Protein 1NP7 (pdb70)

Sequence (966 aa):
MKHVPPTVLVWFRNDLRLHDHEPLHRALKSGLAITAVYCYDPRQFAQTHQGFAKTGPWRSNFLQQSVQNLAESLQKVGNKLLVTTGLPEQVIPQIAKQINAKTIYYHREVTQEELDVERNLVKQLTILGIEAKGYWGSTLCHPEDLPFSIQDLPDLFTKFRKDIEKKKISIRPCFFAPSQLLPSPNIKLELTAPPPEFFPQINFDHRSVLAFQGGETAGLARLQDYFWHGDRLKDYKETRNGMVGADYSSKFSPWLALGCLSPRFIYQEVKRYEQERVSNDSTHWLIFELLWRDFFRFVAQKYGNKLFNRGGLLNKNFPWQEDQVRFELWRSGQTGYPLVDANMRELNLTGFMSNRGRQNVASFLCKNLGIDWRWGAEWFESCLIDYDVCSNWGNWNYTAGIGNDARDFRYFNIPKQSQQYDPQGTYLRHWLPELKNLPGDKIHQPWLLSATEQKQWGVQLGVDYPRPCVNFHQSVEARRKIEMKHVPPTVLVWFRNDLRLHDHEPLHRALKSGLAITAVYCYDPRQFAQTHQGFAKTGPWRSNFLQQSVQNLAESLQKVGNKLLVTTGLPEQVIPQIAKQINAKTIYYHREVTQEELDVERNLVKQLTILGIEAKGYWGSTLCHPEDLPFSIQDLPDLFTKFRKDIEKKKISIRPCFFAPSQLLPSPNIKLELTAPPPEFFPQINFDHRSVLAFQGGETAGLARLQDYFWHGDRLKDYKETRNGMVGADYSSKFSPWLALGCLSPRFIYQEVKRYEQERVSNDSTHWLIFELLWRDFFRFVAQKYGNKLFNRGGLLNKNFPWQEDQVRFELWRSGQTGYPLVDANMRELNLTGFMSNRGRQNVASFLCKNLGIDWRWGAEWFESCLIDYDVCSNWGNWNYTAGIGNDARDFRYFNIPKQSQQYDPQGTYLRHWLPELKNLPGDKIHQPWLLSATEQKQWGVQLGVDYPRPCVNFHQSVEARRKIE

InterPro domains:
  IPR002081 Cryptochrome/DNA photolyase class 1 [PR00147] (335-351)
  IPR002081 Cryptochrome/DNA photolyase class 1 [PR00147] (355-373)
  IPR002081 Cryptochrome/DNA photolyase class 1 [PR00147] (394-408)
  IPR002081 Cryptochrome/DNA photolyase class 1 [PTHR11455] (8-484)
  IPR005101 Cryptochrome/DNA photolyase, FAD-binding domain [PF03441] (288-478)
  IPR006050 DNA photolyase, N-terminal [PF00875] (8-168)
  IPR006050 DNA photolyase, N-terminal [PS51645] (6-140)
  IPR014133 Cryptochrome DASH [TIGR02765] (7-435)
  IPR014729 Rossmann-like alpha/beta/alpha sandwich fold [G3DSA:3.40.50.620] (1-137)
  IPR018394 Cryptochrome/DNA photolyase class 1, conserved site, C-terminal [PS00394] (335-347)
  IPR036134 Cryptochrome/DNA photolyase, FAD-binding domain-like superfamily [SSF48173] (207-479)
  IPR036155 Cryptochrome/photolyase, N-terminal domain superfamily [SSF52425] (6-187)

Structure (mmCIF, N/CA/C/O backbone):
data_1NP7
#
_entry.id   1NP7
#
_cell.length_a   126.284
_cell.length_b   89.477
_cell.length_c   121.687
_cell.angle_alpha   90.00
_cell.angle_beta   120.46
_cell.angle_gamma   90.00
#
_symmetry.space_group_name_H-M   'C 1 2 1'
#
loop_
_entity.id
_entity.type
_entity.pdbx_description
1 polymer 'DNA photolyase'
2 non-polymer 'SULFATE ION'
3 non-polymer 'FLAVIN-ADENINE DINUCLEOTIDE'
4 water water
#
loop_
_atom_site.group_PDB
_atom_site.id
_atom_site.type_symbol
_atom_site.label_atom_id
_atom_site.label_alt_id
_atom_site.label_comp_id
_atom_site.label_asym_id
_atom_site.label_entity_id
_atom_site.label_seq_id
_atom_site.pdbx_PDB_ins_code
_atom_site.Cartn_x
_atom_site.Cartn_y
_atom_site.Cartn_z
_atom_site.occupancy
_atom_site.B_iso_or_equiv
_atom_site.auth_seq_id
_atom_site.auth_comp_id
_atom_site.auth_asym_id
_atom_site.auth_atom_id
_atom_site.pdbx_PDB_model_num
ATOM 1 N N . MET A 1 1 ? 64.854 8.856 -14.357 1.00 53.24 1 MET A N 1
ATOM 2 C CA . MET A 1 1 ? 65.679 8.955 -15.596 1.00 53.08 1 MET A CA 1
ATOM 3 C C . MET A 1 1 ? 65.054 8.209 -16.774 1.00 51.95 1 MET A C 1
ATOM 4 O O . MET A 1 1 ? 65.166 8.645 -17.922 1.00 52.21 1 MET A O 1
ATOM 9 N N . LYS A 1 2 ? 64.400 7.085 -16.494 1.00 49.81 2 LYS A N 1
ATOM 10 C CA . LYS A 1 2 ? 63.749 6.309 -17.546 1.00 47.43 2 LYS A CA 1
ATOM 11 C C . LYS A 1 2 ? 62.563 7.103 -18.089 1.00 45.23 2 LYS A C 1
ATOM 12 O O . LYS A 1 2 ? 62.050 8.001 -17.419 1.00 44.65 2 LYS A O 1
ATOM 18 N N . HIS A 1 3 ? 62.128 6.771 -19.300 1.00 42.41 3 HIS A N 1
ATOM 19 C CA . HIS A 1 3 ? 61.003 7.470 -19.912 1.00 39.30 3 HIS A CA 1
ATOM 20 C C . HIS A 1 3 ? 59.664 7.002 -19.361 1.00 37.16 3 HIS A C 1
ATOM 21 O O . HIS A 1 3 ? 59.326 5.824 -19.450 1.00 36.84 3 HIS A O 1
ATOM 28 N N . VAL A 1 4 ? 58.899 7.932 -18.800 1.00 34.42 4 VAL A N 1
ATOM 29 C CA . VAL A 1 4 ? 57.593 7.597 -18.256 1.00 31.79 4 VAL A CA 1
ATOM 30 C C . VAL A 1 4 ? 56.522 8.086 -19.219 1.00 30.23 4 VAL A C 1
ATOM 31 O O . VAL A 1 4 ? 56.261 9.283 -19.315 1.00 29.08 4 VAL A O 1
ATOM 35 N N . PRO A 1 5 ? 55.891 7.161 -19.954 1.00 28.99 5 PRO A N 1
ATOM 36 C CA . PRO A 1 5 ? 54.843 7.517 -20.912 1.00 28.01 5 PRO A CA 1
ATOM 37 C C . PRO A 1 5 ? 53.583 8.009 -20.211 1.00 26.82 5 PRO A C 1
ATOM 38 O O . PRO A 1 5 ? 53.339 7.674 -19.053 1.00 26.75 5 PRO A O 1
ATOM 42 N N . PRO A 1 6 ? 52.770 8.821 -20.901 1.00 25.92 6 PRO A N 1
ATOM 43 C CA . PRO A 1 6 ? 51.544 9.308 -20.266 1.00 25.07 6 PRO A CA 1
ATOM 44 C C . PRO A 1 6 ? 50.635 8.126 -19.966 1.00 24.68 6 PRO A C 1
ATOM 45 O O . PRO A 1 6 ? 50.604 7.149 -20.720 1.00 24.48 6 PRO A O 1
ATOM 49 N N . THR A 1 7 ? 49.907 8.208 -18.859 1.00 23.21 7 THR A N 1
ATOM 50 C CA . THR A 1 7 ? 49.010 7.134 -18.461 1.00 22.35 7 THR A CA 1
ATOM 51 C C . THR A 1 7 ? 47.731 7.716 -17.878 1.00 21.00 7 THR A C 1
ATOM 52 O O . THR A 1 7 ? 47.580 8.934 -17.781 1.00 20.71 7 THR A O 1
ATOM 56 N N . VAL A 1 8 ? 46.802 6.840 -17.515 1.00 19.43 8 VAL A N 1
ATOM 57 C CA . VAL A 1 8 ? 45.563 7.266 -16.883 1.00 18.25 8 VAL A CA 1
ATOM 58 C C . VAL A 1 8 ? 45.508 6.500 -15.570 1.00 17.91 8 VAL A C 1
ATOM 59 O O . VAL A 1 8 ? 46.039 5.389 -15.470 1.00 17.61 8 VAL A O 1
ATOM 63 N N . LEU A 1 9 ? 44.886 7.094 -14.560 1.00 16.71 9 LEU A N 1
ATOM 64 C CA . LEU A 1 9 ? 44.816 6.461 -13.248 1.00 16.12 9 LEU A CA 1
ATOM 65 C C . LEU A 1 9 ? 43.386 6.287 -12.784 1.00 15.27 9 LEU A C 1
ATOM 66 O O . LEU A 1 9 ? 42.594 7.229 -12.825 1.00 14.73 9 LEU A O 1
ATOM 71 N N . VAL A 1 10 ? 43.048 5.073 -12.357 1.00 14.70 10 VAL A N 1
ATOM 72 C CA . VAL A 1 10 ? 41.713 4.812 -11.853 1.00 14.03 10 VAL A CA 1
ATOM 73 C C . VAL A 1 10 ? 41.831 4.718 -10.338 1.00 14.73 10 VAL A C 1
ATOM 74 O O . VAL A 1 10 ? 42.540 3.859 -9.809 1.00 14.03 10 VAL A O 1
ATOM 78 N N . TRP A 1 11 ? 41.145 5.623 -9.652 1.00 14.13 11 TRP A N 1
ATOM 79 C CA . TRP A 1 11 ? 41.165 5.681 -8.191 1.00 14.64 11 TRP A CA 1
ATOM 80 C C . TRP A 1 11 ? 39.932 5.009 -7.605 1.00 14.31 11 TRP A C 1
ATOM 81 O O . TRP A 1 11 ? 38.813 5.449 -7.847 1.00 15.72 11 TRP A O 1
ATOM 92 N N . PHE A 1 12 ? 40.146 3.941 -6.841 1.00 14.35 12 PHE A N 1
ATOM 93 C CA . PHE A 1 12 ? 39.061 3.185 -6.213 1.00 13.62 12 PHE A CA 1
ATOM 94 C C . PHE A 1 12 ? 38.775 3.584 -4.762 1.00 14.38 12 PHE A C 1
ATOM 95 O O . PHE A 1 12 ? 39.683 3.971 -4.020 1.00 14.17 12 PHE A O 1
ATOM 103 N N . ARG A 1 13 ? 37.504 3.479 -4.371 1.00 14.99 13 ARG A N 1
ATOM 104 C CA . ARG A 1 13 ? 37.069 3.751 -3.004 1.00 16.26 13 ARG A CA 1
ATOM 105 C C . ARG A 1 13 ? 35.999 2.746 -2.586 1.00 16.34 13 ARG A C 1
ATOM 106 O O . ARG A 1 13 ? 36.310 1.732 -1.961 1.00 16.49 13 ARG A O 1
ATOM 114 N N . ASN A 1 14 ? 34.746 3.015 -2.944 1.00 16.27 14 ASN A N 1
ATOM 115 C CA . ASN A 1 14 ? 33.649 2.116 -2.588 1.00 16.70 14 ASN A CA 1
ATOM 116 C C . ASN A 1 14 ? 33.051 1.497 -3.845 1.00 16.06 14 ASN A C 1
ATOM 117 O O . ASN A 1 14 ? 31.839 1.285 -3.936 1.00 15.88 14 ASN A O 1
ATOM 122 N N . ASP A 1 15 ? 33.930 1.192 -4.794 1.00 15.46 15 ASP A N 1
ATOM 123 C CA . ASP A 1 15 ? 33.571 0.630 -6.100 1.00 15.61 15 ASP A CA 1
ATOM 124 C C . ASP A 1 15 ? 34.575 -0.467 -6.448 1.00 15.46 15 ASP A C 1
ATOM 125 O O . ASP A 1 15 ? 35.158 -0.464 -7.533 1.00 14.92 15 ASP A O 1
ATOM 130 N N . LEU A 1 16 ? 34.752 -1.408 -5.526 1.00 15.44 16 LEU A N 1
ATOM 131 C CA . LEU A 1 16 ? 35.712 -2.493 -5.673 1.00 15.77 16 LEU A CA 1
ATOM 132 C C . LEU A 1 16 ? 35.256 -3.626 -6.584 1.00 16.12 16 LEU A C 1
ATOM 133 O O . LEU A 1 16 ? 34.950 -4.729 -6.125 1.00 14.62 16 LEU A O 1
ATOM 138 N N . ARG A 1 17 ? 35.235 -3.349 -7.883 1.00 15.43 17 ARG A N 1
ATOM 139 C CA . ARG A 1 17 ? 34.820 -4.339 -8.865 1.00 15.25 17 ARG A CA 1
ATOM 140 C C . ARG A 1 17 ? 35.365 -3.939 -10.225 1.00 15.43 17 ARG A C 1
ATOM 141 O O . ARG A 1 17 ? 35.780 -2.797 -10.425 1.00 14.89 17 ARG A O 1
ATOM 149 N N . LEU A 1 18 ? 35.356 -4.885 -11.155 1.00 15.71 18 LEU A N 1
ATOM 150 C CA . LEU A 1 18 ? 35.787 -4.619 -12.516 1.00 16.25 18 LEU A CA 1
ATOM 151 C C . LEU A 1 18 ? 34.543 -4.553 -13.403 1.00 16.16 18 LEU A C 1
ATOM 152 O O . LEU A 1 18 ? 34.554 -3.903 -14.449 1.00 15.93 18 LEU A O 1
ATOM 157 N N . HIS A 1 19 ? 33.467 -5.214 -12.982 1.00 16.53 19 HIS A N 1
ATOM 158 C CA . HIS A 1 19 ? 32.236 -5.213 -13.774 1.00 16.67 19 HIS A CA 1
ATOM 159 C C . HIS A 1 19 ? 31.457 -3.909 -13.627 1.00 16.29 19 HIS A C 1
ATOM 160 O O . HIS A 1 19 ? 31.507 -3.260 -12.581 1.00 15.66 19 HIS A O 1
ATOM 167 N N . ASP A 1 20 ? 30.754 -3.529 -14.690 1.00 15.94 20 ASP A N 1
ATOM 168 C CA . ASP A 1 20 ? 29.961 -2.296 -14.721 1.00 15.88 20 ASP A CA 1
ATOM 169 C C . ASP A 1 20 ? 30.592 -1.178 -13.903 1.00 15.89 20 ASP A C 1
ATOM 170 O O . ASP A 1 20 ? 30.037 -0.717 -12.903 1.00 15.00 20 ASP A O 1
ATOM 175 N N . HIS A 1 21 ? 31.759 -0.742 -14.358 1.00 15.68 21 HIS A N 1
ATOM 176 C CA . HIS A 1 21 ? 32.530 0.305 -13.699 1.00 15.95 21 HIS A CA 1
ATOM 177 C C . HIS A 1 21 ? 32.815 1.350 -14.774 1.00 15.31 21 HIS A C 1
ATOM 178 O O . HIS A 1 21 ? 33.721 1.165 -15.589 1.00 14.96 21 HIS A O 1
ATOM 185 N N . GLU A 1 22 ? 32.039 2.435 -14.786 1.00 15.56 22 GLU A N 1
ATOM 186 C CA . GLU A 1 22 ? 32.210 3.462 -15.811 1.00 15.67 22 GLU A CA 1
ATOM 187 C C . GLU A 1 22 ? 33.587 4.117 -15.805 1.00 15.13 22 GLU A C 1
ATOM 188 O O . GLU A 1 22 ? 34.197 4.288 -16.858 1.00 15.87 22 GLU A O 1
ATOM 194 N N . PRO A 1 23 ? 34.104 4.493 -14.622 1.00 15.43 23 PRO A N 1
ATOM 195 C CA . PRO A 1 23 ? 35.434 5.117 -14.601 1.00 15.37 23 PRO A CA 1
ATOM 196 C C . PRO A 1 23 ? 36.465 4.213 -15.272 1.00 15.72 23 PRO A C 1
ATOM 197 O O . PRO A 1 23 ? 37.246 4.652 -16.117 1.00 15.48 23 PRO A O 1
ATOM 201 N N . LEU A 1 24 ? 36.468 2.943 -14.883 1.00 16.08 24 LEU A N 1
ATOM 202 C CA . LEU A 1 24 ? 37.403 1.988 -15.455 1.00 16.85 24 LEU A CA 1
ATOM 203 C C . LEU A 1 24 ? 37.196 1.874 -16.970 1.00 16.58 24 LEU A C 1
ATOM 204 O O . LEU A 1 24 ? 38.159 1.844 -17.746 1.00 16.54 24 LEU A O 1
ATOM 209 N N . HIS A 1 25 ? 35.937 1.814 -17.387 1.00 16.95 25 HIS A N 1
ATOM 210 C CA . HIS A 1 25 ? 35.623 1.704 -18.806 1.00 17.59 25 HIS A CA 1
ATOM 211 C C . HIS A 1 25 ? 36.104 2.923 -19.598 1.00 17.45 25 HIS A C 1
ATOM 212 O O . HIS A 1 25 ? 36.684 2.780 -20.670 1.00 17.13 25 HIS A O 1
ATOM 219 N N . ARG A 1 26 ? 35.867 4.123 -19.079 1.00 18.22 26 ARG A N 1
ATOM 220 C CA . ARG A 1 26 ? 36.311 5.328 -19.782 1.00 18.79 26 ARG A CA 1
ATOM 221 C C . ARG A 1 26 ? 37.829 5.373 -19.851 1.00 18.77 26 ARG A C 1
ATOM 222 O O . ARG A 1 26 ? 38.407 5.797 -20.855 1.00 18.22 26 ARG A O 1
ATOM 230 N N . ALA A 1 27 ? 38.474 4.928 -18.777 1.00 18.28 27 ALA A N 1
ATOM 231 C CA . ALA A 1 27 ? 39.928 4.911 -18.715 1.00 18.25 27 ALA A CA 1
ATOM 232 C C . ALA A 1 27 ? 40.500 4.028 -19.815 1.00 18.41 27 ALA A C 1
ATOM 233 O O . ALA A 1 27 ? 41.376 4.454 -20.570 1.00 18.60 27 ALA A O 1
ATOM 235 N N . LEU A 1 28 ? 39.994 2.806 -19.924 1.00 18.08 28 LEU A N 1
ATOM 236 C CA . LEU A 1 28 ? 40.507 1.897 -20.937 1.00 19.17 28 LEU A CA 1
ATOM 237 C C . LEU A 1 28 ? 40.223 2.370 -22.365 1.00 19.13 28 LEU A C 1
ATOM 238 O O . LEU A 1 28 ? 40.989 2.064 -23.282 1.00 18.57 28 LEU A O 1
ATOM 243 N N . LYS A 1 29 ? 39.151 3.135 -22.556 1.00 19.38 29 LYS A N 1
ATOM 244 C CA . LYS A 1 29 ? 38.832 3.656 -23.888 1.00 19.99 29 LYS A CA 1
ATOM 245 C C . LYS A 1 29 ? 39.784 4.790 -24.296 1.00 20.22 29 LYS A C 1
ATOM 246 O O . LYS A 1 29 ? 39.801 5.214 -25.457 1.00 20.72 29 LYS A O 1
ATOM 252 N N . SER A 1 30 ? 40.579 5.282 -23.348 1.00 20.13 30 SER A N 1
ATOM 253 C CA . SER A 1 30 ? 41.524 6.353 -23.652 1.00 19.35 30 SER A CA 1
ATOM 254 C C . SER A 1 30 ? 42.627 5.795 -24.544 1.00 18.95 30 SER A C 1
ATOM 255 O O . SER A 1 30 ? 43.296 6.539 -25.262 1.00 19.26 30 SER A O 1
ATOM 258 N N . GLY A 1 31 ? 42.814 4.480 -24.489 1.00 18.60 31 GLY A N 1
ATOM 259 C CA . GLY A 1 31 ? 43.843 3.840 -25.291 1.00 18.00 31 GLY A CA 1
ATOM 260 C C . GLY A 1 31 ? 45.228 3.884 -24.661 1.00 18.11 31 GLY A C 1
ATOM 261 O O . GLY A 1 31 ? 46.200 3.431 -25.265 1.00 17.46 31 GLY A O 1
ATOM 262 N N . LEU A 1 32 ? 45.326 4.432 -23.451 1.00 18.11 32 LEU A N 1
ATOM 263 C CA . LEU A 1 32 ? 46.613 4.523 -22.754 1.00 18.37 32 LEU A CA 1
ATOM 264 C C . LEU A 1 32 ? 46.766 3.454 -21.679 1.00 18.34 32 LEU A C 1
ATOM 265 O O . LEU A 1 32 ? 45.799 2.816 -21.283 1.00 17.96 32 LEU A O 1
ATOM 270 N N . ALA A 1 33 ? 47.993 3.259 -21.211 1.00 18.31 33 ALA A N 1
ATOM 271 C CA . ALA A 1 33 ? 48.250 2.281 -20.162 1.00 18.68 33 ALA A CA 1
ATOM 272 C C . ALA A 1 33 ? 47.486 2.761 -18.934 1.00 18.64 33 ALA A C 1
ATOM 273 O O . ALA A 1 33 ? 47.377 3.964 -18.703 1.00 18.05 33 ALA A O 1
ATOM 275 N N . ILE A 1 34 ? 46.959 1.826 -18.152 1.00 18.66 34 ILE A N 1
ATOM 276 C CA . ILE A 1 34 ? 46.186 2.173 -16.965 1.00 19.19 34 ILE A CA 1
ATOM 277 C C . ILE A 1 34 ? 46.835 1.767 -15.650 1.00 18.77 34 ILE A C 1
ATOM 278 O O . ILE A 1 34 ? 47.372 0.669 -15.527 1.00 18.57 34 ILE A O 1
ATOM 283 N N . THR A 1 35 ? 46.770 2.660 -14.669 1.00 18.49 35 THR A N 1
ATOM 284 C CA . THR A 1 35 ? 47.291 2.384 -13.336 1.00 18.58 35 THR A CA 1
ATOM 285 C C . THR A 1 35 ? 46.075 2.435 -12.401 1.00 17.94 35 THR A C 1
ATOM 286 O O . THR A 1 35 ? 45.245 3.345 -12.498 1.00 18.47 35 THR A O 1
ATOM 290 N N . ALA A 1 36 ? 45.942 1.441 -11.528 1.00 16.40 36 ALA A N 1
ATOM 291 C CA . ALA A 1 36 ? 44.819 1.390 -10.597 1.00 15.22 36 ALA A CA 1
ATOM 292 C C . ALA A 1 36 ? 45.347 1.559 -9.173 1.00 15.17 36 ALA A C 1
ATOM 293 O O . ALA A 1 36 ? 46.384 0.999 -8.820 1.00 13.51 36 ALA A O 1
ATOM 295 N N . VAL A 1 37 ? 44.635 2.333 -8.360 1.00 14.14 37 VAL A N 1
ATOM 296 C CA . VAL A 1 37 ? 45.082 2.573 -6.996 1.00 15.10 37 VAL A CA 1
ATOM 297 C C . VAL A 1 37 ? 43.978 2.597 -5.952 1.00 14.01 37 VAL A C 1
ATOM 298 O O . VAL A 1 37 ? 42.888 3.128 -6.185 1.00 12.83 37 VAL A O 1
ATOM 302 N N . TYR A 1 38 ? 44.268 1.997 -4.800 1.00 14.40 38 TYR A N 1
ATOM 303 C CA . TYR A 1 38 ? 43.356 2.029 -3.670 1.00 13.58 38 TYR A CA 1
ATOM 304 C C . TYR A 1 38 ? 44.226 2.529 -2.517 1.00 14.29 38 TYR A C 1
ATOM 305 O O . TYR A 1 38 ? 45.325 2.013 -2.293 1.00 14.04 38 TYR A O 1
ATOM 314 N N . CYS A 1 39 ? 43.733 3.524 -1.790 1.00 14.01 39 CYS A N 1
ATOM 315 C CA . CYS A 1 39 ? 44.482 4.102 -0.679 1.00 14.86 39 CYS A CA 1
ATOM 316 C C . CYS A 1 39 ? 43.686 4.019 0.618 1.00 14.43 39 CYS A C 1
ATOM 317 O O . CYS A 1 39 ? 42.644 4.662 0.748 1.00 13.99 39 CYS A O 1
ATOM 320 N N . TYR A 1 40 ? 44.155 3.205 1.563 1.00 14.05 40 TYR A N 1
ATOM 321 C CA . TYR A 1 40 ? 43.475 3.093 2.850 1.00 13.63 40 TYR A CA 1
ATOM 322 C C . TYR A 1 40 ? 43.615 4.446 3.544 1.00 13.90 40 TYR A C 1
ATOM 323 O O . TYR A 1 40 ? 44.725 4.944 3.731 1.00 13.22 40 TYR A O 1
ATOM 332 N N . ASP A 1 41 ? 42.477 5.015 3.923 1.00 13.37 41 ASP A N 1
ATOM 333 C CA . ASP A 1 41 ? 42.399 6.328 4.556 1.00 14.35 41 ASP A CA 1
ATOM 334 C C . ASP A 1 41 ? 42.351 6.163 6.077 1.00 13.45 41 ASP A C 1
ATOM 335 O O . ASP A 1 41 ? 41.375 5.651 6.623 1.00 12.96 41 ASP A O 1
ATOM 340 N N . PRO A 1 42 ? 43.422 6.577 6.778 1.00 14.44 42 PRO A N 1
ATOM 341 C CA . PRO A 1 42 ? 43.479 6.457 8.239 1.00 14.61 42 PRO A CA 1
ATOM 342 C C . PRO A 1 42 ? 42.299 7.073 8.960 1.00 15.03 42 PRO A C 1
ATOM 343 O O . PRO A 1 42 ? 41.911 6.601 10.017 1.00 14.54 42 PRO A O 1
ATOM 347 N N . ARG A 1 43 ? 41.719 8.126 8.393 1.00 15.09 43 ARG A N 1
ATOM 348 C CA . ARG A 1 43 ? 40.583 8.780 9.038 1.00 16.12 43 ARG A CA 1
ATOM 349 C C . ARG A 1 43 ? 39.369 7.866 9.176 1.00 16.29 43 ARG A C 1
ATOM 350 O O . ARG A 1 43 ? 38.523 8.067 10.047 1.00 15.62 43 ARG A O 1
ATOM 358 N N . GLN A 1 44 ? 39.279 6.860 8.314 1.00 16.57 44 GLN A N 1
ATOM 359 C CA . GLN A 1 44 ? 38.161 5.926 8.377 1.00 17.08 44 GLN A CA 1
ATOM 360 C C . GLN A 1 44 ? 38.395 4.880 9.461 1.00 16.78 44 GLN A C 1
ATOM 361 O O . GLN A 1 44 ? 37.510 4.072 9.757 1.00 16.35 44 GLN A O 1
ATOM 367 N N . PHE A 1 45 ? 39.591 4.889 10.043 1.00 16.08 45 PHE A N 1
ATOM 368 C CA . PHE A 1 45 ? 39.917 3.929 11.085 1.00 16.09 45 PHE A CA 1
ATOM 369 C C . PHE A 1 45 ? 40.123 4.560 12.455 1.00 16.32 45 PHE A C 1
ATOM 370 O O . PHE A 1 45 ? 40.675 3.937 13.361 1.00 16.19 45 PHE A O 1
ATOM 378 N N . ALA A 1 46 ? 39.666 5.803 12.595 1.00 16.10 46 ALA A N 1
ATOM 379 C CA . ALA A 1 46 ? 39.744 6.515 13.867 1.00 15.86 46 ALA A CA 1
ATOM 380 C C . ALA A 1 46 ? 38.448 6.187 14.608 1.00 15.96 46 ALA A C 1
ATOM 381 O O . ALA A 1 46 ? 38.058 5.023 14.683 1.00 16.83 46 ALA A O 1
ATOM 383 N N . GLN A 1 47 ? 37.762 7.181 15.154 1.00 16.57 47 GLN A N 1
ATOM 384 C CA . GLN A 1 47 ? 36.527 6.857 15.852 1.00 17.21 47 GLN A CA 1
ATOM 385 C C . GLN A 1 47 ? 35.367 7.830 15.691 1.00 17.01 47 GLN A C 1
ATOM 386 O O . GLN A 1 47 ? 35.539 8.950 15.210 1.00 16.56 47 GLN A O 1
ATOM 392 N N . THR A 1 48 ? 34.176 7.371 16.075 1.00 16.40 48 THR A N 1
ATOM 393 C CA . THR A 1 48 ? 32.966 8.185 16.010 1.00 16.46 48 THR A CA 1
ATOM 394 C C . THR A 1 48 ? 32.981 9.059 17.255 1.00 16.73 48 THR A C 1
ATOM 395 O O . THR A 1 48 ? 33.807 8.849 18.136 1.00 15.64 48 THR A O 1
ATOM 399 N N . HIS A 1 49 ? 32.063 10.019 17.334 1.00 17.15 49 HIS A N 1
ATOM 400 C CA . HIS A 1 49 ? 32.000 10.928 18.474 1.00 17.68 49 HIS A CA 1
ATOM 401 C C . HIS A 1 49 ? 31.934 10.244 19.836 1.00 18.01 49 HIS A C 1
ATOM 402 O O . HIS A 1 49 ? 32.551 10.715 20.791 1.00 17.84 49 HIS A O 1
ATOM 409 N N . GLN A 1 50 ? 31.207 9.137 19.943 1.00 17.26 50 GLN A N 1
ATOM 410 C CA . GLN A 1 50 ? 31.138 8.458 21.231 1.00 18.33 50 GLN A CA 1
ATOM 411 C C . GLN A 1 50 ? 32.274 7.463 21.474 1.00 17.18 50 GLN A C 1
ATOM 412 O O . GLN A 1 50 ? 32.251 6.709 22.450 1.00 16.69 50 GLN A O 1
ATOM 418 N N . GLY A 1 51 ? 33.256 7.451 20.578 1.00 15.84 51 GLY A N 1
ATOM 419 C CA . GLY A 1 51 ? 34.402 6.575 20.765 1.00 16.31 51 GLY A CA 1
ATOM 420 C C . GLY A 1 51 ? 34.498 5.256 20.025 1.00 15.90 51 GLY A C 1
ATOM 421 O O . GLY A 1 51 ? 35.547 4.612 20.072 1.00 15.55 51 GLY A O 1
ATOM 422 N N . PHE A 1 52 ? 33.437 4.837 19.343 1.00 15.39 52 PHE A N 1
ATOM 423 C CA . PHE A 1 52 ? 33.483 3.567 18.617 1.00 15.87 52 PHE A CA 1
ATOM 424 C C . PHE A 1 52 ? 34.440 3.642 17.438 1.00 15.63 52 PHE A C 1
ATOM 425 O O . PHE A 1 52 ? 34.600 4.701 16.826 1.00 16.02 52 PHE A O 1
ATOM 433 N N . ALA A 1 53 ? 35.073 2.517 17.111 1.00 15.06 53 ALA A N 1
ATOM 434 C CA . ALA A 1 53 ? 35.968 2.473 15.962 1.00 14.94 53 ALA A CA 1
ATOM 435 C C . ALA A 1 53 ? 35.107 2.860 14.753 1.00 15.43 53 ALA A C 1
ATOM 436 O O . ALA A 1 53 ? 34.009 2.325 14.578 1.00 15.13 53 ALA A O 1
ATOM 438 N N . LYS A 1 54 ? 35.594 3.782 13.926 1.00 15.46 54 LYS A N 1
ATOM 439 C CA . LYS A 1 54 ? 34.823 4.225 12.768 1.00 16.64 54 LYS A CA 1
ATOM 440 C C . LYS A 1 54 ? 34.526 3.061 11.838 1.00 16.20 54 LYS A C 1
ATOM 441 O O . LYS A 1 54 ? 33.456 2.995 11.237 1.00 16.78 54 LYS A O 1
ATOM 447 N N . THR A 1 55 ? 35.480 2.144 11.722 1.00 14.93 55 THR A N 1
ATOM 448 C CA . THR A 1 55 ? 35.301 0.954 10.899 1.00 14.69 55 THR A CA 1
ATOM 449 C C . THR A 1 55 ? 35.636 -0.244 11.788 1.00 14.37 55 THR A C 1
ATOM 450 O O . THR A 1 55 ? 36.807 -0.562 11.992 1.00 14.22 55 THR A O 1
ATOM 454 N N . GLY A 1 56 ? 34.599 -0.883 12.320 1.00 14.33 56 GLY A N 1
ATOM 455 C CA . GLY A 1 56 ? 34.781 -2.029 13.196 1.00 14.96 56 GLY A CA 1
ATOM 456 C C . GLY A 1 56 ? 35.468 -3.221 12.550 1.00 15.32 56 GLY A C 1
ATOM 457 O O . GLY A 1 56 ? 35.720 -3.221 11.352 1.00 14.47 56 GLY A O 1
ATOM 458 N N . PRO A 1 57 ? 35.758 -4.275 13.329 1.00 16.02 57 PRO A N 1
ATOM 459 C CA . PRO A 1 57 ? 36.427 -5.481 12.826 1.00 15.68 57 PRO A CA 1
ATOM 460 C C . PRO A 1 57 ? 35.700 -6.264 11.731 1.00 15.49 57 PRO A C 1
ATOM 461 O O . PRO A 1 57 ? 36.338 -6.786 10.812 1.00 14.35 57 PRO A O 1
ATOM 465 N N . TRP A 1 58 ? 34.375 -6.353 11.816 1.00 15.21 58 TRP A N 1
ATOM 466 C CA . TRP A 1 58 ? 33.632 -7.102 10.809 1.00 14.68 58 TRP A CA 1
ATOM 467 C C . TRP A 1 58 ? 33.800 -6.452 9.444 1.00 14.21 58 TRP A C 1
ATOM 468 O O . TRP A 1 58 ? 34.111 -7.132 8.458 1.00 13.55 58 TRP A O 1
ATOM 479 N N . ARG A 1 59 ? 33.616 -5.137 9.384 1.00 13.23 59 ARG A N 1
ATOM 480 C CA . ARG A 1 59 ? 33.743 -4.437 8.117 1.00 12.68 59 ARG A CA 1
ATOM 481 C C . ARG A 1 59 ? 35.188 -4.233 7.660 1.00 13.46 59 ARG A C 1
ATOM 482 O O . ARG A 1 59 ? 35.473 -4.344 6.464 1.00 12.99 59 ARG A O 1
ATOM 490 N N . SER A 1 60 ? 36.112 -3.953 8.582 1.00 13.70 60 SER A N 1
ATOM 491 C CA . SER A 1 60 ? 37.495 -3.749 8.164 1.00 14.99 60 SER A CA 1
ATOM 492 C C . SER A 1 60 ? 38.036 -5.019 7.515 1.00 14.60 60 SER A C 1
ATOM 493 O O . SER A 1 60 ? 38.760 -4.961 6.524 1.00 13.52 60 SER A O 1
ATOM 496 N N . ASN A 1 61 ? 37.678 -6.173 8.063 1.00 14.85 61 ASN A N 1
ATOM 497 C CA . ASN A 1 61 ? 38.153 -7.419 7.481 1.00 16.33 61 ASN A CA 1
ATOM 498 C C . ASN A 1 61 ? 37.472 -7.692 6.127 1.00 15.31 61 ASN A C 1
ATOM 499 O O . ASN A 1 61 ? 38.112 -8.175 5.192 1.00 15.69 61 ASN A O 1
ATOM 504 N N . PHE A 1 62 ? 36.191 -7.343 6.015 1.00 14.45 62 PHE A N 1
ATOM 505 C CA . PHE A 1 62 ? 35.452 -7.527 4.766 1.00 14.12 62 PHE A CA 1
ATOM 506 C C . PHE A 1 62 ? 36.079 -6.616 3.711 1.00 13.69 62 PHE A C 1
ATOM 507 O O . PHE A 1 62 ? 36.221 -6.991 2.546 1.00 12.84 62 PHE A O 1
ATOM 515 N N . LEU A 1 63 ? 36.450 -5.410 4.135 1.00 13.52 63 LEU A N 1
ATOM 516 C CA . LEU A 1 63 ? 37.076 -4.445 3.242 1.00 13.65 63 LEU A CA 1
ATOM 517 C C . LEU A 1 63 ? 38.416 -4.968 2.744 1.00 13.96 63 LEU A C 1
ATOM 518 O O . LEU A 1 63 ? 38.688 -4.955 1.540 1.00 13.43 63 LEU A O 1
ATOM 523 N N . GLN A 1 64 ? 39.258 -5.426 3.669 1.00 14.26 64 GLN A N 1
ATOM 524 C CA . GLN A 1 64 ? 40.572 -5.936 3.295 1.00 15.42 64 GLN A CA 1
ATOM 525 C C . GLN A 1 64 ? 40.423 -7.048 2.266 1.00 15.07 64 GLN A C 1
ATOM 526 O O . GLN A 1 64 ? 41.157 -7.090 1.274 1.00 15.79 64 GLN A O 1
ATOM 532 N N . GLN A 1 65 ? 39.466 -7.941 2.495 1.00 14.72 65 GLN A N 1
ATOM 533 C CA . GLN A 1 65 ? 39.228 -9.038 1.564 1.00 14.60 65 GLN A CA 1
ATOM 534 C C . GLN A 1 65 ? 38.738 -8.505 0.212 1.00 14.04 65 GLN A C 1
ATOM 535 O O . GLN A 1 65 ? 39.075 -9.058 -0.831 1.00 12.70 65 GLN A O 1
ATOM 541 N N . SER A 1 66 ? 37.949 -7.431 0.232 1.00 12.97 66 SER A N 1
ATOM 542 C CA . SER A 1 66 ? 37.433 -6.845 -1.007 1.00 13.73 66 SER A CA 1
ATOM 543 C C . SER A 1 66 ? 38.559 -6.206 -1.819 1.00 14.53 66 SER A C 1
ATOM 544 O O . SER A 1 66 ? 38.607 -6.344 -3.045 1.00 15.04 66 SER A O 1
ATOM 547 N N . VAL A 1 67 ? 39.456 -5.500 -1.134 1.00 15.40 67 VAL A N 1
ATOM 548 C CA . VAL A 1 67 ? 40.598 -4.862 -1.781 1.00 15.22 67 VAL A CA 1
ATOM 549 C C . VAL A 1 67 ? 41.523 -5.945 -2.345 1.00 16.25 67 VAL A C 1
ATOM 550 O O . VAL A 1 67 ? 42.033 -5.824 -3.467 1.00 15.58 67 VAL A O 1
ATOM 554 N N . GLN A 1 68 ? 41.730 -7.006 -1.568 1.00 16.45 68 GLN A N 1
ATOM 555 C CA . GLN A 1 68 ? 42.585 -8.110 -1.999 1.00 17.64 68 GLN A CA 1
ATOM 556 C C . GLN A 1 68 ? 42.017 -8.791 -3.243 1.00 16.57 68 GLN A C 1
ATOM 557 O O . GLN A 1 68 ? 42.763 -9.133 -4.165 1.00 16.09 68 GLN A O 1
ATOM 563 N N . ASN A 1 69 ? 40.703 -8.992 -3.273 1.00 16.31 69 ASN A N 1
ATOM 564 C CA . ASN A 1 69 ? 40.067 -9.617 -4.434 1.00 16.27 69 ASN A CA 1
ATOM 565 C C . ASN A 1 69 ? 40.231 -8.719 -5.668 1.00 15.43 69 ASN A C 1
ATOM 566 O O . ASN A 1 69 ? 40.470 -9.207 -6.774 1.00 15.30 69 ASN A O 1
ATOM 571 N N . LEU A 1 70 ? 40.103 -7.408 -5.481 1.00 14.24 70 LEU A N 1
ATOM 572 C CA . LEU A 1 70 ? 40.264 -6.480 -6.600 1.00 14.49 70 LEU A CA 1
ATOM 573 C C . LEU A 1 70 ? 41.691 -6.561 -7.135 1.00 14.79 70 LEU A C 1
ATOM 574 O O . LEU A 1 70 ? 41.911 -6.532 -8.347 1.00 14.99 70 LEU A O 1
ATOM 579 N N . ALA A 1 71 ? 42.665 -6.664 -6.235 1.00 14.85 71 ALA A N 1
ATOM 580 C CA . ALA A 1 71 ? 44.057 -6.771 -6.660 1.00 15.35 71 ALA A CA 1
ATOM 581 C C . ALA A 1 71 ? 44.234 -8.049 -7.483 1.00 16.25 71 ALA A C 1
ATOM 582 O O . ALA A 1 71 ? 44.985 -8.074 -8.461 1.00 16.36 71 ALA A O 1
ATOM 584 N N . GLU A 1 72 ? 43.533 -9.110 -7.094 1.00 17.43 72 GLU A N 1
ATOM 585 C CA . GLU A 1 72 ? 43.640 -10.380 -7.813 1.00 18.78 72 GLU A CA 1
ATOM 586 C C . GLU A 1 72 ? 42.950 -10.332 -9.175 1.00 18.29 72 GLU A C 1
ATOM 587 O O . GLU A 1 72 ? 43.432 -10.920 -10.147 1.00 17.27 72 GLU A O 1
ATOM 593 N N . SER A 1 73 ? 41.827 -9.628 -9.255 1.00 17.72 73 SER A N 1
ATOM 594 C CA . SER A 1 73 ? 41.115 -9.515 -10.521 1.00 19.01 73 SER A CA 1
ATOM 595 C C . SER A 1 73 ? 41.954 -8.715 -11.518 1.00 19.37 73 SER A C 1
ATOM 596 O O . SER A 1 73 ? 42.005 -9.040 -12.711 1.00 19.20 73 SER A O 1
ATOM 599 N N . LEU A 1 74 ? 42.617 -7.672 -11.027 1.00 19.05 74 LEU A N 1
ATOM 600 C CA . LEU A 1 74 ? 43.457 -6.839 -11.881 1.00 19.71 74 LEU A CA 1
ATOM 601 C C . LEU A 1 74 ? 44.714 -7.583 -12.332 1.00 20.56 74 LEU A C 1
ATOM 602 O O . LEU A 1 74 ? 45.181 -7.406 -13.456 1.00 19.92 74 LEU A O 1
ATOM 607 N N . GLN A 1 75 ? 45.269 -8.417 -11.459 1.00 21.34 75 GLN A N 1
ATOM 608 C CA . GLN A 1 75 ? 46.459 -9.172 -11.833 1.00 23.89 75 GLN A CA 1
ATOM 609 C C . GLN A 1 75 ? 46.065 -10.138 -12.948 1.00 24.07 75 GLN A C 1
ATOM 610 O O . GLN A 1 75 ? 46.829 -10.380 -13.882 1.00 23.59 75 GLN A O 1
ATOM 616 N N . LYS A 1 76 ? 44.848 -10.661 -12.841 1.00 23.93 76 LYS A N 1
ATOM 617 C CA . LYS A 1 76 ? 44.293 -11.602 -13.804 1.00 25.38 76 LYS A CA 1
ATOM 618 C C . LYS A 1 76 ? 44.162 -11.002 -15.212 1.00 24.55 76 LYS A C 1
ATOM 619 O O . LYS A 1 76 ? 44.269 -11.722 -16.209 1.00 23.80 76 LYS A O 1
ATOM 625 N N . VAL A 1 77 ? 43.935 -9.692 -15.303 1.00 22.56 77 VAL A N 1
ATOM 626 C CA . VAL A 1 77 ? 43.812 -9.061 -16.615 1.00 21.06 77 VAL A CA 1
ATOM 627 C C . VAL A 1 77 ? 45.115 -8.384 -17.051 1.00 20.37 77 VAL A C 1
ATOM 628 O O . VAL A 1 77 ? 45.115 -7.485 -17.893 1.00 20.13 77 VAL A O 1
ATOM 632 N N . GLY A 1 78 ? 46.222 -8.833 -16.461 1.00 19.55 78 GLY A N 1
ATOM 633 C CA . GLY A 1 78 ? 47.537 -8.321 -16.810 1.00 18.79 78 GLY A CA 1
ATOM 634 C C . GLY A 1 78 ? 47.939 -6.971 -16.251 1.00 18.57 78 GLY A C 1
ATOM 635 O O . GLY A 1 78 ? 48.864 -6.336 -16.758 1.00 16.79 78 GLY A O 1
ATOM 636 N N . ASN A 1 79 ? 47.255 -6.529 -15.205 1.00 18.60 79 ASN A N 1
ATOM 637 C CA . ASN A 1 79 ? 47.566 -5.239 -14.608 1.00 19.14 79 ASN A CA 1
ATOM 638 C C . ASN A 1 79 ? 47.839 -5.474 -13.128 1.00 19.15 79 ASN A C 1
ATOM 639 O O . ASN A 1 79 ? 48.303 -6.549 -12.747 1.00 18.63 79 ASN A O 1
ATOM 644 N N . LYS A 1 80 ? 47.570 -4.479 -12.292 1.00 19.42 80 LYS A N 1
ATOM 645 C CA . LYS A 1 80 ? 47.781 -4.645 -10.858 1.00 20.24 80 LYS A CA 1
ATOM 646 C C . LYS A 1 80 ? 47.132 -3.526 -10.071 1.00 19.52 80 LYS A C 1
ATOM 647 O O . LYS A 1 80 ? 46.905 -2.440 -10.594 1.00 18.95 80 LYS A O 1
ATOM 653 N N . LEU A 1 81 ? 46.813 -3.803 -8.814 1.00 18.26 81 LEU A N 1
ATOM 654 C CA . LEU A 1 81 ? 46.214 -2.790 -7.964 1.00 17.75 81 LEU A CA 1
ATOM 655 C C . LEU A 1 81 ? 47.295 -2.246 -7.045 1.00 17.98 81 LEU A C 1
ATOM 656 O O . LEU A 1 81 ? 47.878 -2.991 -6.264 1.00 17.86 81 LEU A O 1
ATOM 661 N N . LEU A 1 82 ? 47.584 -0.956 -7.157 1.00 17.44 82 LEU A N 1
ATOM 662 C CA . LEU A 1 82 ? 48.570 -0.349 -6.281 1.00 17.73 82 LEU A CA 1
ATOM 663 C C . LEU A 1 82 ? 47.846 -0.114 -4.966 1.00 17.62 82 LEU A C 1
ATOM 664 O O . LEU A 1 82 ? 46.840 0.598 -4.917 1.00 16.88 82 LEU A O 1
ATOM 669 N N . VAL A 1 83 ? 48.336 -0.737 -3.903 1.00 17.07 83 VAL A N 1
ATOM 670 C CA . VAL A 1 83 ? 47.700 -0.576 -2.605 1.00 17.33 83 VAL A CA 1
ATOM 671 C C . VAL A 1 83 ? 48.598 0.229 -1.679 1.00 16.83 83 VAL A C 1
ATOM 672 O O . VAL A 1 83 ? 49.768 -0.105 -1.489 1.00 16.09 83 VAL A O 1
ATOM 676 N N . THR A 1 84 ? 48.058 1.302 -1.112 1.00 16.42 84 THR A N 1
ATOM 677 C CA . THR A 1 84 ? 48.850 2.119 -0.208 1.00 16.76 84 THR A CA 1
ATOM 678 C C . THR A 1 84 ? 47.981 2.678 0.919 1.00 16.68 84 THR A C 1
ATOM 679 O O . THR A 1 84 ? 46.814 2.304 1.051 1.00 15.72 84 THR A O 1
ATOM 683 N N . THR A 1 85 ? 48.547 3.556 1.739 1.00 16.59 85 THR A N 1
ATOM 684 C CA . THR A 1 85 ? 47.807 4.118 2.870 1.00 17.05 85 THR A CA 1
ATOM 685 C C . THR A 1 85 ? 48.147 5.588 3.086 1.00 16.60 85 THR A C 1
ATOM 686 O O . THR A 1 85 ? 49.285 5.996 2.897 1.00 16.32 85 THR A O 1
ATOM 690 N N . GLY A 1 86 ? 47.161 6.373 3.502 1.00 16.99 86 GLY A N 1
ATOM 691 C CA . GLY A 1 86 ? 47.397 7.787 3.745 1.00 16.98 86 GLY A CA 1
ATOM 692 C C . GLY A 1 86 ? 46.212 8.620 3.308 1.00 17.16 86 GLY A C 1
ATOM 693 O O . GLY A 1 86 ? 45.150 8.076 2.999 1.00 17.32 86 GLY A O 1
ATOM 694 N N . LEU A 1 87 ? 46.374 9.938 3.292 1.00 16.53 87 LEU A N 1
ATOM 695 C CA . LEU A 1 87 ? 45.285 10.807 2.860 1.00 17.08 87 LEU A CA 1
ATOM 696 C C . LEU A 1 87 ? 45.267 10.747 1.330 1.00 16.29 87 LEU A C 1
ATOM 697 O O . LEU A 1 87 ? 46.219 11.156 0.668 1.00 17.06 87 LEU A O 1
ATOM 702 N N . PRO A 1 88 ? 44.182 10.222 0.749 1.00 16.44 88 PRO A N 1
ATOM 703 C CA . PRO A 1 88 ? 44.079 10.112 -0.706 1.00 16.74 88 PRO A CA 1
ATOM 704 C C . PRO A 1 88 ? 44.352 11.405 -1.468 1.00 17.39 88 PRO A C 1
ATOM 705 O O . PRO A 1 88 ? 45.025 11.379 -2.498 1.00 15.60 88 PRO A O 1
ATOM 709 N N . GLU A 1 89 ? 43.828 12.523 -0.959 1.00 18.20 89 GLU A N 1
ATOM 710 C CA . GLU A 1 89 ? 44.019 13.823 -1.607 1.00 20.35 89 GLU A CA 1
ATOM 711 C C . GLU A 1 89 ? 45.494 14.200 -1.645 1.00 21.12 89 GLU A C 1
ATOM 712 O O . GLU A 1 89 ? 45.907 15.091 -2.387 1.00 21.11 89 GLU A O 1
ATOM 718 N N . GLN A 1 90 ? 46.286 13.506 -0.840 1.00 21.79 90 GLN A N 1
ATOM 719 C CA . GLN A 1 90 ? 47.718 13.745 -0.767 1.00 23.27 90 GLN A CA 1
ATOM 720 C C . GLN A 1 90 ? 48.462 12.675 -1.574 1.00 21.99 90 GLN A C 1
ATOM 721 O O . GLN A 1 90 ? 49.278 12.979 -2.443 1.00 21.90 90 GLN A O 1
ATOM 727 N N . VAL A 1 91 ? 48.152 11.418 -1.284 1.00 20.59 91 VAL A N 1
ATOM 728 C CA . VAL A 1 91 ? 48.789 10.278 -1.933 1.00 19.59 91 VAL A CA 1
ATOM 729 C C . VAL A 1 91 ? 48.504 10.091 -3.425 1.00 18.97 91 VAL A C 1
ATOM 730 O O . VAL A 1 91 ? 49.426 9.887 -4.215 1.00 18.69 91 VAL A O 1
ATOM 734 N N . ILE A 1 92 ? 47.237 10.145 -3.812 1.00 18.18 92 ILE A N 1
ATOM 735 C CA . ILE A 1 92 ? 46.895 9.944 -5.213 1.00 18.38 92 ILE A CA 1
ATOM 736 C C . ILE A 1 92 ? 47.604 10.941 -6.136 1.00 18.33 92 ILE A C 1
ATOM 737 O O . ILE A 1 92 ? 48.190 10.547 -7.145 1.00 17.62 92 ILE A O 1
ATOM 742 N N . PRO A 1 93 ? 47.564 12.244 -5.803 1.00 18.72 93 PRO A N 1
ATOM 743 C CA . PRO A 1 93 ? 48.239 13.226 -6.659 1.00 19.39 93 PRO A CA 1
ATOM 744 C C . PRO A 1 93 ? 49.746 12.986 -6.732 1.00 19.61 93 PRO A C 1
ATOM 745 O O . PRO A 1 93 ? 50.373 13.253 -7.756 1.00 19.90 93 PRO A O 1
ATOM 749 N N . GLN A 1 94 ? 50.330 12.498 -5.640 1.00 20.66 94 GLN A N 1
ATOM 750 C CA . GLN A 1 94 ? 51.760 12.201 -5.621 1.00 21.33 94 GLN A CA 1
ATOM 751 C C . GLN A 1 94 ? 52.031 11.086 -6.617 1.00 19.76 94 GLN A C 1
ATOM 752 O O . GLN A 1 94 ? 52.954 11.170 -7.427 1.00 19.95 94 GLN A O 1
ATOM 758 N N . ILE A 1 95 ? 51.232 10.029 -6.544 1.00 18.63 95 ILE A N 1
ATOM 759 C CA . ILE A 1 95 ? 51.405 8.906 -7.452 1.00 17.69 95 ILE A CA 1
ATOM 760 C C . ILE A 1 95 ? 51.193 9.375 -8.889 1.00 17.54 95 ILE A C 1
ATOM 761 O O . ILE A 1 95 ? 51.997 9.075 -9.768 1.00 16.92 95 ILE A O 1
ATOM 766 N N . ALA A 1 96 ? 50.118 10.128 -9.111 1.00 17.55 96 ALA A N 1
ATOM 767 C CA . ALA A 1 96 ? 49.788 10.645 -10.437 1.00 17.38 96 ALA A CA 1
ATOM 768 C C . ALA A 1 96 ? 50.945 11.422 -11.068 1.00 18.06 96 ALA A C 1
ATOM 769 O O . ALA A 1 96 ? 51.223 11.276 -12.259 1.00 17.39 96 ALA A O 1
ATOM 771 N N . LYS A 1 97 ? 51.615 12.252 -10.276 1.00 19.05 97 LYS A N 1
ATOM 772 C CA . LYS A 1 97 ? 52.731 13.037 -10.794 1.00 20.23 97 LYS A CA 1
ATOM 773 C C . LYS A 1 97 ? 53.865 12.108 -11.189 1.00 20.63 97 LYS A C 1
ATOM 774 O O . LYS A 1 97 ? 54.471 12.262 -12.248 1.00 20.39 97 LYS A O 1
ATOM 780 N N . GLN A 1 98 ? 54.135 11.128 -10.333 1.00 21.12 98 GLN A N 1
ATOM 781 C CA . GLN A 1 98 ? 55.208 10.177 -10.577 1.00 21.39 98 GLN A CA 1
ATOM 782 C C . GLN A 1 98 ? 55.001 9.266 -11.782 1.00 20.73 98 GLN A C 1
ATOM 783 O O . GLN A 1 98 ? 55.956 8.966 -12.496 1.00 20.61 98 GLN A O 1
ATOM 789 N N . ILE A 1 99 ? 53.766 8.829 -12.018 1.00 19.69 99 ILE A N 1
ATOM 790 C CA . ILE A 1 99 ? 53.502 7.938 -13.147 1.00 20.14 99 ILE A CA 1
ATOM 791 C C . ILE A 1 99 ? 53.086 8.695 -14.401 1.00 20.24 99 ILE A C 1
ATOM 792 O O . ILE A 1 99 ? 52.747 8.088 -15.416 1.00 20.53 99 ILE A O 1
ATOM 797 N N . ASN A 1 100 ? 53.121 10.020 -14.327 1.00 19.93 100 ASN A N 1
ATOM 798 C CA . ASN A 1 100 ? 52.754 10.861 -15.456 1.00 20.96 100 ASN A CA 1
ATOM 799 C C . ASN A 1 100 ? 51.311 10.626 -15.903 1.00 19.91 100 ASN A C 1
ATOM 800 O O . ASN A 1 100 ? 51.024 10.532 -17.096 1.00 19.50 100 ASN A O 1
ATOM 805 N N . ALA A 1 101 ? 50.402 10.533 -14.943 1.00 19.37 101 ALA A N 1
ATOM 806 C CA . ALA A 1 101 ? 48.999 10.322 -15.264 1.00 20.20 101 ALA A CA 1
ATOM 807 C C . ALA A 1 101 ? 48.429 11.594 -15.890 1.00 21.01 101 ALA A C 1
ATOM 808 O O . ALA A 1 101 ? 48.698 12.698 -15.420 1.00 20.71 101 ALA A O 1
ATOM 810 N N . LYS A 1 102 ? 47.653 11.433 -16.957 1.00 21.47 102 LYS A N 1
ATOM 811 C CA . LYS A 1 102 ? 47.035 12.568 -17.638 1.00 22.39 102 LYS A CA 1
ATOM 812 C C . LYS A 1 102 ? 45.656 12.835 -17.066 1.00 21.91 102 LYS A C 1
ATOM 813 O O . LYS A 1 102 ? 45.188 13.976 -17.045 1.00 20.09 102 LYS A O 1
ATOM 819 N N . THR A 1 103 ? 45.010 11.765 -16.612 1.00 20.66 103 THR A N 1
ATOM 820 C CA . THR A 1 103 ? 43.662 11.861 -16.079 1.00 20.15 103 THR A CA 1
ATOM 821 C C . THR A 1 103 ? 43.402 10.833 -14.991 1.00 18.99 103 THR A C 1
ATOM 822 O O . THR A 1 103 ? 43.927 9.720 -15.037 1.00 18.77 103 THR A O 1
ATOM 826 N N . ILE A 1 104 ? 42.586 11.221 -14.018 1.00 17.81 104 ILE A N 1
ATOM 827 C CA . ILE A 1 104 ? 42.189 10.333 -12.933 1.00 17.10 104 ILE A CA 1
ATOM 828 C C . ILE A 1 104 ? 40.697 10.092 -13.120 1.00 16.78 104 ILE A C 1
ATOM 829 O O . ILE A 1 104 ? 39.919 11.046 -13.251 1.00 17.49 104 ILE A O 1
ATOM 834 N N . TYR A 1 105 ? 40.304 8.823 -13.156 1.00 15.67 105 TYR A N 1
ATOM 835 C CA . TYR A 1 105 ? 38.903 8.454 -13.299 1.00 15.25 105 TYR A CA 1
ATOM 836 C C . TYR A 1 105 ? 38.438 7.893 -11.961 1.00 15.27 105 TYR A C 1
ATOM 837 O O . TYR A 1 105 ? 39.128 7.069 -11.360 1.00 14.46 105 TYR A O 1
ATOM 846 N N . TYR A 1 106 ? 37.269 8.324 -11.499 1.00 15.05 106 TYR A N 1
ATOM 847 C CA . TYR A 1 106 ? 36.765 7.857 -10.209 1.00 15.56 106 TYR A CA 1
ATOM 848 C C . TYR A 1 106 ? 35.256 8.019 -10.081 1.00 15.14 106 TYR A C 1
ATOM 849 O O . TYR A 1 106 ? 34.626 8.702 -10.892 1.00 15.02 106 TYR A O 1
ATOM 858 N N . HIS A 1 107 ? 34.692 7.396 -9.047 1.00 15.49 107 HIS A N 1
ATOM 859 C CA . HIS A 1 107 ? 33.260 7.490 -8.752 1.00 15.59 107 HIS A CA 1
ATOM 860 C C . HIS A 1 107 ? 33.017 8.591 -7.710 1.00 16.26 107 HIS A C 1
ATOM 861 O O . HIS A 1 107 ? 33.757 8.710 -6.723 1.00 14.65 107 HIS A O 1
ATOM 868 N N . ARG A 1 108 ? 31.973 9.383 -7.930 1.00 16.72 108 ARG A N 1
ATOM 869 C CA . ARG A 1 108 ? 31.617 10.471 -7.027 1.00 17.50 108 ARG A CA 1
ATOM 870 C C . ARG A 1 108 ? 30.764 9.989 -5.860 1.00 18.04 108 ARG A C 1
ATOM 871 O O . ARG A 1 108 ? 29.944 9.086 -6.016 1.00 18.62 108 ARG A O 1
ATOM 879 N N . GLU A 1 109 ? 30.963 10.603 -4.699 1.00 18.39 109 GLU A N 1
ATOM 880 C CA . GLU A 1 109 ? 30.207 10.282 -3.493 1.00 19.55 109 GLU A CA 1
ATOM 881 C C . GLU A 1 109 ? 29.336 11.496 -3.182 1.00 20.11 109 GLU A C 1
ATOM 882 O O . GLU A 1 109 ? 29.421 12.506 -3.879 1.00 19.68 109 GLU A O 1
ATOM 888 N N . VAL A 1 110 ? 28.506 11.414 -2.148 1.00 20.36 110 VAL A N 1
ATOM 889 C CA . VAL A 1 110 ? 27.614 12.527 -1.842 1.00 21.52 110 VAL A CA 1
ATOM 890 C C . VAL A 1 110 ? 27.667 13.086 -0.425 1.00 22.15 110 VAL A C 1
ATOM 891 O O . VAL A 1 110 ? 27.071 14.132 -0.163 1.00 22.21 110 VAL A O 1
ATOM 895 N N . THR A 1 111 ? 28.358 12.403 0.486 1.00 22.29 111 THR A N 1
ATOM 896 C CA . THR A 1 111 ? 28.444 12.872 1.869 1.00 23.81 111 THR A CA 1
ATOM 897 C C . THR A 1 111 ? 29.720 13.654 2.186 1.00 24.68 111 THR A C 1
ATOM 898 O O . THR A 1 111 ? 30.768 13.449 1.568 1.00 24.14 111 THR A O 1
ATOM 902 N N . GLN A 1 112 ? 29.608 14.551 3.163 1.00 25.79 112 GLN A N 1
ATOM 903 C CA . GLN A 1 112 ? 30.696 15.432 3.588 1.00 27.30 112 GLN A CA 1
ATOM 904 C C . GLN A 1 112 ? 32.113 14.864 3.628 1.00 26.19 112 GLN A C 1
ATOM 905 O O . GLN A 1 112 ? 32.999 15.368 2.945 1.00 25.81 112 GLN A O 1
ATOM 911 N N . GLU A 1 113 ? 32.337 13.837 4.438 1.00 26.48 113 GLU A N 1
ATOM 912 C CA . GLU A 1 113 ? 33.668 13.247 4.554 1.00 26.61 113 GLU A CA 1
ATOM 913 C C . GLU A 1 113 ? 34.226 12.826 3.193 1.00 25.74 113 GLU A C 1
ATOM 914 O O . GLU A 1 113 ? 35.346 13.190 2.824 1.00 25.26 113 GLU A O 1
ATOM 920 N N . GLU A 1 114 ? 33.432 12.070 2.446 1.00 24.84 114 GLU A N 1
ATOM 921 C CA . GLU A 1 114 ? 33.833 11.589 1.129 1.00 24.26 114 GLU A CA 1
ATOM 922 C C . GLU A 1 114 ? 33.968 12.722 0.107 1.00 23.38 114 GLU A C 1
ATOM 923 O O . GLU A 1 114 ? 34.830 12.688 -0.773 1.00 21.90 114 GLU A O 1
ATOM 929 N N . LEU A 1 115 ? 33.106 13.724 0.227 1.00 23.20 115 LEU A N 1
ATOM 930 C CA . LEU A 1 115 ? 33.117 14.854 -0.693 1.00 23.76 115 LEU A CA 1
ATOM 931 C C . LEU A 1 115 ? 34.386 15.686 -0.522 1.00 23.40 115 LEU A C 1
ATOM 932 O O . LEU A 1 115 ? 34.997 16.114 -1.500 1.00 22.37 115 LEU A O 1
ATOM 937 N N . ASP A 1 116 ? 34.787 15.907 0.724 1.00 23.15 116 ASP A N 1
ATOM 938 C CA . ASP A 1 116 ? 35.984 16.693 0.990 1.00 23.14 116 ASP A CA 1
ATOM 939 C C . ASP A 1 116 ? 37.231 16.023 0.431 1.00 21.92 116 ASP A C 1
ATOM 940 O O . ASP A 1 116 ? 38.139 16.691 -0.070 1.00 21.78 116 ASP A O 1
ATOM 945 N N . VAL A 1 117 ? 37.276 14.698 0.516 1.00 20.92 117 VAL A N 1
ATOM 946 C CA . VAL A 1 117 ? 38.417 13.957 0.005 1.00 19.17 117 VAL A CA 1
ATOM 947 C C . VAL A 1 117 ? 38.567 14.157 -1.500 1.00 18.62 117 VAL A C 1
ATOM 948 O O . VAL A 1 117 ? 39.620 14.584 -1.971 1.00 17.74 117 VAL A O 1
ATOM 952 N N . GLU A 1 118 ? 37.514 13.868 -2.256 1.00 19.28 118 GLU A N 1
ATOM 953 C CA . GLU A 1 118 ? 37.601 14.020 -3.700 1.00 20.19 118 GLU A CA 1
ATOM 954 C C . GLU A 1 118 ? 37.812 15.474 -4.117 1.00 19.89 118 GLU A C 1
ATOM 955 O O . GLU A 1 118 ? 38.531 15.743 -5.077 1.00 19.30 118 GLU A O 1
ATOM 961 N N . ARG A 1 119 ? 37.216 16.411 -3.385 1.00 20.37 119 ARG A N 1
ATOM 962 C CA . ARG A 1 119 ? 37.376 17.832 -3.697 1.00 21.60 119 ARG A CA 1
ATOM 963 C C . ARG A 1 119 ? 38.817 18.301 -3.520 1.00 20.39 119 ARG A C 1
ATOM 964 O O . ARG A 1 119 ? 39.368 18.972 -4.385 1.00 20.86 119 ARG A O 1
ATOM 972 N N . ASN A 1 120 ? 39.429 17.958 -2.394 1.00 19.67 120 ASN A N 1
ATOM 973 C CA . ASN A 1 120 ? 40.811 18.351 -2.156 1.00 19.53 120 ASN A CA 1
ATOM 974 C C . ASN A 1 120 ? 41.744 17.594 -3.097 1.00 18.68 120 ASN A C 1
ATOM 975 O O . ASN A 1 120 ? 42.782 18.109 -3.499 1.00 17.11 120 ASN A O 1
ATOM 980 N N . LEU A 1 121 ? 41.371 16.366 -3.447 1.00 18.08 121 LEU A N 1
ATOM 981 C CA . LEU A 1 121 ? 42.193 15.566 -4.350 1.00 18.17 121 LEU A CA 1
ATOM 982 C C . LEU A 1 121 ? 42.226 16.236 -5.725 1.00 18.01 121 LEU A C 1
ATOM 983 O O . LEU A 1 121 ? 43.289 16.408 -6.311 1.00 17.84 121 LEU A O 1
ATOM 988 N N . VAL A 1 122 ? 41.056 16.615 -6.228 1.00 18.67 122 VAL A N 1
ATOM 989 C CA . VAL A 1 122 ? 40.954 17.271 -7.531 1.00 18.51 122 VAL A CA 1
ATOM 990 C C . VAL A 1 122 ? 41.704 18.605 -7.542 1.00 18.17 122 VAL A C 1
ATOM 991 O O . VAL A 1 122 ? 42.322 18.976 -8.546 1.00 17.60 122 VAL A O 1
ATOM 995 N N . LYS A 1 123 ? 41.659 19.326 -6.426 1.00 18.09 123 LYS A N 1
ATOM 996 C CA . LYS A 1 123 ? 42.374 20.593 -6.331 1.00 18.01 123 LYS A CA 1
ATOM 997 C C . LYS A 1 123 ? 43.876 20.362 -6.543 1.00 17.90 123 LYS A C 1
ATOM 998 O O . LYS A 1 123 ? 44.540 21.139 -7.227 1.00 16.46 123 LYS A O 1
ATOM 1004 N N . GLN A 1 124 ? 44.414 19.290 -5.959 1.00 17.62 124 GLN A N 1
ATOM 1005 C CA . GLN A 1 124 ? 45.839 18.995 -6.118 1.00 18.56 124 GLN A CA 1
ATOM 1006 C C . GLN A 1 124 ? 46.146 18.577 -7.552 1.00 17.62 124 GLN A C 1
ATOM 1007 O O . GLN A 1 124 ? 47.193 18.910 -8.093 1.00 16.33 124 GLN A O 1
ATOM 1013 N N . LEU A 1 125 ? 45.222 17.845 -8.161 1.00 17.43 125 LEU A N 1
ATOM 1014 C CA . LEU A 1 125 ? 45.393 17.403 -9.539 1.00 17.83 125 LEU A CA 1
ATOM 1015 C C . LEU A 1 125 ? 45.416 18.628 -10.457 1.00 17.18 125 LEU A C 1
ATOM 1016 O O . LEU A 1 125 ? 46.251 18.740 -11.353 1.00 16.16 125 LEU A O 1
ATOM 1021 N N . THR A 1 126 ? 44.493 19.550 -10.215 1.00 17.68 126 THR A N 1
ATOM 1022 C CA . THR A 1 126 ? 44.400 20.761 -11.020 1.00 17.81 126 THR A CA 1
ATOM 1023 C C . THR A 1 126 ? 45.705 21.560 -10.968 1.00 17.86 126 THR A C 1
ATOM 1024 O O . THR A 1 126 ? 46.174 22.069 -11.988 1.00 16.87 126 THR A O 1
ATOM 1028 N N . ILE A 1 127 ? 46.305 21.644 -9.786 1.00 17.53 127 ILE A N 1
ATOM 1029 C CA . ILE A 1 127 ? 47.569 22.355 -9.620 1.00 17.95 127 ILE A CA 1
ATOM 1030 C C . ILE A 1 127 ? 48.659 21.714 -10.484 1.00 18.06 127 ILE A C 1
ATOM 1031 O O . ILE A 1 127 ? 49.526 22.399 -11.027 1.00 17.74 127 ILE A O 1
ATOM 1036 N N . LEU A 1 128 ? 48.601 20.392 -10.612 1.00 18.32 128 LEU A N 1
ATOM 1037 C CA . LEU A 1 128 ? 49.581 19.650 -11.391 1.00 18.44 128 LEU A CA 1
ATOM 1038 C C . LEU A 1 128 ? 49.259 19.608 -12.879 1.00 18.39 128 LEU A C 1
ATOM 1039 O O . LEU A 1 128 ? 50.039 19.072 -13.670 1.00 17.90 128 LEU A O 1
ATOM 1044 N N . GLY A 1 129 ? 48.113 20.167 -13.253 1.00 17.99 129 GLY A N 1
ATOM 1045 C CA . GLY A 1 129 ? 47.706 20.169 -14.649 1.00 18.09 129 GLY A CA 1
ATOM 1046 C C . GLY A 1 129 ? 47.192 18.807 -15.091 1.00 18.41 129 GLY A C 1
ATOM 1047 O O . GLY A 1 129 ? 47.267 18.461 -16.269 1.00 18.54 129 GLY A O 1
ATOM 1048 N N . ILE A 1 130 ? 46.666 18.040 -14.141 1.00 18.01 130 ILE A N 1
ATOM 1049 C CA . ILE A 1 130 ? 46.141 16.706 -14.413 1.00 18.32 130 ILE A CA 1
ATOM 1050 C C . ILE A 1 130 ? 44.617 16.734 -14.339 1.00 18.78 130 ILE A C 1
ATOM 1051 O O . ILE A 1 130 ? 44.049 17.252 -13.380 1.00 19.50 130 ILE A O 1
ATOM 1056 N N . GLU A 1 131 ? 43.957 16.170 -15.344 1.00 18.96 131 GLU A N 1
ATOM 1057 C CA . GLU A 1 131 ? 42.497 16.170 -15.381 1.00 20.27 131 GLU A CA 1
ATOM 1058 C C . GLU A 1 131 ? 41.850 15.148 -14.440 1.00 19.50 131 GLU A C 1
ATOM 1059 O O . GLU A 1 131 ? 42.446 14.128 -14.096 1.00 19.39 131 GLU A O 1
ATOM 1065 N N . ALA A 1 132 ? 40.627 15.442 -14.019 1.00 18.23 132 ALA A N 1
ATOM 1066 C CA . ALA A 1 132 ? 39.880 14.556 -13.131 1.00 18.25 132 ALA A CA 1
ATOM 1067 C C . ALA A 1 132 ? 38.478 14.349 -13.694 1.00 17.75 132 ALA A C 1
ATOM 1068 O O . ALA A 1 132 ? 37.761 15.315 -13.942 1.00 17.60 132 ALA A O 1
ATOM 1070 N N . LYS A 1 133 ? 38.093 13.093 -13.891 1.00 17.06 133 LYS A N 1
ATOM 1071 C CA . LYS A 1 133 ? 36.769 12.771 -14.422 1.00 17.45 133 LYS A CA 1
ATOM 1072 C C . LYS A 1 133 ? 35.995 11.905 -13.436 1.00 16.52 133 LYS A C 1
ATOM 1073 O O . LYS A 1 133 ? 36.352 10.751 -13.197 1.00 16.19 133 LYS A O 1
ATOM 1079 N N . GLY A 1 134 ? 34.939 12.476 -12.867 1.00 15.97 134 GLY A N 1
ATOM 1080 C CA . GLY A 1 134 ? 34.129 11.759 -11.897 1.00 16.86 134 GLY A CA 1
ATOM 1081 C C . GLY A 1 134 ? 32.816 11.277 -12.477 1.00 17.68 134 GLY A C 1
ATOM 1082 O O . GLY A 1 134 ? 32.205 11.964 -13.291 1.00 17.03 134 GLY A O 1
ATOM 1083 N N . TYR A 1 135 ? 32.371 10.104 -12.039 1.00 17.61 135 TYR A N 1
ATOM 1084 C CA . TYR A 1 135 ? 31.134 9.520 -12.546 1.00 19.10 135 TYR A CA 1
ATOM 1085 C C . TYR A 1 135 ? 30.190 9.069 -11.438 1.00 19.99 135 TYR A C 1
ATOM 1086 O O . TYR A 1 135 ? 30.627 8.762 -10.322 1.00 19.34 135 TYR A O 1
ATOM 1095 N N . TRP A 1 136 ? 28.894 9.040 -11.754 1.00 20.49 136 TRP A N 1
ATOM 1096 C CA . TRP A 1 136 ? 27.872 8.597 -10.808 1.00 21.71 136 TRP A CA 1
ATOM 1097 C C . TRP A 1 136 ? 27.557 7.146 -11.126 1.00 22.44 136 TRP A C 1
ATOM 1098 O O . TRP A 1 136 ? 26.991 6.855 -12.181 1.00 23.71 136 TRP A O 1
ATOM 1109 N N . GLY A 1 137 ? 27.918 6.233 -10.231 1.00 22.15 137 GLY A N 1
ATOM 1110 C CA . GLY A 1 137 ? 27.652 4.830 -10.493 1.00 23.11 137 GLY A CA 1
ATOM 1111 C C . GLY A 1 137 ? 27.262 4.015 -9.275 1.00 23.37 137 GLY A C 1
ATOM 1112 O O . GLY A 1 137 ? 27.278 2.783 -9.322 1.00 23.79 137 GLY A O 1
ATOM 1113 N N . SER A 1 138 ? 26.914 4.698 -8.189 1.00 22.86 138 SER A N 1
ATOM 1114 C CA . SER A 1 138 ? 26.522 4.038 -6.946 1.00 23.50 138 SER A CA 1
ATOM 1115 C C . SER A 1 138 ? 25.033 3.708 -6.917 1.00 23.60 138 SER A C 1
ATOM 1116 O O . SER A 1 138 ? 24.603 2.794 -6.215 1.00 23.35 138 SER A O 1
ATOM 1119 N N . THR A 1 139 ? 24.251 4.458 -7.682 1.00 22.55 139 THR A N 1
ATOM 1120 C CA . THR A 1 139 ? 22.810 4.272 -7.696 1.00 22.47 139 THR A CA 1
ATOM 1121 C C . THR A 1 139 ? 22.263 3.481 -8.875 1.00 22.31 139 THR A C 1
ATOM 1122 O O . THR A 1 139 ? 22.855 3.447 -9.953 1.00 22.24 139 THR A O 1
ATOM 1126 N N . LEU A 1 140 ? 21.128 2.832 -8.646 1.00 22.25 140 LEU A N 1
ATOM 1127 C CA . LEU A 1 140 ? 20.466 2.066 -9.690 1.00 22.24 140 LEU A CA 1
ATOM 1128 C C . LEU A 1 140 ? 20.068 3.078 -10.765 1.00 22.55 140 LEU A C 1
ATOM 1129 O O . LEU A 1 140 ? 20.344 2.886 -11.947 1.00 22.14 140 LEU A O 1
ATOM 1134 N N . CYS A 1 141 ? 19.435 4.165 -10.330 1.00 22.70 141 CYS A N 1
ATOM 1135 C CA . CYS A 1 141 ? 18.999 5.233 -11.228 1.00 23.70 141 CYS A CA 1
ATOM 1136 C C . CYS A 1 141 ? 20.062 6.325 -11.292 1.00 23.82 141 CYS A C 1
ATOM 1137 O O . CYS A 1 141 ? 20.479 6.849 -10.261 1.00 22.80 141 CYS A O 1
ATOM 1140 N N . HIS A 1 142 ? 20.483 6.677 -12.503 1.00 24.68 142 HIS A N 1
ATOM 1141 C CA . HIS A 1 142 ? 21.493 7.713 -12.684 1.00 26.04 142 HIS A CA 1
ATOM 1142 C C . HIS A 1 142 ? 20.885 9.075 -12.350 1.00 27.89 142 HIS A C 1
ATOM 1143 O O . HIS A 1 142 ? 19.775 9.400 -12.782 1.00 27.09 142 HIS A O 1
ATOM 1150 N N . PRO A 1 143 ? 21.605 9.890 -11.566 1.00 29.13 143 PRO A N 1
ATOM 1151 C CA . PRO A 1 143 ? 21.134 11.221 -11.170 1.00 30.57 143 PRO A CA 1
ATOM 1152 C C . PRO A 1 143 ? 20.664 12.053 -12.363 1.00 31.44 143 PRO A C 1
ATOM 1153 O O . PRO A 1 143 ? 19.702 12.816 -12.262 1.00 31.03 143 PRO A O 1
ATOM 1157 N N . GLU A 1 144 ? 21.349 11.888 -13.491 1.00 32.63 144 GLU A N 1
ATOM 1158 C CA . GLU A 1 144 ? 21.030 12.619 -14.713 1.00 33.99 144 GLU A CA 1
ATOM 1159 C C . GLU A 1 144 ? 19.780 12.120 -15.435 1.00 33.66 144 GLU A C 1
ATOM 1160 O O . GLU A 1 144 ? 19.260 12.804 -16.318 1.00 33.25 144 GLU A O 1
ATOM 1166 N N . ASP A 1 145 ? 19.300 10.935 -15.064 1.00 32.96 145 ASP A N 1
ATOM 1167 C CA . ASP A 1 145 ? 18.109 10.369 -15.696 1.00 32.58 145 ASP A CA 1
ATOM 1168 C C . ASP A 1 145 ? 16.851 10.571 -14.860 1.00 32.84 145 ASP A C 1
ATOM 1169 O O . ASP A 1 145 ? 15.762 10.165 -15.264 1.00 32.53 145 ASP A O 1
ATOM 1174 N N . LEU A 1 146 ? 17.001 11.190 -13.695 1.00 33.12 146 LEU A N 1
ATOM 1175 C CA . LEU A 1 146 ? 15.865 11.435 -12.813 1.00 33.54 146 LEU A CA 1
ATOM 1176 C C . LEU A 1 146 ? 14.913 12.470 -13.409 1.00 34.52 146 LEU A C 1
ATOM 1177 O O . LEU A 1 146 ? 15.339 13.385 -14.113 1.00 34.00 146 LEU A O 1
ATOM 1182 N N . PRO A 1 147 ? 13.607 12.335 -13.131 1.00 35.20 147 PRO A N 1
ATOM 1183 C CA . PRO A 1 147 ? 12.603 13.269 -13.647 1.00 36.13 147 PRO A CA 1
ATOM 1184 C C . PRO A 1 147 ? 12.614 14.590 -12.878 1.00 36.72 147 PRO A C 1
ATOM 1185 O O . PRO A 1 147 ? 11.761 15.452 -13.091 1.00 36.64 147 PRO A O 1
ATOM 1189 N N . PHE A 1 148 ? 13.590 14.738 -11.986 1.00 36.87 148 PHE A N 1
ATOM 1190 C CA . PHE A 1 148 ? 13.718 15.944 -11.176 1.00 36.96 148 PHE A CA 1
ATOM 1191 C C . PHE A 1 148 ? 15.144 16.151 -10.686 1.00 36.69 148 PHE A C 1
ATOM 1192 O O . PHE A 1 148 ? 15.951 15.224 -10.681 1.00 36.96 148 PHE A O 1
ATOM 1200 N N . SER A 1 149 ? 15.451 17.377 -10.282 1.00 36.25 149 SER A N 1
ATOM 1201 C CA . SER A 1 149 ? 16.774 17.700 -9.768 1.00 36.21 149 SER A CA 1
ATOM 1202 C C . SER A 1 149 ? 16.857 17.169 -8.339 1.00 36.29 149 SER A C 1
ATOM 1203 O O . SER A 1 149 ? 15.829 16.928 -7.704 1.00 35.49 149 SER A O 1
ATOM 1206 N N . ILE A 1 150 ? 18.074 16.984 -7.836 1.00 36.47 150 ILE A N 1
ATOM 1207 C CA . ILE A 1 150 ? 18.254 16.483 -6.477 1.00 37.01 150 ILE A CA 1
ATOM 1208 C C . ILE A 1 150 ? 17.559 17.416 -5.493 1.00 37.74 150 ILE A C 1
ATOM 1209 O O . ILE A 1 150 ? 16.910 16.968 -4.549 1.00 37.67 150 ILE A O 1
ATOM 1214 N N . GLN A 1 151 ? 17.696 18.717 -5.723 1.00 39.07 151 GLN A N 1
ATOM 1215 C CA . GLN A 1 151 ? 17.068 19.716 -4.868 1.00 40.38 151 GLN A CA 1
ATOM 1216 C C . GLN A 1 151 ? 15.553 19.512 -4.852 1.00 40.04 151 GLN A C 1
ATOM 1217 O O . GLN A 1 151 ? 14.891 19.790 -3.855 1.00 39.89 151 GLN A O 1
ATOM 1223 N N . ASP A 1 152 ? 15.012 19.021 -5.964 1.00 39.54 152 ASP A N 1
ATOM 1224 C CA . ASP A 1 152 ? 13.577 18.787 -6.078 1.00 39.14 152 ASP A CA 1
ATOM 1225 C C . ASP A 1 152 ? 13.166 17.353 -5.770 1.00 38.25 152 ASP A C 1
ATOM 1226 O O . ASP A 1 152 ? 12.062 16.932 -6.113 1.00 37.77 152 ASP A O 1
ATOM 1231 N N . LEU A 1 153 ? 14.054 16.601 -5.129 1.00 37.10 153 LEU A N 1
ATOM 1232 C CA . LEU A 1 153 ? 13.745 15.223 -4.773 1.00 36.29 153 LEU A CA 1
ATOM 1233 C C . LEU A 1 153 ? 12.514 15.229 -3.871 1.00 36.32 153 LEU A C 1
ATOM 1234 O O . LEU A 1 153 ? 12.464 15.971 -2.891 1.00 35.94 153 LEU A O 1
ATOM 1239 N N . PRO A 1 154 ? 11.494 14.421 -4.200 1.00 36.43 154 PRO A N 1
ATOM 1240 C CA . PRO A 1 154 ? 10.308 14.411 -3.339 1.00 37.20 154 PRO A CA 1
ATOM 1241 C C . PRO A 1 154 ? 10.671 13.868 -1.960 1.00 37.57 154 PRO A C 1
ATOM 1242 O O . PRO A 1 154 ? 11.591 13.060 -1.829 1.00 37.15 154 PRO A O 1
ATOM 1246 N N . ASP A 1 155 ? 9.958 14.315 -0.932 1.00 38.07 155 ASP A N 1
ATOM 1247 C CA . ASP A 1 155 ? 10.248 13.869 0.426 1.00 38.86 155 ASP A CA 1
ATOM 1248 C C . ASP A 1 155 ? 9.579 12.553 0.806 1.00 38.43 155 ASP A C 1
ATOM 1249 O O . ASP A 1 155 ? 9.884 11.973 1.847 1.00 38.34 155 ASP A O 1
ATOM 1254 N N . LEU A 1 156 ? 8.671 12.081 -0.040 1.00 37.96 156 LEU A N 1
ATOM 1255 C CA . LEU A 1 156 ? 7.983 10.822 0.213 1.00 37.93 156 LEU A CA 1
ATOM 1256 C C . LEU A 1 156 ? 8.500 9.761 -0.751 1.00 37.10 156 LEU A C 1
ATOM 1257 O O . LEU A 1 156 ? 8.404 9.922 -1.965 1.00 36.78 156 LEU A O 1
ATOM 1262 N N . PHE A 1 157 ? 9.053 8.681 -0.207 1.00 36.24 157 PHE A N 1
ATOM 1263 C CA . PHE A 1 157 ? 9.580 7.607 -1.038 1.00 35.45 157 PHE A CA 1
ATOM 1264 C C . PHE A 1 157 ? 8.567 7.170 -2.087 1.00 35.64 157 PHE A C 1
ATOM 1265 O O . PHE A 1 157 ? 8.901 7.016 -3.262 1.00 35.08 157 PHE A O 1
ATOM 1273 N N . THR A 1 158 ? 7.331 6.959 -1.651 1.00 36.18 158 THR A N 1
ATOM 1274 C CA . THR A 1 158 ? 6.275 6.529 -2.555 1.00 36.88 158 THR A CA 1
ATOM 1275 C C . THR A 1 158 ? 6.187 7.420 -3.788 1.00 37.12 158 THR A C 1
ATOM 1276 O O . THR A 1 158 ? 6.109 6.921 -4.907 1.00 37.36 158 THR A O 1
ATOM 1280 N N . LYS A 1 159 ? 6.209 8.735 -3.588 1.00 37.80 159 LYS A N 1
ATOM 1281 C CA . LYS A 1 159 ? 6.131 9.662 -4.715 1.00 38.64 159 LYS A CA 1
ATOM 1282 C C . LYS A 1 159 ? 7.373 9.522 -5.585 1.00 38.61 159 LYS A C 1
ATOM 1283 O O . LYS A 1 159 ? 7.291 9.529 -6.813 1.00 38.60 159 LYS A O 1
ATOM 1289 N N . PHE A 1 160 ? 8.526 9.403 -4.936 1.00 38.44 160 PHE A N 1
ATOM 1290 C CA . PHE A 1 160 ? 9.792 9.232 -5.637 1.00 38.45 160 PHE A CA 1
ATOM 1291 C C . PHE A 1 160 ? 9.676 8.002 -6.535 1.00 39.25 160 PHE A C 1
ATOM 1292 O O . PHE A 1 160 ? 9.909 8.064 -7.743 1.00 38.77 160 PHE A O 1
ATOM 1300 N N . ARG A 1 161 ? 9.295 6.889 -5.923 1.00 40.50 161 ARG A N 1
ATOM 1301 C CA . ARG A 1 161 ? 9.150 5.622 -6.621 1.00 42.45 161 ARG A CA 1
ATOM 1302 C C . ARG A 1 161 ? 8.127 5.711 -7.753 1.00 43.22 161 ARG A C 1
ATOM 1303 O O . ARG A 1 161 ? 8.403 5.298 -8.877 1.00 42.96 161 ARG A O 1
ATOM 1311 N N . LYS A 1 162 ? 6.951 6.258 -7.460 1.00 44.31 162 LYS A N 1
ATOM 1312 C CA . LYS A 1 162 ? 5.909 6.391 -8.473 1.00 45.57 162 LYS A CA 1
ATOM 1313 C C . LYS A 1 162 ? 6.368 7.300 -9.613 1.00 45.99 162 LYS A C 1
ATOM 1314 O O . LYS A 1 162 ? 6.166 6.985 -10.783 1.00 46.12 162 LYS A O 1
ATOM 1320 N N . ASP A 1 163 ? 6.993 8.423 -9.270 1.00 46.52 163 ASP A N 1
ATOM 1321 C CA . ASP A 1 163 ? 7.470 9.368 -10.276 1.00 47.39 163 ASP A CA 1
ATOM 1322 C C . ASP A 1 163 ? 8.484 8.786 -11.256 1.00 47.97 163 ASP A C 1
ATOM 1323 O O . ASP A 1 163 ? 8.409 9.049 -12.457 1.00 48.19 163 ASP A O 1
ATOM 1328 N N . ILE A 1 164 ? 9.433 8.001 -10.754 1.00 48.32 164 ILE A N 1
ATOM 1329 C CA . ILE A 1 164 ? 10.444 7.411 -11.624 1.00 49.16 164 ILE A CA 1
ATOM 1330 C C . ILE A 1 164 ? 9.876 6.304 -12.512 1.00 49.90 164 ILE A C 1
ATOM 1331 O O . ILE A 1 164 ? 10.182 6.238 -13.703 1.00 49.59 164 ILE A O 1
ATOM 1336 N N . GLU A 1 165 ? 9.046 5.440 -11.936 1.00 50.92 165 GLU A N 1
ATOM 1337 C CA . GLU A 1 165 ? 8.451 4.345 -12.694 1.00 52.19 165 GLU A CA 1
ATOM 1338 C C . GLU A 1 165 ? 7.379 4.865 -13.647 1.00 52.58 165 GLU A C 1
ATOM 1339 O O . GLU A 1 165 ? 7.301 4.444 -14.800 1.00 52.48 165 GLU A O 1
ATOM 1345 N N . LYS A 1 166 ? 6.558 5.788 -13.159 1.00 53.24 166 LYS A N 1
ATOM 1346 C CA . LYS A 1 166 ? 5.503 6.378 -13.973 1.00 54.07 166 LYS A CA 1
ATOM 1347 C C . LYS A 1 166 ? 6.130 7.468 -14.836 1.00 54.10 166 LYS A C 1
ATOM 1348 O O . LYS A 1 166 ? 5.580 8.560 -14.987 1.00 54.35 166 LYS A O 1
ATOM 1354 N N . LYS A 1 167 ? 7.296 7.146 -15.390 1.00 54.11 167 LYS A N 1
ATOM 1355 C CA . LYS A 1 167 ? 8.055 8.050 -16.246 1.00 53.74 167 LYS A CA 1
ATOM 1356 C C . LYS A 1 167 ? 9.013 7.205 -17.086 1.00 53.23 167 LYS A C 1
ATOM 1357 O O . LYS A 1 167 ? 9.691 7.713 -17.980 1.00 52.92 167 LYS A O 1
ATOM 1363 N N . LYS A 1 168 ? 9.057 5.908 -16.785 1.00 52.72 168 LYS A N 1
ATOM 1364 C CA . LYS A 1 168 ? 9.916 4.965 -17.496 1.00 52.02 168 LYS A CA 1
ATOM 1365 C C . LYS A 1 168 ? 11.335 5.494 -17.666 1.00 51.31 168 LYS A C 1
ATOM 1366 O O . LYS A 1 168 ? 11.854 5.569 -18.781 1.00 51.10 168 LYS A O 1
ATOM 1372 N N . ILE A 1 169 ? 11.957 5.844 -16.543 1.00 50.44 169 ILE A N 1
ATOM 1373 C CA . ILE A 1 169 ? 13.311 6.389 -16.525 1.00 49.30 169 ILE A CA 1
ATOM 1374 C C . ILE A 1 169 ? 14.339 5.533 -17.263 1.00 47.84 169 ILE A C 1
ATOM 1375 O O . ILE A 1 169 ? 15.246 6.065 -17.906 1.00 48.34 169 ILE A O 1
ATOM 1380 N N . SER A 1 170 ? 14.195 4.214 -17.166 1.00 45.60 170 SER A N 1
ATOM 1381 C CA . SER A 1 170 ? 15.108 3.278 -17.824 1.00 43.26 170 SER A CA 1
ATOM 1382 C C . SER A 1 170 ? 16.450 3.190 -17.093 1.00 40.86 170 SER A C 1
ATOM 1383 O O . SER A 1 170 ? 17.007 4.202 -16.667 1.00 40.81 170 SER A O 1
ATOM 1386 N N . ILE A 1 171 ? 16.959 1.972 -16.947 1.00 37.41 171 ILE A N 1
ATOM 1387 C CA . ILE A 1 171 ? 18.229 1.745 -16.267 1.00 34.24 171 ILE A CA 1
ATOM 1388 C C . ILE A 1 171 ? 19.351 1.610 -17.287 1.00 32.16 171 ILE A C 1
ATOM 1389 O O . ILE A 1 171 ? 19.225 0.884 -18.269 1.00 31.29 171 ILE A O 1
ATOM 1394 N N . ARG A 1 172 ? 20.452 2.309 -17.051 1.00 30.49 172 ARG A N 1
ATOM 1395 C CA . ARG A 1 172 ? 21.572 2.249 -17.975 1.00 29.02 172 ARG A CA 1
ATOM 1396 C C . ARG A 1 172 ? 22.165 0.849 -18.001 1.00 28.40 172 ARG A C 1
ATOM 1397 O O . ARG A 1 172 ? 22.311 0.202 -16.962 1.00 28.37 172 ARG A O 1
ATOM 1405 N N . PRO A 1 173 ? 22.495 0.352 -19.201 1.00 27.59 173 PRO A N 1
ATOM 1406 C CA . PRO A 1 173 ? 23.073 -0.987 -19.328 1.00 26.63 173 PRO A CA 1
ATOM 1407 C C . PRO A 1 173 ? 24.437 -1.050 -18.653 1.00 25.16 173 PRO A C 1
ATOM 1408 O O . PRO A 1 173 ? 25.121 -0.035 -18.526 1.00 24.73 173 PRO A O 1
ATOM 1412 N N . CYS A 1 174 ? 24.823 -2.246 -18.226 1.00 24.02 174 CYS A N 1
ATOM 1413 C CA . CYS A 1 174 ? 26.102 -2.446 -17.555 1.00 23.44 174 CYS A CA 1
ATOM 1414 C C . CYS A 1 174 ? 27.298 -2.427 -18.492 1.00 23.32 174 CYS A C 1
ATOM 1415 O O . CYS A 1 174 ? 27.243 -2.955 -19.604 1.00 22.49 174 CYS A O 1
ATOM 1418 N N . PHE A 1 175 ? 28.387 -1.819 -18.038 1.00 22.08 175 PHE A N 1
ATOM 1419 C CA . PHE A 1 175 ? 29.595 -1.815 -18.835 1.00 21.82 175 PHE A CA 1
ATOM 1420 C C . PHE A 1 175 ? 30.187 -3.191 -18.605 1.00 21.49 175 PHE A C 1
ATOM 1421 O O . PHE A 1 175 ? 29.971 -3.792 -17.552 1.00 20.97 175 PHE A O 1
ATOM 1429 N N . PHE A 1 176 ? 30.916 -3.701 -19.588 1.00 22.32 176 PHE A N 1
ATOM 1430 C CA . PHE A 1 176 ? 31.525 -5.015 -19.460 1.00 23.89 176 PHE A CA 1
ATOM 1431 C C . PHE A 1 176 ? 32.824 -4.949 -18.681 1.00 23.66 176 PHE A C 1
ATOM 1432 O O . PHE A 1 176 ? 33.534 -3.946 -18.722 1.00 23.14 176 PHE A O 1
ATOM 1440 N N . ALA A 1 177 ? 33.126 -6.020 -17.957 1.00 23.63 177 ALA A N 1
ATOM 1441 C CA . ALA A 1 177 ? 34.375 -6.092 -17.223 1.00 23.23 177 ALA A CA 1
ATOM 1442 C C . ALA A 1 177 ? 35.422 -6.332 -18.305 1.00 23.61 177 ALA A C 1
ATOM 1443 O O . ALA A 1 177 ? 35.198 -7.117 -19.233 1.00 23.45 177 ALA A O 1
ATOM 1445 N N . PRO A 1 178 ? 36.570 -5.650 -18.219 1.00 23.45 178 PRO A N 1
ATOM 1446 C CA . PRO A 1 178 ? 37.622 -5.832 -19.223 1.00 23.42 178 PRO A CA 1
ATOM 1447 C C . PRO A 1 178 ? 38.346 -7.160 -19.005 1.00 23.94 17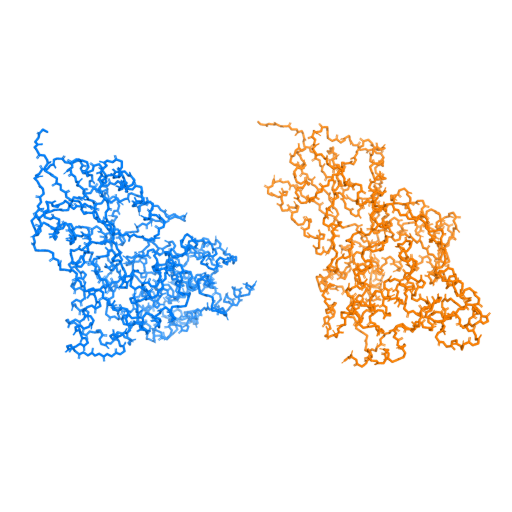8 PRO A C 1
ATOM 1448 O O . PRO A 1 178 ? 38.444 -7.632 -17.873 1.00 22.64 178 PRO A O 1
ATOM 1452 N N . SER A 1 179 ? 38.849 -7.758 -20.084 1.00 25.05 179 SER A N 1
ATOM 1453 C CA . SER A 1 179 ? 39.572 -9.025 -19.989 1.00 25.43 179 SER A CA 1
ATOM 1454 C C . SER A 1 179 ? 41.071 -8.758 -19.951 1.00 25.76 179 SER A C 1
ATOM 1455 O O . SER A 1 179 ? 41.858 -9.617 -19.544 1.00 24.88 179 SER A O 1
ATOM 1458 N N . GLN A 1 180 ? 41.464 -7.563 -20.381 1.00 25.83 180 GLN A N 1
ATOM 1459 C CA . GLN A 1 180 ? 42.869 -7.179 -20.377 1.00 26.51 180 GLN A CA 1
ATOM 1460 C C . GLN A 1 180 ? 42.997 -5.671 -20.195 1.00 25.95 180 GLN A C 1
ATOM 1461 O O . GLN A 1 180 ? 42.216 -4.901 -20.759 1.00 26.47 180 GLN A O 1
ATOM 1467 N N . LEU A 1 181 ? 43.966 -5.255 -19.388 1.00 24.39 181 LEU A N 1
ATOM 1468 C CA . LEU A 1 181 ? 44.205 -3.837 -19.140 1.00 23.75 181 LEU A CA 1
ATOM 1469 C C . LEU A 1 181 ? 45.704 -3.571 -19.220 1.00 23.29 181 LEU A C 1
ATOM 1470 O O . LEU A 1 181 ? 46.458 -4.001 -18.354 1.00 22.10 181 LEU A O 1
ATOM 1475 N N . LEU A 1 182 ? 46.129 -2.870 -20.268 1.00 23.16 182 LEU A N 1
ATOM 1476 C CA . LEU A 1 182 ? 47.539 -2.547 -20.468 1.00 23.78 182 LEU A CA 1
ATOM 1477 C C . LEU A 1 182 ? 48.110 -1.797 -19.264 1.00 24.28 182 LEU A C 1
ATOM 1478 O O . LEU A 1 182 ? 47.577 -0.761 -18.859 1.00 23.47 182 LEU A O 1
ATOM 1483 N N . PRO A 1 183 ? 49.196 -2.321 -18.669 1.00 24.68 183 PRO A N 1
ATOM 1484 C CA . PRO A 1 183 ? 49.825 -1.673 -17.515 1.00 25.79 183 PRO A CA 1
ATOM 1485 C C . PRO A 1 183 ? 50.947 -0.761 -18.005 1.00 26.86 183 PRO A C 1
ATOM 1486 O O . PRO A 1 183 ? 51.474 -0.952 -19.101 1.00 27.05 183 PRO A O 1
ATOM 1490 N N . SER A 1 184 ? 51.307 0.238 -17.211 1.00 28.80 184 SER A N 1
ATOM 1491 C CA . SER A 1 184 ? 52.392 1.130 -17.602 1.00 31.45 184 SER A CA 1
ATOM 1492 C C . SER A 1 184 ? 53.694 0.403 -17.278 1.00 32.73 184 SER A C 1
ATOM 1493 O O . SER A 1 184 ? 53.688 -0.595 -16.559 1.00 32.25 184 SER A O 1
ATOM 1496 N N . PRO A 1 185 ? 54.825 0.874 -17.823 1.00 33.93 185 PRO A N 1
ATOM 1497 C CA . PRO A 1 185 ? 56.083 0.191 -17.512 1.00 35.09 185 PRO A CA 1
ATOM 1498 C C . PRO A 1 185 ? 56.309 0.279 -16.005 1.00 35.94 185 PRO A C 1
ATOM 1499 O O . PRO A 1 185 ? 55.808 1.196 -15.353 1.00 35.74 185 PRO A O 1
ATOM 1503 N N . ASN A 1 186 ? 57.049 -0.672 -15.449 1.00 37.17 186 ASN A N 1
ATOM 1504 C CA . ASN A 1 186 ? 57.307 -0.661 -14.018 1.00 38.94 186 ASN A CA 1
ATOM 1505 C C . ASN A 1 186 ? 57.931 0.653 -13.581 1.00 39.26 186 ASN A C 1
ATOM 1506 O O . ASN A 1 186 ? 58.825 1.179 -14.241 1.00 39.22 186 ASN A O 1
ATOM 1511 N N . ILE A 1 187 ? 57.433 1.185 -12.470 1.00 39.93 187 ILE A N 1
ATOM 1512 C CA . ILE A 1 187 ? 57.926 2.440 -11.918 1.00 40.15 187 ILE A CA 1
ATOM 1513 C C . ILE A 1 187 ? 58.021 2.282 -10.408 1.00 39.89 187 ILE A C 1
ATOM 1514 O O . ILE A 1 187 ? 57.088 1.795 -9.770 1.00 39.28 187 ILE A O 1
ATOM 1519 N N . LYS A 1 188 ? 59.151 2.681 -9.837 1.00 39.75 188 LYS A N 1
ATOM 1520 C CA . LYS A 1 188 ? 59.330 2.570 -8.398 1.00 39.85 188 LYS A CA 1
ATOM 1521 C C . LYS A 1 188 ? 58.529 3.643 -7.685 1.00 38.66 188 LYS A C 1
ATOM 1522 O O . LYS A 1 188 ? 58.749 4.836 -7.887 1.00 38.92 188 LYS A O 1
ATOM 1528 N N . LEU A 1 189 ? 57.582 3.206 -6.864 1.00 37.07 189 LEU A N 1
ATOM 1529 C CA . LEU A 1 189 ? 56.743 4.113 -6.096 1.00 36.14 189 LEU A CA 1
ATOM 1530 C C . LEU A 1 189 ? 56.831 3.685 -4.644 1.00 36.04 189 LEU A C 1
ATOM 1531 O O . LEU A 1 189 ? 56.982 2.498 -4.353 1.00 36.34 189 LEU A O 1
ATOM 1536 N N . GLU A 1 190 ? 56.751 4.645 -3.736 1.00 35.28 190 GLU A N 1
ATOM 1537 C CA . GLU A 1 190 ? 56.793 4.327 -2.319 1.00 35.66 190 GLU A CA 1
ATOM 1538 C C . GLU A 1 190 ? 55.360 4.036 -1.903 1.00 34.30 190 GLU A C 1
ATOM 1539 O O . 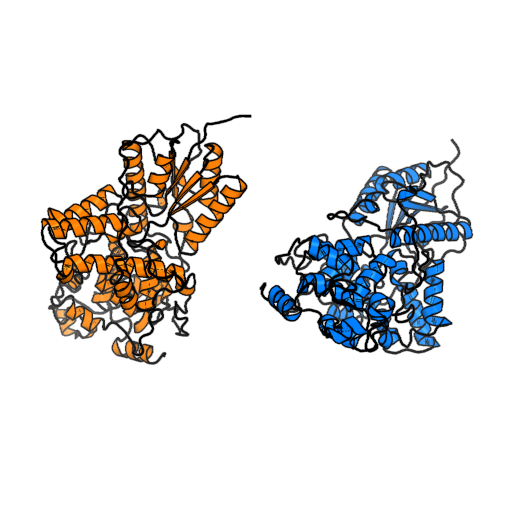GLU A 1 190 ? 54.532 4.946 -1.826 1.00 34.03 190 GLU A O 1
ATOM 1545 N N . LEU A 1 191 ? 55.057 2.765 -1.668 1.00 32.04 191 LEU A N 1
ATOM 1546 C CA . LEU A 1 191 ? 53.714 2.389 -1.250 1.00 30.31 191 LEU A CA 1
ATOM 1547 C C . LEU A 1 191 ? 53.770 1.868 0.180 1.00 29.31 191 LEU A C 1
ATOM 1548 O O . LEU A 1 191 ? 54.661 1.096 0.533 1.00 29.16 191 LEU A O 1
ATOM 1553 N N . THR A 1 192 ? 52.821 2.301 1.002 1.00 28.18 192 THR A N 1
ATOM 1554 C CA . THR A 1 192 ? 52.770 1.879 2.397 1.00 26.75 192 THR A CA 1
ATOM 1555 C C . THR A 1 192 ? 51.616 0.907 2.605 1.00 25.40 192 THR A C 1
ATOM 1556 O O . THR A 1 192 ? 50.456 1.271 2.432 1.00 25.08 192 THR A O 1
ATOM 1560 N N . ALA A 1 193 ? 51.934 -0.332 2.969 1.00 24.25 193 ALA A N 1
ATOM 1561 C CA . ALA A 1 193 ? 50.898 -1.325 3.224 1.00 23.31 193 ALA A CA 1
ATOM 1562 C C . ALA A 1 193 ? 50.119 -0.829 4.438 1.00 22.83 193 ALA A C 1
ATOM 1563 O O . ALA A 1 193 ? 50.695 -0.221 5.342 1.00 22.19 193 ALA A O 1
ATOM 1565 N N . PRO A 1 194 ? 48.803 -1.079 4.480 1.00 21.73 194 PRO A N 1
ATOM 1566 C CA . PRO A 1 194 ? 48.035 -0.612 5.634 1.00 21.82 194 PRO A CA 1
ATOM 1567 C C . PRO A 1 194 ? 48.471 -1.306 6.922 1.00 21.99 194 PRO A C 1
ATOM 1568 O O . PRO A 1 194 ? 48.830 -2.483 6.911 1.00 21.58 194 PRO A O 1
ATOM 1572 N N . PRO A 1 195 ? 48.469 -0.573 8.045 1.00 21.92 195 PRO A N 1
ATOM 1573 C CA . PRO A 1 195 ? 48.867 -1.151 9.332 1.00 21.15 195 PRO A CA 1
ATOM 1574 C C . PRO A 1 195 ? 47.966 -2.310 9.739 1.00 20.66 195 PRO A C 1
ATOM 1575 O O . PRO A 1 195 ? 46.746 -2.254 9.579 1.00 19.26 195 PRO A O 1
ATOM 1579 N N . PRO A 1 196 ? 48.561 -3.380 10.277 1.00 20.08 196 PRO A N 1
ATOM 1580 C CA . PRO A 1 196 ? 47.791 -4.552 10.699 1.00 19.54 196 PRO A CA 1
ATOM 1581 C C . PRO A 1 196 ? 46.679 -4.214 11.686 1.00 18.40 196 PRO A C 1
ATOM 1582 O O . PRO A 1 196 ? 45.620 -4.846 11.679 1.00 18.44 196 PRO A O 1
ATOM 1586 N N . GLU A 1 197 ? 46.917 -3.214 12.530 1.00 17.40 197 GLU A N 1
ATOM 1587 C CA . GLU A 1 197 ? 45.928 -2.818 13.530 1.00 17.09 197 GLU A CA 1
ATOM 1588 C C . GLU A 1 197 ? 44.599 -2.363 12.938 1.00 16.70 197 GLU A C 1
ATOM 1589 O O . GLU A 1 197 ? 43.594 -2.294 13.651 1.00 16.31 197 GLU A O 1
ATOM 1595 N N . PHE A 1 198 ? 44.591 -2.030 11.650 1.00 16.24 198 PHE A N 1
ATOM 1596 C CA . PHE A 1 198 ? 43.350 -1.615 10.991 1.00 16.65 198 PHE A CA 1
ATOM 1597 C C . PHE A 1 198 ? 42.419 -2.812 10.859 1.00 16.87 198 PHE A C 1
ATOM 1598 O O . PHE A 1 198 ? 41.205 -2.654 10.692 1.00 15.58 198 PHE A O 1
ATOM 1606 N N . PHE A 1 199 ? 42.991 -4.012 10.930 1.00 16.84 199 PHE A N 1
ATOM 1607 C CA . PHE A 1 199 ? 42.202 -5.228 10.781 1.00 18.55 199 PHE A CA 1
ATOM 1608 C C . PHE A 1 199 ? 42.381 -6.214 11.933 1.00 19.86 199 PHE A C 1
ATOM 1609 O O . PHE A 1 199 ? 43.037 -7.244 11.778 1.00 20.08 199 PHE A O 1
ATOM 1617 N N . PRO A 1 200 ? 41.798 -5.912 13.104 1.00 21.46 200 PRO A N 1
ATOM 1618 C CA . PRO A 1 200 ? 41.920 -6.808 14.258 1.00 23.13 200 PRO A CA 1
ATOM 1619 C C . PRO A 1 200 ? 41.365 -8.201 13.970 1.00 25.00 200 PRO A C 1
ATOM 1620 O O . PRO A 1 200 ? 40.381 -8.353 13.238 1.00 23.66 200 PRO A O 1
ATOM 1624 N N . GLN A 1 201 ? 42.008 -9.214 14.542 1.00 26.35 201 GLN A N 1
ATOM 1625 C CA . GLN A 1 201 ? 41.589 -10.595 14.333 1.00 29.16 201 GLN A CA 1
ATOM 1626 C C . GLN A 1 201 ? 40.120 -10.783 14.682 1.00 28.82 201 GLN A C 1
ATOM 1627 O O . GLN A 1 201 ? 39.634 -10.263 15.684 1.00 28.66 201 GLN A O 1
ATOM 1633 N N . ILE A 1 202 ? 39.423 -11.539 13.846 1.00 28.73 202 ILE A N 1
ATOM 1634 C CA . ILE A 1 202 ? 38.005 -11.802 14.035 1.00 29.28 202 ILE A CA 1
ATOM 1635 C C . ILE A 1 202 ? 37.722 -13.243 14.462 1.00 28.30 202 ILE A C 1
ATOM 1636 O O . ILE A 1 202 ? 38.374 -14.178 14.002 1.00 28.12 202 ILE A O 1
ATOM 1641 N N . ASN A 1 203 ? 36.747 -13.410 15.349 1.00 27.55 203 ASN A N 1
ATOM 1642 C CA . ASN A 1 203 ? 36.348 -14.733 15.815 1.00 26.73 203 ASN A CA 1
ATOM 1643 C C . ASN A 1 203 ? 34.992 -15.037 15.179 1.00 24.65 203 ASN A C 1
ATOM 1644 O O . ASN A 1 203 ? 33.949 -14.638 15.685 1.00 23.25 203 ASN A O 1
ATOM 1649 N N . PHE A 1 204 ? 35.012 -15.739 14.056 1.00 23.20 204 PHE A N 1
ATOM 1650 C CA . PHE A 1 204 ? 33.776 -16.056 13.364 1.00 22.32 204 PHE A CA 1
ATOM 1651 C C . PHE A 1 204 ? 32.810 -16.887 14.197 1.00 21.89 204 PHE A C 1
ATOM 1652 O O . PHE A 1 204 ? 33.204 -17.857 14.842 1.00 21.55 204 PHE A O 1
ATOM 1660 N N . ASP A 1 205 ? 31.538 -16.500 14.175 1.00 20.85 205 ASP A N 1
ATOM 1661 C CA . ASP A 1 205 ? 30.504 -17.209 14.913 1.00 20.50 205 ASP A CA 1
ATOM 1662 C C . ASP A 1 205 ? 29.653 -17.924 13.871 1.00 21.19 205 ASP A C 1
ATOM 1663 O O . ASP A 1 205 ? 29.053 -17.282 13.010 1.00 19.45 205 ASP A O 1
ATOM 1668 N N . HIS A 1 206 ? 29.598 -19.248 13.958 1.00 21.23 206 HIS A N 1
ATOM 1669 C CA . HIS A 1 206 ? 28.844 -20.042 12.998 1.00 22.61 206 HIS A CA 1
ATOM 1670 C C . HIS A 1 206 ? 27.335 -19.815 12.994 1.00 21.44 206 HIS A C 1
ATOM 1671 O O . HIS A 1 206 ? 26.627 -20.365 12.154 1.00 21.85 206 HIS A O 1
ATOM 1678 N N . ARG A 1 207 ? 26.840 -19.002 13.920 1.00 20.75 207 ARG A N 1
ATOM 1679 C CA . ARG A 1 207 ? 25.413 -18.698 13.965 1.00 19.64 207 ARG A CA 1
ATOM 1680 C C . ARG A 1 207 ? 25.132 -17.574 12.978 1.00 20.10 207 ARG A C 1
ATOM 1681 O O . ARG A 1 207 ? 23.972 -17.239 12.717 1.00 20.21 207 ARG A O 1
ATOM 1689 N N . SER A 1 208 ? 26.203 -16.996 12.436 1.00 18.82 208 SER A N 1
ATOM 1690 C CA . SER A 1 208 ? 26.098 -15.907 11.467 1.00 19.60 208 SER A CA 1
ATOM 1691 C C . SER A 1 208 ? 25.219 -16.337 10.292 1.00 19.88 208 SER A C 1
ATOM 1692 O O . SER A 1 208 ? 25.226 -17.509 9.902 1.00 18.96 208 SER A O 1
ATOM 1695 N N . VAL A 1 209 ? 24.466 -15.398 9.721 1.00 19.55 209 VAL A N 1
ATOM 1696 C CA . VAL A 1 209 ? 23.606 -15.742 8.594 1.00 19.43 209 VAL A CA 1
ATOM 1697 C C . VAL A 1 209 ? 24.451 -16.209 7.421 1.00 20.22 209 VAL A C 1
ATOM 1698 O O . VAL A 1 209 ? 24.005 -17.014 6.601 1.00 20.78 209 VAL A O 1
ATOM 1702 N N . LEU A 1 210 ? 25.686 -15.723 7.357 1.00 20.30 210 LEU A N 1
ATOM 1703 C CA . LEU A 1 210 ? 26.568 -16.077 6.257 1.00 20.43 210 LEU A CA 1
ATOM 1704 C C . LEU A 1 210 ? 28.038 -15.903 6.627 1.00 19.92 210 LEU A C 1
ATOM 1705 O O . LEU A 1 210 ? 28.379 -15.067 7.464 1.00 19.27 210 LEU A O 1
ATOM 1710 N N . ALA A 1 211 ? 28.903 -16.704 6.017 1.00 18.59 211 ALA A N 1
ATOM 1711 C CA . ALA A 1 211 ? 30.336 -16.573 6.252 1.00 19.19 211 ALA A CA 1
ATOM 1712 C C . ALA A 1 211 ? 30.768 -15.540 5.211 1.00 18.34 211 ALA A C 1
ATOM 1713 O O . ALA A 1 211 ? 31.360 -15.876 4.185 1.00 17.64 211 ALA A O 1
ATOM 1715 N N . PHE A 1 212 ? 30.428 -14.282 5.476 1.00 18.30 212 PHE A N 1
ATOM 1716 C CA . PHE A 1 212 ? 30.734 -13.181 4.571 1.00 17.74 212 PHE A CA 1
ATOM 1717 C C . PHE A 1 212 ? 32.183 -13.120 4.125 1.00 17.74 212 PHE A C 1
ATOM 1718 O O . PHE A 1 212 ? 33.097 -13.080 4.952 1.00 18.84 212 PHE A O 1
ATOM 1726 N N . GLN A 1 213 ? 32.387 -13.090 2.813 1.00 17.39 213 GLN A N 1
ATOM 1727 C CA . GLN A 1 213 ? 33.723 -12.989 2.237 1.00 17.57 213 GLN A CA 1
ATOM 1728 C C . GLN A 1 213 ? 33.723 -11.750 1.345 1.00 16.74 213 GLN A C 1
ATOM 1729 O O . GLN A 1 213 ? 32.954 -11.672 0.389 1.00 16.51 213 GLN A O 1
ATOM 1735 N N . GLY A 1 214 ? 34.577 -10.780 1.659 1.00 16.04 214 GLY A N 1
ATOM 1736 C CA . GLY A 1 214 ? 34.619 -9.566 0.858 1.00 15.58 214 GLY A CA 1
ATOM 1737 C C . GLY A 1 214 ? 35.073 -9.791 -0.575 1.00 15.49 214 GLY A C 1
ATOM 1738 O O . GLY A 1 214 ? 35.718 -10.793 -0.886 1.00 16.08 214 GLY A O 1
ATOM 1739 N N . GLY A 1 215 ? 34.720 -8.870 -1.464 1.00 15.48 215 GLY A N 1
ATOM 1740 C CA . GLY A 1 215 ? 35.159 -8.999 -2.842 1.00 15.36 215 GLY A CA 1
ATOM 1741 C C . GLY A 1 215 ? 34.105 -9.250 -3.902 1.00 15.16 215 GLY A C 1
ATOM 1742 O O . GLY A 1 215 ? 33.052 -9.839 -3.649 1.00 15.02 215 GLY A O 1
ATOM 1743 N N . GLU A 1 216 ? 34.420 -8.805 -5.112 1.00 15.22 216 GLU A N 1
ATOM 1744 C CA . GLU A 1 216 ? 33.535 -8.959 -6.259 1.00 15.06 216 GLU A CA 1
ATOM 1745 C C . GLU A 1 216 ? 33.266 -10.435 -6.556 1.00 15.51 216 GLU A C 1
ATOM 1746 O O . GLU A 1 216 ? 32.142 -10.822 -6.865 1.00 15.61 216 GLU A O 1
ATOM 1752 N N . THR A 1 217 ? 34.300 -11.263 -6.460 1.00 16.16 217 THR A N 1
ATOM 1753 C CA . THR A 1 217 ? 34.133 -12.681 -6.745 1.00 16.45 217 THR A CA 1
ATOM 1754 C C . THR A 1 217 ? 33.111 -13.314 -5.806 1.00 16.84 217 THR A C 1
ATOM 1755 O O . THR A 1 217 ? 32.228 -14.047 -6.250 1.00 16.52 217 THR A O 1
ATOM 1759 N N . ALA A 1 218 ? 33.222 -13.026 -4.513 1.00 16.08 218 ALA A N 1
ATOM 1760 C CA . ALA A 1 218 ? 32.296 -13.580 -3.533 1.00 16.76 218 ALA A CA 1
ATOM 1761 C C . ALA A 1 218 ? 30.903 -12.982 -3.700 1.00 16.69 218 ALA A C 1
ATOM 1762 O O . ALA A 1 218 ? 29.897 -13.656 -3.464 1.00 16.68 218 ALA A O 1
ATOM 1764 N N . GLY A 1 219 ? 30.849 -11.716 -4.108 1.00 16.00 219 GLY A N 1
ATOM 1765 C CA . GLY A 1 219 ? 29.571 -11.059 -4.305 1.00 16.01 219 GLY A CA 1
ATOM 1766 C C . GLY A 1 219 ? 28.825 -11.677 -5.472 1.00 16.95 219 GLY A C 1
ATOM 1767 O O . GLY A 1 219 ? 27.630 -11.965 -5.379 1.00 17.11 219 GLY A O 1
ATOM 1768 N N . LEU A 1 220 ? 29.533 -11.881 -6.578 1.00 17.28 220 LEU A N 1
ATOM 1769 C CA . LEU A 1 220 ? 28.929 -12.476 -7.761 1.00 17.87 220 LEU A CA 1
ATOM 1770 C C . LEU A 1 220 ? 28.460 -13.891 -7.436 1.00 17.91 220 LEU A C 1
ATOM 1771 O O . LEU A 1 220 ? 27.391 -14.304 -7.868 1.00 18.31 220 LEU A O 1
ATOM 1776 N N . ALA A 1 221 ? 29.259 -14.621 -6.663 1.00 18.13 221 ALA A N 1
ATOM 1777 C CA . ALA A 1 221 ? 28.907 -15.987 -6.273 1.00 18.68 221 ALA A CA 1
ATOM 1778 C C . ALA A 1 221 ? 27.644 -16.010 -5.413 1.00 19.25 221 ALA A C 1
ATOM 1779 O O . ALA A 1 221 ? 26.801 -16.900 -5.553 1.00 18.39 221 ALA A O 1
ATOM 1781 N N . ARG A 1 222 ? 27.508 -15.036 -4.518 1.00 18.52 222 ARG A N 1
ATOM 1782 C CA . ARG A 1 222 ? 26.327 -14.988 -3.667 1.00 19.01 222 ARG A CA 1
ATOM 1783 C C . ARG A 1 222 ? 25.078 -14.737 -4.509 1.00 19.03 222 ARG A C 1
ATOM 1784 O O . ARG A 1 222 ? 24.037 -15.347 -4.281 1.00 18.13 222 ARG A O 1
ATOM 1792 N N . LEU A 1 223 ? 25.176 -13.832 -5.477 1.00 19.89 223 LEU A N 1
ATOM 1793 C CA . LEU A 1 223 ? 24.034 -13.548 -6.334 1.00 21.67 223 LEU A CA 1
ATOM 1794 C C . LEU A 1 223 ? 23.707 -14.823 -7.104 1.00 22.75 223 LEU A C 1
ATOM 1795 O O . LEU A 1 223 ? 22.546 -15.199 -7.238 1.00 22.86 223 LEU A O 1
ATOM 1800 N N . GLN A 1 224 ? 24.744 -15.492 -7.593 1.00 24.24 224 GLN A N 1
ATOM 1801 C CA . GLN A 1 224 ? 24.564 -16.733 -8.334 1.00 26.09 224 GLN A CA 1
ATOM 1802 C C . GLN A 1 224 ? 23.807 -17.756 -7.503 1.00 25.98 224 GLN A C 1
ATOM 1803 O O . GLN A 1 224 ? 22.912 -18.433 -8.002 1.00 26.03 224 GLN A O 1
ATOM 1809 N N . ASP A 1 225 ? 24.167 -17.859 -6.229 1.00 26.13 225 ASP A N 1
ATOM 1810 C CA . ASP A 1 225 ? 23.532 -18.817 -5.340 1.00 25.50 225 ASP A CA 1
ATOM 1811 C C . ASP A 1 225 ? 22.104 -18.439 -4.968 1.00 24.39 225 ASP A C 1
ATOM 1812 O O . ASP A 1 225 ? 21.196 -19.260 -5.066 1.00 24.09 225 ASP A O 1
ATOM 1817 N N . TYR A 1 226 ? 21.901 -17.195 -4.546 1.00 23.20 226 TYR A N 1
ATOM 1818 C CA . TYR A 1 226 ? 20.573 -16.742 -4.152 1.00 21.97 226 TYR A CA 1
ATOM 1819 C C . TYR A 1 226 ? 19.574 -16.724 -5.310 1.00 22.50 226 TYR A C 1
ATOM 1820 O O . TYR A 1 226 ? 18.431 -17.147 -5.157 1.00 21.67 226 TYR A O 1
ATOM 1829 N N . PHE A 1 227 ? 20.008 -16.230 -6.464 1.00 23.17 227 PHE A N 1
ATOM 1830 C CA . PHE A 1 227 ? 19.146 -16.144 -7.637 1.00 24.44 227 PHE A CA 1
ATOM 1831 C C . PHE A 1 227 ? 18.982 -17.458 -8.390 1.00 25.79 227 PHE A C 1
ATOM 1832 O O . PHE A 1 227 ? 17.894 -18.023 -8.450 1.00 26.66 227 PHE A O 1
ATOM 1840 N N . TRP A 1 228 ? 20.082 -17.936 -8.957 1.00 27.27 228 TRP A N 1
ATOM 1841 C CA . TRP A 1 228 ? 20.063 -19.129 -9.789 1.00 28.59 228 TRP A CA 1
ATOM 1842 C C . TRP A 1 228 ? 20.181 -20.496 -9.135 1.00 29.77 228 TRP A C 1
ATOM 1843 O O . TRP A 1 228 ? 19.255 -21.298 -9.231 1.00 29.92 228 TRP A O 1
ATOM 1854 N N . HIS A 1 229 ? 21.310 -20.775 -8.493 1.00 30.90 229 HIS A N 1
ATOM 1855 C CA . HIS A 1 229 ? 21.506 -22.071 -7.852 1.00 32.48 229 HIS A CA 1
ATOM 1856 C C . HIS A 1 229 ? 20.376 -22.391 -6.877 1.00 32.44 229 HIS A C 1
ATOM 1857 O O . HIS A 1 229 ? 19.741 -23.437 -6.975 1.00 32.41 229 HIS A O 1
ATOM 1864 N N . GLY A 1 230 ? 20.129 -21.486 -5.937 1.00 32.23 230 GLY A N 1
ATOM 1865 C CA . GLY A 1 230 ? 19.085 -21.706 -4.952 1.00 31.92 230 GLY A CA 1
ATOM 1866 C C . GLY A 1 230 ? 17.686 -21.376 -5.434 1.00 31.67 230 GLY A C 1
ATOM 1867 O O . GLY A 1 230 ? 16.707 -21.837 -4.849 1.00 31.32 230 GLY A O 1
ATOM 1868 N N . ASP A 1 231 ? 17.591 -20.572 -6.489 1.00 31.23 231 ASP A N 1
ATOM 1869 C CA . ASP A 1 231 ? 16.303 -20.180 -7.055 1.00 31.44 231 ASP A CA 1
ATOM 1870 C C . ASP A 1 231 ? 15.330 -19.706 -5.970 1.00 31.33 231 ASP A C 1
ATOM 1871 O O . ASP A 1 231 ? 14.181 -20.143 -5.914 1.00 31.04 231 ASP A O 1
ATOM 1876 N N . ARG A 1 232 ? 15.787 -18.796 -5.113 1.00 30.95 232 ARG A N 1
ATOM 1877 C CA . ARG A 1 232 ? 14.931 -18.299 -4.039 1.00 30.49 232 ARG A CA 1
ATOM 1878 C C . ARG A 1 232 ? 14.411 -16.882 -4.205 1.00 29.11 232 ARG A C 1
ATOM 1879 O O . ARG A 1 232 ? 13.629 -16.413 -3.380 1.00 28.82 232 ARG A O 1
ATOM 1887 N N . LEU A 1 233 ? 14.834 -16.202 -5.265 1.00 28.17 233 LEU A N 1
ATOM 1888 C CA . LEU A 1 233 ? 14.375 -14.841 -5.501 1.00 27.32 233 LEU A CA 1
ATOM 1889 C C . LEU A 1 233 ? 12.858 -14.821 -5.636 1.00 27.67 233 LEU A C 1
ATOM 1890 O O . LEU A 1 233 ? 12.198 -13.882 -5.194 1.00 26.81 233 LEU A O 1
ATOM 1895 N N . LYS A 1 234 ? 12.309 -15.871 -6.242 1.00 27.99 234 LYS A N 1
ATOM 1896 C CA . LYS A 1 234 ? 10.866 -15.981 -6.447 1.00 28.20 234 LYS A CA 1
ATOM 1897 C C . LYS A 1 234 ? 10.084 -15.879 -5.141 1.00 27.35 234 LYS A C 1
ATOM 1898 O O . LYS A 1 234 ? 8.911 -15.511 -5.147 1.00 27.37 234 LYS A O 1
ATOM 1904 N N . ASP A 1 235 ? 10.732 -16.208 -4.026 1.00 26.55 235 ASP A N 1
ATOM 1905 C CA . ASP A 1 235 ? 10.074 -16.181 -2.718 1.00 25.83 235 ASP A CA 1
ATOM 1906 C C . ASP A 1 235 ? 10.540 -15.045 -1.805 1.00 25.28 235 ASP A C 1
ATOM 1907 O O . ASP A 1 235 ? 10.201 -15.015 -0.620 1.00 23.93 235 ASP A O 1
ATOM 1912 N N . TYR A 1 236 ? 11.306 -14.113 -2.361 1.00 24.43 236 TYR A N 1
ATOM 1913 C CA . TYR A 1 236 ? 11.831 -12.988 -1.588 1.00 24.34 236 TYR A CA 1
ATOM 1914 C C . TYR A 1 236 ? 10.791 -12.213 -0.775 1.00 24.89 236 TYR A C 1
ATOM 1915 O O . TYR A 1 236 ? 10.985 -11.971 0.417 1.00 24.91 236 TYR A O 1
ATOM 1924 N N . LYS A 1 237 ? 9.691 -11.818 -1.409 1.00 25.71 237 LYS A N 1
ATOM 1925 C CA . LYS A 1 237 ? 8.663 -11.063 -0.706 1.00 26.77 237 LYS A CA 1
ATOM 1926 C C . LYS A 1 237 ? 8.136 -11.782 0.535 1.00 26.64 237 LYS A C 1
ATOM 1927 O O . LYS A 1 237 ? 7.864 -11.147 1.555 1.00 25.66 237 LYS A O 1
ATOM 1933 N N . GLU A 1 238 ? 7.999 -13.103 0.452 1.00 26.46 238 GLU A N 1
ATOM 1934 C CA . GLU A 1 238 ? 7.496 -13.883 1.581 1.00 27.02 238 GLU A CA 1
ATOM 1935 C C . GLU A 1 238 ? 8.510 -14.105 2.700 1.00 25.73 238 GLU A C 1
ATOM 1936 O O . GLU A 1 238 ? 8.128 -14.257 3.861 1.00 24.69 238 GLU A O 1
ATOM 1942 N N . THR A 1 239 ? 9.796 -14.119 2.362 1.00 24.27 239 THR A N 1
ATOM 1943 C CA . THR A 1 239 ? 10.829 -14.369 3.364 1.00 23.76 239 THR A CA 1
ATOM 1944 C C . THR A 1 239 ? 11.628 -13.157 3.839 1.00 23.39 239 THR A C 1
ATOM 1945 O O . THR A 1 239 ? 12.359 -13.258 4.827 1.00 22.91 239 THR A O 1
ATOM 1949 N N . ARG A 1 240 ? 11.487 -12.020 3.159 1.00 22.27 240 ARG A N 1
ATOM 1950 C CA . ARG A 1 240 ? 12.277 -10.835 3.495 1.00 22.16 240 ARG A CA 1
ATOM 1951 C C . ARG A 1 240 ? 12.235 -10.300 4.925 1.00 21.34 240 ARG A C 1
ATOM 1952 O O . ARG A 1 240 ? 13.143 -9.572 5.331 1.00 20.55 240 ARG A O 1
ATOM 1960 N N . ASN A 1 241 ? 11.204 -10.647 5.690 1.00 20.46 241 ASN A N 1
ATOM 1961 C CA . ASN A 1 241 ? 11.124 -10.180 7.074 1.00 20.14 241 ASN A CA 1
ATOM 1962 C C . ASN A 1 241 ? 11.629 -11.225 8.052 1.00 19.78 241 ASN A C 1
ATOM 1963 O O . ASN A 1 241 ? 11.397 -11.126 9.255 1.00 19.73 241 ASN A O 1
ATOM 1968 N N . GLY A 1 242 ? 12.324 -12.225 7.519 1.00 19.34 242 GLY A N 1
ATOM 1969 C CA . GLY A 1 242 ? 12.871 -13.279 8.350 1.00 19.22 242 GLY A CA 1
ATOM 1970 C C . GLY A 1 242 ? 14.108 -12.782 9.076 1.00 19.01 242 GLY A C 1
ATOM 1971 O O . GLY A 1 242 ? 14.611 -11.692 8.793 1.00 18.34 242 GLY A O 1
ATOM 1972 N N . MET A 1 243 ? 14.606 -13.587 10.005 1.00 18.80 243 MET A N 1
ATOM 1973 C CA . MET A 1 243 ? 15.780 -13.211 10.776 1.00 18.79 243 MET A CA 1
ATOM 1974 C C . MET A 1 243 ? 16.788 -14.351 10.903 1.00 18.96 243 MET A C 1
ATOM 1975 O O . MET A 1 243 ? 17.947 -14.131 11.253 1.00 18.86 243 MET A O 1
ATOM 1980 N N . VAL A 1 244 ? 16.349 -15.570 10.613 1.00 18.90 244 VAL A N 1
ATOM 1981 C CA . VAL A 1 244 ? 17.234 -16.727 10.709 1.00 18.91 244 VAL A CA 1
ATOM 1982 C C . VAL A 1 244 ? 17.694 -17.259 9.351 1.00 18.70 244 VAL A C 1
ATOM 1983 O O . VAL A 1 244 ? 16.886 -17.452 8.443 1.00 18.84 244 VAL A O 1
ATOM 1987 N N . GLY A 1 245 ? 18.996 -17.499 9.222 1.00 18.77 245 GLY A N 1
ATOM 1988 C CA . GLY A 1 245 ? 19.528 -18.053 7.989 1.00 19.21 245 GLY A CA 1
ATOM 1989 C C . GLY A 1 245 ? 20.019 -17.092 6.926 1.00 19.34 245 GLY A C 1
ATOM 1990 O O . GLY A 1 245 ? 19.718 -15.897 6.936 1.00 19.34 245 GLY A O 1
ATOM 1991 N N . ALA A 1 246 ? 20.771 -17.642 5.984 1.00 19.06 246 ALA A N 1
ATOM 1992 C CA . ALA A 1 246 ? 21.338 -16.865 4.894 1.00 20.31 246 ALA A CA 1
ATOM 1993 C C . ALA A 1 246 ? 20.350 -16.529 3.789 1.00 20.85 246 ALA A C 1
ATOM 1994 O O . ALA A 1 246 ? 20.464 -15.486 3.149 1.00 21.29 246 ALA A O 1
ATOM 1996 N N . ASP A 1 247 ? 19.359 -17.388 3.582 1.00 20.84 247 ASP A N 1
ATOM 1997 C CA . ASP A 1 247 ? 18.450 -17.180 2.468 1.00 20.96 247 ASP A CA 1
ATOM 1998 C C . ASP A 1 247 ? 17.091 -16.493 2.592 1.00 20.46 247 ASP A C 1
ATOM 1999 O O . ASP A 1 247 ? 16.318 -16.516 1.633 1.00 20.14 247 ASP A O 1
ATOM 2004 N N . TYR A 1 248 ? 16.786 -15.865 3.729 1.00 18.86 248 TYR A N 1
ATOM 2005 C CA . TYR A 1 248 ? 15.499 -15.181 3.825 1.00 18.09 248 TYR A CA 1
ATOM 2006 C C . TYR A 1 248 ? 15.556 -13.875 3.019 1.00 17.45 248 TYR A C 1
ATOM 2007 O O . TYR A 1 248 ? 14.527 -13.270 2.722 1.00 17.34 248 TYR A O 1
ATOM 2016 N N . SER A 1 249 ? 16.769 -13.446 2.673 1.00 17.27 249 SER A N 1
ATOM 2017 C CA . SER A 1 249 ? 16.970 -12.237 1.867 1.00 16.98 249 SER A CA 1
ATOM 2018 C C . SER A 1 249 ? 18.257 -12.398 1.061 1.00 16.72 249 SER A C 1
ATOM 2019 O O . SER A 1 249 ? 18.976 -13.380 1.228 1.00 16.50 249 SER A O 1
ATOM 2022 N N . SER A 1 250 ? 18.556 -11.442 0.186 1.00 16.49 250 SER A N 1
ATOM 2023 C CA . SER A 1 250 ? 19.740 -11.554 -0.659 1.00 16.54 250 SER A CA 1
ATOM 2024 C C . SER A 1 250 ? 21.081 -11.521 0.063 1.00 16.63 250 SER A C 1
ATOM 2025 O O . SER A 1 250 ? 22.004 -12.229 -0.326 1.00 16.91 250 SER A O 1
ATOM 2028 N N . LYS A 1 251 ? 21.183 -10.698 1.104 1.00 15.52 251 LYS A N 1
ATOM 2029 C CA . LYS A 1 251 ? 22.431 -10.529 1.848 1.00 15.41 251 LYS A CA 1
ATOM 2030 C C . LYS A 1 251 ? 23.455 -9.828 0.949 1.00 15.11 251 LYS A C 1
ATOM 2031 O O . LYS A 1 251 ? 24.664 -9.920 1.160 1.00 13.89 251 LYS A O 1
ATOM 2037 N N . PHE A 1 252 ? 22.953 -9.119 -0.059 1.00 16.08 252 PHE A N 1
ATOM 2038 C CA . PHE A 1 252 ? 23.807 -8.385 -0.992 1.00 15.92 252 PHE A CA 1
ATOM 2039 C C . PHE A 1 252 ? 24.418 -7.122 -0.377 1.00 15.74 252 PHE A C 1
ATOM 2040 O O . PHE A 1 252 ? 25.435 -6.624 -0.865 1.00 15.23 252 PHE A O 1
ATOM 2048 N N . SER A 1 253 ? 23.797 -6.609 0.684 1.00 16.31 253 SER A N 1
ATOM 2049 C CA . SER A 1 253 ? 24.232 -5.355 1.313 1.00 16.03 253 SER A CA 1
ATOM 2050 C C . SER A 1 253 ? 25.722 -5.033 1.495 1.00 15.35 253 SER A C 1
ATOM 2051 O O . SER A 1 253 ? 26.167 -3.948 1.098 1.00 14.76 253 SER A O 1
ATOM 2054 N N . PRO A 1 254 ? 26.520 -5.946 2.080 1.00 15.86 254 PRO A N 1
ATOM 2055 C CA . PRO A 1 254 ? 27.928 -5.569 2.229 1.00 15.16 254 PRO A CA 1
ATOM 2056 C C . PRO A 1 254 ? 28.653 -5.398 0.899 1.00 14.78 254 PRO A C 1
ATOM 2057 O O . PRO A 1 254 ? 29.528 -4.549 0.770 1.00 14.30 254 PRO A O 1
ATOM 2061 N N . TRP A 1 255 ? 28.287 -6.206 -0.088 1.00 14.28 255 TRP A N 1
ATOM 2062 C CA . TRP A 1 255 ? 28.911 -6.115 -1.397 1.00 14.25 255 TRP A CA 1
ATOM 2063 C C . TRP A 1 255 ? 28.416 -4.863 -2.120 1.00 14.21 255 TRP A C 1
ATOM 2064 O O . TRP A 1 255 ? 29.170 -4.233 -2.849 1.00 15.23 255 TRP A O 1
ATOM 2075 N N . LEU A 1 256 ? 27.155 -4.494 -1.916 1.00 13.85 256 LEU A N 1
ATOM 2076 C CA . LEU A 1 256 ? 26.646 -3.276 -2.544 1.00 14.00 256 LEU A CA 1
ATOM 2077 C C . LEU A 1 256 ? 27.298 -2.050 -1.881 1.00 14.03 256 LEU A C 1
ATOM 2078 O O . LEU A 1 256 ? 27.617 -1.067 -2.547 1.00 13.35 256 LEU A O 1
ATOM 2083 N N . ALA A 1 257 ? 27.512 -2.122 -0.572 1.00 13.54 257 ALA A N 1
ATOM 2084 C CA . ALA A 1 257 ? 28.106 -1.006 0.169 1.00 14.62 257 ALA A CA 1
ATOM 2085 C C . ALA A 1 257 ? 29.531 -0.650 -0.278 1.00 15.22 257 ALA A C 1
ATOM 2086 O O . ALA A 1 257 ? 29.903 0.535 -0.302 1.00 14.81 257 ALA A O 1
ATOM 2088 N N . LEU A 1 258 ? 30.331 -1.659 -0.621 1.00 13.40 258 LEU A N 1
ATOM 2089 C CA . LEU A 1 258 ? 31.690 -1.408 -1.086 1.00 14.21 258 LEU A CA 1
ATOM 2090 C C . LEU A 1 258 ? 31.777 -1.432 -2.608 1.00 13.64 258 LEU A C 1
ATOM 2091 O O . LEU A 1 258 ? 32.864 -1.348 -3.172 1.00 13.55 258 LEU A O 1
ATOM 2096 N N . GLY A 1 259 ? 30.630 -1.550 -3.268 1.00 14.35 259 GLY A N 1
ATOM 2097 C CA . GLY A 1 259 ? 30.618 -1.561 -4.723 1.00 14.52 259 GLY A CA 1
ATOM 2098 C C . GLY A 1 259 ? 31.182 -2.824 -5.348 1.00 15.31 259 GLY A C 1
ATOM 2099 O O . GLY A 1 259 ? 31.616 -2.805 -6.495 1.00 15.24 259 GLY A O 1
ATOM 2100 N N . CYS A 1 260 ? 31.190 -3.918 -4.590 1.00 15.50 260 CYS A N 1
ATOM 2101 C CA . CYS A 1 260 ? 31.679 -5.197 -5.097 1.00 16.09 260 CYS A CA 1
ATOM 2102 C C . CYS A 1 260 ? 30.641 -5.732 -6.074 1.00 16.01 260 CYS A C 1
ATOM 2103 O O . CYS A 1 260 ? 30.943 -6.585 -6.910 1.00 15.52 260 CYS A O 1
ATOM 2106 N N . LEU A 1 261 ? 29.418 -5.226 -5.938 1.00 16.14 261 LEU A N 1
ATOM 2107 C CA . LEU A 1 261 ? 28.303 -5.579 -6.808 1.00 17.00 261 LEU A CA 1
ATOM 2108 C C . LEU A 1 261 ? 27.609 -4.293 -7.261 1.00 18.01 261 LEU A C 1
ATOM 2109 O O . LEU A 1 261 ? 27.257 -3.447 -6.442 1.00 17.80 261 LEU A O 1
ATOM 2114 N N . SER A 1 262 ? 27.433 -4.137 -8.567 1.00 17.41 262 SER A N 1
ATOM 2115 C CA . SER A 1 262 ? 26.747 -2.967 -9.097 1.00 18.35 262 SER A CA 1
ATOM 2116 C C . SER A 1 262 ? 25.240 -3.187 -8.967 1.00 17.91 262 SER A C 1
ATOM 2117 O O . SER A 1 262 ? 24.746 -4.270 -9.250 1.00 17.65 262 SER A O 1
ATOM 2120 N N . PRO A 1 263 ? 24.493 -2.165 -8.528 1.00 17.78 263 PRO A N 1
ATOM 2121 C CA . PRO A 1 263 ? 23.046 -2.348 -8.401 1.00 18.92 263 PRO A CA 1
ATOM 2122 C C . PRO A 1 263 ? 22.383 -2.535 -9.768 1.00 19.60 263 PRO A C 1
ATOM 2123 O O . PRO A 1 263 ? 21.304 -3.119 -9.878 1.00 19.87 263 PRO A O 1
ATOM 2127 N N . ARG A 1 264 ? 23.033 -2.038 -10.814 1.00 20.21 264 ARG A N 1
ATOM 2128 C CA . ARG A 1 264 ? 22.490 -2.171 -12.160 1.00 20.70 264 ARG A CA 1
ATOM 2129 C C . ARG A 1 264 ? 22.720 -3.595 -12.661 1.00 20.59 264 ARG A C 1
ATOM 2130 O O . ARG A 1 264 ? 21.938 -4.115 -13.454 1.00 20.94 264 ARG A O 1
ATOM 2138 N N . PHE A 1 265 ? 23.792 -4.226 -12.196 1.00 20.07 265 PHE A N 1
ATOM 2139 C CA . PHE A 1 265 ? 24.073 -5.602 -12.596 1.00 20.64 265 PHE A CA 1
ATOM 2140 C C . PHE A 1 265 ? 23.020 -6.490 -11.940 1.00 20.56 265 PHE A C 1
ATOM 2141 O O . PHE A 1 265 ? 22.472 -7.397 -12.571 1.00 20.59 265 PHE A O 1
ATOM 2149 N N . ILE A 1 266 ? 22.742 -6.222 -10.667 1.00 19.98 266 ILE A N 1
ATOM 2150 C CA . ILE A 1 266 ? 21.736 -6.981 -9.933 1.00 18.98 266 ILE A CA 1
ATOM 2151 C C . ILE A 1 266 ? 20.398 -6.819 -10.644 1.00 20.00 266 ILE A C 1
ATOM 2152 O O . ILE A 1 266 ? 19.669 -7.791 -10.848 1.00 19.75 266 ILE A O 1
ATOM 2157 N N . TYR A 1 267 ? 20.080 -5.586 -11.025 1.00 20.50 267 TYR A N 1
ATOM 2158 C CA . TYR A 1 267 ? 18.831 -5.304 -11.723 1.00 21.94 267 TYR A CA 1
ATOM 2159 C C . TYR A 1 267 ? 18.778 -6.122 -13.009 1.00 22.63 267 TYR A C 1
ATOM 2160 O O . TYR A 1 267 ? 17.761 -6.738 -13.323 1.00 22.80 267 TYR A O 1
ATOM 2169 N N . GLN A 1 268 ? 19.887 -6.121 -13.738 1.00 23.63 268 GLN A N 1
ATOM 2170 C CA . GLN A 1 268 ? 20.020 -6.870 -14.983 1.00 25.67 268 GLN A CA 1
ATOM 2171 C C . GLN A 1 268 ? 19.684 -8.343 -14.732 1.00 25.53 268 GLN A C 1
ATOM 2172 O O . GLN A 1 268 ? 18.909 -8.955 -15.470 1.00 25.45 268 GLN A O 1
ATOM 2178 N N . GLU A 1 269 ? 20.272 -8.907 -13.682 1.00 25.10 269 GLU A N 1
ATOM 2179 C CA . GLU A 1 269 ? 20.037 -10.303 -13.330 1.00 25.70 269 GLU A CA 1
ATOM 2180 C C . GLU A 1 269 ? 18.594 -10.577 -12.906 1.00 25.71 269 GLU A C 1
ATOM 2181 O O . GLU A 1 269 ? 18.046 -11.640 -13.205 1.00 25.66 269 GLU A O 1
ATOM 2187 N N . VAL A 1 270 ? 17.979 -9.627 -12.208 1.00 25.48 270 VAL A N 1
ATOM 2188 C CA . VAL A 1 270 ? 16.593 -9.787 -11.791 1.00 25.79 270 VAL A CA 1
ATOM 2189 C C . VAL A 1 270 ? 15.734 -9.903 -13.051 1.00 26.72 270 VAL A C 1
ATOM 2190 O O . VAL A 1 270 ? 14.809 -10.712 -13.115 1.00 26.00 270 VAL A O 1
ATOM 2194 N N . LYS A 1 271 ? 16.049 -9.093 -14.056 1.00 28.08 271 LYS A N 1
ATOM 2195 C CA . LYS A 1 271 ? 15.297 -9.126 -15.301 1.00 29.87 271 LYS A CA 1
ATOM 2196 C C . LYS A 1 271 ? 15.528 -10.437 -16.046 1.00 29.99 271 LYS A C 1
ATOM 2197 O O . LYS A 1 271 ? 14.619 -10.943 -16.699 1.00 29.71 271 LYS A O 1
ATOM 2203 N N . ARG A 1 272 ? 16.736 -10.988 -15.948 1.00 30.65 272 ARG A N 1
ATOM 2204 C CA . ARG A 1 272 ? 17.033 -12.266 -16.597 1.00 31.55 272 ARG A CA 1
ATOM 2205 C C . ARG A 1 272 ? 16.200 -13.348 -15.923 1.00 30.82 272 ARG A C 1
ATOM 2206 O O . ARG A 1 272 ? 15.613 -14.202 -16.586 1.00 30.70 272 ARG A O 1
ATOM 2214 N N . TYR A 1 273 ? 16.162 -13.300 -14.596 1.00 29.73 273 TYR A N 1
ATOM 2215 C CA . TYR A 1 273 ? 15.408 -14.256 -13.799 1.00 29.13 273 TYR A CA 1
ATOM 2216 C C . TYR A 1 273 ? 13.931 -14.183 -14.161 1.00 29.53 273 TYR A C 1
ATOM 2217 O O . TYR A 1 273 ? 13.277 -15.210 -14.342 1.00 29.61 273 TYR A O 1
ATOM 2226 N N . GLU A 1 274 ? 13.411 -12.963 -14.256 1.00 29.98 274 GLU A N 1
ATOM 2227 C CA . GLU A 1 274 ? 12.007 -12.754 -14.589 1.00 30.66 274 GLU A CA 1
ATOM 2228 C C . GLU A 1 274 ? 11.643 -13.316 -15.957 1.00 31.69 274 GLU A C 1
ATOM 2229 O O . GLU A 1 274 ? 10.523 -13.784 -16.166 1.00 31.03 274 GLU A O 1
ATOM 2235 N N . GLN A 1 275 ? 12.595 -13.275 -16.883 1.00 33.04 275 GLN A N 1
ATOM 2236 C CA . GLN A 1 275 ? 12.369 -13.776 -18.233 1.00 34.95 275 GLN A CA 1
ATOM 2237 C C . GLN A 1 275 ? 12.594 -15.275 -18.355 1.00 35.15 275 GLN A C 1
ATOM 2238 O O . GLN A 1 275 ? 11.951 -15.939 -19.166 1.00 35.81 275 GLN A O 1
ATOM 2244 N N . GLU A 1 276 ? 13.498 -15.807 -17.544 1.00 35.16 276 GLU A N 1
ATOM 2245 C CA . GLU A 1 276 ? 13.822 -17.225 -17.598 1.00 35.82 276 GLU A CA 1
ATOM 2246 C C . GLU A 1 276 ? 13.109 -18.126 -16.598 1.00 36.30 276 GLU A C 1
ATOM 2247 O O . GLU A 1 276 ? 12.854 -19.294 -16.895 1.00 36.26 276 GLU A O 1
ATOM 2253 N N . ARG A 1 277 ? 12.779 -17.603 -15.422 1.00 36.25 277 ARG A N 1
ATOM 2254 C CA . ARG A 1 277 ? 12.126 -18.435 -14.420 1.00 36.49 277 ARG A CA 1
ATOM 2255 C C . ARG A 1 277 ? 10.745 -17.984 -13.979 1.00 36.65 277 ARG A C 1
ATOM 2256 O O . ARG A 1 277 ? 9.780 -18.742 -14.093 1.00 37.47 277 ARG A O 1
ATOM 2264 N N . VAL A 1 278 ? 10.636 -16.763 -13.469 1.00 36.23 278 VAL A N 1
ATOM 2265 C CA . VAL A 1 278 ? 9.339 -16.266 -13.036 1.00 35.69 278 VAL A CA 1
ATOM 2266 C C . VAL A 1 278 ? 9.361 -14.787 -12.692 1.00 35.13 278 VAL A C 1
ATOM 2267 O O . VAL A 1 278 ? 10.350 -14.268 -12.176 1.00 34.46 278 VAL A O 1
ATOM 2271 N N . SER A 1 279 ? 8.259 -14.114 -13.001 1.00 34.29 279 SER A N 1
ATOM 2272 C CA . SER A 1 279 ? 8.108 -12.697 -12.716 1.00 33.73 279 SER A CA 1
ATOM 2273 C C . SER A 1 279 ? 6.902 -12.550 -11.798 1.00 33.39 279 SER A C 1
ATOM 2274 O O . SER A 1 279 ? 5.773 -12.820 -12.206 1.00 33.44 279 SER A O 1
ATOM 2277 N N . ASN A 1 280 ? 7.144 -12.138 -10.557 1.00 32.37 280 ASN A N 1
ATOM 2278 C CA . ASN A 1 280 ? 6.067 -11.968 -9.589 1.00 31.84 280 ASN A CA 1
ATOM 2279 C C . ASN A 1 280 ? 6.366 -10.833 -8.617 1.00 31.61 280 ASN A C 1
ATOM 2280 O O . ASN A 1 280 ? 7.311 -10.071 -8.822 1.00 31.14 280 ASN A O 1
ATOM 2285 N N . ASP A 1 281 ? 5.562 -10.715 -7.565 1.00 31.39 281 ASP A N 1
ATOM 2286 C CA . ASP A 1 281 ? 5.767 -9.650 -6.589 1.00 31.55 281 ASP A CA 1
ATOM 2287 C C . ASP A 1 281 ? 7.161 -9.695 -5.965 1.00 30.15 281 ASP A C 1
ATOM 2288 O O . ASP A 1 281 ? 7.741 -8.649 -5.676 1.00 30.11 281 ASP A O 1
ATOM 2293 N N . SER A 1 282 ? 7.700 -10.896 -5.765 1.00 27.99 282 SER A N 1
ATOM 2294 C CA . SER A 1 282 ? 9.029 -11.030 -5.170 1.00 27.16 282 SER A CA 1
ATOM 2295 C C . SER A 1 282 ? 10.124 -10.421 -6.037 1.00 26.84 282 SER A C 1
ATOM 2296 O O . SER A 1 282 ? 10.955 -9.660 -5.539 1.00 25.94 282 SER A O 1
ATOM 2299 N N . THR A 1 283 ? 10.126 -10.748 -7.330 1.00 26.00 283 THR A N 1
ATOM 2300 C CA . THR A 1 283 ? 11.133 -10.214 -8.244 1.00 26.72 283 THR A CA 1
ATOM 2301 C C . THR A 1 283 ? 11.048 -8.692 -8.331 1.00 27.47 283 THR A C 1
ATOM 2302 O O . THR A 1 283 ? 12.064 -8.010 -8.462 1.00 27.39 283 THR A O 1
ATOM 2306 N N . HIS A 1 284 ? 9.831 -8.164 -8.254 1.00 28.28 284 HIS A N 1
ATOM 2307 C CA . HIS A 1 284 ? 9.626 -6.724 -8.321 1.00 29.82 284 HIS A CA 1
ATOM 2308 C C . HIS A 1 284 ? 9.994 -6.070 -6.990 1.00 29.13 284 HIS A C 1
ATOM 2309 O O . HIS A 1 284 ? 10.539 -4.972 -6.960 1.00 28.44 284 HIS A O 1
ATOM 2316 N N . TRP A 1 285 ? 9.703 -6.758 -5.893 1.00 28.42 285 TRP A N 1
ATOM 2317 C CA . TRP A 1 285 ? 9.984 -6.219 -4.571 1.00 28.72 285 TRP A CA 1
ATOM 2318 C C . TRP A 1 285 ? 11.474 -6.012 -4.300 1.00 27.18 285 TRP A C 1
ATOM 2319 O O . TRP A 1 285 ? 11.854 -5.054 -3.623 1.00 26.84 285 TRP A O 1
ATOM 2330 N N . LEU A 1 286 ? 12.324 -6.893 -4.816 1.00 25.36 286 LEU A N 1
ATOM 2331 C CA . LEU A 1 286 ? 13.751 -6.718 -4.584 1.00 24.41 286 LEU A CA 1
ATOM 2332 C C . LEU A 1 286 ? 14.185 -5.410 -5.234 1.00 23.66 286 LEU A C 1
ATOM 2333 O O . LEU A 1 286 ? 15.036 -4.697 -4.708 1.00 22.55 286 LEU A O 1
ATOM 2338 N N . ILE A 1 287 ? 13.589 -5.092 -6.379 1.00 22.91 287 ILE A N 1
ATOM 2339 C CA . ILE A 1 287 ? 13.927 -3.857 -7.067 1.00 22.67 287 ILE A CA 1
ATOM 2340 C C . ILE A 1 287 ? 13.478 -2.666 -6.217 1.00 22.84 287 ILE A C 1
ATOM 2341 O O . ILE A 1 287 ? 14.159 -1.642 -6.163 1.00 21.42 287 ILE A O 1
ATOM 2346 N N . PHE A 1 288 ? 12.337 -2.810 -5.545 1.00 23.15 288 PHE A N 1
ATOM 2347 C CA . PHE A 1 288 ? 11.821 -1.750 -4.683 1.00 24.79 288 PHE A CA 1
ATOM 2348 C C . PHE A 1 288 ? 12.819 -1.431 -3.582 1.00 24.23 288 PHE A C 1
ATOM 2349 O O . PHE A 1 288 ? 13.000 -0.271 -3.211 1.00 23.79 288 PHE A O 1
ATOM 2357 N N . GLU A 1 289 ? 13.463 -2.466 -3.056 1.00 23.01 289 GLU A N 1
ATOM 2358 C CA . GLU A 1 289 ? 14.439 -2.273 -1.992 1.00 23.44 289 GLU A CA 1
ATOM 2359 C C . GLU A 1 289 ? 15.673 -1.546 -2.511 1.00 22.81 289 GLU A C 1
ATOM 2360 O O . GLU A 1 289 ? 16.258 -0.735 -1.796 1.00 22.34 289 GLU A O 1
ATOM 2366 N N . LEU A 1 290 ? 16.068 -1.829 -3.753 1.00 22.02 290 LEU A N 1
ATOM 2367 C CA . LEU A 1 290 ? 17.219 -1.149 -4.340 1.00 21.54 290 LEU A CA 1
ATOM 2368 C C . LEU A 1 290 ? 16.862 0.322 -4.513 1.00 21.13 290 LEU A C 1
ATOM 2369 O O . LEU A 1 290 ? 17.724 1.194 -4.431 1.00 20.79 290 LEU A O 1
ATOM 2374 N N . LEU A 1 291 ? 15.581 0.591 -4.744 1.00 20.60 291 LEU A N 1
ATOM 2375 C CA . LEU A 1 291 ? 15.114 1.963 -4.910 1.00 20.90 291 LEU A CA 1
ATOM 2376 C C . LEU A 1 291 ? 15.174 2.723 -3.587 1.00 20.41 291 LEU A C 1
ATOM 2377 O O . LEU A 1 291 ? 15.449 3.924 -3.572 1.00 20.38 291 LEU A O 1
ATOM 2382 N N . TRP A 1 292 ? 14.912 2.029 -2.482 1.00 20.23 292 TRP A N 1
ATOM 2383 C CA . TRP A 1 292 ? 14.995 2.651 -1.163 1.00 20.06 292 TRP A CA 1
ATOM 2384 C C . TRP A 1 292 ? 16.448 3.069 -0.967 1.00 18.94 292 TRP A C 1
ATOM 2385 O O . TRP A 1 292 ? 16.739 4.122 -0.394 1.00 18.62 292 TRP A O 1
ATOM 2396 N N . ARG A 1 293 ? 17.359 2.233 -1.452 1.00 18.08 293 ARG A N 1
ATOM 2397 C CA . ARG A 1 293 ? 18.789 2.512 -1.351 1.00 17.91 293 ARG A CA 1
ATOM 2398 C C . ARG A 1 293 ? 19.112 3.793 -2.121 1.00 18.16 293 ARG A C 1
ATOM 2399 O O . ARG A 1 293 ? 19.811 4.684 -1.617 1.00 17.14 293 ARG A O 1
ATOM 2407 N N . ASP A 1 294 ? 18.598 3.879 -3.345 1.00 18.16 294 ASP A N 1
ATOM 2408 C CA . ASP A 1 294 ? 18.800 5.056 -4.195 1.00 18.72 294 ASP A CA 1
ATOM 2409 C C . ASP A 1 294 ? 18.251 6.287 -3.483 1.00 18.73 294 ASP A C 1
ATOM 2410 O O . ASP A 1 294 ? 18.914 7.323 -3.379 1.00 18.41 294 ASP A O 1
ATOM 2415 N N . PHE A 1 295 ? 17.022 6.159 -2.999 1.00 18.72 295 PHE A N 1
ATOM 2416 C CA . PHE A 1 295 ? 16.340 7.245 -2.308 1.00 19.49 295 PHE A CA 1
ATOM 2417 C C . PHE A 1 295 ? 17.165 7.868 -1.187 1.00 19.17 295 PHE A C 1
ATOM 2418 O O . PHE A 1 295 ? 17.341 9.087 -1.139 1.00 17.88 295 PHE A O 1
ATOM 2426 N N . PHE A 1 296 ? 17.668 7.040 -0.277 1.00 18.94 296 PHE A N 1
ATOM 2427 C CA . PHE A 1 296 ? 18.461 7.564 0.825 1.00 18.52 296 PHE A CA 1
ATOM 2428 C C . PHE A 1 296 ? 19.744 8.231 0.334 1.00 18.31 296 PHE A C 1
ATOM 2429 O O . PHE A 1 296 ? 20.229 9.173 0.958 1.00 18.04 296 PHE A O 1
ATOM 2437 N N . ARG A 1 297 ? 20.292 7.755 -0.782 1.00 18.76 297 ARG A N 1
ATOM 2438 C CA . ARG A 1 297 ? 21.500 8.366 -1.342 1.00 19.92 297 ARG A CA 1
ATOM 2439 C C . ARG A 1 297 ? 21.166 9.780 -1.814 1.00 19.29 297 ARG A C 1
ATOM 2440 O O . ARG A 1 297 ? 21.921 10.716 -1.574 1.00 18.49 297 ARG A O 1
ATOM 2448 N N . PHE A 1 298 ? 20.033 9.930 -2.498 1.00 18.75 298 PHE A N 1
ATOM 2449 C CA . PHE A 1 298 ? 19.625 11.241 -2.994 1.00 18.75 298 PHE A CA 1
ATOM 2450 C C . PHE A 1 298 ? 19.213 12.158 -1.849 1.00 18.16 298 PHE A C 1
ATOM 2451 O O . PHE A 1 298 ? 19.421 13.370 -1.905 1.00 17.99 298 PHE A O 1
ATOM 2459 N N . VAL A 1 299 ? 18.630 11.583 -0.805 1.00 17.45 299 VAL A N 1
ATOM 2460 C CA . VAL A 1 299 ? 18.229 12.373 0.355 1.00 17.89 299 VAL A CA 1
ATOM 2461 C C . VAL A 1 299 ? 19.486 12.945 1.013 1.00 18.47 299 VAL A C 1
ATOM 2462 O O . VAL A 1 299 ? 19.535 14.125 1.372 1.00 18.51 299 VAL A O 1
ATOM 2466 N N . ALA A 1 300 ? 20.501 12.100 1.166 1.00 18.57 300 ALA A N 1
ATOM 2467 C CA . ALA A 1 300 ? 21.756 12.519 1.779 1.00 20.45 300 ALA A CA 1
ATOM 2468 C C . ALA A 1 300 ? 22.389 13.615 0.938 1.00 21.44 300 ALA A C 1
ATOM 2469 O O . ALA A 1 300 ? 22.953 14.574 1.464 1.00 21.25 300 ALA A O 1
ATOM 2471 N N . GLN A 1 301 ? 22.294 13.465 -0.379 1.00 22.34 301 GLN A N 1
ATOM 2472 C CA . GLN A 1 301 ? 22.863 14.448 -1.285 1.00 24.26 301 GLN A CA 1
ATOM 2473 C C . GLN A 1 301 ? 22.115 15.768 -1.158 1.00 25.08 301 GLN A C 1
ATOM 2474 O O . GLN A 1 301 ? 22.722 16.838 -1.109 1.00 25.96 301 GLN A O 1
ATOM 2480 N N . LYS A 1 302 ? 20.793 15.687 -1.092 1.00 25.04 302 LYS A N 1
ATOM 2481 C CA . LYS A 1 302 ? 19.959 16.879 -0.982 1.00 25.66 302 LYS A CA 1
ATOM 2482 C C . LYS A 1 302 ? 20.081 17.614 0.350 1.00 25.18 302 LYS A C 1
ATOM 2483 O O . LYS A 1 302 ? 20.193 18.842 0.383 1.00 24.88 302 LYS A O 1
ATOM 2489 N N . TYR A 1 303 ? 20.070 16.866 1.446 1.00 23.93 303 TYR A N 1
ATOM 2490 C CA . TYR A 1 303 ? 20.116 17.479 2.764 1.00 24.13 303 TYR A CA 1
ATOM 2491 C C . TYR A 1 303 ? 21.478 17.710 3.395 1.00 23.79 303 TYR A C 1
ATOM 2492 O O . TYR A 1 303 ? 21.583 18.414 4.393 1.00 23.73 303 TYR A O 1
ATOM 2501 N N . GLY A 1 304 ? 22.519 17.119 2.826 1.00 23.68 304 GLY A N 1
ATOM 2502 C CA . GLY A 1 304 ? 23.844 17.305 3.384 1.00 23.60 304 GLY A CA 1
ATOM 2503 C C . GLY A 1 304 ? 23.981 16.938 4.852 1.00 24.39 304 GLY A C 1
ATOM 2504 O O . GLY A 1 304 ? 23.406 15.956 5.328 1.00 23.67 304 GLY A O 1
ATOM 2505 N N . ASN A 1 305 ? 24.740 17.755 5.578 1.00 24.71 305 ASN A N 1
ATOM 2506 C CA . ASN A 1 305 ? 25.010 17.527 6.988 1.00 25.54 305 ASN A CA 1
ATOM 2507 C C . ASN A 1 305 ? 23.825 17.521 7.939 1.00 25.14 305 ASN A C 1
ATOM 2508 O O . ASN A 1 305 ? 23.979 17.164 9.109 1.00 24.57 305 ASN A O 1
ATOM 2513 N N . LYS A 1 306 ? 22.648 17.909 7.456 1.00 24.94 306 LYS A N 1
ATOM 2514 C CA . LYS A 1 306 ? 21.467 17.905 8.307 1.00 25.18 306 LYS A CA 1
ATOM 2515 C C . LYS A 1 306 ? 21.176 16.461 8.696 1.00 24.40 306 LYS A C 1
ATOM 2516 O O . LYS A 1 306 ? 20.567 16.186 9.726 1.00 23.35 306 LYS A O 1
ATOM 2522 N N . LEU A 1 307 ? 21.624 15.543 7.848 1.00 23.78 307 LEU A N 1
ATOM 2523 C CA . LEU A 1 307 ? 21.426 14.116 8.060 1.00 22.38 307 LEU A CA 1
ATOM 2524 C C . LEU A 1 307 ? 22.052 13.645 9.370 1.00 22.11 307 LEU A C 1
ATOM 2525 O O . LEU A 1 307 ? 21.584 12.685 9.976 1.00 21.72 307 LEU A O 1
ATOM 2530 N N . PHE A 1 308 ? 23.108 14.326 9.803 1.00 21.95 308 PHE A N 1
ATOM 2531 C CA . PHE A 1 308 ? 23.813 13.940 11.021 1.00 22.57 308 PHE A CA 1
ATOM 2532 C C . PHE A 1 308 ? 23.514 14.828 12.227 1.00 22.96 308 PHE A C 1
ATOM 2533 O O . PHE A 1 308 ? 24.008 14.568 13.326 1.00 22.55 308 PHE A O 1
ATOM 2541 N N . ASN A 1 309 ? 22.702 15.865 12.028 1.00 23.61 309 ASN A N 1
ATOM 2542 C CA . ASN A 1 309 ? 22.359 16.775 13.119 1.00 24.03 309 ASN A CA 1
ATOM 2543 C C . ASN A 1 309 ? 21.383 16.160 14.117 1.00 24.10 309 ASN A C 1
ATOM 2544 O O . ASN A 1 309 ? 20.627 15.246 13.791 1.00 22.76 309 ASN A O 1
ATOM 2549 N N . ARG A 1 310 ? 21.413 16.682 15.340 1.00 24.44 310 ARG A N 1
ATOM 2550 C CA . ARG A 1 310 ? 20.535 16.227 16.411 1.00 25.42 310 ARG A CA 1
ATOM 2551 C C . ARG A 1 310 ? 19.082 16.226 15.926 1.00 25.07 310 ARG A C 1
ATOM 2552 O O . ARG A 1 310 ? 18.334 15.283 16.180 1.00 24.62 310 ARG A O 1
ATOM 2560 N N . GLY A 1 311 ? 18.700 17.281 15.208 1.00 24.74 311 GLY A N 1
ATOM 2561 C CA . GLY A 1 311 ? 17.339 17.395 14.704 1.00 25.11 311 GLY A CA 1
ATOM 2562 C C . GLY A 1 311 ? 17.094 16.729 13.359 1.00 25.93 311 GLY A C 1
ATOM 2563 O O . GLY A 1 311 ? 16.000 16.823 12.802 1.00 25.65 311 GLY A O 1
ATOM 2564 N N . GLY A 1 312 ? 18.116 16.065 12.830 1.00 26.11 312 GLY A N 1
ATOM 2565 C CA . GLY A 1 312 ? 17.983 15.369 11.564 1.00 27.94 312 GLY A CA 1
ATOM 2566 C C . GLY A 1 312 ? 17.529 16.186 10.367 1.00 29.03 312 GLY A C 1
ATOM 2567 O O . GLY A 1 312 ? 17.713 17.403 10.309 1.00 29.10 312 GLY A O 1
ATOM 2568 N N . LEU A 1 313 ? 16.933 15.493 9.403 1.00 30.27 313 LEU A N 1
ATOM 2569 C CA . LEU A 1 313 ? 16.448 16.109 8.177 1.00 31.80 313 LEU A CA 1
ATOM 2570 C C . LEU A 1 313 ? 15.404 17.196 8.424 1.00 32.97 313 LEU A C 1
ATOM 2571 O O . LEU A 1 313 ? 15.508 18.294 7.886 1.00 32.80 313 LEU A O 1
ATOM 2576 N N . LEU A 1 314 ? 14.400 16.887 9.236 1.00 34.67 314 LEU A N 1
ATOM 2577 C CA . LEU A 1 314 ? 13.338 17.841 9.537 1.00 36.87 314 LEU A CA 1
ATOM 2578 C C . LEU A 1 314 ? 13.766 18.921 10.518 1.00 38.05 314 LEU A C 1
ATOM 2579 O O . LEU A 1 314 ? 12.975 19.801 10.861 1.00 37.82 314 LEU A O 1
ATOM 2584 N N . ASN A 1 315 ? 15.018 18.855 10.959 1.00 39.44 315 ASN A N 1
ATOM 2585 C CA . ASN A 1 315 ? 15.544 19.819 11.912 1.00 40.98 315 ASN A CA 1
ATOM 2586 C C . ASN A 1 315 ? 14.590 19.940 13.093 1.00 41.69 315 ASN A C 1
ATOM 2587 O O . ASN A 1 315 ? 14.191 21.038 13.479 1.00 41.57 315 ASN A O 1
ATOM 2592 N N . LYS A 1 316 ? 14.218 18.796 13.656 1.00 42.49 316 LYS A N 1
ATOM 2593 C CA . LYS A 1 316 ? 13.317 18.772 14.795 1.00 43.57 316 LYS A CA 1
ATOM 2594 C C . LYS A 1 316 ? 14.052 18.393 16.073 1.00 43.69 316 LYS A C 1
ATOM 2595 O O . LYS A 1 316 ? 14.489 17.257 16.248 1.00 43.66 316 LYS A O 1
ATOM 2601 N N . ASN A 1 317 ? 14.180 19.380 16.953 1.00 43.71 317 ASN A N 1
ATOM 2602 C CA . ASN A 1 317 ? 14.852 19.259 18.242 1.00 43.95 317 ASN A CA 1
ATOM 2603 C C . ASN A 1 317 ? 14.691 17.930 18.979 1.00 42.82 317 ASN A C 1
ATOM 2604 O O . ASN A 1 317 ? 15.497 17.014 18.802 1.00 43.85 317 ASN A O 1
ATOM 2609 N N . PHE A 1 318 ? 13.660 17.840 19.814 1.00 40.49 318 PHE A N 1
ATOM 2610 C CA . PHE A 1 318 ? 13.402 16.637 20.602 1.00 37.82 318 PHE A CA 1
ATOM 2611 C C . PHE A 1 318 ? 14.454 16.465 21.689 1.00 35.78 318 PHE A C 1
ATOM 2612 O O . PHE A 1 318 ? 15.655 16.538 21.422 1.00 35.47 318 PHE A O 1
ATOM 2620 N N . PRO A 1 319 ? 14.020 16.262 22.940 1.00 33.70 319 PRO A N 1
ATOM 2621 C CA . PRO A 1 319 ? 15.037 16.076 23.975 1.00 31.59 319 PRO A CA 1
ATOM 2622 C C . PRO A 1 319 ? 15.487 14.616 23.887 1.00 29.62 319 PRO A C 1
ATOM 2623 O O . PRO A 1 319 ? 14.723 13.753 23.450 1.00 29.13 319 PRO A O 1
ATOM 2627 N N . TRP A 1 320 ? 16.726 14.343 24.272 1.00 27.14 320 TRP A N 1
ATOM 2628 C CA . TRP A 1 320 ? 17.242 12.980 24.226 1.00 25.75 320 TRP A CA 1
ATOM 2629 C C . TRP A 1 320 ? 18.078 12.706 25.461 1.00 25.95 320 TRP A C 1
ATOM 2630 O O . TRP A 1 320 ? 18.814 13.574 25.919 1.00 24.66 320 TRP A O 1
ATOM 2641 N N . GLN A 1 321 ? 17.971 11.494 25.991 1.00 26.32 321 GLN A N 1
ATOM 2642 C CA . GLN A 1 321 ? 18.736 11.113 27.171 1.00 27.11 321 GLN A CA 1
ATOM 2643 C C . GLN A 1 321 ? 20.147 10.691 26.778 1.00 26.64 321 GLN A C 1
ATOM 2644 O O . GLN A 1 321 ? 20.365 10.156 25.689 1.00 26.22 321 GLN A O 1
ATOM 2650 N N . GLU A 1 322 ? 21.102 10.945 27.668 1.00 26.40 322 GLU A N 1
ATOM 2651 C CA . GLU A 1 322 ? 22.493 10.565 27.448 1.00 26.92 322 GLU A CA 1
ATOM 2652 C C . GLU A 1 322 ? 22.863 9.546 28.519 1.00 25.99 322 GLU A C 1
ATOM 2653 O O . GLU A 1 322 ? 23.904 9.657 29.165 1.00 25.57 322 GLU A O 1
ATOM 2659 N N . ASP A 1 323 ? 21.998 8.556 28.706 1.00 25.47 323 ASP A N 1
ATOM 2660 C CA . ASP A 1 323 ? 22.223 7.522 29.709 1.00 24.66 323 ASP A CA 1
ATOM 2661 C C . ASP A 1 323 ? 23.156 6.457 29.143 1.00 22.71 323 ASP A C 1
ATOM 2662 O O . ASP A 1 323 ? 22.738 5.610 28.360 1.00 22.05 323 ASP A O 1
ATOM 2667 N N . GLN A 1 324 ? 24.421 6.513 29.549 1.00 20.66 324 GLN A N 1
ATOM 2668 C CA . GLN A 1 324 ? 25.430 5.576 29.067 1.00 19.12 324 GLN A CA 1
ATOM 2669 C C . GLN A 1 324 ? 25.184 4.146 29.541 1.00 18.90 324 GLN A C 1
ATOM 2670 O O . GLN A 1 324 ? 25.440 3.197 28.805 1.00 17.61 324 GLN A O 1
ATOM 2676 N N . VAL A 1 325 ? 24.694 3.994 30.768 1.00 18.46 325 VAL A N 1
ATOM 2677 C CA . VAL A 1 325 ? 24.417 2.670 31.311 1.00 19.05 325 VAL A CA 1
ATOM 2678 C C . VAL A 1 325 ? 23.307 1.999 30.511 1.00 18.98 325 VAL A C 1
ATOM 2679 O O . VAL A 1 325 ? 23.458 0.866 30.066 1.00 19.24 325 VAL A O 1
ATOM 2683 N N . ARG A 1 326 ? 22.194 2.702 30.337 1.00 19.98 326 ARG A N 1
ATOM 2684 C CA . ARG A 1 326 ? 21.061 2.185 29.574 1.00 20.96 326 ARG A CA 1
ATOM 2685 C C . ARG A 1 326 ? 21.471 1.935 28.126 1.00 19.59 326 ARG A C 1
ATOM 2686 O O . ARG A 1 326 ? 21.007 0.984 27.493 1.00 19.38 326 ARG A O 1
ATOM 2694 N N . PHE A 1 327 ? 22.337 2.791 27.592 1.00 18.13 327 PHE A N 1
ATOM 2695 C CA . PHE A 1 327 ? 22.774 2.608 26.213 1.00 16.37 327 PHE A CA 1
ATOM 2696 C C . PHE A 1 327 ? 23.578 1.325 26.079 1.00 15.61 327 PHE A C 1
ATOM 2697 O O . PHE A 1 327 ? 23.439 0.613 25.089 1.00 14.24 327 PHE A O 1
ATOM 2705 N N . GLU A 1 328 ? 24.429 1.040 27.065 1.00 14.82 328 GLU A N 1
ATOM 2706 C CA . GLU A 1 328 ? 25.247 -0.166 27.022 1.00 15.53 328 GLU A CA 1
ATOM 2707 C C . GLU A 1 328 ? 24.360 -1.405 27.145 1.00 15.34 328 GLU A C 1
ATOM 2708 O O . GLU A 1 328 ? 24.682 -2.462 26.608 1.00 15.26 328 GLU A O 1
ATOM 2714 N N . LEU A 1 329 ? 23.251 -1.271 27.866 1.00 16.05 329 LEU A N 1
ATOM 2715 C CA . LEU A 1 329 ? 22.294 -2.374 28.013 1.00 16.41 329 LEU A CA 1
ATOM 2716 C C . LEU A 1 329 ? 21.774 -2.691 26.606 1.00 15.98 329 LEU A C 1
ATOM 2717 O O . LEU A 1 329 ? 21.616 -3.855 26.228 1.00 15.37 329 LEU A O 1
ATOM 2722 N N . TRP A 1 330 ? 21.515 -1.639 25.834 1.00 15.22 330 TRP A N 1
ATOM 2723 C CA . TRP A 1 330 ? 21.017 -1.790 24.470 1.00 15.12 330 TRP A CA 1
ATOM 2724 C C . TRP A 1 330 ? 22.097 -2.366 23.566 1.00 15.34 330 TRP A C 1
ATOM 2725 O O . TRP A 1 330 ? 21.879 -3.380 22.899 1.00 15.72 330 TRP A O 1
ATOM 2736 N N . ARG A 1 331 ? 23.263 -1.727 23.552 1.00 15.28 331 ARG A N 1
ATOM 2737 C CA . ARG A 1 331 ? 24.371 -2.165 22.709 1.00 15.51 331 ARG A CA 1
ATOM 2738 C C . ARG A 1 331 ? 24.798 -3.605 22.962 1.00 15.96 331 ARG A C 1
ATOM 2739 O O . ARG A 1 331 ? 25.062 -4.353 22.021 1.00 15.43 331 ARG A O 1
ATOM 2747 N N . SER A 1 332 ? 24.874 -3.989 24.232 1.00 15.56 332 SER A N 1
ATOM 2748 C CA . SER A 1 332 ? 25.302 -5.339 24.591 1.00 16.12 332 SER A CA 1
ATOM 2749 C C . SER A 1 332 ? 24.176 -6.361 24.522 1.00 15.54 332 SER A C 1
ATOM 2750 O O . SER A 1 332 ? 24.405 -7.554 24.698 1.00 15.62 332 SER A O 1
ATOM 2753 N N . GLY A 1 333 ? 22.955 -5.901 24.284 1.00 15.27 333 GLY A N 1
ATOM 2754 C CA . GLY A 1 333 ? 21.847 -6.831 24.214 1.00 14.89 333 GLY A CA 1
ATOM 2755 C C . GLY A 1 333 ? 21.495 -7.438 25.565 1.00 16.13 333 GLY A C 1
ATOM 2756 O O . GLY A 1 333 ? 21.379 -8.657 25.697 1.00 14.71 333 GLY A O 1
ATOM 2757 N N . GLN A 1 334 ? 21.338 -6.587 26.575 1.00 16.20 334 GLN A N 1
ATOM 2758 C CA . GLN A 1 334 ? 20.971 -7.042 27.912 1.00 17.51 334 GLN A CA 1
ATOM 2759 C C . GLN A 1 334 ? 19.820 -6.171 28.417 1.00 16.93 334 GLN A C 1
ATOM 2760 O O . GLN A 1 334 ? 19.765 -5.788 29.593 1.00 16.79 334 GLN A O 1
ATOM 2766 N N . THR A 1 335 ? 18.894 -5.876 27.508 1.00 15.84 335 THR A N 1
ATOM 2767 C CA . THR A 1 335 ? 17.728 -5.047 27.804 1.00 16.26 335 THR A CA 1
ATOM 2768 C C . THR A 1 335 ? 16.588 -5.824 28.451 1.00 15.59 335 THR A C 1
ATOM 2769 O O . THR A 1 335 ? 15.662 -5.230 29.007 1.00 15.06 335 THR A O 1
ATOM 2773 N N . GLY A 1 336 ? 16.637 -7.148 28.362 1.00 15.78 336 GLY A N 1
ATOM 2774 C CA . GLY A 1 336 ? 15.572 -7.950 28.948 1.00 15.52 336 GLY A CA 1
ATOM 2775 C C . GLY A 1 336 ? 14.451 -8.224 27.963 1.00 15.78 336 GLY A C 1
ATOM 2776 O O . GLY A 1 336 ? 13.490 -8.923 28.288 1.00 14.96 336 GLY A O 1
ATOM 2777 N N . TYR A 1 337 ? 14.556 -7.640 26.769 1.00 16.09 337 TYR A N 1
ATOM 2778 C CA . TYR A 1 337 ? 13.579 -7.853 25.699 1.00 16.20 337 TYR A CA 1
ATOM 2779 C C . TYR A 1 337 ? 14.309 -8.750 24.708 1.00 16.02 337 TYR A C 1
ATOM 2780 O O . TYR A 1 337 ? 15.191 -8.290 23.981 1.00 16.13 337 TYR A O 1
ATOM 2789 N N . PRO A 1 338 ? 13.958 -10.049 24.677 1.00 15.78 338 PRO A N 1
ATOM 2790 C CA . PRO A 1 338 ? 14.581 -11.034 23.790 1.00 14.77 338 PRO A CA 1
ATOM 2791 C C . PRO A 1 338 ? 14.779 -10.653 22.326 1.00 14.61 338 PRO A C 1
ATOM 2792 O O . PRO A 1 338 ? 15.855 -10.878 21.782 1.00 14.55 338 PRO A O 1
ATOM 2796 N N . LEU A 1 339 ? 13.757 -10.096 21.680 1.00 14.02 339 LEU A N 1
ATOM 2797 C CA . LEU A 1 339 ? 13.898 -9.720 20.274 1.00 14.16 339 LEU A CA 1
ATOM 2798 C C . LEU A 1 339 ? 15.011 -8.690 20.100 1.00 14.14 339 LEU A C 1
ATOM 2799 O O . LEU A 1 339 ? 15.794 -8.749 19.146 1.00 14.07 339 LEU A O 1
ATOM 2804 N N . VAL A 1 340 ? 15.087 -7.743 21.026 1.00 13.78 340 VAL A N 1
ATOM 2805 C CA . VAL A 1 340 ? 16.119 -6.722 20.931 1.00 13.60 340 VAL A CA 1
ATOM 2806 C C . VAL A 1 340 ? 17.488 -7.290 21.272 1.00 13.57 340 VAL A C 1
ATOM 2807 O O . VAL A 1 340 ? 18.461 -7.040 20.563 1.00 13.39 340 VAL A O 1
ATOM 2811 N N . ASP A 1 341 ? 17.564 -8.072 22.345 1.00 13.71 341 ASP A N 1
ATOM 2812 C CA . ASP A 1 341 ? 18.839 -8.643 22.759 1.00 13.90 341 ASP A CA 1
ATOM 2813 C C . ASP A 1 341 ? 19.428 -9.619 21.759 1.00 13.23 341 ASP A C 1
ATOM 2814 O O . ASP A 1 341 ? 20.633 -9.621 21.528 1.00 13.28 341 ASP A O 1
ATOM 2819 N N . ALA A 1 342 ? 18.585 -10.457 21.169 1.00 13.16 342 ALA A N 1
ATOM 2820 C CA . ALA A 1 342 ? 19.071 -11.416 20.189 1.00 13.35 342 ALA A CA 1
ATOM 2821 C C . ALA A 1 342 ? 19.639 -10.666 18.989 1.00 13.86 342 ALA A C 1
ATOM 2822 O O . ALA A 1 342 ? 20.704 -11.010 18.474 1.00 14.04 342 ALA A O 1
ATOM 2824 N N . ASN A 1 343 ? 18.922 -9.638 18.544 1.00 13.47 343 ASN A N 1
ATOM 2825 C CA . ASN A 1 343 ? 19.369 -8.853 17.402 1.00 13.89 343 ASN A CA 1
ATOM 2826 C C . ASN A 1 343 ? 20.660 -8.096 17.674 1.00 13.80 343 ASN A C 1
ATOM 2827 O O . ASN A 1 343 ? 21.550 -8.060 16.827 1.00 13.44 343 ASN A O 1
ATOM 2832 N N . MET A 1 344 ? 20.770 -7.493 18.851 1.00 14.29 344 MET A N 1
ATOM 2833 C CA . MET A 1 344 ? 21.975 -6.744 19.172 1.00 14.58 344 MET A CA 1
ATOM 2834 C C . MET A 1 344 ? 23.181 -7.671 19.330 1.00 14.48 344 MET A C 1
ATOM 2835 O O . MET A 1 344 ? 24.302 -7.307 18.978 1.00 15.23 344 MET A O 1
ATOM 2840 N N . ARG A 1 345 ? 22.960 -8.877 19.844 1.00 14.48 345 ARG A N 1
ATOM 2841 C CA . ARG A 1 345 ? 24.074 -9.807 20.002 1.00 13.69 345 ARG A CA 1
ATOM 2842 C C . ARG A 1 345 ? 24.489 -10.329 18.629 1.00 13.65 345 ARG A C 1
ATOM 2843 O O . ARG A 1 345 ? 25.676 -10.514 18.362 1.00 13.40 345 ARG A O 1
ATOM 2851 N N . GLU A 1 346 ? 23.520 -10.558 17.749 1.00 14.00 346 GLU A N 1
ATOM 2852 C CA . GLU A 1 346 ? 23.855 -11.014 16.398 1.00 13.39 346 GLU A CA 1
ATOM 2853 C C . GLU A 1 346 ? 24.760 -9.971 15.736 1.00 13.23 346 GLU A C 1
ATOM 2854 O O . GLU A 1 346 ? 25.745 -10.309 15.079 1.00 12.80 346 GLU A O 1
ATOM 2860 N N . LEU A 1 347 ? 24.411 -8.700 15.898 1.00 12.89 347 LEU A N 1
ATOM 2861 C CA . LEU A 1 347 ? 25.207 -7.620 15.319 1.00 13.08 347 LEU A CA 1
ATOM 2862 C C . LEU A 1 347 ? 26.609 -7.591 15.924 1.00 13.50 347 LEU A C 1
ATOM 2863 O O . LEU A 1 347 ? 27.610 -7.529 15.212 1.00 13.39 347 LEU A O 1
ATOM 2868 N N . ASN A 1 348 ? 26.670 -7.630 17.250 1.00 13.62 348 ASN A N 1
ATOM 2869 C CA . ASN A 1 348 ? 27.943 -7.596 17.957 1.00 14.94 348 ASN A CA 1
ATOM 2870 C C . ASN A 1 348 ? 28.854 -8.762 17.573 1.00 15.38 348 ASN A C 1
ATOM 2871 O O . ASN A 1 348 ? 30.071 -8.599 17.464 1.00 15.00 348 ASN A O 1
ATOM 2876 N N . LEU A 1 349 ? 28.259 -9.926 17.332 1.00 14.59 349 LEU A N 1
ATOM 2877 C CA . LEU A 1 349 ? 29.029 -11.125 17.008 1.00 15.22 349 LEU A CA 1
ATOM 2878 C C . LEU A 1 349 ? 29.198 -11.490 15.534 1.00 15.08 349 LEU A C 1
ATOM 2879 O O . LEU A 1 349 ? 29.935 -12.428 15.221 1.00 15.00 349 LEU A O 1
ATOM 2884 N N . THR A 1 350 ? 28.525 -10.783 14.630 1.00 13.64 350 THR A N 1
ATOM 2885 C CA . THR A 1 350 ? 28.630 -11.117 13.211 1.00 13.53 350 THR A CA 1
ATOM 2886 C C . THR A 1 350 ? 28.744 -9.912 12.272 1.00 13.43 350 THR A C 1
ATOM 2887 O O . THR A 1 350 ? 29.164 -10.055 11.131 1.00 13.59 350 THR A O 1
ATOM 2891 N N . GLY A 1 351 ? 28.353 -8.737 12.751 1.00 13.55 351 GLY A N 1
ATOM 2892 C CA . GLY A 1 351 ? 28.408 -7.546 11.919 1.00 13.33 351 GLY A CA 1
ATOM 2893 C C . GLY A 1 351 ? 27.153 -7.387 11.074 1.00 13.16 351 GLY A C 1
ATOM 2894 O O . GLY A 1 351 ? 27.043 -6.452 10.274 1.00 11.90 351 GLY A O 1
ATOM 2895 N N . PHE A 1 352 ? 26.194 -8.291 11.253 1.00 12.33 352 PHE A N 1
ATOM 2896 C CA . PHE A 1 352 ? 24.969 -8.231 10.473 1.00 13.19 352 PHE A CA 1
ATOM 2897 C C . PHE A 1 352 ? 23.706 -8.343 11.315 1.00 13.56 352 PHE A C 1
ATOM 2898 O O . PHE A 1 352 ? 23.708 -8.913 12.409 1.00 14.80 352 PHE A O 1
ATOM 2906 N N . MET A 1 353 ? 22.635 -7.746 10.807 1.00 13.20 353 MET A N 1
ATOM 2907 C CA . MET A 1 353 ? 21.337 -7.792 11.455 1.00 13.89 353 MET A CA 1
ATOM 2908 C C . MET A 1 353 ? 20.298 -7.692 10.346 1.00 13.87 353 MET A C 1
ATOM 2909 O O . MET A 1 353 ? 20.498 -6.977 9.360 1.00 14.01 353 MET A O 1
ATOM 2914 N N . SER A 1 354 ? 19.196 -8.417 10.496 1.00 14.45 354 SER A N 1
ATOM 2915 C CA . SER A 1 354 ? 18.140 -8.379 9.489 1.00 14.75 354 SER A CA 1
ATOM 2916 C C . SER A 1 354 ? 17.488 -7.003 9.486 1.00 14.85 354 SER A C 1
ATOM 2917 O O . SER A 1 354 ? 17.587 -6.256 10.463 1.00 14.80 354 SER A O 1
ATOM 2920 N N . ASN A 1 355 ? 16.804 -6.675 8.395 1.00 15.65 355 ASN A N 1
ATOM 2921 C CA . ASN A 1 355 ? 16.130 -5.389 8.301 1.00 15.88 355 ASN A CA 1
ATOM 2922 C C . ASN A 1 355 ? 15.026 -5.307 9.352 1.00 15.84 355 ASN A C 1
ATOM 2923 O O . ASN A 1 355 ? 14.841 -4.273 9.986 1.00 14.34 355 ASN A O 1
ATOM 2928 N N . ARG A 1 356 ? 14.287 -6.401 9.530 1.00 15.02 356 ARG A N 1
ATOM 2929 C CA . ARG A 1 356 ? 13.216 -6.425 10.521 1.00 15.21 356 ARG A CA 1
ATOM 2930 C C . ARG A 1 356 ? 13.816 -6.160 11.909 1.00 14.87 356 ARG A C 1
ATOM 2931 O O . ARG A 1 356 ? 13.241 -5.430 12.720 1.00 15.82 356 ARG A O 1
ATOM 2939 N N . GLY A 1 357 ? 14.982 -6.737 12.171 1.00 14.89 357 GLY A N 1
ATOM 2940 C CA . GLY A 1 357 ? 15.638 -6.527 13.450 1.00 14.50 357 GLY A CA 1
ATOM 2941 C C . GLY A 1 357 ? 16.111 -5.092 13.621 1.00 14.43 357 GLY A C 1
ATOM 2942 O O . GLY A 1 357 ? 15.926 -4.489 14.679 1.00 14.73 357 GLY A O 1
ATOM 2943 N N . ARG A 1 358 ? 16.715 -4.534 12.578 1.00 14.43 358 ARG A N 1
ATOM 2944 C CA . ARG A 1 358 ? 17.211 -3.164 12.643 1.00 13.99 358 ARG A CA 1
ATOM 2945 C C . ARG A 1 358 ? 16.097 -2.175 12.958 1.00 13.90 358 ARG A C 1
ATOM 2946 O O . ARG A 1 358 ? 16.283 -1.253 13.753 1.00 13.22 358 ARG A O 1
ATOM 2954 N N . GLN A 1 359 ? 14.937 -2.370 12.340 1.00 13.70 359 GLN A N 1
ATOM 2955 C CA . GLN A 1 359 ? 13.803 -1.492 12.588 1.00 14.53 359 GLN A CA 1
ATOM 2956 C C . GLN A 1 359 ? 13.368 -1.547 14.050 1.00 15.16 359 GLN A C 1
ATOM 2957 O O . GLN A 1 359 ? 13.059 -0.518 14.653 1.00 14.90 359 GLN A O 1
ATOM 2963 N N . ASN A 1 360 ? 13.346 -2.749 14.620 1.00 13.82 360 ASN A N 1
ATOM 2964 C CA . ASN A 1 360 ? 12.937 -2.910 16.007 1.00 14.55 360 ASN A CA 1
ATOM 2965 C C . ASN A 1 360 ? 13.947 -2.383 17.030 1.00 14.32 360 ASN A C 1
ATOM 2966 O O . ASN A 1 360 ? 13.557 -1.685 17.964 1.00 14.89 360 ASN A O 1
ATOM 2971 N N . VAL A 1 361 ? 15.232 -2.702 16.871 1.00 14.12 361 VAL A N 1
ATOM 2972 C CA . VAL A 1 361 ? 16.224 -2.228 17.843 1.00 13.42 361 VAL A CA 1
ATOM 2973 C C . VAL A 1 361 ? 16.389 -0.706 17.789 1.00 14.15 361 VAL A C 1
ATOM 2974 O O . VAL A 1 361 ? 16.618 -0.063 18.820 1.00 13.60 361 VAL A O 1
ATOM 2978 N N . ALA A 1 362 ? 16.269 -0.132 16.596 1.00 13.40 362 ALA A N 1
ATOM 2979 C CA . ALA A 1 362 ? 16.386 1.319 16.442 1.00 14.86 362 ALA A CA 1
ATOM 2980 C C . ALA A 1 362 ? 15.211 1.996 17.134 1.00 15.03 362 ALA A C 1
ATOM 2981 O O . ALA A 1 362 ? 15.375 3.010 17.809 1.00 15.47 362 ALA A O 1
ATOM 2983 N N . SER A 1 363 ? 14.023 1.432 16.949 1.00 15.67 363 SER A N 1
ATOM 2984 C CA . SER A 1 363 ? 12.818 1.965 17.568 1.00 16.13 363 SER A CA 1
ATOM 2985 C C . SER A 1 363 ? 12.924 1.843 19.090 1.00 16.49 363 SER A C 1
ATOM 2986 O O . SER A 1 363 ? 12.555 2.765 19.832 1.00 15.40 363 SER A O 1
ATOM 2989 N N . PHE A 1 364 ? 13.425 0.703 19.556 1.00 16.09 364 PHE A N 1
ATOM 2990 C CA . PHE A 1 364 ? 13.553 0.491 20.991 1.00 16.42 364 PHE A CA 1
ATOM 2991 C C . PHE A 1 364 ? 14.459 1.547 21.621 1.00 16.41 364 PHE A C 1
ATOM 2992 O O . PHE A 1 364 ? 14.163 2.065 22.695 1.00 16.80 364 PHE A O 1
ATOM 3000 N N . LEU A 1 365 ? 15.565 1.867 20.957 1.00 16.48 365 LEU A N 1
ATOM 3001 C CA . LEU A 1 365 ? 16.489 2.869 21.494 1.00 16.70 365 LEU A CA 1
ATOM 3002 C C . LEU A 1 365 ? 15.856 4.264 21.527 1.00 17.29 365 LEU A C 1
ATOM 3003 O O . LEU A 1 365 ? 15.907 4.965 22.541 1.00 16.29 365 LEU A O 1
ATOM 3008 N N . CYS A 1 366 ? 15.251 4.659 20.415 1.00 17.27 366 CYS A N 1
ATOM 3009 C CA . CYS A 1 366 ? 14.644 5.980 20.318 1.00 20.09 366 CYS A CA 1
ATOM 3010 C C . CYS A 1 366 ? 13.354 6.171 21.096 1.00 20.82 366 CYS A C 1
ATOM 3011 O O . CYS A 1 366 ? 13.205 7.143 21.840 1.00 22.17 366 CYS A O 1
ATOM 3014 N N . LYS A 1 367 ? 12.419 5.246 20.916 1.00 21.60 367 LYS A N 1
ATOM 3015 C CA . LYS A 1 367 ? 11.116 5.342 21.558 1.00 21.98 367 LYS A CA 1
ATOM 3016 C C . LYS A 1 367 ? 11.012 4.796 22.970 1.00 22.03 367 LYS A C 1
ATOM 3017 O O . LYS A 1 367 ? 10.336 5.389 23.810 1.00 22.96 367 LYS A O 1
ATOM 3023 N N . ASN A 1 368 ? 11.666 3.672 23.242 1.00 20.65 368 ASN A N 1
ATOM 3024 C CA . ASN A 1 368 ? 11.576 3.094 24.573 1.00 20.26 368 ASN A CA 1
ATOM 3025 C C . ASN A 1 368 ? 12.612 3.599 25.554 1.00 19.92 368 ASN A C 1
ATOM 3026 O O . ASN A 1 368 ? 12.287 3.867 26.709 1.00 20.25 368 ASN A O 1
ATOM 3031 N N . LEU A 1 369 ? 13.856 3.729 25.110 1.00 19.35 369 LEU A N 1
ATOM 3032 C CA . LEU A 1 369 ? 14.898 4.228 25.994 1.00 18.98 369 LEU A CA 1
ATOM 3033 C C . LEU A 1 369 ? 15.009 5.754 25.899 1.00 19.59 369 LEU A C 1
ATOM 3034 O O . LEU A 1 369 ? 15.473 6.409 26.833 1.00 19.09 369 LEU A O 1
ATOM 3039 N N . GLY A 1 370 ? 14.561 6.315 24.779 1.00 19.34 370 GLY A N 1
ATOM 3040 C CA . GLY A 1 370 ? 14.628 7.757 24.594 1.00 18.91 370 GLY A CA 1
ATOM 3041 C C . GLY A 1 370 ? 16.050 8.294 24.621 1.00 19.04 370 GLY A C 1
ATOM 3042 O O . GLY A 1 370 ? 16.296 9.435 25.030 1.00 19.22 370 GLY A O 1
ATOM 3043 N N . ILE A 1 371 ? 16.993 7.478 24.164 1.00 18.15 371 ILE A N 1
ATOM 3044 C CA . ILE A 1 371 ? 18.397 7.860 24.148 1.00 17.38 371 ILE A CA 1
ATOM 3045 C C . ILE A 1 371 ? 18.849 8.431 22.801 1.00 17.57 371 ILE A C 1
ATOM 3046 O O . ILE A 1 371 ? 18.426 7.964 21.736 1.00 17.22 371 ILE A O 1
ATOM 3051 N N . ASP A 1 372 ? 19.706 9.448 22.869 1.00 17.13 372 ASP A N 1
ATOM 3052 C CA . ASP A 1 372 ? 20.252 10.126 21.692 1.00 16.76 372 ASP A CA 1
ATOM 3053 C C . ASP A 1 372 ? 20.361 9.153 20.521 1.00 16.98 372 ASP A C 1
ATOM 3054 O O . ASP A 1 372 ? 21.238 8.291 20.514 1.00 16.79 372 ASP A O 1
ATOM 3059 N N . TRP A 1 373 ? 19.477 9.301 19.535 1.00 16.55 373 TRP A N 1
ATOM 3060 C CA . TRP A 1 373 ? 19.465 8.419 18.372 1.00 15.95 373 TRP A CA 1
ATOM 3061 C C . TRP A 1 373 ? 20.828 8.297 17.710 1.00 15.58 373 TRP A C 1
ATOM 3062 O O . TRP A 1 373 ? 21.171 7.243 17.172 1.00 15.49 373 TRP A O 1
ATOM 3073 N N . ARG A 1 374 ? 21.605 9.373 17.750 1.00 14.76 374 ARG A N 1
ATOM 3074 C CA . ARG A 1 374 ? 22.926 9.380 17.129 1.00 14.27 374 ARG A CA 1
ATOM 3075 C C . ARG A 1 374 ? 23.861 8.326 17.707 1.00 13.89 374 ARG A C 1
ATOM 3076 O O . ARG A 1 374 ? 24.722 7.798 17.001 1.00 12.92 374 ARG A O 1
ATOM 3084 N N . TRP A 1 375 ? 23.696 8.022 18.992 1.00 13.34 375 TRP A N 1
ATOM 3085 C CA . TRP A 1 375 ? 24.533 7.019 19.635 1.00 13.72 375 TRP A CA 1
ATOM 3086 C C . TRP A 1 375 ? 24.288 5.667 18.984 1.00 13.32 375 TRP A C 1
ATOM 3087 O O . TRP A 1 375 ? 25.214 4.876 18.814 1.00 13.46 375 TRP A O 1
ATOM 3098 N N . GLY A 1 376 ? 23.036 5.412 18.618 1.00 13.69 376 GLY A N 1
ATOM 3099 C CA . GLY A 1 376 ? 22.693 4.160 17.965 1.00 13.44 376 GLY A CA 1
ATOM 3100 C C . GLY A 1 376 ? 23.235 4.149 16.545 1.00 12.88 376 GLY A C 1
ATOM 3101 O O . GLY A 1 376 ? 23.815 3.162 16.094 1.00 12.73 376 GLY A O 1
ATOM 3102 N N . ALA A 1 377 ? 23.050 5.257 15.834 1.00 12.52 377 ALA A N 1
ATOM 3103 C CA . ALA A 1 377 ? 23.547 5.367 14.465 1.00 12.22 377 ALA A CA 1
ATOM 3104 C C . ALA A 1 377 ? 25.057 5.144 14.439 1.00 12.14 377 ALA A C 1
ATOM 3105 O O . ALA A 1 377 ? 25.586 4.498 13.532 1.00 11.83 377 ALA A O 1
ATOM 3107 N N . GLU A 1 378 ? 25.757 5.675 15.439 1.00 12.30 378 GLU A N 1
ATOM 3108 C CA . GLU A 1 378 ? 27.208 5.508 15.506 1.00 13.38 378 GLU A CA 1
ATOM 3109 C C . GLU A 1 378 ? 27.626 4.057 15.743 1.00 12.91 378 GLU A C 1
ATOM 3110 O O . GLU A 1 378 ? 28.599 3.582 15.154 1.00 13.48 378 GLU A O 1
ATOM 3116 N N . TRP A 1 379 ? 26.907 3.350 16.608 1.00 12.51 379 TRP A N 1
ATOM 3117 C CA . TRP A 1 379 ? 27.265 1.962 16.884 1.00 11.76 379 TRP A CA 1
ATOM 3118 C C . TRP A 1 379 ? 27.074 1.135 15.611 1.00 11.96 379 TRP A C 1
ATOM 3119 O O . TRP A 1 379 ? 27.908 0.298 15.276 1.00 10.67 379 TRP A O 1
ATOM 3130 N N . PHE A 1 380 ? 25.978 1.379 14.901 1.00 12.23 380 PHE A N 1
ATOM 3131 C CA . PHE A 1 380 ? 25.722 0.673 13.649 1.00 11.90 380 PHE A CA 1
ATOM 3132 C C . PHE A 1 380 ? 26.841 1.007 12.676 1.00 12.10 380 PHE A C 1
ATOM 3133 O O . PHE A 1 380 ? 27.356 0.120 11.992 1.00 12.87 380 PHE A O 1
ATOM 3141 N N . GLU A 1 381 ? 27.214 2.287 12.608 1.00 11.90 381 GLU A N 1
ATOM 3142 C CA . GLU A 1 381 ? 28.280 2.707 11.705 1.00 12.68 381 GLU A CA 1
ATOM 3143 C C . GLU A 1 381 ? 29.554 1.929 11.992 1.00 12.85 381 GLU A C 1
ATOM 3144 O O . GLU A 1 381 ? 30.259 1.510 11.077 1.00 13.37 381 GLU A O 1
ATOM 3150 N N . SER A 1 382 ? 29.841 1.741 13.273 1.00 11.98 382 SER A N 1
ATOM 3151 C CA . SER A 1 382 ? 31.039 1.021 13.697 1.00 13.46 382 SER A CA 1
ATOM 3152 C C . SER A 1 382 ? 30.958 -0.485 13.448 1.00 13.91 382 SER A C 1
ATOM 3153 O O . SER A 1 382 ? 31.853 -1.088 12.852 1.00 14.75 382 SER A O 1
ATOM 3156 N N . CYS A 1 383 ? 29.860 -1.076 13.894 1.00 14.22 383 CYS A N 1
ATOM 3157 C CA . CYS A 1 383 ? 29.684 -2.519 13.837 1.00 15.04 383 CYS A CA 1
ATOM 3158 C C . CYS A 1 383 ? 29.175 -3.204 12.556 1.00 14.65 383 CYS A C 1
ATOM 3159 O O . CYS A 1 383 ? 29.567 -4.340 12.275 1.00 14.33 383 CYS A O 1
ATOM 3162 N N . LEU A 1 384 ? 28.318 -2.538 11.786 1.00 14.33 384 LEU A N 1
ATOM 3163 C CA . LEU A 1 384 ? 27.761 -3.141 10.566 1.00 14.27 384 LEU A CA 1
ATOM 3164 C C . LEU A 1 384 ? 28.759 -3.511 9.479 1.00 13.75 384 LEU A C 1
ATOM 3165 O O . LEU A 1 384 ? 29.560 -2.686 9.042 1.00 14.36 384 LEU A O 1
ATOM 3170 N N . ILE A 1 385 ? 28.687 -4.755 9.021 1.00 13.56 385 ILE A N 1
ATOM 3171 C CA . ILE A 1 385 ? 29.575 -5.211 7.968 1.00 13.09 385 ILE A CA 1
ATOM 3172 C C . ILE A 1 385 ? 29.149 -4.597 6.627 1.00 12.83 385 ILE A C 1
ATOM 3173 O O . ILE A 1 385 ? 29.938 -4.549 5.685 1.00 12.73 385 ILE A O 1
ATOM 3178 N N . ASP A 1 386 ? 27.910 -4.116 6.554 1.00 13.05 386 ASP A N 1
ATOM 3179 C CA . ASP A 1 386 ? 27.382 -3.518 5.325 1.00 14.03 386 ASP A CA 1
ATOM 3180 C C . ASP A 1 386 ? 27.083 -2.024 5.446 1.00 14.24 386 ASP A C 1
ATOM 3181 O O . ASP A 1 386 ? 26.244 -1.482 4.712 1.00 13.50 386 ASP A O 1
ATOM 3186 N N . TYR A 1 387 ? 27.771 -1.357 6.368 1.00 13.83 387 TYR A N 1
ATOM 3187 C CA . TYR A 1 387 ? 27.546 0.067 6.587 1.00 13.78 387 TYR A CA 1
ATOM 3188 C C . TYR A 1 387 ? 27.585 0.902 5.314 1.00 13.77 387 TYR A C 1
ATOM 3189 O O . TYR A 1 387 ? 28.523 0.828 4.524 1.00 14.02 387 TYR A O 1
ATOM 3198 N N . ASP A 1 388 ? 26.543 1.697 5.125 1.00 14.60 388 ASP A N 1
ATOM 3199 C CA . ASP A 1 388 ? 26.444 2.596 3.981 1.00 14.78 388 ASP A CA 1
ATOM 3200 C C . ASP A 1 388 ? 26.032 3.880 4.681 1.00 13.97 388 ASP A C 1
ATOM 3201 O O . ASP A 1 388 ? 24.981 3.926 5.317 1.00 13.57 388 ASP A O 1
ATOM 3206 N N . VAL A 1 389 ? 26.861 4.913 4.591 1.00 12.78 389 VAL A N 1
ATOM 3207 C CA . VAL A 1 389 ? 26.559 6.150 5.297 1.00 13.80 389 VAL A CA 1
ATOM 3208 C C . VAL A 1 389 ? 25.154 6.667 5.026 1.00 12.85 389 VAL A C 1
ATOM 3209 O O . VAL A 1 389 ? 24.451 7.082 5.947 1.00 12.97 389 VAL A O 1
ATOM 3213 N N . CYS A 1 390 ? 24.738 6.629 3.765 1.00 13.28 390 CYS A N 1
ATOM 3214 C CA . CYS A 1 390 ? 23.414 7.132 3.406 1.00 14.32 390 CYS A CA 1
ATOM 3215 C C . CYS A 1 390 ? 22.256 6.286 3.931 1.00 13.95 390 CYS A C 1
ATOM 3216 O O . CYS A 1 390 ? 21.322 6.803 4.544 1.00 14.14 390 CYS A O 1
ATOM 3219 N N . SER A 1 391 ? 22.314 4.981 3.703 1.00 14.06 391 SER A N 1
ATOM 3220 C CA . SER A 1 391 ? 21.236 4.117 4.159 1.00 13.90 391 SER A CA 1
ATOM 3221 C C . SER A 1 391 ? 21.136 4.034 5.677 1.00 14.07 391 SER A C 1
ATOM 3222 O O . SER A 1 391 ? 20.043 4.015 6.223 1.00 14.22 391 SER A O 1
ATOM 3225 N N . ASN A 1 392 ? 22.273 3.987 6.360 1.00 14.20 392 ASN A N 1
ATOM 3226 C CA . ASN A 1 392 ? 22.261 3.893 7.812 1.00 14.12 392 ASN A CA 1
ATOM 3227 C C . ASN A 1 392 ? 21.712 5.158 8.457 1.00 13.87 392 ASN A C 1
ATOM 3228 O O . ASN A 1 392 ? 20.744 5.115 9.209 1.00 13.69 392 ASN A O 1
ATOM 3233 N N . TRP A 1 393 ? 22.330 6.291 8.165 1.00 14.05 393 TRP A N 1
ATOM 3234 C CA . TRP A 1 393 ? 21.869 7.525 8.770 1.00 14.21 393 TRP A CA 1
ATOM 3235 C C . TRP A 1 393 ? 20.483 7.912 8.283 1.00 14.33 393 TRP A C 1
ATOM 3236 O O . TRP A 1 393 ? 19.710 8.493 9.035 1.00 14.16 393 TRP A O 1
ATOM 3247 N N . GLY A 1 394 ? 20.157 7.570 7.039 1.00 14.11 394 GLY A N 1
ATOM 3248 C CA . GLY A 1 394 ? 18.831 7.876 6.523 1.00 14.12 394 GLY A CA 1
ATOM 3249 C C . GLY A 1 394 ? 17.761 7.079 7.263 1.00 14.93 394 GLY A C 1
ATOM 3250 O O . GLY A 1 394 ? 16.737 7.625 7.688 1.00 13.07 394 GLY A O 1
ATOM 3251 N N . ASN A 1 395 ? 17.997 5.778 7.424 1.00 14.22 395 ASN A N 1
ATOM 3252 C CA . ASN A 1 395 ? 17.050 4.919 8.131 1.00 14.66 395 ASN A CA 1
ATOM 3253 C C . ASN A 1 395 ? 16.931 5.308 9.611 1.00 14.41 395 ASN A C 1
ATOM 3254 O O . ASN A 1 395 ? 15.846 5.246 10.190 1.00 14.23 395 ASN A O 1
ATOM 3259 N N . TRP A 1 396 ? 18.041 5.695 10.232 1.00 13.83 396 TRP A N 1
ATOM 3260 C CA . TRP A 1 396 ? 17.975 6.104 11.630 1.00 14.75 396 TRP A CA 1
ATOM 3261 C C . TRP A 1 396 ? 17.148 7.382 11.768 1.00 15.29 396 TRP A C 1
ATOM 3262 O O . TRP A 1 396 ? 16.392 7.532 12.725 1.00 14.82 396 TRP A O 1
ATOM 3273 N N . ASN A 1 397 ? 17.302 8.302 10.816 1.00 16.34 397 ASN A N 1
ATOM 3274 C CA . ASN A 1 397 ? 16.534 9.552 10.826 1.00 17.95 397 ASN A CA 1
ATOM 3275 C C . ASN A 1 397 ? 15.045 9.220 10.795 1.00 19.12 397 ASN A C 1
ATOM 3276 O O . ASN A 1 397 ? 14.264 9.726 11.603 1.00 19.70 397 ASN A O 1
ATOM 3281 N N . TYR A 1 398 ? 14.653 8.361 9.859 1.00 20.55 398 TYR A N 1
ATOM 3282 C CA . TYR A 1 398 ? 13.249 7.988 9.731 1.00 22.87 398 TYR A CA 1
ATOM 3283 C C . TYR A 1 398 ? 12.684 7.359 10.993 1.00 23.03 398 TYR A C 1
ATOM 3284 O O . TYR A 1 398 ? 11.594 7.716 11.439 1.00 22.25 398 TYR A O 1
ATOM 3293 N N . THR A 1 399 ? 13.433 6.430 11.570 1.00 23.36 399 THR A N 1
ATOM 3294 C CA . THR A 1 399 ? 13.006 5.752 12.788 1.00 24.72 399 THR A CA 1
ATOM 3295 C C . THR A 1 399 ? 12.836 6.727 13.954 1.00 25.20 399 THR A C 1
ATOM 3296 O O . THR A 1 399 ? 11.886 6.620 14.735 1.00 24.62 399 THR A O 1
ATOM 3300 N N . ALA A 1 400 ? 13.756 7.681 14.065 1.00 25.33 400 ALA A N 1
ATOM 3301 C CA . ALA A 1 400 ? 13.716 8.658 15.150 1.00 26.05 400 ALA A CA 1
ATOM 3302 C C . ALA A 1 400 ? 12.601 9.684 14.989 1.00 26.80 400 ALA A C 1
ATOM 3303 O O . ALA A 1 400 ? 12.330 10.459 15.907 1.00 26.99 400 ALA A O 1
ATOM 3305 N N . GLY A 1 401 ? 11.959 9.692 13.825 1.00 26.75 401 GLY A N 1
ATOM 3306 C CA . GLY A 1 401 ? 10.881 10.636 13.585 1.00 27.81 401 GLY A CA 1
ATOM 3307 C C . GLY A 1 401 ? 11.374 12.018 13.192 1.00 28.35 401 GLY A C 1
ATOM 3308 O O . GLY A 1 401 ? 10.656 13.008 13.339 1.00 28.75 401 GLY A O 1
ATOM 3309 N N . ILE A 1 402 ? 12.597 12.091 12.679 1.00 28.14 402 ILE A N 1
ATOM 3310 C CA . ILE A 1 402 ? 13.176 13.366 12.277 1.00 29.07 402 ILE A CA 1
ATOM 3311 C C . ILE A 1 402 ? 13.502 13.401 10.787 1.00 30.96 402 ILE A C 1
ATOM 3312 O O . ILE A 1 402 ? 14.112 14.349 10.295 1.00 30.24 402 ILE A O 1
ATOM 3317 N N . GLY A 1 403 ? 13.093 12.363 10.070 1.00 33.21 403 GLY A N 1
ATOM 3318 C CA . GLY A 1 403 ? 13.368 12.317 8.649 1.00 38.00 403 GLY A CA 1
ATOM 3319 C C . GLY A 1 403 ? 12.099 12.276 7.826 1.00 41.23 403 GLY A C 1
ATOM 3320 O O . GLY A 1 403 ? 11.994 12.947 6.804 1.00 41.38 403 GLY A O 1
ATOM 3321 N N . ASN A 1 404 ? 11.133 11.485 8.282 1.00 44.98 404 ASN A N 1
ATOM 3322 C CA . ASN A 1 404 ? 9.862 11.344 7.584 1.00 48.39 404 ASN A CA 1
ATOM 3323 C C . ASN A 1 404 ? 8.724 11.984 8.378 1.00 50.36 404 ASN A C 1
ATOM 3324 O O . ASN A 1 404 ? 8.321 11.470 9.423 1.00 50.81 404 ASN A O 1
ATOM 3329 N N . ASP A 1 405 ? 8.213 13.106 7.875 1.00 52.51 405 ASP A N 1
ATOM 3330 C CA . ASP A 1 405 ? 7.120 13.828 8.529 1.00 54.41 405 ASP A CA 1
ATOM 3331 C C . ASP A 1 405 ? 6.034 12.900 9.066 1.00 55.13 405 ASP A C 1
ATOM 3332 O O . ASP A 1 405 ? 5.998 12.610 10.262 1.00 55.56 405 ASP A O 1
ATOM 3337 N N . ALA A 1 406 ? 5.155 12.438 8.181 1.00 55.81 406 ALA A N 1
ATOM 3338 C CA . ALA A 1 406 ? 4.065 11.549 8.569 1.00 56.37 406 ALA A CA 1
ATOM 3339 C C . ALA A 1 406 ? 3.426 12.055 9.856 1.00 56.90 406 ALA A C 1
ATOM 3340 O O . ALA A 1 406 ? 3.846 11.678 10.953 1.00 57.18 406 ALA A O 1
ATOM 3342 N N . ARG A 1 407 ? 2.418 12.913 9.709 1.00 56.94 407 ARG A N 1
ATOM 3343 C CA . ARG A 1 407 ? 1.708 13.499 10.844 1.00 56.84 407 ARG A CA 1
ATOM 3344 C C . ARG A 1 407 ? 1.195 12.450 11.834 1.00 55.92 407 ARG A C 1
ATOM 3345 O O . ARG A 1 407 ? -0.012 12.231 11.956 1.00 56.21 407 ARG A O 1
ATOM 3353 N N . ASP A 1 408 ? 2.122 11.814 12.545 1.00 54.52 408 ASP A N 1
ATOM 3354 C CA . ASP A 1 408 ? 1.781 10.791 13.524 1.00 52.57 408 ASP A CA 1
ATOM 3355 C C . ASP A 1 408 ? 3.010 10.129 14.139 1.00 50.48 408 ASP A C 1
ATOM 3356 O O . ASP A 1 408 ? 3.972 9.791 13.446 1.00 50.76 408 ASP A O 1
ATOM 3361 N N . PHE A 1 409 ? 2.960 9.962 15.456 1.00 47.44 409 PHE A N 1
ATOM 3362 C CA . PHE A 1 409 ? 4.019 9.325 16.237 1.00 43.81 409 PHE A CA 1
ATOM 3363 C C . PHE A 1 409 ? 4.080 7.875 15.752 1.00 41.72 409 PHE A C 1
ATOM 3364 O O . PHE A 1 409 ? 3.044 7.278 15.473 1.00 41.25 409 PHE A O 1
ATOM 3372 N N . ARG A 1 410 ? 5.279 7.310 15.643 1.00 39.19 410 ARG A N 1
ATOM 3373 C CA . ARG A 1 410 ? 5.416 5.928 15.179 1.00 36.78 410 ARG A CA 1
ATOM 3374 C C . ARG A 1 410 ? 6.418 5.129 16.001 1.00 33.60 410 ARG A C 1
ATOM 3375 O O . ARG A 1 410 ? 7.535 5.579 16.235 1.00 32.86 410 ARG A O 1
ATOM 3383 N N . TYR A 1 411 ? 6.017 3.934 16.424 1.00 30.00 411 TYR A N 1
ATOM 3384 C CA . TYR A 1 411 ? 6.892 3.076 17.212 1.00 27.05 411 TYR A CA 1
ATOM 3385 C C . TYR A 1 411 ? 6.621 1.607 16.917 1.00 25.78 411 TYR A C 1
ATOM 3386 O O . TYR A 1 411 ? 5.525 1.233 16.496 1.00 25.05 411 TYR A O 1
ATOM 3395 N N . PHE A 1 412 ? 7.622 0.769 17.145 1.00 23.87 412 PHE A N 1
ATOM 3396 C CA . PHE A 1 412 ? 7.452 -0.660 16.928 1.00 22.85 412 PHE A CA 1
ATOM 3397 C C . PHE A 1 412 ? 7.116 -1.322 18.253 1.00 21.93 412 PHE A C 1
ATOM 3398 O O . PHE A 1 412 ? 7.756 -1.050 19.264 1.00 21.37 412 PHE A O 1
ATOM 3406 N N . ASN A 1 413 ? 6.095 -2.172 18.253 1.00 20.93 413 ASN A N 1
ATOM 3407 C CA . ASN A 1 413 ? 5.711 -2.883 19.465 1.00 21.26 413 ASN A CA 1
ATOM 3408 C C . ASN A 1 413 ? 6.614 -4.115 19.520 1.00 20.67 413 ASN A C 1
ATOM 3409 O O . ASN A 1 413 ? 6.272 -5.167 18.979 1.00 20.06 413 ASN A O 1
ATOM 3414 N N . ILE A 1 414 ? 7.769 -3.976 20.168 1.00 19.89 414 ILE A N 1
ATOM 3415 C CA . ILE A 1 414 ? 8.739 -5.067 20.247 1.00 19.70 414 ILE A CA 1
ATOM 3416 C C . ILE A 1 414 ? 8.153 -6.432 20.612 1.00 20.41 414 ILE A C 1
ATOM 3417 O O . ILE A 1 414 ? 8.316 -7.394 19.861 1.00 20.09 414 ILE A O 1
ATOM 3422 N N . PRO A 1 415 ? 7.462 -6.542 21.757 1.00 20.86 415 PRO A N 1
ATOM 3423 C CA . PRO A 1 415 ? 6.908 -7.859 22.091 1.00 21.72 415 PRO A CA 1
ATOM 3424 C C . PRO A 1 415 ? 5.970 -8.436 21.027 1.00 22.36 415 PRO A C 1
ATOM 3425 O O . PRO A 1 415 ? 5.972 -9.645 20.792 1.00 20.96 415 PRO A O 1
ATOM 3429 N N . LYS A 1 416 ? 5.186 -7.566 20.385 1.00 22.70 416 LYS A N 1
ATOM 3430 C CA . LYS A 1 416 ? 4.254 -7.970 19.327 1.00 23.27 416 LYS A CA 1
ATOM 3431 C C . LYS A 1 416 ? 5.039 -8.441 18.104 1.00 22.34 416 LYS A C 1
ATOM 3432 O O . LYS A 1 416 ? 4.741 -9.487 17.512 1.00 21.29 416 LYS A O 1
ATOM 3438 N N . GLN A 1 417 ? 6.035 -7.645 17.727 1.00 20.56 417 GLN A N 1
ATOM 3439 C CA . GLN A 1 417 ? 6.902 -7.946 16.593 1.00 19.70 417 GLN A CA 1
ATOM 3440 C C . GLN A 1 417 ? 7.618 -9.281 16.791 1.00 19.01 417 GLN A C 1
ATOM 3441 O O . GLN A 1 417 ? 7.788 -10.053 15.848 1.00 19.17 417 GLN A O 1
ATOM 3447 N N . SER A 1 418 ? 8.040 -9.539 18.024 1.00 19.11 418 SER A N 1
ATOM 3448 C CA . SER A 1 418 ? 8.749 -10.768 18.367 1.00 18.95 418 SER A CA 1
ATOM 3449 C C . SER A 1 418 ? 7.896 -11.994 18.050 1.00 20.16 418 SER A C 1
ATOM 3450 O O . SER A 1 418 ? 8.354 -12.932 17.400 1.00 18.81 418 SER A O 1
ATOM 3453 N N . GLN A 1 419 ? 6.649 -11.974 18.509 1.00 21.55 419 GLN A N 1
ATOM 3454 C CA . GLN A 1 419 ? 5.734 -13.090 18.281 1.00 23.48 419 GLN A CA 1
ATOM 3455 C C . GLN A 1 419 ? 5.334 -13.221 16.813 1.00 23.15 419 GLN A C 1
ATOM 3456 O O . GLN A 1 419 ? 5.190 -14.330 16.296 1.00 22.53 419 GLN A O 1
ATOM 3462 N N . GLN A 1 420 ? 5.176 -12.090 16.136 1.00 22.94 420 GLN A N 1
ATOM 3463 C CA . GLN A 1 420 ? 4.782 -12.104 14.733 1.00 22.93 420 GLN A CA 1
ATOM 3464 C C . GLN A 1 420 ? 5.879 -12.556 13.773 1.00 22.28 420 GLN A C 1
ATOM 3465 O O . GLN A 1 420 ? 5.622 -13.330 12.846 1.00 20.93 420 GLN A O 1
ATOM 3471 N N . TYR A 1 421 ? 7.103 -12.089 13.986 1.00 20.93 421 TYR A N 1
ATOM 3472 C CA . TYR A 1 421 ? 8.176 -12.452 13.074 1.00 20.43 421 TYR A CA 1
ATOM 3473 C C . TYR A 1 421 ? 9.061 -13.619 13.497 1.00 19.79 421 TYR A C 1
ATOM 3474 O O . TYR A 1 421 ? 9.929 -14.050 12.739 1.00 19.01 421 TYR A O 1
ATOM 3483 N N . ASP A 1 422 ? 8.835 -14.132 14.704 1.00 19.44 422 ASP A N 1
ATOM 3484 C CA . ASP A 1 422 ? 9.570 -15.296 15.198 1.00 19.42 422 ASP A CA 1
ATOM 3485 C C . ASP A 1 422 ? 8.561 -16.141 15.978 1.00 20.38 422 ASP A C 1
ATOM 3486 O O . ASP A 1 422 ? 8.783 -16.501 17.136 1.00 19.88 422 ASP A O 1
ATOM 3491 N N . PRO A 1 423 ? 7.436 -16.480 15.328 1.00 21.16 423 PRO A N 1
ATOM 3492 C CA . PRO A 1 423 ? 6.346 -17.271 15.906 1.00 22.06 423 PRO A CA 1
ATOM 3493 C C . PRO A 1 423 ? 6.739 -18.531 16.668 1.00 21.85 423 PRO A C 1
ATOM 3494 O O . PRO A 1 423 ? 6.077 -18.885 17.638 1.00 23.37 423 PRO A O 1
ATOM 3498 N N . GLN A 1 424 ? 7.807 -19.202 16.249 1.00 22.02 424 GLN A N 1
ATOM 3499 C CA . GLN A 1 424 ? 8.240 -20.417 16.937 1.00 21.94 424 GLN A CA 1
ATOM 3500 C C . GLN A 1 424 ? 9.412 -20.198 17.894 1.00 20.84 424 GLN A C 1
ATOM 3501 O O . GLN A 1 424 ? 9.889 -21.146 18.518 1.00 20.05 424 GLN A O 1
ATOM 3507 N N . GLY A 1 425 ? 9.875 -18.954 17.995 1.00 19.62 425 GLY A N 1
ATOM 3508 C CA . GLY A 1 425 ? 10.979 -18.632 18.886 1.00 18.56 425 GLY A CA 1
ATOM 3509 C C . GLY A 1 425 ? 12.334 -19.134 18.422 1.00 18.02 425 GLY A C 1
ATOM 3510 O O . GLY A 1 425 ? 13.307 -19.124 19.175 1.00 17.20 425 GLY A O 1
ATOM 3511 N N . THR A 1 426 ? 12.400 -19.566 17.169 1.00 17.63 426 THR A N 1
ATOM 3512 C CA . THR A 1 426 ? 13.629 -20.095 16.600 1.00 17.11 426 THR A CA 1
ATOM 3513 C C . THR A 1 426 ? 14.779 -19.094 16.626 1.00 17.01 426 THR A C 1
ATOM 3514 O O . THR A 1 426 ? 15.887 -19.428 17.034 1.00 16.90 426 THR A O 1
ATOM 3518 N N . TYR A 1 427 ? 14.510 -17.868 16.195 1.00 16.45 427 TYR A N 1
ATOM 3519 C CA . TYR A 1 427 ? 15.534 -16.829 16.183 1.00 16.38 427 TYR A CA 1
ATOM 3520 C C . TYR A 1 427 ? 16.044 -16.587 17.603 1.00 16.35 427 TYR A C 1
ATOM 3521 O O . TYR A 1 427 ? 17.249 -16.544 17.850 1.00 16.49 427 TYR A O 1
ATOM 3530 N N . LEU A 1 428 ? 15.109 -16.431 18.531 1.00 17.38 428 LEU A N 1
ATOM 3531 C CA . LEU A 1 428 ? 15.432 -16.186 19.929 1.00 17.88 428 LEU A CA 1
ATOM 3532 C C . LEU A 1 428 ? 16.336 -17.267 20.527 1.00 18.30 428 LEU A C 1
ATOM 3533 O O . LEU A 1 428 ? 17.355 -16.958 21.153 1.00 18.28 428 LEU A O 1
ATOM 3538 N N . ARG A 1 429 ? 15.975 -18.531 20.333 1.00 17.92 429 ARG A N 1
ATOM 3539 C CA . ARG A 1 429 ? 16.781 -19.617 20.877 1.00 18.83 429 ARG A CA 1
ATOM 3540 C C . ARG A 1 429 ? 18.122 -19.735 20.174 1.00 18.86 429 ARG A C 1
ATOM 3541 O O . ARG A 1 429 ? 19.098 -20.215 20.753 1.00 20.01 429 ARG A O 1
ATOM 3549 N N . HIS A 1 430 ? 18.174 -19.284 18.928 1.00 18.65 430 HIS A N 1
ATOM 3550 C CA . HIS A 1 430 ? 19.400 -19.347 18.147 1.00 18.56 430 HIS A CA 1
ATOM 3551 C C . HIS A 1 430 ? 20.466 -18.413 18.707 1.00 18.60 430 HIS A C 1
ATOM 3552 O O . HIS A 1 430 ? 21.637 -18.779 18.782 1.00 17.46 430 HIS A O 1
ATOM 3559 N N . TRP A 1 431 ? 20.053 -17.212 19.110 1.00 18.45 431 TRP A N 1
ATOM 3560 C CA . TRP A 1 431 ? 20.993 -16.221 19.631 1.00 17.84 431 TRP A CA 1
ATOM 3561 C C . TRP A 1 431 ? 21.060 -16.046 21.140 1.00 17.81 431 TRP A C 1
ATOM 3562 O O . TRP A 1 431 ? 21.986 -15.409 21.650 1.00 17.23 431 TRP A O 1
ATOM 3573 N N . LEU A 1 432 ? 20.087 -16.598 21.852 1.00 17.64 432 LEU A N 1
ATOM 3574 C CA . LEU A 1 432 ? 20.060 -16.479 23.302 1.00 18.41 432 LEU A CA 1
ATOM 3575 C C . LEU A 1 432 ? 20.047 -17.872 23.935 1.00 19.68 432 LEU A C 1
ATOM 3576 O O . LEU A 1 432 ? 19.011 -18.345 24.387 1.00 18.08 432 LEU A O 1
ATOM 3581 N N . PRO A 1 433 ? 21.212 -18.538 23.972 1.00 21.56 433 PRO A N 1
ATOM 3582 C CA . PRO A 1 433 ? 21.383 -19.883 24.538 1.00 22.76 433 PRO A CA 1
ATOM 3583 C C . PRO A 1 433 ? 20.736 -20.053 25.909 1.00 23.64 433 PRO A C 1
ATOM 3584 O O . PRO A 1 433 ? 20.117 -21.085 26.191 1.00 25.13 433 PRO A O 1
ATOM 3588 N N . GLU A 1 434 ? 20.879 -19.039 26.755 1.00 23.09 434 GLU A N 1
ATOM 3589 C CA . GLU A 1 434 ? 20.324 -19.079 28.101 1.00 23.16 434 GLU A CA 1
ATOM 3590 C C . GLU A 1 434 ? 18.810 -19.249 28.137 1.00 23.00 434 GLU A C 1
ATOM 3591 O O . GLU A 1 434 ? 18.257 -19.624 29.170 1.00 22.64 434 GLU A O 1
ATOM 3597 N N . LEU A 1 435 ? 18.138 -18.967 27.022 1.00 22.94 435 LEU A N 1
ATOM 3598 C CA . LEU A 1 435 ? 16.683 -19.117 26.959 1.00 24.05 435 LEU A CA 1
ATOM 3599 C C . LEU A 1 435 ? 16.292 -20.379 26.194 1.00 25.55 435 LEU A C 1
ATOM 3600 O O . LEU A 1 435 ? 15.111 -20.629 25.950 1.00 24.74 435 LEU A O 1
ATOM 3605 N N . LYS A 1 436 ? 17.293 -21.169 25.823 1.00 27.69 436 LYS A N 1
ATOM 3606 C CA . LYS A 1 436 ? 17.079 -22.397 25.062 1.00 30.32 436 LYS A CA 1
ATOM 3607 C C . LYS A 1 436 ? 16.153 -23.371 25.783 1.00 30.79 436 LYS A C 1
ATOM 3608 O O . LYS A 1 436 ? 15.420 -24.119 25.142 1.00 31.12 436 LYS A O 1
ATOM 3614 N N . ASN A 1 437 ? 16.169 -23.356 27.112 1.00 30.99 437 ASN A N 1
ATOM 3615 C CA . ASN A 1 437 ? 15.315 -24.270 27.860 1.00 32.30 437 ASN A CA 1
ATOM 3616 C C . ASN A 1 437 ? 13.867 -23.827 27.976 1.00 31.34 437 ASN A C 1
ATOM 3617 O O . ASN A 1 437 ? 13.040 -24.560 28.515 1.00 31.75 437 ASN A O 1
ATOM 3622 N N . LEU A 1 438 ? 13.552 -22.630 27.488 1.00 29.79 438 LEU A N 1
ATOM 3623 C CA . LEU A 1 438 ? 12.172 -22.156 27.533 1.00 28.77 438 LEU A CA 1
ATOM 3624 C C . LEU A 1 438 ? 11.465 -22.811 26.350 1.00 29.35 438 LEU A C 1
ATOM 3625 O O . LEU A 1 438 ? 11.732 -22.481 25.198 1.00 28.73 438 LEU A O 1
ATOM 3630 N N . PRO A 1 439 ? 10.555 -23.758 26.623 1.00 30.17 439 PRO A N 1
ATOM 3631 C CA . PRO A 1 439 ? 9.827 -24.458 25.561 1.00 30.59 439 PRO A CA 1
ATOM 3632 C C . PRO A 1 439 ? 8.611 -23.741 24.991 1.00 30.55 439 PRO A C 1
ATOM 3633 O O . PRO A 1 439 ? 8.143 -24.091 23.905 1.00 31.12 439 PRO A O 1
ATOM 3637 N N . GLY A 1 440 ? 8.109 -22.739 25.708 1.00 30.05 440 GLY A N 1
ATOM 3638 C CA . GLY A 1 440 ? 6.924 -22.031 25.253 1.00 29.58 440 GLY A CA 1
ATOM 3639 C C . GLY A 1 440 ? 7.100 -20.610 24.753 1.00 29.50 440 GLY A C 1
ATOM 3640 O O . GLY A 1 440 ? 8.211 -20.077 24.722 1.00 28.20 440 GLY A O 1
ATOM 3641 N N . ASP A 1 441 ? 5.984 -19.987 24.380 1.00 29.11 441 ASP A N 1
ATOM 3642 C CA . ASP A 1 441 ? 6.010 -18.631 23.853 1.00 29.36 441 ASP A CA 1
ATOM 3643 C C . ASP A 1 441 ? 6.348 -17.540 24.870 1.00 28.22 441 ASP A C 1
ATOM 3644 O O . ASP A 1 441 ? 6.373 -16.358 24.531 1.00 27.09 441 ASP A O 1
ATOM 3649 N N . LYS A 1 442 ? 6.608 -17.928 26.115 1.00 26.58 442 LYS A N 1
ATOM 3650 C CA . LYS A 1 442 ? 6.983 -16.939 27.115 1.00 25.58 442 LYS A CA 1
ATOM 3651 C C . LYS A 1 442 ? 8.417 -16.503 26.830 1.00 24.31 442 LYS A C 1
ATOM 3652 O O . LYS A 1 442 ? 8.928 -15.558 27.429 1.00 24.08 442 LYS A O 1
ATOM 3658 N N . ILE A 1 443 ? 9.065 -17.195 25.901 1.00 22.57 443 ILE A N 1
ATOM 3659 C CA . ILE A 1 443 ? 10.429 -16.850 25.540 1.00 21.51 443 ILE A CA 1
ATOM 3660 C C . ILE A 1 443 ? 10.433 -15.429 24.982 1.00 20.44 443 ILE A C 1
ATOM 3661 O O . ILE A 1 443 ? 11.451 -14.735 25.032 1.00 20.13 443 ILE A O 1
ATOM 3666 N N . HIS A 1 444 ? 9.288 -14.996 24.463 1.00 19.97 444 HIS A N 1
ATOM 3667 C CA . HIS A 1 444 ? 9.163 -13.649 23.905 1.00 20.09 444 HIS A CA 1
ATOM 3668 C C . HIS A 1 444 ? 9.078 -12.584 24.991 1.00 20.44 444 HIS A C 1
ATOM 3669 O O . HIS A 1 444 ? 9.486 -11.443 24.780 1.00 19.90 444 HIS A O 1
ATOM 3676 N N . GLN A 1 445 ? 8.532 -12.960 26.143 1.00 20.62 445 GLN A N 1
ATOM 3677 C CA . GLN A 1 445 ? 8.377 -12.038 27.264 1.00 21.91 445 GLN A CA 1
ATOM 3678 C C . GLN A 1 445 ? 8.706 -12.793 28.545 1.00 21.83 445 GLN A C 1
ATOM 3679 O O . GLN A 1 445 ? 7.817 -13.130 29.325 1.00 22.41 445 GLN A O 1
ATOM 3685 N N . PRO A 1 446 ? 9.997 -13.073 28.771 1.00 22.28 446 PRO A N 1
ATOM 3686 C CA . PRO A 1 446 ? 10.459 -13.800 29.954 1.00 22.51 446 PRO A CA 1
ATOM 3687 C C 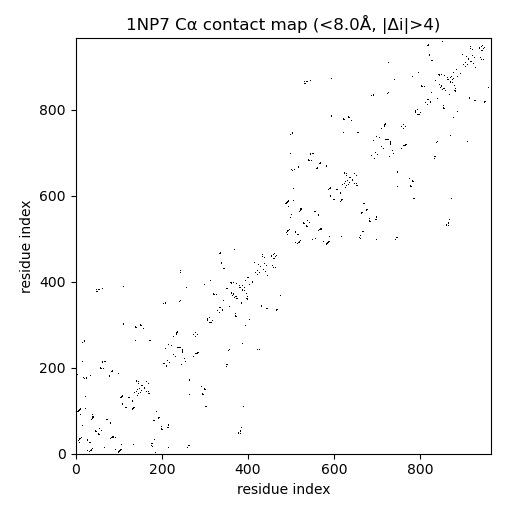. PRO A 1 446 ? 10.024 -13.246 31.304 1.00 22.70 446 PRO A C 1
ATOM 3688 O O . PRO A 1 446 ? 10.010 -13.978 32.291 1.00 21.67 446 PRO A O 1
ATOM 3692 N N . TRP A 1 447 ? 9.652 -11.970 31.352 1.00 22.48 447 TRP A N 1
ATOM 3693 C CA . TRP A 1 447 ? 9.208 -11.386 32.607 1.00 23.31 447 TRP A CA 1
ATOM 3694 C C . TRP A 1 447 ? 7.882 -11.999 33.054 1.00 23.78 447 TRP A C 1
ATOM 3695 O O . TRP A 1 447 ? 7.460 -11.814 34.191 1.00 24.08 447 TRP A O 1
ATOM 3706 N N . LEU A 1 448 ? 7.235 -12.747 32.165 1.00 24.38 448 LEU A N 1
ATOM 3707 C CA . LEU A 1 448 ? 5.966 -13.391 32.493 1.00 24.54 448 LEU A CA 1
ATOM 3708 C C . LEU A 1 448 ? 6.151 -14.752 33.165 1.00 25.38 448 LEU A C 1
ATOM 3709 O O . LEU A 1 448 ? 5.179 -15.363 33.613 1.00 25.54 448 LEU A O 1
ATOM 3714 N N . LEU A 1 449 ? 7.394 -15.218 33.237 1.00 25.67 449 LEU A N 1
ATOM 3715 C CA . LEU A 1 449 ? 7.705 -16.507 33.856 1.00 25.59 449 LEU A CA 1
ATOM 3716 C C . LEU A 1 449 ? 7.455 -16.484 35.363 1.00 25.90 449 LEU A C 1
ATOM 3717 O O . LEU A 1 449 ? 7.897 -15.572 36.062 1.00 25.49 449 LEU A O 1
ATOM 3722 N N . SER A 1 450 ? 6.755 -17.495 35.865 1.00 25.74 450 SER A N 1
ATOM 3723 C CA . SER A 1 450 ? 6.480 -17.580 37.294 1.00 25.90 450 SER A CA 1
ATOM 3724 C C . SER A 1 450 ? 7.742 -18.044 38.014 1.00 25.96 450 SER A C 1
ATOM 3725 O O . SER A 1 450 ? 8.708 -18.474 37.382 1.00 25.38 450 SER A O 1
ATOM 3728 N N . ALA A 1 451 ? 7.728 -17.957 39.339 1.00 26.18 451 ALA A N 1
ATOM 3729 C CA . ALA A 1 451 ? 8.864 -18.386 40.143 1.00 26.32 451 ALA A CA 1
ATOM 3730 C C . ALA A 1 451 ? 9.148 -19.859 39.852 1.00 26.35 451 ALA A C 1
ATOM 3731 O O . ALA A 1 451 ? 10.300 -20.277 39.759 1.00 25.29 451 ALA A O 1
ATOM 3733 N N . THR A 1 452 ? 8.084 -20.639 39.706 1.00 26.59 452 THR A N 1
ATOM 3734 C CA . THR A 1 452 ? 8.214 -22.063 39.426 1.00 27.57 452 THR A CA 1
ATOM 3735 C C . THR A 1 452 ? 8.837 -22.309 38.053 1.00 26.73 452 THR A C 1
ATOM 3736 O O . THR A 1 452 ? 9.683 -23.187 37.895 1.00 26.55 452 THR A O 1
ATOM 3740 N N . GLU A 1 453 ? 8.413 -21.535 37.062 1.00 26.98 453 GLU A N 1
ATOM 3741 C CA . GLU A 1 453 ? 8.940 -21.689 35.711 1.00 27.32 453 GLU A CA 1
ATOM 3742 C C . GLU A 1 453 ? 10.414 -21.307 35.629 1.00 27.01 453 GLU A C 1
ATOM 3743 O O . GLU A 1 453 ? 11.209 -22.003 34.998 1.00 26.93 453 GLU A O 1
ATOM 3749 N N . GLN A 1 454 ? 10.782 -20.207 36.277 1.00 26.84 454 GLN A N 1
ATOM 3750 C CA . GLN A 1 454 ? 12.168 -19.757 36.260 1.00 26.66 454 GLN A CA 1
ATOM 3751 C C . GLN A 1 454 ? 13.069 -20.807 36.884 1.00 26.39 454 GLN A C 1
ATOM 3752 O O . GLN A 1 454 ? 14.159 -21.076 36.382 1.00 26.00 454 GLN A O 1
ATOM 3758 N N . LYS A 1 455 ? 12.612 -21.409 37.976 1.00 25.93 455 LYS A N 1
ATOM 3759 C CA . LYS A 1 455 ? 13.415 -22.429 38.642 1.00 26.37 455 LYS A CA 1
ATOM 3760 C C . LYS A 1 455 ? 13.476 -23.724 37.830 1.00 24.96 455 LYS A C 1
ATOM 3761 O O . LYS A 1 455 ? 14.555 -24.261 37.587 1.00 24.67 455 LYS A O 1
ATOM 3767 N N . GLN A 1 456 ? 12.315 -24.218 37.416 1.00 24.02 456 GLN A N 1
ATOM 3768 C CA . GLN A 1 456 ? 12.250 -25.458 36.648 1.00 24.10 456 GLN A CA 1
ATOM 3769 C C . GLN A 1 456 ? 13.044 -25.407 35.348 1.00 23.54 456 GLN A C 1
ATOM 3770 O O . GLN A 1 456 ? 13.761 -26.344 35.022 1.00 23.13 456 GLN A O 1
ATOM 3776 N N . TRP A 1 457 ? 12.921 -24.309 34.612 1.00 23.64 457 TRP A N 1
ATOM 3777 C CA . TRP A 1 457 ? 13.620 -24.176 33.339 1.00 24.10 457 TRP A CA 1
ATOM 3778 C C . TRP A 1 457 ? 15.024 -23.575 33.418 1.00 24.59 457 TRP A C 1
ATOM 3779 O O . TRP A 1 457 ? 15.659 -23.335 32.392 1.00 24.73 457 TRP A O 1
ATOM 3790 N N . GLY A 1 458 ? 15.503 -23.328 34.633 1.00 25.29 458 GLY A N 1
ATOM 3791 C CA . GLY A 1 458 ? 16.836 -22.776 34.808 1.00 25.46 458 GLY A CA 1
ATOM 3792 C C . GLY A 1 458 ? 17.044 -21.391 34.223 1.00 26.13 458 GLY A C 1
ATOM 3793 O O . GLY A 1 458 ? 18.101 -21.104 33.669 1.00 26.09 458 GLY A O 1
ATOM 3794 N N . VAL A 1 459 ? 16.036 -20.533 34.343 1.00 26.53 459 VAL A N 1
ATOM 3795 C CA . VAL A 1 459 ? 16.120 -19.171 33.835 1.00 27.09 459 VAL A CA 1
ATOM 3796 C C . VAL A 1 459 ? 15.693 -18.203 34.930 1.00 28.05 459 VAL A C 1
ATOM 3797 O O . VAL A 1 459 ? 14.528 -17.815 35.010 1.00 28.37 459 VAL A O 1
ATOM 3801 N N . GLN A 1 460 ? 16.643 -17.818 35.772 1.00 29.34 460 GLN A N 1
ATOM 3802 C CA . GLN A 1 460 ? 16.370 -16.896 36.867 1.00 31.19 460 GLN A CA 1
ATOM 3803 C C . GLN A 1 460 ? 16.561 -15.459 36.393 1.00 30.44 460 GLN A C 1
ATOM 3804 O O . GLN A 1 460 ? 17.687 -15.024 36.155 1.00 30.48 460 GLN A O 1
ATOM 3810 N N . LEU A 1 461 ? 15.459 -14.731 36.251 1.00 30.57 461 LEU A N 1
ATOM 3811 C CA . LEU A 1 461 ? 15.522 -13.345 35.804 1.00 29.84 461 LEU A CA 1
ATOM 3812 C C . LEU A 1 461 ? 16.401 -12.554 36.759 1.00 29.95 461 LEU A C 1
ATOM 3813 O O . LEU A 1 461 ? 16.204 -12.594 37.974 1.00 29.17 461 LEU A O 1
ATOM 3818 N N . GLY A 1 462 ? 17.374 -11.842 36.201 1.00 29.62 462 GLY A N 1
ATOM 3819 C CA . GLY A 1 462 ? 18.283 -11.064 37.016 1.00 29.64 462 GLY A CA 1
ATOM 3820 C C . GLY A 1 462 ? 19.622 -11.765 37.135 1.00 29.90 462 GLY A C 1
ATOM 3821 O O . GLY A 1 462 ? 20.635 -11.140 37.463 1.00 30.50 462 GLY A O 1
ATOM 3822 N N . VAL A 1 463 ? 19.636 -13.068 36.869 1.00 29.05 463 VAL A N 1
ATOM 3823 C CA . VAL A 1 463 ? 20.871 -13.838 36.949 1.00 28.70 463 VAL A CA 1
ATOM 3824 C C . VAL A 1 463 ? 21.249 -14.463 35.609 1.00 27.91 463 VAL A C 1
ATOM 3825 O O . VAL A 1 463 ? 22.333 -14.205 35.086 1.00 28.14 463 VAL A O 1
ATOM 3829 N N . ASP A 1 464 ? 20.361 -15.282 35.051 1.00 26.37 464 ASP A N 1
ATOM 3830 C CA . ASP A 1 464 ? 20.637 -15.922 33.764 1.00 24.82 464 ASP A CA 1
ATOM 3831 C C . ASP A 1 464 ? 20.237 -15.028 32.595 1.00 23.01 464 ASP A C 1
ATOM 3832 O O . ASP A 1 464 ? 20.856 -15.062 31.534 1.00 22.56 464 ASP A O 1
ATOM 3837 N N . TYR A 1 465 ? 19.188 -14.242 32.789 1.00 22.01 465 TYR A N 1
ATOM 3838 C CA . TYR A 1 465 ? 18.725 -13.321 31.759 1.00 21.40 465 TYR A CA 1
ATOM 3839 C C . TYR A 1 465 ? 18.192 -12.079 32.482 1.00 21.36 465 TYR A C 1
ATOM 3840 O O . TYR A 1 465 ? 17.546 -12.180 33.524 1.00 21.29 465 TYR A O 1
ATOM 3849 N N . PRO A 1 466 ? 18.460 -10.882 31.941 1.00 21.70 466 PRO A N 1
ATOM 3850 C CA . PRO A 1 466 ? 17.970 -9.684 32.625 1.00 21.94 466 PRO A CA 1
ATOM 3851 C C . PRO A 1 466 ? 16.470 -9.429 32.649 1.00 22.37 466 PRO A C 1
ATOM 3852 O O . PRO A 1 466 ? 15.706 -9.934 31.821 1.00 21.39 466 PRO A O 1
ATOM 3856 N N . ARG A 1 467 ? 16.065 -8.643 33.640 1.00 22.47 467 ARG A N 1
ATOM 3857 C CA . ARG A 1 467 ? 14.680 -8.234 33.806 1.00 24.09 467 ARG A CA 1
ATOM 3858 C C . ARG A 1 467 ? 14.513 -7.128 32.766 1.00 23.17 467 ARG A C 1
ATOM 3859 O O . ARG A 1 467 ? 15.503 -6.554 32.330 1.00 22.63 467 ARG A O 1
ATOM 3867 N N . PRO A 1 468 ? 13.274 -6.828 32.342 1.00 23.78 468 PRO A N 1
ATOM 3868 C CA . PRO A 1 468 ? 13.094 -5.763 31.345 1.00 23.94 468 PRO A CA 1
ATOM 3869 C C . PRO A 1 468 ? 13.647 -4.456 31.913 1.00 24.43 468 PRO A C 1
ATOM 3870 O O . PRO A 1 468 ? 13.327 -4.091 33.046 1.00 23.69 468 PRO A O 1
ATOM 3874 N N . CYS A 1 469 ? 14.460 -3.748 31.136 1.00 24.43 469 CYS A N 1
ATOM 3875 C CA . CYS A 1 469 ? 15.048 -2.499 31.616 1.00 25.32 469 CYS A CA 1
ATOM 3876 C C . CYS A 1 469 ? 14.056 -1.344 31.648 1.00 26.03 469 CYS A C 1
ATOM 3877 O O . CYS A 1 469 ? 14.331 -0.301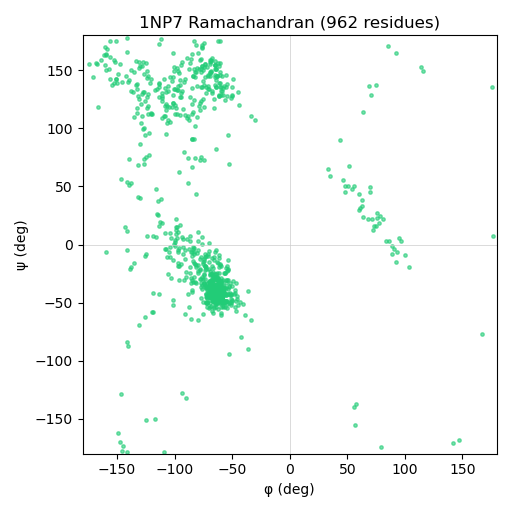 32.235 1.00 26.44 469 CYS A O 1
ATOM 3880 N N . VAL A 1 470 ? 12.903 -1.525 31.019 1.00 26.83 470 VAL A N 1
ATOM 3881 C CA . VAL A 1 470 ? 11.894 -0.478 31.007 1.00 27.78 470 VAL A CA 1
ATOM 3882 C C . VAL A 1 470 ? 10.501 -1.087 30.869 1.00 27.71 470 VAL A C 1
ATOM 3883 O O . VAL A 1 470 ? 10.361 -2.228 30.443 1.00 27.42 470 VAL A O 1
ATOM 3887 N N . ASN A 1 471 ? 9.477 -0.337 31.265 1.00 28.02 471 ASN A N 1
ATOM 3888 C CA . ASN A 1 471 ? 8.098 -0.797 31.134 1.00 27.60 471 ASN A CA 1
ATOM 3889 C C . ASN A 1 471 ? 7.773 -0.434 29.689 1.00 26.84 471 ASN A C 1
ATOM 3890 O O . ASN A 1 471 ? 7.896 0.731 29.306 1.00 25.42 471 ASN A O 1
ATOM 3895 N N . PHE A 1 472 ? 7.349 -1.404 28.884 1.00 25.69 472 PHE A N 1
ATOM 3896 C CA . PHE A 1 472 ? 7.102 -1.095 27.478 1.00 25.32 472 PHE A CA 1
ATOM 3897 C C . PHE A 1 472 ? 6.055 -0.030 27.177 1.00 25.45 472 PHE A C 1
ATOM 3898 O O . PHE A 1 472 ? 6.375 0.987 26.561 1.00 24.54 472 PHE A O 1
ATOM 3906 N N . HIS A 1 473 ? 4.813 -0.254 27.596 1.00 26.24 473 HIS A N 1
ATOM 3907 C CA . HIS A 1 473 ? 3.747 0.715 27.344 1.00 27.83 473 HIS A CA 1
ATOM 3908 C C . HIS A 1 473 ? 4.057 2.089 27.940 1.00 27.95 473 HIS A C 1
ATOM 3909 O O . HIS A 1 473 ? 3.881 3.115 27.281 1.00 27.67 473 HIS A O 1
ATOM 3916 N N . GLN A 1 474 ? 4.523 2.105 29.183 1.00 27.83 474 GLN A N 1
ATOM 3917 C CA . GLN A 1 474 ? 4.847 3.356 29.857 1.00 29.08 474 GLN A CA 1
ATOM 3918 C C . GLN A 1 474 ? 5.938 4.143 29.132 1.00 29.10 474 GLN A C 1
ATOM 3919 O O . GLN A 1 474 ? 5.808 5.351 28.921 1.00 27.25 474 GLN A O 1
ATOM 3925 N N . SER A 1 475 ? 7.009 3.455 28.745 1.00 29.31 475 SER A N 1
ATOM 3926 C CA . SER A 1 475 ? 8.109 4.110 28.048 1.00 30.10 475 SER A CA 1
ATOM 3927 C C . SER A 1 475 ? 7.638 4.734 26.739 1.00 30.36 475 SER A C 1
ATOM 3928 O O . SER A 1 475 ? 8.017 5.854 26.410 1.00 29.95 475 SER A O 1
ATOM 3931 N N . VAL A 1 476 ? 6.804 4.009 26.000 1.00 31.46 476 VAL A N 1
ATOM 3932 C CA . VAL A 1 476 ? 6.290 4.503 24.729 1.00 32.66 476 VAL A CA 1
ATOM 3933 C C . VAL A 1 476 ? 5.428 5.749 24.912 1.00 34.11 476 VAL A C 1
ATOM 3934 O O . VAL A 1 476 ? 5.595 6.737 24.197 1.00 34.03 476 VAL A O 1
ATOM 3938 N N . GLU A 1 477 ? 4.509 5.702 25.870 1.00 35.67 477 GLU A N 1
ATOM 3939 C CA . GLU A 1 477 ? 3.635 6.839 26.122 1.00 37.39 477 GLU A CA 1
ATOM 3940 C C . GLU A 1 477 ? 4.426 8.019 26.671 1.00 37.70 477 GLU A C 1
ATOM 3941 O O . GLU A 1 477 ? 4.093 9.172 26.408 1.00 37.84 477 GLU A O 1
ATOM 3947 N N . ALA A 1 478 ? 5.482 7.726 27.423 1.00 38.10 478 ALA A N 1
ATOM 3948 C CA . ALA A 1 478 ? 6.324 8.768 28.002 1.00 38.66 478 ALA A CA 1
ATOM 3949 C C . ALA A 1 478 ? 7.104 9.520 26.924 1.00 39.35 478 ALA A C 1
ATOM 3950 O O . ALA A 1 478 ? 7.162 10.751 26.934 1.00 39.29 478 ALA A O 1
ATOM 3952 N N . ARG A 1 479 ? 7.710 8.778 26.002 1.00 40.00 479 ARG A N 1
ATOM 3953 C CA . ARG A 1 479 ? 8.480 9.378 24.917 1.00 40.91 479 ARG A CA 1
ATOM 3954 C C . ARG A 1 479 ? 7.546 10.155 23.999 1.00 42.16 479 ARG A C 1
ATOM 3955 O O . ARG A 1 479 ? 7.897 11.232 23.511 1.00 42.15 479 AR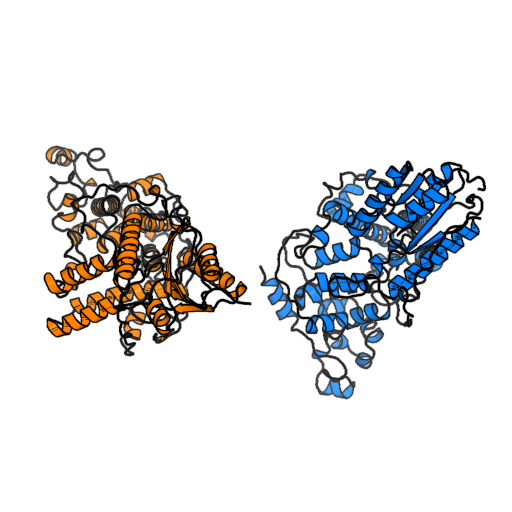G A O 1
ATOM 3963 N N . ARG A 1 480 ? 6.349 9.619 23.781 1.00 43.52 480 ARG A N 1
ATOM 3964 C CA . ARG A 1 480 ? 5.372 10.289 22.934 1.00 45.38 480 ARG A CA 1
ATOM 3965 C C . ARG A 1 480 ? 4.906 11.580 23.594 1.00 46.72 480 ARG A C 1
ATOM 3966 O O . ARG A 1 480 ? 4.661 12.581 22.919 1.00 46.30 480 ARG A O 1
ATOM 3974 N N . LYS A 1 481 ? 4.795 11.553 24.920 1.00 48.23 481 LYS A N 1
ATOM 3975 C CA . LYS A 1 481 ? 4.356 12.719 25.675 1.00 49.95 481 LYS A CA 1
ATOM 3976 C C . LYS A 1 481 ? 5.214 13.933 25.343 1.00 51.25 481 LYS A C 1
ATOM 3977 O O . LYS A 1 481 ? 4.862 15.063 25.676 1.00 51.78 481 LYS A O 1
ATOM 3983 N N . ILE A 1 482 ? 6.341 13.703 24.678 1.00 52.63 482 ILE A N 1
ATOM 3984 C CA . ILE A 1 482 ? 7.211 14.805 24.305 1.00 53.79 482 ILE A CA 1
ATOM 3985 C C . ILE A 1 482 ? 6.718 15.466 23.019 1.00 54.69 482 ILE A C 1
ATOM 3986 O O . ILE A 1 482 ? 7.281 15.280 21.936 1.00 54.64 482 ILE A O 1
ATOM 3991 N N . GLU A 1 483 ? 5.642 16.233 23.165 1.00 55.80 483 GLU A N 1
ATOM 3992 C CA . GLU A 1 483 ? 5.032 16.959 22.061 1.00 56.48 483 GLU A CA 1
ATOM 3993 C C . GLU A 1 483 ? 5.501 18.407 22.137 1.00 56.60 483 GLU A C 1
ATOM 3994 O O . GLU A 1 483 ? 6.136 18.755 23.157 1.00 56.88 483 GLU A O 1
ATOM 4000 N N . MET B 1 1 ? 46.191 33.651 40.310 1.00 61.28 1 MET B N 1
ATOM 4001 C CA . MET B 1 1 ? 45.083 34.372 39.619 1.00 61.09 1 MET B CA 1
ATOM 4002 C C . MET B 1 1 ? 44.249 35.164 40.622 1.00 60.22 1 MET B C 1
ATOM 4003 O O . MET B 1 1 ? 43.892 34.654 41.687 1.00 60.25 1 MET B O 1
ATOM 4008 N N . LYS B 1 2 ? 43.945 36.414 40.277 1.00 58.75 2 LYS B N 1
ATOM 4009 C CA . LYS B 1 2 ? 43.141 37.272 41.140 1.00 56.91 2 LYS B CA 1
ATOM 4010 C C . LYS B 1 2 ? 42.607 38.485 40.380 1.00 55.18 2 LYS B C 1
ATOM 4011 O O . LYS B 1 2 ? 43.145 38.871 39.340 1.00 55.36 2 LYS B O 1
ATOM 4017 N N . HIS B 1 3 ? 41.539 39.076 40.906 1.00 52.60 3 HIS B N 1
ATOM 4018 C CA . HIS B 1 3 ? 40.916 40.241 40.292 1.00 49.48 3 HIS B CA 1
ATOM 4019 C C . HIS B 1 3 ? 40.347 41.161 41.366 1.00 46.15 3 HIS B C 1
ATOM 4020 O O . HIS B 1 3 ? 41.039 41.529 42.317 1.00 45.57 3 HIS B O 1
ATOM 4027 N N . VAL B 1 4 ? 39.079 41.528 41.209 1.00 41.84 4 VAL B N 1
ATOM 4028 C CA . VAL B 1 4 ? 38.421 42.405 42.165 1.00 37.59 4 VAL B CA 1
ATOM 4029 C C . VAL B 1 4 ? 37.811 41.594 43.298 1.00 34.40 4 VAL B C 1
ATOM 4030 O O . VAL B 1 4 ? 37.445 40.433 43.123 1.00 33.62 4 VAL B O 1
ATOM 4034 N N . PRO B 1 5 ? 37.709 42.197 44.489 1.00 31.67 5 PRO B N 1
ATOM 4035 C CA . PRO B 1 5 ? 37.137 41.497 45.640 1.00 29.33 5 PRO B CA 1
ATOM 4036 C C . PRO B 1 5 ? 35.668 41.136 45.452 1.00 27.43 5 PRO B C 1
ATOM 4037 O O . PRO B 1 5 ? 34.937 41.809 44.722 1.00 27.50 5 PRO B O 1
ATOM 4041 N N . PRO B 1 6 ? 35.222 40.047 46.094 1.00 25.42 6 PRO B N 1
ATOM 4042 C CA . PRO B 1 6 ? 33.826 39.616 45.979 1.00 24.04 6 PRO B CA 1
ATOM 4043 C C . PRO B 1 6 ? 32.834 40.665 46.470 1.00 22.83 6 PRO B C 1
ATOM 4044 O O . PRO B 1 6 ? 33.118 41.419 47.402 1.00 22.54 6 PRO B O 1
ATOM 4048 N N . THR B 1 7 ? 31.675 40.706 45.819 1.00 21.29 7 THR B N 1
ATOM 4049 C CA . THR B 1 7 ? 30.607 41.645 46.139 1.00 19.87 7 THR B CA 1
ATOM 4050 C C . THR B 1 7 ? 29.271 40.920 45.998 1.00 19.13 7 THR B C 1
ATOM 4051 O O . THR B 1 7 ? 29.230 39.724 45.699 1.00 18.80 7 THR B O 1
ATOM 4055 N N . VAL B 1 8 ? 28.179 41.640 46.231 1.00 18.32 8 VAL B N 1
ATOM 4056 C CA . VAL B 1 8 ? 26.850 41.066 46.061 1.00 17.62 8 VAL B CA 1
ATOM 4057 C C . VAL B 1 8 ? 26.046 42.040 45.217 1.00 17.50 8 VAL B C 1
ATOM 4058 O O . VAL B 1 8 ? 26.361 43.231 45.156 1.00 17.52 8 VAL B O 1
ATOM 4062 N N . LEU B 1 9 ? 25.013 41.541 44.556 1.00 16.78 9 LEU B N 1
ATOM 4063 C CA . LEU B 1 9 ? 24.216 42.402 43.697 1.00 16.82 9 LEU B CA 1
ATOM 4064 C C . LEU B 1 9 ? 22.741 42.294 44.023 1.00 16.23 9 LEU B C 1
ATOM 4065 O O . LEU B 1 9 ? 22.204 41.196 44.125 1.00 16.34 9 LEU B O 1
ATOM 4070 N N . VAL B 1 10 ? 22.093 43.438 44.219 1.00 15.84 10 VAL B N 1
ATOM 4071 C CA . VAL B 1 10 ? 20.666 43.454 44.487 1.00 15.98 10 VAL B CA 1
ATOM 4072 C C . VAL B 1 10 ? 20.006 43.975 43.213 1.00 16.64 10 VAL B C 1
ATOM 4073 O O . VAL B 1 10 ? 20.284 45.089 42.770 1.00 16.98 10 VAL B O 1
ATOM 4077 N N . TRP B 1 11 ? 19.153 43.145 42.621 1.00 16.47 11 TRP B N 1
ATOM 4078 C CA . TRP B 1 11 ? 18.456 43.484 41.385 1.00 16.78 11 TRP B CA 1
ATOM 4079 C C . TRP B 1 11 ? 17.025 43.900 41.705 1.00 16.38 11 TRP B C 1
ATOM 4080 O O . TRP B 1 11 ? 16.275 43.136 42.303 1.00 16.92 11 TRP B O 1
ATOM 4091 N N . PHE B 1 12 ? 16.657 45.118 41.314 1.00 16.38 12 PHE B N 1
ATOM 4092 C CA . PHE B 1 12 ? 15.321 45.646 41.579 1.00 16.30 12 PHE B CA 1
ATOM 4093 C C . PHE B 1 12 ? 14.385 45.562 40.370 1.00 16.80 12 PHE B C 1
ATOM 4094 O O . PHE B 1 12 ? 14.824 45.653 39.220 1.00 16.12 12 PHE B O 1
ATOM 4102 N N . ARG B 1 13 ? 13.095 45.397 40.651 1.00 16.34 13 ARG B N 1
ATOM 4103 C CA . ARG B 1 13 ? 12.064 45.360 39.616 1.00 17.04 13 ARG B CA 1
ATOM 4104 C C . ARG B 1 13 ? 10.832 46.107 40.107 1.00 16.81 13 ARG B C 1
ATOM 4105 O O . ARG B 1 13 ? 10.698 47.306 39.871 1.00 16.92 13 ARG B O 1
ATOM 4113 N N . ASN B 1 14 ? 9.949 45.404 40.810 1.00 16.87 14 ASN B N 1
ATOM 4114 C CA . ASN B 1 14 ? 8.716 45.997 41.326 1.00 17.60 14 ASN B CA 1
ATOM 4115 C C . ASN B 1 14 ? 8.764 46.070 42.849 1.00 17.30 14 ASN B C 1
ATOM 4116 O O . ASN B 1 14 ? 7.762 45.844 43.525 1.00 17.56 14 ASN B O 1
ATOM 4121 N N . ASP B 1 15 ? 9.938 46.405 43.371 1.00 16.81 15 ASP B N 1
ATOM 4122 C CA . ASP B 1 15 ? 10.175 46.481 44.811 1.00 16.08 15 ASP B CA 1
ATOM 4123 C C . ASP B 1 15 ? 11.047 47.699 45.081 1.00 15.94 15 ASP B C 1
ATOM 4124 O O . ASP B 1 15 ? 12.068 47.610 45.766 1.00 15.23 15 ASP B O 1
ATOM 4129 N N . LEU B 1 16 ? 10.625 48.836 44.544 1.00 15.17 16 LEU B N 1
ATOM 4130 C CA . LEU B 1 16 ? 11.372 50.081 44.654 1.00 14.31 16 LEU B CA 1
ATOM 4131 C C . LEU B 1 16 ? 11.240 50.766 46.009 1.00 14.71 16 LEU B C 1
ATOM 4132 O O . LEU B 1 16 ? 10.552 51.773 46.148 1.00 13.80 16 LEU B O 1
ATOM 4137 N N . ARG B 1 17 ? 11.925 50.214 47.006 1.00 15.31 17 ARG B N 1
ATOM 4138 C CA . ARG B 1 17 ? 11.885 50.758 48.357 1.00 15.44 17 ARG B CA 1
ATOM 4139 C C . ARG B 1 17 ? 13.073 50.229 49.150 1.00 16.15 17 ARG B C 1
ATOM 4140 O O . ARG B 1 17 ? 13.704 49.245 48.750 1.00 16.02 17 ARG B O 1
ATOM 4148 N N . LEU B 1 18 ? 13.377 50.889 50.266 1.00 16.78 18 LEU B N 1
ATOM 4149 C CA . LEU B 1 18 ? 14.453 50.442 51.146 1.00 17.06 18 LEU B CA 1
ATOM 4150 C C . LEU B 1 18 ? 13.828 49.758 52.368 1.00 17.08 18 LEU B C 1
ATOM 4151 O O . LEU B 1 18 ? 14.428 48.858 52.947 1.00 17.11 18 LEU B O 1
ATOM 4156 N N . HIS B 1 19 ? 12.620 50.168 52.753 1.00 17.73 19 HIS B N 1
ATOM 4157 C CA . HIS B 1 19 ? 11.970 49.552 53.916 1.00 18.50 19 HIS B CA 1
ATOM 4158 C C . HIS B 1 19 ? 11.443 48.157 53.590 1.00 18.46 19 HIS B C 1
ATOM 4159 O O . HIS B 1 19 ? 11.134 47.852 52.436 1.00 17.37 19 HIS B O 1
ATOM 4166 N N . ASP B 1 20 ? 11.369 47.313 54.618 1.00 17.79 20 ASP B N 1
ATOM 4167 C CA . ASP B 1 20 ? 10.895 45.936 54.498 1.00 17.89 20 ASP B CA 1
ATOM 4168 C C . ASP B 1 20 ? 11.273 45.278 53.171 1.00 17.56 20 ASP B C 1
ATOM 4169 O O . ASP B 1 20 ? 10.405 44.823 52.419 1.00 16.31 20 ASP B O 1
ATOM 4174 N N . HIS B 1 21 ? 12.574 45.213 52.902 1.00 16.73 21 HIS B N 1
ATOM 4175 C CA . HIS B 1 21 ? 13.079 44.631 51.662 1.00 17.47 21 HIS B CA 1
ATOM 4176 C C . HIS B 1 21 ? 14.036 43.487 51.997 1.00 17.41 21 HIS B C 1
ATOM 4177 O O . HIS B 1 21 ? 15.222 43.713 52.243 1.00 17.52 21 HIS B O 1
ATOM 4184 N N . GLU B 1 22 ? 13.517 42.261 51.998 1.00 17.43 22 GLU B N 1
ATOM 4185 C CA . GLU B 1 22 ? 14.320 41.094 52.350 1.00 17.71 22 GLU B CA 1
ATOM 4186 C C . GLU B 1 22 ? 15.553 40.848 51.484 1.00 17.49 22 GLU B C 1
ATOM 4187 O O . GLU B 1 22 ? 16.619 40.512 52.001 1.00 16.96 22 GLU B O 1
ATOM 4193 N N . PRO B 1 23 ? 15.432 40.994 50.153 1.00 17.23 23 PRO B N 1
ATOM 4194 C CA . PRO B 1 23 ? 16.628 40.758 49.342 1.00 16.99 23 PRO B CA 1
ATOM 4195 C C . PRO B 1 23 ? 17.746 41.722 49.745 1.00 17.26 23 PRO B C 1
ATOM 4196 O O . PRO B 1 23 ? 18.907 41.334 49.870 1.00 17.03 23 PRO B O 1
ATOM 4200 N N . LEU B 1 24 ? 17.382 42.980 49.963 1.00 17.43 24 LEU B N 1
ATOM 4201 C CA . LEU B 1 24 ? 18.360 43.991 50.344 1.00 17.20 24 LEU B CA 1
ATOM 4202 C C . LEU B 1 24 ? 18.915 43.715 51.739 1.00 17.82 24 LEU B C 1
ATOM 4203 O O . LEU B 1 24 ? 20.109 43.884 51.988 1.00 17.40 24 LEU B O 1
ATOM 4208 N N . HIS B 1 25 ? 18.040 43.297 52.645 1.00 18.40 25 HIS B N 1
ATOM 4209 C CA . HIS B 1 25 ? 18.450 42.997 54.011 1.00 20.06 25 HIS B CA 1
ATOM 4210 C C . HIS B 1 25 ? 19.446 41.841 54.023 1.00 20.21 25 HIS B C 1
ATOM 4211 O O . HIS B 1 25 ? 20.489 41.921 54.673 1.00 20.32 25 HIS B O 1
ATOM 4218 N N . ARG B 1 26 ? 19.127 40.769 53.301 1.00 20.23 26 ARG B N 1
ATOM 4219 C CA . ARG B 1 26 ? 20.015 39.616 53.236 1.00 20.86 26 ARG B CA 1
ATOM 4220 C C . ARG B 1 26 ? 21.334 40.019 52.592 1.00 20.71 26 ARG B C 1
ATOM 4221 O O . ARG B 1 26 ? 22.401 39.593 53.025 1.00 20.54 26 ARG B O 1
ATOM 4229 N N . ALA B 1 27 ? 21.255 40.846 51.555 1.00 20.04 27 ALA B N 1
ATOM 4230 C CA . ALA B 1 27 ? 22.454 41.304 50.857 1.00 20.76 27 ALA B CA 1
ATOM 4231 C C . ALA B 1 27 ? 23.424 42.021 51.794 1.00 21.27 27 ALA B C 1
ATOM 4232 O O . ALA B 1 27 ? 24.601 41.668 51.870 1.00 21.38 27 ALA B O 1
ATOM 4234 N N . LEU B 1 28 ? 22.933 43.031 52.505 1.00 21.99 28 LEU B N 1
ATOM 4235 C CA . LEU B 1 28 ? 23.791 43.787 53.407 1.00 22.65 28 LEU B CA 1
ATOM 4236 C C . LEU B 1 28 ? 24.296 42.927 54.563 1.00 22.63 28 LEU B C 1
ATOM 4237 O O . LEU B 1 28 ? 25.381 43.164 55.091 1.00 22.46 28 LEU B O 1
ATOM 4242 N N . LYS B 1 29 ? 23.515 41.919 54.936 1.00 23.11 29 LYS B N 1
ATOM 4243 C CA . LYS B 1 29 ? 23.886 41.016 56.021 1.00 23.90 29 LYS B CA 1
ATOM 4244 C C . LYS B 1 29 ? 25.041 40.085 55.642 1.00 23.45 29 LYS B C 1
ATOM 4245 O O . LYS B 1 29 ? 25.589 39.384 56.497 1.00 23.24 29 LYS B O 1
ATOM 4251 N N . SER B 1 30 ? 25.413 40.073 54.363 1.00 21.93 30 SER B N 1
ATOM 4252 C CA . SER B 1 30 ? 26.514 39.227 53.912 1.00 21.37 30 SER B CA 1
ATOM 4253 C C . SER B 1 30 ? 27.844 39.873 54.285 1.00 20.97 30 SER B C 1
ATOM 4254 O O . SER B 1 30 ? 28.870 39.205 54.351 1.00 21.04 30 SER B O 1
ATOM 4257 N N . GLY B 1 31 ? 27.822 41.181 54.505 1.00 20.68 31 GLY B N 1
ATOM 4258 C CA . GLY B 1 31 ? 29.040 41.889 54.856 1.00 20.55 31 GLY B CA 1
ATOM 4259 C C . GLY B 1 31 ? 29.758 42.449 53.642 1.00 20.40 31 GLY B C 1
ATOM 4260 O O . GLY B 1 31 ? 30.649 43.289 53.765 1.00 20.40 31 GLY B O 1
ATOM 4261 N N . LEU B 1 32 ? 29.375 41.979 52.460 1.00 19.96 32 LEU B N 1
ATOM 4262 C CA . LEU B 1 32 ? 29.993 42.440 51.222 1.00 19.44 32 LEU B CA 1
ATOM 4263 C C . LEU B 1 32 ? 29.301 43.707 50.722 1.00 19.09 32 LEU B C 1
ATOM 4264 O O . LEU B 1 32 ? 28.166 43.993 51.109 1.00 18.27 32 LEU B O 1
ATOM 4269 N N . ALA B 1 33 ? 29.988 44.459 49.864 1.00 19.16 33 ALA B N 1
ATOM 4270 C CA . ALA B 1 33 ? 29.438 45.694 49.313 1.00 19.34 33 ALA B CA 1
ATOM 4271 C C . ALA B 1 33 ? 28.367 45.367 48.271 1.00 19.05 33 ALA B C 1
ATOM 4272 O O . ALA B 1 33 ? 28.491 44.406 47.518 1.00 19.03 33 ALA B O 1
ATOM 4274 N N . ILE B 1 34 ? 27.326 46.187 48.229 1.00 18.30 34 ILE B N 1
ATOM 4275 C CA . ILE B 1 34 ? 26.216 45.970 47.311 1.00 17.51 34 ILE B CA 1
ATOM 4276 C C . ILE B 1 34 ? 26.229 46.826 46.052 1.00 17.04 34 ILE B C 1
ATOM 4277 O O . ILE B 1 34 ? 26.461 48.026 46.106 1.00 16.16 34 ILE B O 1
ATOM 4282 N N . THR B 1 35 ? 25.997 46.188 44.913 1.00 17.70 35 THR B N 1
ATOM 4283 C CA . THR B 1 35 ? 25.864 46.921 43.662 1.00 17.50 35 THR B CA 1
ATOM 4284 C C . THR B 1 35 ? 24.367 46.762 43.398 1.00 17.31 35 THR B C 1
ATOM 4285 O O . THR B 1 35 ? 23.891 45.648 43.163 1.00 17.22 35 THR B O 1
ATOM 4289 N N . ALA B 1 36 ? 23.627 47.865 43.506 1.00 16.40 36 ALA B N 1
ATOM 4290 C CA . ALA B 1 36 ? 22.174 47.867 43.297 1.00 16.88 36 ALA B CA 1
ATOM 4291 C C . ALA B 1 36 ? 21.872 48.254 41.857 1.00 16.12 36 ALA B C 1
ATOM 4292 O O . ALA B 1 36 ? 22.380 49.263 41.360 1.00 16.57 36 ALA B O 1
ATOM 4294 N N . VAL B 1 37 ? 21.027 47.473 41.191 1.00 16.58 37 VAL B N 1
ATOM 4295 C CA . VAL B 1 37 ? 20.730 47.738 39.786 1.00 15.90 37 VAL B CA 1
ATOM 4296 C C . VAL B 1 37 ? 19.256 47.702 39.399 1.00 15.70 37 VAL B C 1
ATOM 4297 O O . VAL B 1 37 ? 18.505 46.831 39.840 1.00 15.84 37 VAL B O 1
ATOM 4301 N N . TYR B 1 38 ? 18.850 48.667 38.584 1.00 14.78 38 TYR B N 1
ATOM 4302 C CA . TYR B 1 38 ? 17.496 48.686 38.042 1.00 15.16 38 TYR B CA 1
ATOM 4303 C C . TYR B 1 38 ? 17.734 48.736 36.541 1.00 15.12 38 TYR B C 1
ATOM 4304 O O . TYR B 1 38 ? 18.463 49.595 36.058 1.00 15.16 38 TYR B O 1
ATOM 4313 N N . CYS B 1 39 ? 17.122 47.822 35.804 1.00 15.45 39 CYS B N 1
ATOM 4314 C CA . CYS B 1 39 ? 17.317 47.781 34.365 1.00 16.01 39 CYS B CA 1
ATOM 4315 C C . CYS B 1 39 ? 15.990 47.982 33.653 1.00 16.05 39 CYS B C 1
ATOM 4316 O O . CYS B 1 39 ? 15.100 47.135 33.743 1.00 15.79 39 CYS B O 1
ATOM 4319 N N . TYR B 1 40 ? 15.846 49.117 32.969 1.00 15.28 40 TYR B N 1
ATOM 4320 C CA . TYR B 1 40 ? 14.624 49.391 32.228 1.00 15.39 40 TYR B CA 1
ATOM 4321 C C . TYR B 1 40 ? 14.533 48.375 31.091 1.00 14.81 40 TYR B C 1
ATOM 4322 O O . TYR B 1 40 ? 15.397 48.342 30.219 1.00 15.59 40 TYR B O 1
ATOM 4331 N N . ASP B 1 41 ? 13.488 47.553 31.121 1.00 14.54 41 ASP B N 1
ATOM 4332 C CA . ASP B 1 41 ? 13.264 46.498 30.131 1.00 14.62 41 ASP B CA 1
ATOM 4333 C C . ASP B 1 41 ? 12.473 47.041 28.931 1.00 13.99 41 ASP B C 1
ATOM 4334 O O . ASP B 1 41 ? 11.294 47.343 29.045 1.00 13.81 41 ASP B O 1
ATOM 4339 N N . PRO B 1 42 ? 13.120 47.156 27.761 1.00 14.63 42 PRO B N 1
ATOM 4340 C CA . PRO B 1 42 ? 12.431 47.678 26.575 1.00 14.71 42 PRO B CA 1
ATOM 4341 C C . PRO B 1 42 ? 11.163 46.913 26.197 1.00 14.79 42 PRO B C 1
ATOM 4342 O O . PRO B 1 42 ? 10.266 47.463 25.561 1.00 13.93 42 PRO B O 1
ATOM 4346 N N . ARG B 1 43 ? 11.080 45.651 26.601 1.00 15.35 43 ARG B N 1
ATOM 4347 C CA . ARG B 1 43 ? 9.894 44.855 26.299 1.00 16.03 43 ARG B CA 1
ATOM 4348 C C . ARG B 1 43 ? 8.682 45.377 27.069 1.00 16.70 43 ARG B C 1
ATOM 4349 O O . ARG B 1 43 ? 7.536 45.200 26.643 1.00 15.89 43 ARG B O 1
ATOM 4357 N N . GLN B 1 44 ? 8.938 46.025 28.202 1.00 16.44 44 GLN B N 1
ATOM 4358 C CA . GLN B 1 44 ? 7.864 46.583 29.011 1.00 17.74 44 GLN B CA 1
ATOM 4359 C C . GLN B 1 44 ? 7.374 47.887 28.385 1.00 17.87 44 GLN B C 1
ATOM 4360 O O . GLN B 1 44 ? 6.328 48.418 28.773 1.00 17.39 44 GLN B O 1
ATOM 4366 N N . PHE B 1 45 ? 8.133 48.408 27.424 1.00 17.98 45 PHE B N 1
ATOM 4367 C CA . PHE B 1 45 ? 7.759 49.654 26.758 1.00 19.46 45 PHE B CA 1
ATOM 4368 C C . PHE B 1 45 ? 7.400 49.457 25.290 1.00 19.77 45 PHE B C 1
ATOM 4369 O O . PHE B 1 45 ? 7.398 50.409 24.506 1.00 20.85 45 PHE B O 1
ATOM 4377 N N . ALA B 1 46 ? 7.088 48.217 24.934 1.00 19.68 46 ALA B N 1
ATOM 4378 C CA . ALA B 1 46 ? 6.710 47.867 23.573 1.00 20.15 46 ALA B CA 1
ATOM 4379 C C . ALA B 1 46 ? 5.180 47.907 23.452 1.00 20.58 46 ALA B C 1
ATOM 4380 O O . ALA B 1 46 ? 4.554 48.898 23.832 1.00 20.03 46 ALA B O 1
ATOM 4382 N N . GLN B 1 47 ? 4.577 46.836 22.945 1.00 21.83 47 GLN B N 1
ATOM 4383 C CA . GLN B 1 47 ? 3.121 46.803 22.782 1.00 23.58 47 GLN B CA 1
ATOM 4384 C C . GLN B 1 47 ? 2.452 45.616 23.468 1.00 23.93 47 GLN B C 1
ATOM 4385 O O . GLN B 1 47 ? 3.089 44.590 23.716 1.00 24.08 47 GLN B O 1
ATOM 4391 N N . THR B 1 48 ? 1.167 45.766 23.784 1.00 23.77 48 THR B N 1
ATOM 4392 C CA . THR B 1 48 ? 0.398 44.671 24.364 1.00 24.19 48 THR B CA 1
ATOM 4393 C C . THR B 1 48 ? 0.008 43.902 23.106 1.00 25.95 48 THR B C 1
ATOM 4394 O O . THR B 1 48 ? 0.279 44.368 21.998 1.00 24.73 48 THR B O 1
ATOM 4398 N N . HIS B 1 49 ? -0.643 42.754 23.255 1.00 28.05 49 HIS B N 1
ATOM 4399 C CA . HIS B 1 49 ? -1.018 41.979 22.076 1.00 30.02 49 HIS B CA 1
ATOM 4400 C C . HIS B 1 49 ? -1.781 42.801 21.038 1.00 29.64 49 HIS B C 1
ATOM 4401 O O . HIS B 1 49 ? -1.502 42.705 19.843 1.00 29.81 49 HIS B O 1
ATOM 4408 N N . GLN B 1 50 ? -2.732 43.616 21.488 1.00 29.02 50 GLN B N 1
ATOM 4409 C CA . GLN B 1 50 ? -3.520 44.432 20.568 1.00 28.68 50 GLN B CA 1
ATOM 4410 C C . GLN B 1 50 ? -2.842 45.706 20.067 1.00 28.04 50 GLN B C 1
ATOM 4411 O O . GLN B 1 50 ? -3.455 46.486 19.341 1.00 27.90 50 GLN B O 1
ATOM 4417 N N . GLY B 1 51 ? -1.590 45.932 20.457 1.00 26.56 51 GLY B N 1
ATOM 4418 C CA . GLY B 1 51 ? -0.894 47.117 19.986 1.00 24.47 51 GLY B CA 1
ATOM 4419 C C . GLY B 1 51 ? -0.892 48.335 20.896 1.00 23.51 51 GLY B C 1
ATOM 4420 O O . GLY B 1 51 ? -0.376 49.387 20.519 1.00 23.35 51 GLY B O 1
ATOM 4421 N N . PHE B 1 52 ? -1.478 48.215 22.081 1.00 22.17 52 PHE B N 1
ATOM 4422 C CA . PHE B 1 52 ? -1.497 49.333 23.024 1.00 21.73 52 PHE B CA 1
ATOM 4423 C C . PHE B 1 52 ? -0.088 49.452 23.589 1.00 20.52 52 PHE B C 1
ATOM 4424 O O . PHE B 1 52 ? 0.653 48.470 23.599 1.00 21.07 52 PHE B O 1
ATOM 4432 N N . ALA B 1 53 ? 0.286 50.641 24.049 1.00 19.21 53 ALA B N 1
ATOM 4433 C CA . ALA B 1 53 ? 1.602 50.827 24.647 1.00 18.88 53 ALA B CA 1
ATOM 4434 C C . ALA B 1 53 ? 1.639 49.904 25.861 1.00 18.22 53 ALA B C 1
ATOM 4435 O O . ALA B 1 53 ? 0.738 49.947 26.704 1.00 17.82 53 ALA B O 1
ATOM 4437 N N . LYS B 1 54 ? 2.670 49.071 25.940 1.00 18.08 54 LYS B N 1
ATOM 4438 C CA . LYS B 1 54 ? 2.810 48.128 27.039 1.00 18.47 54 LYS B CA 1
ATOM 4439 C C . LYS B 1 54 ? 2.732 48.847 28.384 1.00 18.08 54 LYS B C 1
ATOM 4440 O O . LYS B 1 54 ? 2.096 48.365 29.322 1.00 17.92 54 LYS B O 1
ATOM 4446 N N . THR B 1 55 ? 3.392 49.999 28.472 1.00 16.87 55 THR B N 1
ATOM 4447 C CA . THR B 1 55 ? 3.383 50.797 29.689 1.00 16.72 55 THR B CA 1
ATOM 4448 C C . THR B 1 55 ? 3.004 52.215 29.285 1.00 16.49 55 THR B C 1
ATOM 4449 O O . THR B 1 55 ? 3.810 52.945 28.710 1.00 16.11 55 THR B O 1
ATOM 4453 N N . GLY B 1 56 ? 1.764 52.584 29.584 1.00 16.89 56 GLY B N 1
ATOM 4454 C CA . GLY B 1 56 ? 1.265 53.902 29.233 1.00 17.67 56 GLY B CA 1
ATOM 4455 C C . GLY B 1 56 ? 2.010 55.064 29.855 1.00 17.82 56 GLY B C 1
ATOM 4456 O O . GLY B 1 56 ? 2.891 54.870 30.692 1.00 17.61 56 GLY B O 1
ATOM 4457 N N . PRO B 1 57 ? 1.654 56.300 29.474 1.00 18.40 57 PRO B N 1
ATOM 4458 C CA . PRO B 1 57 ? 2.302 57.507 29.995 1.00 18.49 57 PRO B CA 1
ATOM 4459 C C . PRO B 1 57 ? 2.170 57.741 31.497 1.00 18.07 57 PRO B C 1
ATOM 4460 O O . PRO B 1 57 ? 3.131 58.165 32.138 1.00 18.42 57 PRO B O 1
ATOM 4464 N N . TRP B 1 58 ? 0.996 57.465 32.061 1.00 17.31 58 TRP B N 1
ATOM 4465 C CA . TRP B 1 58 ? 0.799 57.685 33.488 1.00 17.69 58 TRP B CA 1
ATOM 4466 C C . TRP B 1 58 ? 1.717 56.794 34.304 1.00 17.22 58 TRP B C 1
ATOM 4467 O O . TRP B 1 58 ? 2.419 57.272 35.193 1.00 16.96 58 TRP B O 1
ATOM 4478 N N . ARG B 1 59 ? 1.728 55.502 33.995 1.00 15.99 59 ARG B N 1
ATOM 4479 C CA . ARG B 1 59 ? 2.572 54.587 34.755 1.00 16.06 59 ARG B CA 1
ATOM 4480 C C . ARG B 1 59 ? 4.048 54.710 34.406 1.00 15.50 59 ARG B C 1
ATOM 4481 O O . ARG B 1 59 ? 4.901 54.532 35.273 1.00 14.80 59 ARG B O 1
ATOM 4489 N N . SER B 1 60 ? 4.367 55.023 33.153 1.00 15.93 60 SER B N 1
ATOM 4490 C CA . SER B 1 60 ? 5.776 55.133 32.786 1.00 16.85 60 SER B CA 1
ATOM 4491 C C . SER B 1 60 ? 6.452 56.257 33.578 1.00 16.45 60 SER B C 1
ATOM 4492 O O . SER B 1 60 ? 7.585 56.108 34.047 1.00 15.90 60 SER B O 1
ATOM 4495 N N . ASN B 1 61 ? 5.758 57.381 33.729 1.00 16.48 61 ASN B N 1
ATOM 4496 C CA . ASN B 1 61 ? 6.312 58.501 34.481 1.00 16.59 61 ASN B CA 1
ATOM 4497 C C . ASN B 1 61 ? 6.343 58.151 35.962 1.00 15.68 61 ASN B C 1
ATOM 4498 O O . ASN B 1 61 ? 7.309 58.469 36.657 1.00 15.58 61 ASN B O 1
ATOM 4503 N N . PHE B 1 62 ? 5.296 57.486 36.442 1.00 14.61 62 PHE B N 1
ATOM 4504 C CA . PHE B 1 62 ? 5.244 57.091 37.847 1.00 15.08 62 PHE B CA 1
ATOM 4505 C C . PHE B 1 62 ? 6.430 56.164 38.102 1.00 14.51 62 PHE B C 1
ATOM 4506 O O . PHE B 1 62 ? 7.073 56.236 39.151 1.00 14.76 62 PHE B O 1
ATOM 4514 N N . LEU B 1 63 ? 6.728 55.305 37.131 1.00 13.61 63 LEU B N 1
ATOM 4515 C CA . LEU B 1 63 ? 7.853 54.381 37.260 1.00 14.64 63 LEU B CA 1
ATOM 4516 C C . LEU B 1 63 ? 9.186 55.125 37.351 1.00 15.21 63 LEU B C 1
ATOM 4517 O O . LEU B 1 63 ? 9.984 54.878 38.260 1.00 14.42 63 LEU B O 1
ATOM 4522 N N . GLN B 1 64 ? 9.438 56.031 36.411 1.00 15.44 64 GLN B N 1
ATOM 4523 C CA . GLN B 1 64 ? 10.691 56.776 36.432 1.00 16.27 64 GLN B CA 1
ATOM 4524 C C . GLN B 1 64 ? 10.857 57.546 37.742 1.00 15.84 64 GLN B C 1
ATOM 4525 O O . GLN B 1 64 ? 11.946 57.572 38.322 1.00 16.23 64 GLN B O 1
ATOM 4531 N N . GLN B 1 65 ? 9.786 58.180 38.208 1.00 15.07 65 GLN B N 1
ATOM 4532 C CA . GLN B 1 65 ? 9.857 58.932 39.456 1.00 14.97 65 GLN B CA 1
ATOM 4533 C C . GLN B 1 65 ? 10.208 57.981 40.607 1.00 14.77 65 GLN B C 1
ATOM 4534 O O . GLN B 1 65 ? 10.963 58.345 41.512 1.00 14.04 65 GLN B O 1
ATOM 4540 N N . SER B 1 66 ? 9.672 56.761 40.553 1.00 14.25 66 SER B N 1
ATOM 4541 C CA . SER B 1 66 ? 9.922 55.751 41.582 1.00 14.43 66 SER B CA 1
ATOM 4542 C C . SER B 1 66 ? 11.365 55.260 41.562 1.00 14.77 66 SER B C 1
ATOM 4543 O O . SER B 1 66 ? 11.968 55.044 42.614 1.00 14.66 66 SER B O 1
ATOM 4546 N N . VAL B 1 67 ? 11.911 55.068 40.365 1.00 14.52 67 VAL B N 1
ATOM 4547 C CA . VAL B 1 67 ? 13.287 54.618 40.228 1.00 14.54 67 VAL B CA 1
ATOM 4548 C C . VAL B 1 67 ? 14.227 55.725 40.705 1.00 15.36 67 VAL B C 1
ATOM 4549 O O . VAL B 1 67 ? 15.247 55.457 41.351 1.00 15.26 67 VAL B O 1
ATOM 4553 N N . GLN B 1 68 ? 13.873 56.970 40.399 1.00 14.14 68 GLN B N 1
ATOM 4554 C CA . GLN B 1 68 ? 14.698 58.106 40.791 1.00 15.86 68 GLN B CA 1
ATOM 4555 C C . GLN B 1 68 ? 14.712 58.280 42.301 1.00 15.41 68 GLN B C 1
ATOM 4556 O O . GLN B 1 68 ? 15.752 58.585 42.885 1.00 15.52 68 GLN B O 1
ATOM 4562 N N . ASN B 1 69 ? 13.562 58.084 42.936 1.00 15.67 69 ASN B N 1
ATOM 4563 C CA . ASN B 1 69 ? 13.477 58.204 44.384 1.00 16.42 69 ASN B CA 1
ATOM 4564 C C . ASN B 1 69 ? 14.356 57.122 45.023 1.00 16.69 69 ASN B C 1
ATOM 4565 O O . ASN B 1 69 ? 15.031 57.369 46.022 1.00 16.72 69 ASN B O 1
ATOM 4570 N N . LEU B 1 70 ? 14.336 55.922 44.449 1.00 15.96 70 LEU B N 1
ATOM 4571 C CA . LEU B 1 70 ? 15.148 54.822 44.967 1.00 15.16 70 LEU B CA 1
ATOM 4572 C C . LEU B 1 70 ? 16.631 55.181 44.869 1.00 15.88 70 LEU B C 1
ATOM 4573 O O . LEU B 1 70 ? 17.406 54.908 45.785 1.00 16.38 70 LEU B O 1
ATOM 4578 N N . ALA B 1 71 ? 17.028 55.789 43.758 1.00 15.99 71 ALA B N 1
ATOM 4579 C CA . ALA B 1 71 ? 18.419 56.186 43.586 1.00 16.55 71 ALA B CA 1
ATOM 4580 C C . ALA B 1 71 ? 18.783 57.199 44.675 1.00 17.52 71 ALA B C 1
ATOM 4581 O O . ALA B 1 71 ? 19.868 57.142 45.249 1.00 16.94 71 ALA B O 1
ATOM 4583 N N . GLU B 1 72 ? 17.872 58.128 44.949 1.00 17.92 72 GLU B N 1
ATOM 4584 C CA . GLU B 1 72 ? 18.095 59.136 45.981 1.00 20.41 72 GLU B CA 1
ATOM 4585 C C . GLU B 1 72 ? 18.269 58.505 47.367 1.00 19.29 72 GLU B C 1
ATOM 4586 O O . GLU B 1 72 ? 19.177 58.865 48.118 1.00 18.93 72 GLU B O 1
ATOM 4592 N N . SER B 1 73 ? 17.386 57.571 47.705 1.00 19.03 73 SER B N 1
ATOM 4593 C CA . SER B 1 73 ? 17.446 56.886 49.000 1.00 18.86 73 SER B CA 1
ATOM 4594 C C . SER B 1 73 ? 18.746 56.096 49.170 1.00 18.86 73 SER B C 1
ATOM 4595 O O . SER B 1 73 ? 19.360 56.112 50.235 1.00 17.88 73 SER B O 1
ATOM 4598 N N . LEU B 1 74 ? 19.158 55.396 48.120 1.00 18.83 74 LEU B N 1
ATOM 4599 C CA . LEU B 1 74 ? 20.386 54.613 48.169 1.00 19.02 74 LEU B CA 1
ATOM 4600 C C . LEU B 1 74 ? 21.595 55.529 48.309 1.00 20.18 74 LEU B C 1
ATOM 4601 O O . LEU B 1 74 ? 22.541 55.219 49.034 1.00 19.36 74 LEU B O 1
ATOM 4606 N N . GLN B 1 75 ? 21.562 56.658 47.612 1.00 21.13 75 GLN B N 1
ATOM 4607 C CA . GLN B 1 75 ? 22.658 57.614 47.685 1.00 23.57 75 GLN B CA 1
ATOM 4608 C C . GLN B 1 75 ? 22.763 58.155 49.112 1.00 23.42 75 GLN B C 1
ATOM 4609 O O . GLN B 1 75 ? 23.860 58.327 49.644 1.00 23.05 75 GLN B O 1
ATOM 4615 N N . LYS B 1 76 ? 21.618 58.403 49.737 1.00 23.99 76 LYS B N 1
ATOM 4616 C CA . LYS B 1 76 ? 21.602 58.930 51.094 1.00 25.35 76 LYS B CA 1
ATOM 4617 C C . LYS B 1 76 ? 22.225 57.982 52.121 1.00 24.82 76 LYS B C 1
ATOM 4618 O O . LYS B 1 76 ? 22.747 58.431 53.143 1.00 24.71 76 LYS B O 1
ATOM 4624 N N . VAL B 1 77 ? 22.173 56.678 51.863 1.00 23.55 77 VAL B N 1
ATOM 4625 C CA . VAL B 1 77 ? 22.753 55.715 52.796 1.00 22.58 77 VAL B CA 1
ATOM 4626 C C . VAL B 1 77 ? 24.195 55.349 52.439 1.00 21.83 77 VAL B C 1
ATOM 4627 O O . VAL B 1 77 ? 24.782 54.458 53.051 1.00 21.78 77 VAL B O 1
ATOM 4631 N N . GLY B 1 78 ? 24.759 56.037 51.451 1.00 20.67 78 GLY B N 1
ATOM 4632 C CA . GLY B 1 78 ? 26.138 55.786 51.064 1.00 20.04 78 GLY B CA 1
ATOM 4633 C C . GLY B 1 78 ? 26.360 54.822 49.912 1.00 19.88 78 GLY B C 1
ATOM 4634 O O . GLY B 1 78 ? 27.494 54.476 49.595 1.00 18.80 78 GLY B O 1
ATOM 4635 N N . ASN B 1 79 ? 25.282 54.384 49.277 1.00 19.55 79 ASN B N 1
ATOM 4636 C CA . ASN B 1 79 ? 25.399 53.456 48.158 1.00 19.51 79 ASN B CA 1
ATOM 4637 C C . ASN B 1 79 ? 24.857 54.188 46.925 1.00 19.88 79 ASN B C 1
ATOM 4638 O O . ASN B 1 79 ? 24.969 55.412 46.834 1.00 18.90 79 ASN B O 1
ATOM 4643 N N . LYS B 1 80 ? 24.292 53.459 45.969 1.00 19.66 80 LYS B N 1
ATOM 4644 C CA . LYS B 1 80 ? 23.737 54.109 44.788 1.00 20.29 80 LYS B CA 1
ATOM 4645 C C . LYS B 1 80 ? 23.016 53.136 43.877 1.00 18.81 80 LYS B C 1
ATOM 4646 O O . LYS B 1 80 ? 23.282 51.940 43.883 1.00 17.87 80 LYS B O 1
ATOM 4652 N N . LEU B 1 81 ? 22.085 53.657 43.095 1.00 17.33 81 LEU B N 1
ATOM 4653 C CA . LEU B 1 81 ? 21.344 52.805 42.187 1.00 17.05 81 LEU B CA 1
ATOM 4654 C C . LEU B 1 81 ? 21.936 52.920 40.794 1.00 16.98 81 LEU B C 1
ATOM 4655 O O . LEU B 1 81 ? 21.991 54.011 40.231 1.00 16.99 81 LEU B O 1
ATOM 4660 N N . LEU B 1 82 ? 22.409 51.805 40.255 1.00 17.01 82 LEU B N 1
ATOM 4661 C CA . LEU B 1 82 ? 22.950 51.808 38.907 1.00 17.74 82 LEU B CA 1
ATOM 4662 C C . LEU B 1 82 ? 21.731 51.626 38.011 1.00 17.61 82 LEU B C 1
ATOM 4663 O O . LEU B 1 82 ? 20.993 50.643 38.137 1.00 17.66 82 LEU B O 1
ATOM 4668 N N . VAL B 1 83 ? 21.501 52.591 37.132 1.00 17.08 83 VAL B N 1
ATOM 4669 C CA . VAL B 1 83 ? 20.361 52.528 36.235 1.00 17.13 83 VAL B CA 1
ATOM 4670 C C . VAL B 1 83 ? 20.832 52.308 34.804 1.00 16.82 83 VAL B C 1
ATOM 4671 O O . VAL B 1 83 ? 21.730 52.990 34.321 1.00 15.58 83 VAL B O 1
ATOM 4675 N N . THR B 1 84 ? 20.241 51.328 34.135 1.00 16.84 84 THR B N 1
ATOM 4676 C CA . THR B 1 84 ? 20.601 51.062 32.755 1.00 15.98 84 THR B CA 1
ATOM 4677 C C . THR B 1 84 ? 19.365 50.599 31.993 1.00 16.25 84 THR B C 1
ATOM 4678 O O . THR B 1 84 ? 18.264 50.568 32.548 1.00 15.60 84 THR B O 1
ATOM 4682 N N . THR B 1 85 ? 19.549 50.264 30.721 1.00 15.80 85 THR B N 1
ATOM 4683 C CA . THR B 1 85 ? 18.448 49.844 29.853 1.00 16.62 85 THR B CA 1
ATOM 4684 C C . THR B 1 85 ? 18.834 48.582 29.082 1.00 16.10 85 THR B C 1
ATOM 4685 O O . THR B 1 85 ? 19.958 48.466 28.599 1.00 16.65 85 THR B O 1
ATOM 4689 N N . GLY B 1 86 ? 17.906 47.635 28.976 1.00 16.67 86 GLY B N 1
ATOM 4690 C CA . GLY B 1 86 ? 18.189 46.412 28.243 1.00 15.97 86 GLY B CA 1
ATOM 4691 C C . GLY B 1 86 ? 17.487 45.195 28.812 1.00 15.96 86 GLY B C 1
ATOM 4692 O O . GLY B 1 86 ? 16.591 45.321 29.649 1.00 16.31 86 GLY B O 1
ATOM 4693 N N . LEU B 1 87 ? 17.877 44.009 28.347 1.00 16.31 87 LEU B N 1
ATOM 4694 C CA . LEU B 1 87 ? 17.270 42.773 28.840 1.00 17.13 87 LEU B CA 1
ATOM 4695 C C . LEU B 1 87 ? 17.993 42.381 30.130 1.00 16.41 87 LEU B C 1
ATOM 4696 O O . LEU B 1 87 ? 19.178 42.066 30.104 1.00 15.81 87 LEU B O 1
ATOM 4701 N N . PRO B 1 88 ? 17.286 42.408 31.273 1.00 16.50 88 PRO B N 1
ATOM 4702 C CA . PRO B 1 88 ? 17.900 42.050 32.559 1.00 17.38 88 PRO B CA 1
ATOM 4703 C C . PRO B 1 88 ? 18.684 40.736 32.530 1.00 18.12 88 PRO B C 1
ATOM 4704 O O . PRO B 1 88 ? 19.780 40.658 33.085 1.00 18.42 88 PRO B O 1
ATOM 4708 N N . GLU B 1 89 ? 18.132 39.717 31.873 1.00 18.46 89 GLU B N 1
ATOM 4709 C CA . GLU B 1 89 ? 18.799 38.420 31.795 1.00 20.15 89 GLU B CA 1
ATOM 4710 C C . GLU B 1 89 ? 20.153 38.498 31.105 1.00 20.93 89 GLU B C 1
ATOM 4711 O O . GLU B 1 89 ? 20.954 37.569 31.205 1.00 21.40 89 GLU B O 1
ATOM 4717 N N . GLN B 1 90 ? 20.399 39.590 30.388 1.00 21.83 90 GLN B N 1
ATOM 4718 C CA . GLN B 1 90 ? 21.684 39.791 29.721 1.00 23.18 90 GLN B CA 1
ATOM 4719 C C . GLN B 1 90 ? 22.542 40.760 30.540 1.00 22.74 90 GLN B C 1
ATOM 4720 O O . GLN B 1 90 ? 23.712 40.498 30.818 1.00 23.09 90 GLN B O 1
ATOM 4726 N N . VAL B 1 91 ? 21.939 41.875 30.935 1.00 21.56 91 VAL B N 1
ATOM 4727 C CA . VAL B 1 91 ? 22.635 42.916 31.683 1.00 21.58 91 VAL B CA 1
ATOM 4728 C C . VAL B 1 91 ? 23.109 42.565 33.098 1.00 20.89 91 VAL B C 1
ATOM 4729 O O . VAL B 1 91 ? 24.264 42.811 33.440 1.00 19.85 91 VAL B O 1
ATOM 4733 N N . ILE B 1 92 ? 22.225 42.005 33.917 1.00 20.56 92 ILE B N 1
ATOM 4734 C CA . ILE B 1 92 ? 22.587 41.664 35.296 1.00 20.31 92 ILE B CA 1
ATOM 4735 C C . ILE B 1 92 ? 23.775 40.698 35.373 1.00 20.39 92 ILE B C 1
ATOM 4736 O O . ILE B 1 92 ? 24.757 40.961 36.068 1.00 18.13 92 ILE B O 1
ATOM 4741 N N . PRO B 1 93 ? 23.705 39.564 34.658 1.00 20.71 93 PRO B N 1
ATOM 4742 C CA . PRO B 1 93 ? 24.848 38.647 34.737 1.00 21.18 93 PRO B CA 1
ATOM 4743 C C . PRO B 1 93 ? 26.149 39.242 34.203 1.00 21.67 93 PRO B C 1
ATOM 4744 O O . PRO B 1 93 ? 27.236 38.906 34.676 1.00 21.65 93 PRO B O 1
ATOM 4748 N N . GLN B 1 94 ? 26.039 40.138 33.230 1.00 22.43 94 GLN B N 1
ATOM 4749 C CA . GLN B 1 94 ? 27.216 40.783 32.663 1.00 22.98 94 GLN B CA 1
ATOM 4750 C C . GLN B 1 94 ? 27.842 41.642 33.763 1.00 21.68 94 GLN B C 1
ATOM 4751 O O . GLN B 1 94 ? 29.052 41.594 34.000 1.00 21.51 94 GLN B O 1
ATOM 4757 N N . ILE B 1 95 ? 27.007 42.422 34.439 1.00 20.03 95 ILE B N 1
ATOM 4758 C CA . ILE B 1 95 ? 27.469 43.274 35.536 1.00 19.82 95 ILE B CA 1
ATOM 4759 C C . ILE B 1 95 ? 28.038 42.404 36.663 1.00 19.99 95 ILE B C 1
ATOM 4760 O O . ILE B 1 95 ? 29.119 42.676 37.195 1.00 20.12 95 ILE B O 1
ATOM 4765 N N . ALA B 1 96 ? 27.312 41.347 37.007 1.00 20.54 96 ALA B N 1
ATOM 4766 C CA . ALA B 1 96 ? 27.731 40.432 38.066 1.00 21.91 96 ALA B CA 1
ATOM 4767 C C . ALA B 1 96 ? 29.131 39.875 37.798 1.00 23.38 96 ALA B C 1
ATOM 4768 O O . ALA B 1 96 ? 29.932 39.697 38.720 1.00 22.71 96 ALA B O 1
ATOM 4770 N N . LYS B 1 97 ? 29.423 39.603 36.531 1.00 24.16 97 LYS B N 1
ATOM 4771 C CA . LYS B 1 97 ? 30.722 39.072 36.160 1.00 26.27 97 LYS B CA 1
ATOM 4772 C C . LYS B 1 97 ? 31.819 40.122 36.367 1.00 25.85 97 LYS B C 1
ATOM 4773 O O . LYS B 1 97 ? 32.891 39.809 36.880 1.00 26.10 97 LYS B O 1
ATOM 4779 N N . GLN B 1 98 ? 31.546 41.360 35.969 1.00 25.06 98 GLN B N 1
ATOM 4780 C CA . GLN B 1 98 ? 32.519 42.443 36.097 1.00 24.47 98 GLN B CA 1
ATOM 4781 C C . GLN B 1 98 ? 32.825 42.876 37.533 1.00 23.58 98 GLN B C 1
ATOM 4782 O O . GLN B 1 98 ? 33.935 43.320 37.826 1.00 23.00 98 GLN B O 1
ATOM 4788 N N . ILE B 1 99 ? 31.852 42.752 38.429 1.00 22.66 99 ILE B N 1
ATOM 4789 C CA . ILE B 1 99 ? 32.064 43.151 39.818 1.00 22.16 99 ILE B CA 1
ATOM 4790 C C . ILE B 1 99 ? 32.372 41.955 40.713 1.00 22.24 99 ILE B C 1
ATOM 4791 O O . ILE B 1 99 ? 32.506 42.101 41.928 1.00 21.80 99 ILE B O 1
ATOM 4796 N N . ASN B 1 100 ? 32.479 40.779 40.107 1.00 22.05 100 ASN B N 1
ATOM 4797 C CA . ASN B 1 100 ? 32.741 39.542 40.841 1.00 22.99 100 ASN B CA 1
ATOM 4798 C C . ASN B 1 100 ? 31.691 39.324 41.925 1.00 22.44 100 ASN B C 1
ATOM 4799 O O . ASN B 1 100 ? 32.018 39.078 43.089 1.00 22.16 100 ASN B O 1
ATOM 4804 N N . ALA B 1 101 ? 30.424 39.422 41.538 1.00 22.09 101 ALA B N 1
ATOM 4805 C CA . ALA B 1 101 ? 29.330 39.220 42.473 1.00 21.63 101 ALA B CA 1
ATOM 4806 C C . ALA B 1 101 ? 29.261 37.743 42.847 1.00 22.29 101 ALA B C 1
ATOM 4807 O O . ALA B 1 101 ? 29.335 36.869 41.982 1.00 22.20 101 ALA B O 1
ATOM 4809 N N . LYS B 1 102 ? 29.129 37.466 44.139 1.00 22.53 102 LYS B N 1
ATOM 4810 C CA . LYS B 1 102 ? 29.042 36.089 44.599 1.00 23.03 102 LYS B CA 1
ATOM 4811 C C . LYS B 1 102 ? 27.590 35.640 44.630 1.00 22.48 102 LYS B C 1
ATOM 4812 O O . LYS B 1 102 ? 27.288 34.456 44.470 1.00 22.16 102 LYS B O 1
ATOM 4818 N N . THR B 1 103 ? 26.688 36.596 44.819 1.00 21.54 103 THR B N 1
ATOM 4819 C CA . THR B 1 103 ? 25.270 36.286 44.897 1.00 20.60 103 THR B CA 1
ATOM 4820 C C . THR B 1 103 ? 24.400 37.439 44.405 1.00 20.30 103 THR B C 1
ATOM 4821 O O . THR B 1 103 ? 24.710 38.603 44.638 1.00 19.61 103 THR B O 1
ATOM 4825 N N . ILE B 1 104 ? 23.313 37.102 43.722 1.00 19.95 104 ILE B N 1
ATOM 4826 C CA . ILE B 1 104 ? 22.364 38.103 43.241 1.00 19.41 104 ILE B CA 1
ATOM 4827 C C . ILE B 1 104 ? 21.095 37.914 44.069 1.00 18.78 104 ILE B C 1
ATOM 4828 O O . ILE B 1 104 ? 20.550 36.811 44.120 1.00 19.85 104 ILE B O 1
ATOM 4833 N N . TYR B 1 105 ? 20.647 38.974 44.738 1.00 17.66 105 TYR B N 1
ATOM 4834 C CA . TYR B 1 105 ? 19.438 38.920 45.560 1.00 17.78 105 TYR B CA 1
ATOM 4835 C C . TYR B 1 105 ? 18.300 39.647 44.843 1.00 17.41 105 TYR B C 1
ATOM 4836 O O . TYR B 1 105 ? 18.498 40.733 44.312 1.00 16.65 105 TYR B O 1
ATOM 4845 N N . TYR B 1 106 ? 17.111 39.057 44.849 1.00 17.25 106 TYR B N 1
ATOM 4846 C CA . TYR B 1 106 ? 15.974 39.671 44.166 1.00 17.21 106 TYR B CA 1
ATOM 4847 C C . TYR B 1 106 ? 14.636 39.134 44.665 1.00 17.20 106 TYR B C 1
ATOM 4848 O O . TYR B 1 106 ? 14.583 38.145 45.406 1.00 17.08 106 TYR B O 1
ATOM 4857 N N . HIS B 1 107 ? 13.557 39.793 44.248 1.00 16.45 107 HIS B N 1
ATOM 4858 C CA . HIS B 1 107 ? 12.205 39.380 44.617 1.00 16.15 107 HIS B CA 1
ATOM 4859 C C . HIS B 1 107 ? 11.612 38.536 43.492 1.00 15.97 107 HIS B C 1
ATOM 4860 O O . HIS B 1 107 ? 11.733 38.875 42.312 1.00 14.87 107 HIS B O 1
ATOM 4867 N N . ARG B 1 108 ? 10.959 37.447 43.867 1.00 16.39 108 ARG B N 1
ATOM 4868 C CA . ARG B 1 108 ? 10.344 36.554 42.899 1.00 18.89 108 ARG B CA 1
ATOM 4869 C C . ARG B 1 108 ? 8.969 37.028 42.446 1.00 18.75 108 ARG B C 1
ATOM 4870 O O . ARG B 1 108 ? 8.204 37.599 43.224 1.00 18.55 108 ARG B O 1
ATOM 4878 N N . GLU B 1 109 ? 8.672 36.786 41.174 1.00 19.84 109 GLU B N 1
ATOM 4879 C CA . GLU B 1 109 ? 7.385 37.145 40.581 1.00 19.79 109 GLU B CA 1
ATOM 4880 C C . GLU B 1 109 ? 6.676 35.834 40.235 1.00 20.40 109 GLU B C 1
ATOM 4881 O O . GLU B 1 109 ? 7.274 34.763 40.345 1.00 19.79 109 GLU B O 1
ATOM 4887 N N . VAL B 1 110 ? 5.418 35.900 39.812 1.00 20.72 110 VAL B N 1
ATOM 4888 C CA . VAL B 1 110 ? 4.692 34.666 39.503 1.00 22.11 110 VAL B CA 1
ATOM 4889 C C . VAL B 1 110 ? 4.088 34.568 38.105 1.00 22.59 110 VAL B C 1
ATOM 4890 O O . VAL B 1 110 ? 3.595 33.508 37.726 1.00 23.17 110 VAL B O 1
ATOM 4894 N N . THR B 1 111 ? 4.119 35.656 37.343 1.00 22.09 111 THR B N 1
ATOM 4895 C CA . THR B 1 111 ? 3.535 35.640 36.005 1.00 22.69 111 THR B CA 1
ATOM 4896 C C . THR B 1 111 ? 4.542 35.406 34.886 1.00 22.97 111 THR B C 1
ATOM 4897 O O . THR B 1 111 ? 5.709 35.787 34.986 1.00 22.00 111 THR B O 1
ATOM 4901 N N . GLN B 1 112 ? 4.056 34.774 33.820 1.00 23.50 112 GLN B N 1
ATOM 4902 C CA . GLN B 1 112 ? 4.841 34.407 32.644 1.00 24.83 112 GLN B CA 1
ATOM 4903 C C . GLN B 1 112 ? 5.980 35.318 32.211 1.00 24.15 112 GLN B C 1
ATOM 4904 O O . GLN B 1 112 ? 7.139 34.910 32.227 1.00 24.43 112 GLN B O 1
ATOM 4910 N N . GLU B 1 113 ? 5.658 36.538 31.801 1.00 23.82 113 GLU B N 1
ATOM 4911 C CA . GLU B 1 113 ? 6.681 37.470 31.345 1.00 23.85 113 GLU B CA 1
ATOM 4912 C C . GLU B 1 113 ? 7.768 37.693 32.392 1.00 23.15 113 GLU B C 1
ATOM 4913 O O . GLU B 1 113 ? 8.961 37.611 32.090 1.00 21.72 113 GLU B O 1
ATOM 4919 N N . GLU B 1 114 ? 7.347 37.970 33.621 1.00 22.77 114 GLU B N 1
ATOM 4920 C CA . GLU B 1 114 ? 8.280 38.215 34.719 1.00 22.97 114 GLU B CA 1
ATOM 4921 C C . GLU B 1 114 ? 9.087 36.967 35.058 1.00 22.28 114 GLU B C 1
ATOM 4922 O O . GLU B 1 114 ? 10.292 37.039 35.294 1.00 20.89 114 GLU B O 1
ATOM 4928 N N . LEU B 1 115 ? 8.413 35.822 35.083 1.00 23.02 115 LEU B N 1
ATOM 4929 C CA . LEU B 1 115 ? 9.068 34.557 35.395 1.00 23.84 115 LEU B CA 1
ATOM 4930 C C . LEU B 1 115 ? 10.136 34.236 34.352 1.00 24.01 115 LEU B C 1
ATOM 4931 O O . LEU B 1 115 ? 11.238 33.796 34.690 1.00 24.35 115 LEU B O 1
ATOM 4936 N N . ASP B 1 116 ? 9.814 34.456 33.079 1.00 23.71 116 ASP B N 1
ATOM 4937 C CA . ASP B 1 116 ? 10.773 34.175 32.022 1.00 23.56 116 ASP B CA 1
ATOM 4938 C C . ASP B 1 116 ? 12.067 34.952 32.208 1.00 22.59 116 ASP B C 1
ATOM 4939 O O . ASP B 1 116 ? 13.153 34.408 32.006 1.00 21.78 116 ASP B O 1
ATOM 4944 N N . VAL B 1 117 ? 11.949 36.223 32.584 1.00 21.44 117 VAL B N 1
ATOM 4945 C CA . VAL B 1 117 ? 13.123 37.061 32.793 1.00 21.13 117 VAL B CA 1
ATOM 4946 C C . VAL B 1 117 ? 13.982 36.547 33.949 1.00 21.37 117 VAL B C 1
ATOM 4947 O O . VAL B 1 117 ? 15.198 36.423 33.812 1.00 21.25 117 VAL B O 1
ATOM 4951 N N . GLU B 1 118 ? 13.362 36.231 35.082 1.00 22.30 118 GLU B N 1
ATOM 4952 C CA . GLU B 1 118 ? 14.155 35.762 36.210 1.00 23.42 118 GLU B CA 1
ATOM 4953 C C . GLU B 1 118 ? 14.742 34.368 35.985 1.00 23.69 118 GLU B C 1
ATOM 4954 O O . GLU B 1 118 ? 15.842 34.078 36.458 1.00 23.02 118 GLU B O 1
ATOM 4960 N N . ARG B 1 119 ? 14.035 33.516 35.246 1.00 24.08 119 ARG B N 1
ATOM 4961 C CA . ARG B 1 119 ? 14.545 32.174 34.977 1.00 25.23 119 ARG B CA 1
ATOM 4962 C C . ARG B 1 119 ? 15.757 32.214 34.048 1.00 24.36 119 ARG B C 1
ATOM 4963 O O . ARG B 1 119 ? 16.732 31.498 34.262 1.00 23.89 119 ARG B O 1
ATOM 4971 N N . ASN B 1 120 ? 15.696 33.042 33.009 1.00 23.33 120 ASN B N 1
ATOM 4972 C CA . ASN B 1 120 ? 16.817 33.152 32.080 1.00 22.27 120 ASN B CA 1
ATOM 4973 C C . ASN B 1 120 ? 18.001 33.829 32.775 1.00 21.33 120 ASN B C 1
ATOM 4974 O O . ASN B 1 120 ? 19.160 33.497 32.522 1.00 19.25 120 ASN B O 1
ATOM 4979 N N . LEU B 1 121 ? 17.703 34.767 33.667 1.00 20.19 121 LEU B N 1
ATOM 4980 C CA . LEU B 1 121 ? 18.752 35.481 34.387 1.00 19.90 121 LEU B CA 1
ATOM 4981 C C . LEU B 1 121 ? 19.523 34.515 35.290 1.00 20.17 121 LEU B C 1
ATOM 4982 O O . LEU B 1 121 ? 20.759 34.474 35.265 1.00 19.65 121 LEU B O 1
ATOM 4987 N N . VAL B 1 122 ? 18.788 33.726 36.070 1.00 20.23 122 VAL B N 1
ATOM 4988 C CA . VAL B 1 122 ? 19.398 32.751 36.970 1.00 21.87 122 VAL B CA 1
ATOM 4989 C C . VAL B 1 122 ? 20.166 31.695 36.175 1.00 22.41 122 VAL B C 1
ATOM 4990 O O . VAL B 1 122 ? 21.229 31.234 36.594 1.00 22.08 122 VAL B O 1
ATOM 4994 N N . LYS B 1 123 ? 19.623 31.315 35.026 1.00 22.93 123 LYS B N 1
ATOM 4995 C CA . LYS B 1 123 ? 20.273 30.326 34.177 1.00 24.11 123 LYS B CA 1
ATOM 4996 C C . LYS B 1 123 ? 21.651 30.843 33.761 1.00 24.21 123 LYS B C 1
ATOM 4997 O O . LYS B 1 123 ? 22.633 30.100 33.785 1.00 22.97 123 LYS B O 1
ATOM 5003 N N . GLN B 1 124 ? 21.725 32.120 33.388 1.00 24.04 124 GLN B N 1
ATOM 5004 C CA . GLN B 1 124 ? 23.000 32.704 32.983 1.00 24.39 124 GLN B CA 1
ATOM 5005 C C . GLN B 1 124 ? 23.976 32.818 34.152 1.00 23.40 124 GLN B C 1
ATOM 5006 O O . GLN B 1 124 ? 25.177 32.626 33.976 1.00 23.42 124 GLN B O 1
ATOM 5012 N N . LEU B 1 125 ? 23.467 33.133 35.341 1.00 22.43 125 LEU B N 1
ATOM 5013 C CA . LEU B 1 125 ? 24.326 33.245 36.519 1.00 22.11 125 LEU B CA 1
ATOM 5014 C C . LEU B 1 125 ? 24.919 31.872 36.852 1.00 22.75 125 LEU B C 1
ATOM 5015 O O . LEU B 1 125 ? 26.096 31.757 37.197 1.00 22.30 125 LEU B O 1
ATOM 5020 N N . THR B 1 126 ? 24.095 30.833 36.743 1.00 23.35 126 THR B N 1
ATOM 5021 C CA . THR B 1 126 ? 24.540 29.473 37.028 1.00 24.54 126 THR B CA 1
ATOM 5022 C C . THR B 1 126 ? 25.666 29.094 36.075 1.00 25.25 126 THR B C 1
ATOM 5023 O O . THR B 1 126 ? 26.656 28.490 36.485 1.00 25.59 126 THR B O 1
ATOM 5027 N N . ILE B 1 127 ? 25.513 29.454 34.804 1.00 25.55 127 ILE B N 1
ATOM 5028 C CA . ILE B 1 127 ? 26.533 29.165 33.806 1.00 26.01 127 ILE B CA 1
ATOM 5029 C C . ILE B 1 127 ? 27.851 29.787 34.256 1.00 26.28 127 ILE B C 1
ATOM 5030 O O . ILE B 1 127 ? 28.917 29.197 34.081 1.00 25.58 127 ILE B O 1
ATOM 5035 N N . LEU B 1 128 ? 27.759 30.974 34.854 1.00 26.16 128 LEU B N 1
ATOM 5036 C CA . LEU B 1 128 ? 28.928 31.697 35.342 1.00 26.34 128 LEU B CA 1
ATOM 5037 C C . LEU B 1 128 ? 29.360 31.227 36.730 1.00 26.55 128 LEU B C 1
ATOM 5038 O O . LEU B 1 128 ? 30.364 31.698 37.265 1.00 26.55 128 LEU B O 1
ATOM 5043 N N . GLY B 1 129 ? 28.606 30.301 37.312 1.00 26.48 129 GLY B N 1
ATOM 5044 C CA . GLY B 1 129 ? 28.947 29.813 38.637 1.00 26.48 129 GLY B CA 1
ATOM 5045 C C . GLY B 1 129 ? 28.598 30.806 39.737 1.00 26.38 129 GLY B C 1
ATOM 5046 O O . GLY B 1 129 ? 29.165 30.765 40.835 1.00 26.95 129 GLY B O 1
ATOM 5047 N N . ILE B 1 130 ? 27.661 31.702 39.446 1.00 25.19 130 ILE B N 1
ATOM 5048 C CA . ILE B 1 130 ? 27.237 32.708 40.413 1.00 23.91 130 ILE B CA 1
ATOM 5049 C C . ILE B 1 130 ? 25.905 32.299 41.041 1.00 23.65 130 ILE B C 1
ATOM 5050 O O . ILE B 1 130 ? 25.019 31.777 40.365 1.00 22.79 130 ILE B O 1
ATOM 5055 N N . GLU B 1 131 ? 25.775 32.534 42.342 1.00 23.87 131 GLU B N 1
ATOM 5056 C CA . GLU B 1 131 ? 24.572 32.173 43.079 1.00 23.95 131 GLU B CA 1
ATOM 5057 C C . GLU B 1 131 ? 23.453 33.201 42.963 1.00 23.33 131 GLU B C 1
ATOM 5058 O O . GLU B 1 131 ? 23.705 34.392 42.798 1.00 22.93 131 GLU B O 1
ATOM 5064 N N . ALA B 1 132 ? 22.216 32.725 43.057 1.00 22.18 132 ALA B N 1
ATOM 5065 C CA . ALA B 1 132 ? 21.044 33.585 42.989 1.00 22.20 132 ALA B CA 1
ATOM 5066 C C . ALA B 1 132 ? 20.108 33.210 44.126 1.00 21.89 132 ALA B C 1
ATOM 5067 O O . ALA B 1 132 ? 19.854 32.029 44.358 1.00 22.36 132 ALA B O 1
ATOM 5069 N N . LYS B 1 133 ? 19.607 34.213 44.837 1.00 21.46 133 LYS B N 1
ATOM 5070 C CA . LYS B 1 133 ? 18.683 33.986 45.944 1.00 20.95 133 LYS B CA 1
ATOM 5071 C C . LYS B 1 133 ? 17.435 34.848 45.774 1.00 21.17 133 LYS B C 1
ATOM 5072 O O . LYS B 1 133 ? 17.493 36.074 45.900 1.00 19.23 133 LYS B O 1
ATOM 5078 N N . GLY B 1 134 ? 16.313 34.187 45.489 1.00 20.16 134 GLY B N 1
ATOM 5079 C CA . GLY B 1 134 ? 15.052 34.877 45.285 1.00 20.24 134 GLY B CA 1
ATOM 5080 C C . GLY B 1 134 ? 14.171 34.793 46.510 1.00 20.44 134 GLY B C 1
ATOM 5081 O O . GLY B 1 134 ? 14.157 33.775 47.205 1.00 20.67 134 GLY B O 1
ATOM 5082 N N . TYR B 1 135 ? 13.428 35.864 46.769 1.00 20.15 135 TYR B N 1
ATOM 5083 C CA . TYR B 1 135 ? 12.555 35.937 47.931 1.00 20.23 135 TYR B CA 1
ATOM 5084 C C . TYR B 1 135 ? 11.132 36.340 47.569 1.00 21.09 135 TYR B C 1
ATOM 5085 O O . TYR B 1 135 ? 10.902 37.009 46.562 1.00 20.33 135 TYR B O 1
ATOM 5094 N N . TRP B 1 136 ? 10.185 35.925 48.407 1.00 22.26 136 TRP B N 1
ATOM 5095 C CA . TRP B 1 136 ? 8.778 36.259 48.227 1.00 23.88 136 TRP B CA 1
ATOM 5096 C C . TRP B 1 136 ? 8.473 37.425 49.165 1.00 24.07 136 TRP B C 1
ATOM 5097 O O . TRP B 1 136 ? 8.489 37.261 50.386 1.00 25.30 136 TRP B O 1
ATOM 5108 N N . GLY B 1 137 ? 8.201 38.597 48.602 1.00 23.91 137 GLY B N 1
ATOM 5109 C CA . GLY B 1 137 ? 7.906 39.756 49.429 1.00 23.27 137 GLY B CA 1
ATOM 5110 C C . GLY B 1 137 ? 6.806 40.651 48.887 1.00 23.45 137 GLY B C 1
ATOM 5111 O O . GLY B 1 137 ? 6.609 41.765 49.378 1.00 23.03 137 GLY B O 1
ATOM 5112 N N . SER B 1 138 ? 6.081 40.167 47.881 1.00 22.69 138 SER B N 1
ATOM 5113 C CA . SER B 1 138 ? 4.999 40.938 47.265 1.00 23.40 138 SER B CA 1
ATOM 5114 C C . SER B 1 138 ? 3.690 40.883 48.038 1.00 23.12 138 SER B C 1
ATOM 5115 O O . SER B 1 138 ? 2.924 41.847 48.054 1.00 22.58 138 SER B O 1
ATOM 5118 N N . THR B 1 139 ? 3.439 39.747 48.674 1.00 22.74 139 THR B N 1
ATOM 5119 C CA . THR B 1 139 ? 2.199 39.532 49.403 1.00 23.36 139 THR B CA 1
ATOM 5120 C C . THR B 1 139 ? 2.227 39.829 50.897 1.00 23.55 139 THR B C 1
ATOM 5121 O O . THR B 1 139 ? 3.277 39.774 51.538 1.00 23.82 139 THR B O 1
ATOM 5125 N N . LEU B 1 140 ? 1.054 40.139 51.440 1.00 23.81 140 LEU B N 1
ATOM 5126 C CA . LEU B 1 140 ? 0.907 40.417 52.865 1.00 24.40 140 LEU B CA 1
ATOM 5127 C C . LEU B 1 140 ? 1.248 39.129 53.611 1.00 24.73 140 LEU B C 1
ATOM 5128 O O . LEU B 1 140 ? 2.025 39.136 54.567 1.00 24.49 140 LEU B O 1
ATOM 5133 N N . CYS B 1 141 ? 0.659 38.027 53.156 1.00 24.83 141 CYS B N 1
ATOM 5134 C CA . CYS B 1 141 ? 0.896 36.712 53.741 1.00 25.95 141 CYS B CA 1
ATOM 5135 C C . CYS B 1 141 ? 2.013 36.039 52.956 1.00 25.76 141 CYS B C 1
ATOM 5136 O O . CYS B 1 141 ? 1.988 36.019 51.725 1.00 24.90 141 CYS B O 1
ATOM 5139 N N . HIS B 1 142 ? 2.992 35.486 53.662 1.00 25.46 142 HIS B N 1
ATOM 5140 C CA . HIS B 1 142 ? 4.092 34.823 52.993 1.00 26.12 142 HIS B CA 1
ATOM 5141 C C . HIS B 1 142 ? 3.637 33.451 52.505 1.00 27.14 142 HIS B C 1
ATOM 5142 O O . HIS B 1 142 ? 2.963 32.715 53.228 1.00 26.61 142 HIS B O 1
ATOM 5149 N N . PRO B 1 143 ? 3.994 33.096 51.261 1.00 28.40 143 PRO B N 1
ATOM 5150 C CA . PRO B 1 143 ? 3.623 31.812 50.663 1.00 30.07 143 PRO B CA 1
ATOM 5151 C C . PRO B 1 143 ? 3.889 30.627 51.584 1.00 31.30 143 PRO B C 1
ATOM 5152 O O . PRO B 1 143 ? 3.089 29.696 51.646 1.00 31.80 143 PRO B O 1
ATOM 5156 N N . GLU B 1 144 ? 5.009 30.670 52.303 1.00 32.43 144 GLU B N 1
ATOM 5157 C CA . GLU B 1 144 ? 5.374 29.584 53.211 1.00 33.52 144 GLU B CA 1
ATOM 5158 C C . GLU B 1 144 ? 4.546 29.531 54.487 1.00 32.85 144 GLU B C 1
ATOM 5159 O O . GLU B 1 144 ? 4.521 28.504 55.164 1.00 32.69 144 GLU B O 1
ATOM 5165 N N . ASP B 1 145 ? 3.880 30.630 54.826 1.00 31.49 145 ASP B N 1
ATOM 5166 C CA . ASP B 1 145 ? 3.069 30.665 56.035 1.00 31.36 145 ASP B CA 1
ATOM 5167 C C . ASP B 1 145 ? 1.605 30.297 55.778 1.00 31.39 145 ASP B C 1
ATOM 5168 O O . ASP B 1 145 ? 0.802 30.230 56.705 1.00 31.05 145 ASP B O 1
ATOM 5173 N N . LEU B 1 146 ? 1.264 30.045 54.520 1.00 32.29 146 LEU B N 1
ATOM 5174 C CA . LEU B 1 146 ? -0.105 29.683 54.160 1.00 33.02 146 LEU B CA 1
ATOM 5175 C C . LEU B 1 146 ? -0.489 28.308 54.706 1.00 33.75 146 LEU B C 1
ATOM 5176 O O . LEU B 1 146 ? 0.357 27.427 54.854 1.00 33.55 146 LEU B O 1
ATOM 5181 N N . PRO B 1 147 ? -1.779 28.108 55.014 1.00 34.56 147 PRO B N 1
ATOM 5182 C CA . PRO B 1 147 ? -2.231 26.815 55.540 1.00 35.18 147 PRO B CA 1
ATOM 5183 C C . PRO B 1 147 ? -2.421 25.782 54.430 1.00 36.15 147 PRO B C 1
ATOM 5184 O O . PRO B 1 147 ? -2.974 24.703 54.657 1.00 36.56 147 PRO B O 1
ATOM 5188 N N . PHE B 1 148 ? -1.945 26.112 53.233 1.00 36.23 148 PHE B N 1
ATOM 5189 C CA . PHE B 1 148 ? -2.086 25.222 52.087 1.00 36.23 148 PHE B CA 1
ATOM 5190 C C . PHE B 1 148 ? -1.083 25.543 50.990 1.00 36.35 148 PHE B C 1
ATOM 5191 O O . PHE B 1 148 ? -0.487 26.619 50.975 1.00 36.37 148 PHE B O 1
ATOM 5199 N N . SER B 1 149 ? -0.889 24.598 50.077 1.00 36.46 149 SER B N 1
ATOM 5200 C CA . SER B 1 149 ? 0.018 24.807 48.959 1.00 37.46 149 SER B CA 1
ATOM 5201 C C . SER B 1 149 ? -0.715 25.717 47.985 1.00 37.40 149 SER B C 1
ATOM 5202 O O . SER B 1 149 ? -1.947 25.741 47.962 1.00 37.17 149 SER B O 1
ATOM 5205 N N . ILE B 1 150 ? 0.034 26.468 47.188 1.00 37.69 150 ILE B N 1
ATOM 5206 C CA . ILE B 1 150 ? -0.578 27.371 46.224 1.00 38.42 150 ILE B CA 1
ATOM 5207 C C . ILE B 1 150 ? -1.505 26.594 45.301 1.00 38.98 150 ILE B C 1
ATOM 5208 O O . ILE B 1 150 ? -2.606 27.046 44.981 1.00 38.71 150 ILE B O 1
ATOM 5213 N N . GLN B 1 151 ? -1.064 25.413 44.888 1.00 39.67 151 GLN B N 1
ATOM 5214 C CA . GLN B 1 151 ? -1.866 24.587 44.000 1.00 40.44 151 GLN B CA 1
ATOM 5215 C C . GLN B 1 151 ? -3.150 24.106 44.672 1.00 39.84 151 GLN B C 1
ATOM 5216 O O . GLN B 1 151 ? -4.057 23.615 44.001 1.00 40.14 151 GLN B O 1
ATOM 5222 N N . ASP B 1 152 ? -3.229 24.259 45.993 1.00 39.05 152 ASP B N 1
ATOM 5223 C CA . ASP B 1 152 ? -4.418 23.853 46.741 1.00 38.37 152 ASP B CA 1
ATOM 5224 C C . ASP B 1 152 ? -5.186 25.051 47.288 1.00 37.54 152 ASP B C 1
ATOM 5225 O O . ASP B 1 152 ? -5.991 24.921 48.212 1.00 37.34 152 ASP B O 1
ATOM 5230 N N . LEU B 1 153 ? -4.927 26.219 46.711 1.00 36.54 153 LEU B N 1
ATOM 5231 C CA . LEU B 1 153 ? -5.595 27.453 47.116 1.00 35.66 153 LEU B CA 1
ATOM 5232 C C . LEU B 1 153 ? -7.105 27.320 46.921 1.00 35.38 153 LEU B C 1
ATOM 5233 O O . LEU B 1 153 ? -7.561 26.821 45.893 1.00 35.45 153 LEU B O 1
ATOM 5238 N N . PRO B 1 154 ? -7.902 27.760 47.907 1.00 35.23 154 PRO B N 1
ATOM 5239 C CA . PRO B 1 154 ? -9.359 27.662 47.771 1.00 35.50 154 PRO B CA 1
ATOM 5240 C C . PRO B 1 154 ? -9.907 28.493 46.608 1.00 35.95 154 PRO B C 1
ATOM 5241 O O . PRO B 1 154 ? -9.386 29.568 46.298 1.00 35.35 154 PRO B O 1
ATOM 5245 N N . ASP B 1 155 ? -10.955 27.983 45.965 1.00 36.03 155 ASP B N 1
ATOM 5246 C CA . ASP B 1 155 ? -11.565 28.662 44.825 1.00 36.13 155 ASP B CA 1
ATOM 5247 C C . ASP B 1 155 ? -12.253 29.956 45.226 1.00 35.32 155 ASP B C 1
ATOM 5248 O O . ASP B 1 155 ? -12.238 30.935 44.478 1.00 34.98 155 ASP B O 1
ATOM 5253 N N . LEU B 1 156 ? -12.868 29.952 46.402 1.00 34.29 156 LEU B N 1
ATOM 5254 C CA . LEU B 1 156 ? -13.569 31.128 46.887 1.00 33.76 156 LEU B CA 1
ATOM 5255 C C . LEU B 1 156 ? -12.643 31.990 47.731 1.00 33.10 156 LEU B C 1
ATOM 5256 O O . LEU B 1 156 ? -11.845 31.478 48.510 1.00 32.76 156 LEU B O 1
ATOM 5261 N N . PHE B 1 157 ? -12.750 33.303 47.566 1.00 32.32 157 PHE B N 1
ATOM 5262 C CA . PHE B 1 157 ? -11.929 34.223 48.335 1.00 31.80 157 PHE B CA 1
ATOM 5263 C C . PHE B 1 157 ? -12.292 34.087 49.809 1.00 32.48 157 PHE B C 1
ATOM 5264 O O . PHE B 1 157 ? -11.421 34.086 50.677 1.00 32.02 157 PHE B O 1
ATOM 5272 N N . THR B 1 158 ? -13.589 33.980 50.080 1.00 33.42 158 THR B N 1
ATOM 5273 C CA . THR B 1 158 ? -14.086 33.852 51.446 1.00 34.67 158 THR B CA 1
ATOM 5274 C C . THR B 1 158 ? -13.397 32.736 52.222 1.00 34.95 158 THR B C 1
ATOM 5275 O O . THR B 1 158 ? -12.947 32.943 53.348 1.00 35.16 158 THR B O 1
ATOM 5279 N N . LYS B 1 159 ? -13.318 31.552 51.627 1.00 35.73 159 LYS B N 1
ATOM 5280 C CA . LYS B 1 159 ? -12.670 30.427 52.290 1.00 36.54 159 LYS B CA 1
ATOM 5281 C C . LYS B 1 159 ? -11.211 30.789 52.555 1.00 36.37 159 LYS B C 1
ATOM 5282 O O . LYS B 1 159 ? -10.698 30.593 53.657 1.00 36.09 159 LYS B O 1
ATOM 5288 N N . PHE B 1 160 ? -10.555 31.329 51.532 1.00 35.96 160 PHE B N 1
ATOM 5289 C CA . PHE B 1 160 ? -9.158 31.742 51.628 1.00 35.84 160 PHE B CA 1
ATOM 5290 C C . PHE B 1 160 ? -8.972 32.713 52.791 1.00 36.92 160 PHE B C 1
ATOM 5291 O O . PHE B 1 160 ? -8.071 32.547 53.615 1.00 36.93 160 PHE B O 1
ATOM 5299 N N . ARG B 1 161 ? -9.837 33.723 52.845 1.00 37.94 161 ARG B N 1
ATOM 5300 C CA . ARG B 1 161 ? -9.788 34.745 53.884 1.00 39.72 161 ARG B CA 1
ATOM 5301 C C . ARG B 1 161 ? -10.130 34.175 55.258 1.00 41.12 161 ARG B C 1
ATOM 5302 O O . ARG B 1 161 ? -9.543 34.569 56.265 1.00 40.71 161 ARG B O 1
ATOM 5310 N N . LYS B 1 162 ? -11.082 33.247 55.295 1.00 42.39 162 LYS B N 1
ATOM 5311 C CA . LYS B 1 162 ? -11.488 32.631 56.552 1.00 43.98 162 LYS B CA 1
ATOM 5312 C C . LYS B 1 162 ? -10.407 31.681 57.057 1.00 44.44 162 LYS B C 1
ATOM 5313 O O . LYS B 1 162 ? -10.168 31.583 58.260 1.00 44.44 162 LYS B O 1
ATOM 5319 N N . ASP B 1 163 ? -9.751 30.986 56.134 1.00 45.23 163 ASP B N 1
ATOM 5320 C CA . ASP B 1 163 ? -8.699 30.046 56.500 1.00 46.23 163 ASP B CA 1
ATOM 5321 C C . ASP B 1 163 ? -7.456 30.722 57.066 1.00 46.92 163 ASP B C 1
ATOM 5322 O O . ASP B 1 163 ? -6.987 30.356 58.143 1.00 46.78 163 ASP B O 1
ATOM 5327 N N . ILE B 1 164 ? -6.914 31.699 56.347 1.00 47.58 164 ILE B N 1
ATOM 5328 C CA . ILE B 1 164 ? -5.729 32.390 56.836 1.00 48.89 164 ILE B CA 1
ATOM 5329 C C . ILE B 1 164 ? -6.076 33.078 58.151 1.00 49.47 164 ILE B C 1
ATOM 5330 O O . ILE B 1 164 ? -5.248 33.171 59.054 1.00 49.33 164 ILE B O 1
ATOM 5335 N N . GLU B 1 165 ? -7.317 33.542 58.253 1.00 50.63 165 GLU B N 1
ATOM 5336 C CA . GLU B 1 165 ? -7.800 34.214 59.453 1.00 51.94 165 GLU B CA 1
ATOM 5337 C C . GLU B 1 165 ? -7.925 33.202 60.588 1.00 52.51 165 GLU B C 1
ATOM 5338 O O . GLU B 1 165 ? -7.364 33.387 61.669 1.00 52.42 165 GLU B O 1
ATOM 5344 N N . LYS B 1 166 ? -8.664 32.128 60.331 1.00 53.02 166 LYS B N 1
ATOM 5345 C CA . LYS B 1 166 ? -8.868 31.086 61.326 1.00 53.50 166 LYS B CA 1
ATOM 5346 C C . LYS B 1 166 ? -7.723 30.081 61.307 1.00 53.30 166 LYS B C 1
ATOM 5347 O O . LYS B 1 166 ? -7.899 28.921 60.931 1.00 53.62 166 LYS B O 1
ATOM 5353 N N . LYS B 1 167 ? -6.547 30.554 61.703 1.00 52.93 167 LYS B N 1
ATOM 5354 C CA . LYS B 1 167 ? -5.343 29.737 61.774 1.00 52.34 167 LYS B CA 1
ATOM 5355 C C . LYS B 1 167 ? -4.169 30.615 62.181 1.00 51.97 167 LYS B C 1
ATOM 5356 O O . LYS B 1 167 ? -3.019 30.173 62.182 1.00 51.68 167 LYS B O 1
ATOM 5362 N N . LYS B 1 168 ? -4.475 31.862 62.530 1.00 51.38 168 LYS B N 1
ATOM 5363 C CA . LYS B 1 168 ? -3.466 32.822 62.962 1.00 51.15 168 LYS B CA 1
ATOM 5364 C C . LYS B 1 168 ? -2.268 32.838 62.018 1.00 50.47 168 LYS B C 1
ATOM 5365 O O . LYS B 1 168 ? -1.121 32.834 62.466 1.00 50.37 168 LYS B O 1
ATOM 5371 N N . ILE B 1 169 ? -2.544 32.860 60.715 1.00 49.64 169 ILE B N 1
ATOM 5372 C CA . ILE B 1 169 ? -1.500 32.865 59.693 1.00 48.53 169 ILE B CA 1
ATOM 5373 C C . ILE B 1 169 ? -0.291 33.690 60.145 1.00 47.11 169 ILE B C 1
ATOM 5374 O O . ILE B 1 169 ? 0.857 33.299 59.923 1.00 47.42 169 ILE B O 1
ATOM 5379 N N . SER B 1 170 ? -0.557 34.822 60.790 1.00 44.78 170 SER B N 1
ATOM 5380 C CA . SER B 1 170 ? 0.497 35.700 61.292 1.00 42.52 170 SER B CA 1
ATOM 5381 C C . SER B 1 170 ? 1.294 36.388 60.186 1.00 40.36 170 SER B C 1
ATOM 5382 O O . SER B 1 170 ? 1.673 35.767 59.190 1.00 40.50 170 SER B O 1
ATOM 5385 N N . ILE B 1 171 ? 1.550 37.679 60.378 1.00 37.36 171 ILE B N 1
ATOM 5386 C CA . ILE B 1 171 ? 2.288 38.478 59.408 1.00 34.14 171 ILE B CA 1
ATOM 5387 C C . ILE B 1 171 ? 3.735 38.666 59.852 1.00 32.73 171 ILE B C 1
ATOM 5388 O O . ILE B 1 171 ? 3.994 39.074 60.982 1.00 32.03 171 ILE B O 1
ATOM 5393 N N . ARG B 1 172 ? 4.672 38.364 58.960 1.00 30.83 172 ARG B N 1
ATOM 5394 C CA . ARG B 1 172 ? 6.089 38.504 59.271 1.00 30.42 172 ARG B CA 1
ATOM 5395 C C . ARG B 1 172 ? 6.464 39.962 59.529 1.00 30.12 172 ARG B C 1
ATOM 5396 O O . ARG B 1 172 ? 6.056 40.863 58.794 1.00 30.77 172 ARG B O 1
ATOM 5404 N N . PRO B 1 173 ? 7.248 40.215 60.585 1.00 30.05 173 PRO B N 1
ATOM 5405 C CA . PRO B 1 173 ? 7.650 41.590 60.901 1.00 29.38 173 PRO B CA 1
ATOM 5406 C C . PRO B 1 173 ? 8.437 42.221 59.758 1.00 28.48 173 PRO B C 1
ATOM 5407 O O . PRO B 1 173 ? 9.140 41.528 59.023 1.00 28.31 173 PRO B O 1
ATOM 5411 N N . CYS B 1 174 ? 8.309 43.533 59.608 1.00 27.11 174 CYS B N 1
ATOM 5412 C CA . CYS B 1 174 ? 9.013 44.249 58.552 1.00 26.66 174 CYS B CA 1
ATOM 5413 C C . CYS B 1 174 ? 10.504 44.330 58.833 1.00 26.32 174 CYS B C 1
ATOM 5414 O O . CYS B 1 174 ? 10.924 44.422 59.988 1.00 26.30 174 CYS B O 1
ATOM 5417 N N . PHE B 1 175 ? 11.305 44.278 57.775 1.00 25.74 175 PHE B N 1
ATOM 5418 C CA . PHE B 1 175 ? 12.743 44.423 57.921 1.00 25.56 175 PHE B CA 1
ATOM 5419 C C . PHE B 1 175 ? 12.916 45.934 57.940 1.00 25.60 175 PHE B C 1
ATOM 5420 O O . PHE B 1 175 ? 12.174 46.655 57.270 1.00 25.57 175 PHE B O 1
ATOM 5428 N N . PHE B 1 176 ? 13.876 46.423 58.710 1.00 25.88 176 PHE B N 1
ATOM 5429 C CA . PHE B 1 176 ? 14.112 47.856 58.784 1.00 26.32 176 PHE B CA 1
ATOM 5430 C C . PHE B 1 176 ? 14.859 48.342 57.552 1.00 25.41 176 PHE B C 1
ATOM 5431 O O . PHE B 1 176 ? 15.613 47.595 56.931 1.00 24.21 176 PHE B O 1
ATOM 5439 N N . ALA B 1 177 ? 14.635 49.599 57.193 1.00 24.26 177 ALA B N 1
ATOM 5440 C CA . ALA B 1 177 ? 15.338 50.181 56.064 1.00 23.91 177 ALA B CA 1
ATOM 5441 C C . ALA B 1 177 ? 16.733 50.460 56.606 1.00 23.73 177 ALA B C 1
ATOM 5442 O O . ALA B 1 177 ? 16.875 50.958 57.721 1.00 23.16 177 ALA B O 1
ATOM 5444 N N . PRO B 1 178 ? 17.781 50.126 55.842 1.00 23.45 178 PRO B N 1
ATOM 5445 C CA . PRO B 1 178 ? 19.125 50.397 56.359 1.00 23.83 178 PRO B CA 1
ATOM 5446 C C . PRO B 1 178 ? 19.393 51.900 56.397 1.00 24.24 178 PRO B C 1
ATOM 5447 O O . PRO B 1 178 ? 18.920 52.639 55.531 1.00 24.31 178 PRO B O 1
ATOM 5451 N N . SER B 1 179 ? 20.134 52.354 57.406 1.00 24.37 179 SER B N 1
ATOM 5452 C CA . SER B 1 179 ? 20.461 53.771 57.521 1.00 24.97 179 SER B CA 1
ATOM 5453 C C . SER B 1 179 ? 21.816 54.017 56.873 1.00 24.61 179 SER B C 1
ATOM 5454 O O . SER B 1 179 ? 22.173 55.150 56.563 1.00 23.94 179 SER B O 1
ATOM 5457 N N . GLN B 1 180 ? 22.572 52.943 56.663 1.00 24.65 180 GLN B N 1
ATOM 5458 C CA . GLN B 1 180 ? 23.872 53.063 56.018 1.00 24.40 180 GLN B CA 1
ATOM 5459 C C . GLN B 1 180 ? 24.273 51.742 55.372 1.00 23.09 180 GLN B C 1
ATOM 5460 O O . GLN B 1 180 ? 23.995 50.665 55.896 1.00 22.79 180 GLN B O 1
ATOM 5466 N N . LEU B 1 181 ? 24.912 51.843 54.216 1.00 21.43 181 LEU B N 1
ATOM 5467 C CA . LEU B 1 181 ? 25.366 50.678 53.473 1.00 20.76 181 LEU B CA 1
ATOM 5468 C C . LEU B 1 181 ? 26.797 50.921 53.039 1.00 20.20 181 LEU B C 1
ATOM 5469 O O . LEU B 1 181 ? 27.237 52.065 52.959 1.00 20.30 181 LEU B O 1
ATOM 5474 N N . LEU B 1 182 ? 27.525 49.847 52.766 1.00 19.75 182 LEU B N 1
ATOM 5475 C CA . LEU B 1 182 ? 28.890 49.982 52.291 1.00 19.67 182 LEU B CA 1
ATOM 5476 C C . LEU B 1 182 ? 28.784 50.655 50.923 1.00 20.18 182 LEU B C 1
ATOM 5477 O O . LEU B 1 182 ? 27.748 50.565 50.263 1.00 20.27 182 LEU B O 1
ATOM 5482 N N . PRO B 1 183 ? 29.840 51.353 50.490 1.00 20.47 183 PRO B N 1
ATOM 5483 C CA . PRO B 1 183 ? 29.810 52.022 49.184 1.00 20.14 183 PRO B CA 1
ATOM 5484 C C . PRO B 1 183 ? 29.692 51.053 48.007 1.00 19.52 183 PRO B C 1
ATOM 5485 O O . PRO B 1 183 ? 30.131 49.907 48.075 1.00 17.29 183 PRO B O 1
ATOM 5489 N N . SER B 1 184 ? 29.090 51.522 46.924 1.00 20.38 184 SER B N 1
ATOM 5490 C CA . SER B 1 184 ? 28.931 50.692 45.741 1.00 21.16 184 SER B CA 1
ATOM 5491 C C . SER B 1 184 ? 30.305 50.341 45.174 1.00 21.53 184 SER B C 1
ATOM 5492 O O . SER B 1 184 ? 31.190 51.191 45.105 1.00 20.75 184 SER B O 1
ATOM 5495 N N . PRO B 1 185 ? 30.513 49.069 44.800 1.00 22.58 185 PRO B N 1
ATOM 5496 C CA . PRO B 1 185 ? 31.788 48.626 44.231 1.00 23.78 185 PRO B CA 1
ATOM 5497 C C . PRO B 1 185 ? 32.311 49.621 43.186 1.00 24.92 185 PRO B C 1
ATOM 5498 O O . PRO B 1 185 ? 31.640 49.896 42.189 1.00 23.93 185 PRO B O 1
ATOM 5502 N N . ASN B 1 186 ? 33.502 50.165 43.429 1.00 25.80 186 ASN B N 1
ATOM 5503 C CA . ASN B 1 186 ? 34.115 51.132 42.520 1.00 27.08 186 ASN B CA 1
ATOM 5504 C C . ASN B 1 186 ? 34.642 50.398 41.288 1.00 27.66 186 ASN B C 1
ATOM 5505 O O . ASN B 1 186 ? 35.855 50.231 41.115 1.00 27.07 186 ASN B O 1
ATOM 5510 N N . ILE B 1 187 ? 33.713 49.962 40.440 1.00 27.86 187 ILE B N 1
ATOM 5511 C CA . ILE B 1 187 ? 34.031 49.223 39.224 1.00 28.01 187 ILE B CA 1
ATOM 5512 C C . ILE B 1 187 ? 33.483 49.965 38.007 1.00 28.42 187 ILE B C 1
ATOM 5513 O O . ILE B 1 187 ? 32.374 50.492 38.042 1.00 28.07 187 ILE B O 1
ATOM 5518 N N . LYS B 1 188 ? 34.264 50.011 36.935 1.00 28.56 188 LYS B N 1
ATOM 5519 C CA . LYS B 1 188 ? 33.827 50.684 35.722 1.00 29.05 188 LYS B CA 1
ATOM 5520 C C . LYS B 1 188 ? 32.826 49.805 34.976 1.00 27.61 188 LYS B C 1
ATOM 5521 O O . LYS B 1 188 ? 33.111 48.653 34.655 1.00 26.96 188 LYS B O 1
ATOM 5527 N N . LEU B 1 189 ? 31.642 50.351 34.720 1.00 26.65 189 LEU B N 1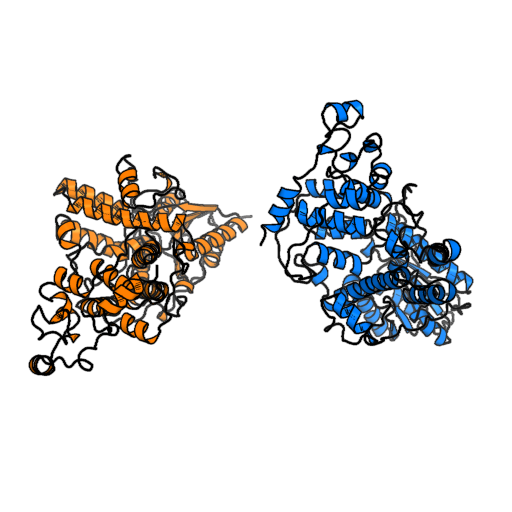
ATOM 5528 C CA . LEU B 1 189 ? 30.595 49.609 34.028 1.00 25.43 189 LEU B CA 1
ATOM 5529 C C . LEU B 1 189 ? 29.938 50.473 32.966 1.00 25.43 189 LEU B C 1
ATOM 5530 O O . LEU B 1 189 ? 29.848 51.689 33.117 1.00 24.53 189 LEU B O 1
ATOM 5535 N N . GLU B 1 190 ? 29.479 49.848 31.888 1.00 24.56 190 GLU B N 1
ATOM 5536 C CA . GLU B 1 190 ? 28.814 50.597 30.834 1.00 24.52 190 GLU B CA 1
ATOM 5537 C C . GLU B 1 190 ? 27.323 50.580 31.132 1.00 23.55 190 GLU B C 1
ATOM 5538 O O . GLU B 1 190 ? 26.699 49.520 31.149 1.00 23.16 190 GLU B O 1
ATOM 5544 N N . LEU B 1 191 ? 26.762 51.756 31.378 1.00 22.38 191 LEU B N 1
ATOM 5545 C CA . LEU B 1 191 ? 25.345 51.882 31.681 1.00 22.07 191 LEU B CA 1
ATOM 5546 C C . LEU B 1 191 ? 24.726 52.841 30.676 1.00 21.56 191 LEU B C 1
ATOM 5547 O O . LEU B 1 191 ? 25.374 53.794 30.244 1.00 21.59 191 LEU B O 1
ATOM 5552 N N . THR B 1 192 ? 23.479 52.584 30.294 1.00 20.86 192 THR B N 1
ATOM 5553 C CA . THR B 1 192 ? 22.795 53.440 29.330 1.00 20.10 192 THR B CA 1
ATOM 5554 C C . THR B 1 192 ? 21.435 53.845 29.878 1.00 20.01 192 THR B C 1
ATOM 5555 O O . THR B 1 192 ? 20.593 52.991 30.160 1.00 18.55 192 THR B O 1
ATOM 5559 N N . ALA B 1 193 ? 21.221 55.150 30.020 1.00 19.54 193 ALA B N 1
ATOM 5560 C CA . ALA B 1 193 ? 19.957 55.659 30.532 1.00 20.10 193 ALA B CA 1
ATOM 5561 C C . ALA B 1 193 ? 18.849 55.424 29.509 1.00 20.38 193 ALA B C 1
ATOM 5562 O O . ALA B 1 193 ? 19.093 55.433 28.303 1.00 20.61 193 ALA B O 1
ATOM 5564 N N . PRO B 1 194 ? 17.613 55.203 29.980 1.00 20.20 194 PRO B N 1
ATOM 5565 C CA . PRO B 1 194 ? 16.502 54.974 29.057 1.00 20.12 194 PRO B CA 1
ATOM 5566 C C . PRO B 1 194 ? 16.220 56.217 28.213 1.00 20.88 194 PRO B C 1
ATOM 5567 O O . PRO B 1 194 ? 16.526 57.339 28.619 1.00 20.42 194 PRO B O 1
ATOM 5571 N N . PRO B 1 195 ? 15.633 56.031 27.025 1.00 21.06 195 PRO B N 1
ATOM 5572 C CA . PRO B 1 195 ? 15.329 57.171 26.157 1.00 21.51 195 PRO B CA 1
ATOM 5573 C C . PRO B 1 195 ? 14.187 58.007 26.730 1.00 21.71 195 PRO B C 1
ATOM 5574 O O . PRO B 1 195 ? 13.263 57.475 27.343 1.00 21.03 195 PRO B O 1
ATOM 5578 N N . PRO B 1 196 ? 14.244 59.335 26.539 1.00 22.40 196 PRO B N 1
ATOM 5579 C CA . PRO B 1 196 ? 13.220 60.259 27.034 1.00 23.25 196 PRO B CA 1
ATOM 5580 C C . PRO B 1 196 ? 11.823 59.870 26.567 1.00 23.70 196 PRO B C 1
ATOM 5581 O O . PRO B 1 196 ? 10.835 60.119 27.259 1.00 23.50 196 PRO B O 1
ATOM 5585 N N . GLU B 1 197 ? 11.758 59.261 25.385 1.00 24.88 197 GLU B N 1
ATOM 5586 C CA . GLU B 1 197 ? 10.499 58.827 24.785 1.00 26.44 197 GLU B CA 1
ATOM 5587 C C . GLU B 1 197 ? 9.707 57.867 25.670 1.00 26.49 197 GLU B C 1
ATOM 5588 O O . GLU B 1 197 ? 8.486 57.753 25.532 1.00 26.50 197 GLU B O 1
ATOM 5594 N N . PHE B 1 198 ? 10.397 57.165 26.565 1.00 25.53 198 PHE B N 1
ATOM 5595 C CA . PHE B 1 198 ? 9.727 56.227 27.462 1.00 24.72 198 PHE B CA 1
ATOM 5596 C C . PHE B 1 198 ? 8.821 56.973 28.441 1.00 24.67 198 PHE B C 1
ATOM 5597 O O . PHE B 1 198 ? 7.853 56.410 28.951 1.00 24.27 198 PHE B O 1
ATOM 5605 N N . PHE B 1 199 ? 9.139 58.240 28.698 1.00 24.55 199 PHE B N 1
ATOM 5606 C CA . PHE B 1 199 ? 8.397 59.038 29.669 1.00 24.79 199 PHE B CA 1
ATOM 5607 C C . PHE B 1 199 ? 7.864 60.344 29.080 1.00 25.41 199 PHE B C 1
ATOM 5608 O O . PHE B 1 199 ? 8.381 61.429 29.358 1.00 25.48 199 PHE B O 1
ATOM 5616 N N . PRO B 1 200 ? 6.796 60.250 28.278 1.00 26.10 200 PRO B N 1
ATOM 5617 C CA . PRO B 1 200 ? 6.152 61.390 27.616 1.00 26.08 200 PRO B CA 1
ATOM 5618 C C . PRO B 1 200 ? 5.560 62.445 28.540 1.00 26.19 200 PRO B C 1
ATOM 5619 O O . PRO B 1 200 ? 5.231 62.174 29.700 1.00 25.23 200 PRO B O 1
ATOM 5623 N N . GLN B 1 201 ? 5.431 63.656 28.008 1.00 26.15 201 GLN B N 1
ATOM 5624 C CA . GLN B 1 201 ? 4.851 64.767 28.747 1.00 26.82 201 GLN B CA 1
ATOM 5625 C C . GLN B 1 201 ? 3.355 64.495 28.822 1.00 27.43 201 GLN B C 1
ATOM 5626 O O . GLN B 1 201 ? 2.740 64.103 27.835 1.00 26.57 201 GLN B O 1
ATOM 5632 N N . ILE B 1 202 ? 2.773 64.690 29.997 1.00 28.81 202 ILE B N 1
ATOM 5633 C CA . ILE B 1 202 ? 1.348 64.463 30.166 1.00 30.59 202 ILE B CA 1
ATOM 5634 C C . ILE B 1 202 ? 0.670 65.716 30.691 1.00 30.28 202 ILE B C 1
ATOM 5635 O O . ILE B 1 202 ? 1.247 66.457 31.482 1.00 31.07 202 ILE B O 1
ATOM 5640 N N . ASN B 1 203 ? -0.546 65.968 30.233 1.00 29.82 203 ASN B N 1
ATOM 5641 C CA . ASN B 1 203 ? -1.290 67.121 30.704 1.00 29.76 203 ASN B CA 1
ATOM 5642 C C . ASN B 1 203 ? -1.982 66.711 31.995 1.00 28.36 203 ASN B C 1
ATOM 5643 O O . ASN B 1 203 ? -2.870 65.864 31.981 1.00 28.25 203 ASN B O 1
ATOM 5648 N N . PHE B 1 204 ? -1.565 67.285 33.120 1.00 26.91 204 PHE B N 1
ATOM 5649 C CA . PHE B 1 204 ? -2.189 66.937 34.390 1.00 25.82 204 PHE B CA 1
ATOM 5650 C C . PHE B 1 204 ? -3.587 67.536 34.472 1.00 25.33 204 PHE B C 1
ATOM 5651 O O . PHE B 1 204 ? -3.782 68.719 34.201 1.00 24.73 204 PHE B O 1
ATOM 5659 N N . ASP B 1 205 ? -4.562 66.707 34.835 1.00 24.66 205 ASP B N 1
ATOM 5660 C CA . ASP B 1 205 ? -5.947 67.152 34.953 1.00 23.98 205 ASP B CA 1
ATOM 5661 C C . ASP B 1 205 ? -6.259 67.362 36.432 1.00 24.24 205 ASP B C 1
ATOM 5662 O O . ASP B 1 205 ? -6.140 66.439 37.240 1.00 23.66 205 ASP B O 1
ATOM 5667 N N . HIS B 1 206 ? -6.665 68.574 36.787 1.00 24.42 206 HIS B N 1
ATOM 5668 C CA . HIS B 1 206 ? -6.949 68.870 38.181 1.00 25.58 206 HIS B CA 1
ATOM 5669 C C . HIS B 1 206 ? -8.112 68.113 38.801 1.00 24.46 206 HIS B C 1
ATOM 5670 O O . HIS B 1 206 ? -8.341 68.202 40.005 1.00 24.03 206 HIS B O 1
ATOM 5677 N N . ARG B 1 207 ? -8.839 67.355 37.990 1.00 23.27 207 ARG B N 1
ATOM 5678 C CA . ARG B 1 207 ? -9.941 66.561 38.510 1.00 22.82 207 ARG B CA 1
ATOM 5679 C C . ARG B 1 207 ? -9.375 65.241 39.035 1.00 22.38 207 ARG B C 1
ATOM 5680 O O . ARG B 1 207 ? -10.052 64.509 39.757 1.00 22.70 207 ARG B O 1
ATOM 5688 N N . SER B 1 208 ? -8.128 64.945 38.674 1.00 21.20 208 SER B N 1
ATOM 5689 C CA . SER B 1 208 ? -7.475 63.711 39.119 1.00 21.17 208 SER B CA 1
ATOM 5690 C C . SER B 1 208 ? -7.640 63.550 40.628 1.00 21.40 208 SER B C 1
ATOM 5691 O O . SER B 1 208 ? -7.600 64.532 41.373 1.00 20.52 208 SER B O 1
ATOM 5694 N N . VAL B 1 209 ? -7.837 62.317 41.086 1.00 21.06 209 VAL B N 1
ATOM 5695 C CA . VAL B 1 209 ? -8.017 62.097 42.518 1.00 19.95 209 VAL B CA 1
ATOM 5696 C C . VAL B 1 209 ? -6.793 62.567 43.298 1.00 20.16 209 VAL B C 1
ATOM 5697 O O . VAL B 1 209 ? -6.918 63.062 44.415 1.00 20.26 209 VAL B O 1
ATOM 5701 N N . LEU B 1 210 ? -5.617 62.424 42.694 1.00 20.34 210 LEU B N 1
ATOM 5702 C CA . LEU B 1 210 ? -4.361 62.835 43.316 1.00 20.12 210 LEU B CA 1
ATOM 5703 C C . LEU B 1 210 ? -3.319 63.228 42.288 1.00 20.21 210 LEU B C 1
ATOM 5704 O O . LEU B 1 210 ? -3.377 62.807 41.134 1.00 19.17 210 LEU B O 1
ATOM 5709 N N . ALA B 1 211 ? -2.359 64.040 42.713 1.00 19.85 211 ALA B N 1
ATOM 5710 C CA . ALA B 1 211 ? -1.255 64.404 41.836 1.00 19.88 211 ALA B CA 1
ATOM 5711 C C . ALA B 1 211 ? -0.225 63.331 42.192 1.00 19.79 211 ALA B C 1
ATOM 5712 O O . ALA B 1 211 ? 0.695 63.566 42.973 1.00 19.83 211 ALA B O 1
ATOM 5714 N N . PHE B 1 212 ? -0.415 62.139 41.636 1.00 19.01 212 PHE B N 1
ATOM 5715 C CA . PHE B 1 212 ? 0.465 61.003 41.895 1.00 18.61 212 PHE B CA 1
ATOM 5716 C C . PHE B 1 212 ? 1.942 61.256 41.626 1.00 18.83 212 PHE B C 1
ATOM 5717 O O . PHE B 1 212 ? 2.316 61.702 40.542 1.00 19.39 212 PHE B O 1
ATOM 5725 N N . GLN B 1 213 ? 2.777 60.955 42.619 1.00 18.69 213 GLN B N 1
ATOM 5726 C CA . GLN B 1 213 ? 4.228 61.092 42.502 1.00 18.56 213 GLN B CA 1
ATOM 5727 C C . GLN B 1 213 ? 4.839 59.736 42.860 1.00 17.85 213 GLN B C 1
ATOM 5728 O O . GLN B 1 213 ? 4.595 59.194 43.939 1.00 16.40 213 GLN B O 1
ATOM 5734 N N . GLY B 1 214 ? 5.623 59.184 41.943 1.00 17.28 214 GLY B N 1
ATOM 5735 C CA . GLY B 1 214 ? 6.218 57.886 42.188 1.00 17.21 214 GLY B CA 1
ATOM 5736 C C . GLY B 1 214 ? 7.260 57.909 43.285 1.00 17.10 214 GLY B C 1
ATOM 5737 O O . GLY B 1 214 ? 7.807 58.964 43.612 1.00 16.91 214 GLY B O 1
ATOM 5738 N N . GLY B 1 215 ? 7.517 56.749 43.882 1.00 16.92 215 GLY B N 1
ATOM 5739 C CA . GLY B 1 215 ? 8.539 56.686 44.910 1.00 16.42 215 GLY B CA 1
ATOM 5740 C C . GLY B 1 215 ? 8.109 56.328 46.315 1.00 15.89 215 GLY B C 1
ATOM 5741 O O . GLY B 1 215 ? 7.000 56.650 46.757 1.00 14.39 215 GLY B O 1
ATOM 5742 N N . GLU B 1 216 ? 9.026 55.673 47.022 1.00 15.53 216 GLU B N 1
ATOM 5743 C CA . GLU B 1 216 ? 8.809 55.256 48.403 1.00 16.33 216 GLU B CA 1
ATOM 5744 C C . GLU B 1 216 ? 8.484 56.469 49.275 1.00 15.91 216 GLU B C 1
ATOM 5745 O O . GLU B 1 216 ? 7.565 56.431 50.094 1.00 16.64 216 GLU B O 1
ATOM 5751 N N . THR B 1 217 ? 9.232 57.549 49.092 1.00 16.31 217 THR B N 1
ATOM 5752 C CA . THR B 1 217 ? 9.007 58.758 49.881 1.00 16.61 217 THR B CA 1
ATOM 5753 C C . THR B 1 217 ? 7.584 59.286 49.728 1.00 16.52 217 THR B C 1
ATOM 5754 O O . THR B 1 217 ? 6.925 59.597 50.722 1.00 16.40 217 THR B O 1
ATOM 5758 N N . ALA B 1 218 ? 7.105 59.388 48.491 1.00 15.27 218 ALA B N 1
ATOM 5759 C CA . ALA B 1 218 ? 5.745 59.865 48.248 1.00 15.55 218 ALA B CA 1
ATOM 5760 C C . ALA B 1 218 ? 4.716 58.849 48.758 1.00 15.66 218 ALA B C 1
ATOM 5761 O O . ALA B 1 218 ? 3.660 59.226 49.261 1.00 15.95 218 ALA B O 1
ATOM 5763 N N . GLY B 1 219 ? 5.019 57.560 48.624 1.00 15.34 219 GLY B N 1
ATOM 5764 C CA . GLY B 1 219 ? 4.092 56.545 49.096 1.00 14.62 219 GLY B CA 1
ATOM 5765 C C . GLY B 1 219 ? 3.943 56.601 50.611 1.00 15.69 219 GLY B C 1
ATOM 5766 O O . GLY B 1 219 ? 2.833 56.514 51.151 1.00 14.76 219 GLY B O 1
ATOM 5767 N N . LEU B 1 220 ? 5.067 56.741 51.309 1.00 15.86 220 LEU B N 1
ATOM 5768 C CA . LEU B 1 220 ? 5.036 56.813 52.765 1.00 16.62 220 LEU B CA 1
ATOM 5769 C C . LEU B 1 220 ? 4.267 58.058 53.209 1.00 16.58 220 LEU B C 1
ATOM 5770 O O . LEU B 1 220 ? 3.542 58.029 54.200 1.00 16.52 220 LEU B O 1
ATOM 5775 N N . ALA B 1 221 ? 4.416 59.150 52.464 1.00 17.09 221 ALA B N 1
ATOM 5776 C CA . ALA B 1 221 ? 3.719 60.397 52.790 1.00 16.85 221 ALA B CA 1
ATOM 5777 C C . ALA B 1 221 ? 2.212 60.266 52.563 1.00 16.83 221 ALA B C 1
ATOM 5778 O O . ALA B 1 221 ? 1.410 60.827 53.316 1.00 15.38 221 ALA B O 1
ATOM 5780 N N . ARG B 1 222 ? 1.819 59.536 51.520 1.00 16.15 222 ARG B N 1
ATOM 5781 C CA . ARG B 1 222 ? 0.394 59.347 51.257 1.00 16.63 222 ARG B CA 1
ATOM 5782 C C . ARG B 1 222 ? -0.224 58.557 52.410 1.00 17.01 222 ARG B C 1
ATOM 5783 O O . ARG B 1 222 ? -1.316 58.879 52.880 1.00 16.59 222 ARG B O 1
ATOM 5791 N N . LEU B 1 223 ? 0.474 57.527 52.876 1.00 18.23 223 LEU B N 1
ATOM 5792 C CA . LEU B 1 223 ? -0.048 56.742 53.987 1.00 19.50 223 LEU B CA 1
ATOM 5793 C C . LEU B 1 223 ? -0.171 57.625 55.229 1.00 20.85 223 LEU B C 1
ATOM 5794 O O . LEU B 1 223 ? -1.168 57.568 55.952 1.00 20.73 223 LEU B O 1
ATOM 5799 N N . GLN B 1 224 ? 0.839 58.456 55.464 1.00 22.45 224 GLN B N 1
ATOM 5800 C CA . GLN B 1 224 ? 0.825 59.347 56.616 1.00 24.09 224 GLN B CA 1
ATOM 5801 C C . GLN B 1 224 ? -0.378 60.287 56.529 1.00 24.51 224 GLN B C 1
ATOM 5802 O O . GLN B 1 224 ? -1.053 60.545 57.528 1.00 24.73 224 GLN B O 1
ATOM 5808 N N . ASP B 1 225 ? -0.659 60.776 55.326 1.00 24.72 225 ASP B N 1
ATOM 5809 C CA . ASP B 1 225 ? -1.772 61.696 55.119 1.00 25.59 225 ASP B CA 1
ATOM 5810 C C . ASP B 1 225 ? -3.154 61.048 55.224 1.00 24.54 225 ASP B C 1
ATOM 5811 O O . ASP B 1 225 ? -4.078 61.644 55.770 1.00 24.61 225 ASP B O 1
ATOM 5816 N N . TYR B 1 226 ? -3.299 59.833 54.703 1.00 22.95 226 TYR B N 1
ATOM 5817 C CA . TYR B 1 226 ? -4.592 59.163 54.744 1.00 22.23 226 TYR B CA 1
ATOM 5818 C C . TYR B 1 226 ? -4.923 58.587 56.120 1.00 21.90 226 TYR B C 1
ATOM 5819 O O . TYR B 1 226 ? -6.028 58.760 56.625 1.00 22.06 226 TYR B O 1
ATOM 5828 N N . PHE B 1 227 ? -3.957 57.905 56.719 1.00 22.28 227 PHE B N 1
ATOM 5829 C CA . PHE B 1 227 ? -4.137 57.289 58.028 1.00 22.60 227 PHE B CA 1
ATOM 5830 C C . PHE B 1 227 ? -4.109 58.288 59.189 1.00 23.86 227 PHE B C 1
ATOM 5831 O O . PHE B 1 227 ? -5.075 58.424 59.941 1.00 23.75 227 PHE B O 1
ATOM 5839 N N . TRP B 1 228 ? -2.991 58.993 59.314 1.00 25.14 228 TRP B N 1
ATOM 5840 C CA . TRP B 1 228 ? -2.774 59.909 60.427 1.00 26.36 228 TRP B CA 1
ATOM 5841 C C . TRP B 1 228 ? -3.177 61.379 60.318 1.00 27.95 228 TRP B C 1
ATOM 5842 O O . TRP B 1 228 ? -3.981 61.856 61.126 1.00 27.46 228 TRP B O 1
ATOM 5853 N N . HIS B 1 229 ? -2.613 62.103 59.355 1.00 29.03 229 HIS B N 1
ATOM 5854 C CA . HIS B 1 229 ? -2.952 63.514 59.193 1.00 30.47 229 HIS B CA 1
ATOM 5855 C C . HIS B 1 229 ? -4.450 63.704 58.983 1.00 30.71 229 HIS B C 1
ATOM 5856 O O . HIS B 1 229 ? -5.080 64.530 59.647 1.00 30.84 229 HIS B O 1
ATOM 5863 N N . GLY B 1 230 ? -5.017 62.936 58.057 1.00 30.24 230 GLY B N 1
ATOM 5864 C CA . GLY B 1 230 ? -6.434 63.048 57.772 1.00 30.02 230 GLY B CA 1
ATOM 5865 C C . GLY B 1 230 ? -7.313 62.194 58.668 1.00 29.80 230 GLY B C 1
ATOM 5866 O O . GLY B 1 230 ? -8.516 62.444 58.785 1.00 29.30 230 GLY B O 1
ATOM 5867 N N . ASP B 1 231 ? -6.720 61.183 59.295 1.00 29.50 231 ASP B N 1
ATOM 5868 C CA . ASP B 1 231 ? -7.463 60.294 60.181 1.00 29.64 231 ASP B CA 1
ATOM 5869 C C . ASP B 1 231 ? -8.675 59.721 59.449 1.00 29.74 231 ASP B C 1
ATOM 5870 O O . ASP B 1 231 ? -9.786 59.698 59.980 1.00 29.51 231 ASP B O 1
ATOM 5875 N N . ARG B 1 232 ? -8.448 59.237 58.232 1.00 29.63 232 ARG B N 1
ATOM 5876 C CA . ARG B 1 232 ? -9.529 58.701 57.410 1.00 30.07 232 ARG B CA 1
ATOM 5877 C C . ARG B 1 232 ? -9.756 57.192 57.435 1.00 28.94 232 ARG B C 1
ATOM 5878 O O . ARG B 1 232 ? -10.829 56.720 57.058 1.00 28.53 232 ARG B O 1
ATOM 5886 N N . LEU B 1 233 ? -8.763 56.431 57.877 1.00 28.29 233 LEU B N 1
ATOM 5887 C CA . LEU B 1 233 ? -8.905 54.982 57.911 1.00 27.26 233 LEU B CA 1
ATOM 5888 C C . LEU B 1 233 ? -10.159 54.511 58.648 1.00 27.04 233 LEU B C 1
ATOM 5889 O O . LEU B 1 233 ? -10.783 53.532 58.248 1.00 26.61 233 LEU B O 1
ATOM 5894 N N . LYS B 1 234 ? -10.537 55.216 59.712 1.00 26.94 234 LYS B N 1
ATOM 5895 C CA . LYS B 1 234 ? -11.712 54.842 60.499 1.00 27.21 234 LYS B CA 1
ATOM 5896 C C . LYS B 1 234 ? -13.034 54.897 59.731 1.00 26.62 234 LYS B C 1
ATOM 5897 O O . LYS B 1 234 ? -14.039 54.346 60.181 1.00 25.63 234 LYS B O 1
ATOM 5903 N N . ASP B 1 235 ? -13.033 55.556 58.577 1.00 26.27 235 ASP B N 1
ATOM 5904 C CA . ASP B 1 235 ? -14.245 55.683 57.771 1.00 26.43 235 ASP B CA 1
ATOM 5905 C C . ASP B 1 235 ? -14.140 54.990 56.411 1.00 25.93 235 ASP B C 1
ATOM 5906 O O . ASP B 1 235 ? -15.041 55.100 55.577 1.00 24.85 235 ASP B O 1
ATOM 5911 N N . TYR B 1 236 ? -13.046 54.266 56.203 1.00 25.20 236 TYR B N 1
ATOM 5912 C CA . TYR B 1 236 ? -12.800 53.578 54.938 1.00 25.89 236 TYR B CA 1
ATOM 5913 C C . TYR B 1 236 ? -13.943 52.717 54.404 1.00 26.46 236 TYR B C 1
ATOM 5914 O O . TYR B 1 236 ? -14.299 52.818 53.231 1.00 26.36 236 TYR B O 1
ATOM 5923 N N . LYS B 1 237 ? -14.518 51.869 55.248 1.00 27.69 237 LYS B N 1
ATOM 5924 C CA . LYS B 1 237 ? -15.601 51.003 54.793 1.00 28.96 237 LYS B CA 1
ATOM 5925 C C . LYS B 1 237 ? -16.805 51.778 54.262 1.00 29.19 237 LYS B C 1
ATOM 5926 O O . LYS B 1 237 ? -17.474 51.329 53.335 1.00 29.15 237 LYS B O 1
ATOM 5932 N N . GLU B 1 238 ? -17.073 52.944 54.840 1.00 29.09 238 GLU B N 1
ATOM 5933 C CA . GLU B 1 238 ? -18.207 53.751 54.412 1.00 29.17 238 GLU B CA 1
ATOM 5934 C C . GLU B 1 238 ? -17.956 54.566 53.144 1.00 27.66 238 GLU B C 1
ATOM 5935 O O . GLU B 1 238 ? -18.897 54.896 52.424 1.00 27.33 238 GLU B O 1
ATOM 5941 N N . THR B 1 239 ? -16.695 54.873 52.858 1.00 25.65 239 THR B N 1
ATOM 5942 C CA . THR B 1 239 ? -16.376 55.696 51.696 1.00 24.33 239 THR B CA 1
ATOM 5943 C C . THR B 1 239 ? -15.745 54.988 50.495 1.00 23.98 239 THR B C 1
ATOM 5944 O O . THR B 1 239 ? -15.646 55.578 49.420 1.00 23.68 239 THR B O 1
ATOM 5948 N N . ARG B 1 240 ? -15.336 53.736 50.667 1.00 23.78 240 ARG B N 1
ATOM 5949 C CA . ARG B 1 240 ? -14.662 52.999 49.600 1.00 24.24 240 ARG B CA 1
ATOM 5950 C C . ARG B 1 240 ? -15.353 52.879 48.241 1.00 24.07 240 ARG B C 1
ATOM 5951 O O . ARG B 1 240 ? -14.698 52.571 47.247 1.00 23.42 240 ARG B O 1
ATOM 5959 N N . ASN B 1 241 ? -16.660 53.115 48.179 1.00 23.02 241 ASN B N 1
ATOM 5960 C CA . ASN B 1 241 ? -17.349 53.032 46.897 1.00 23.31 241 ASN B CA 1
ATOM 5961 C C . ASN B 1 241 ? -17.549 54.395 46.255 1.00 23.24 241 ASN B C 1
ATOM 5962 O O . ASN B 1 241 ? -18.308 54.530 45.294 1.00 23.09 241 ASN B O 1
ATOM 5967 N N . GLY B 1 242 ? -16.857 55.400 46.791 1.00 23.42 242 GLY B N 1
ATOM 5968 C CA . GLY B 1 242 ? -16.945 56.741 46.244 1.00 22.88 242 GLY B CA 1
ATOM 5969 C C . GLY B 1 242 ? -16.160 56.796 44.945 1.00 22.53 242 GLY B C 1
ATOM 5970 O O . GLY B 1 242 ? -15.481 55.829 44.590 1.00 22.56 242 GLY B O 1
ATOM 5971 N N . MET B 1 243 ? -16.239 57.916 44.233 1.00 22.54 243 MET B N 1
ATOM 5972 C CA . MET B 1 243 ? -15.531 58.045 42.965 1.00 22.26 243 MET B CA 1
ATOM 5973 C C . MET B 1 243 ? -14.927 59.435 42.759 1.00 22.04 243 MET B C 1
ATOM 5974 O O . MET B 1 243 ? -14.212 59.666 41.784 1.00 21.15 243 MET B O 1
ATOM 5979 N N . VAL B 1 244 ? -15.202 60.357 43.677 1.00 21.75 244 VAL B N 1
ATOM 5980 C CA . VAL B 1 244 ? -14.666 61.712 43.556 1.00 22.31 244 VAL B CA 1
ATOM 5981 C C . VAL B 1 244 ? -13.694 62.050 44.689 1.00 22.16 244 VAL B C 1
ATOM 5982 O O . VAL B 1 244 ? -13.976 61.785 45.853 1.00 21.69 244 VAL B O 1
ATOM 5986 N N . GLY B 1 245 ? -12.551 62.630 44.337 1.00 22.85 245 GLY B N 1
ATOM 5987 C CA . GLY B 1 245 ? -11.575 63.022 45.343 1.00 23.05 245 GLY B CA 1
ATOM 5988 C C . GLY B 1 245 ? -10.608 61.943 45.795 1.00 23.60 245 GLY B C 1
ATOM 5989 O O . GLY B 1 245 ? -10.760 60.768 45.469 1.00 23.55 245 GLY B O 1
ATOM 5990 N N . ALA B 1 246 ? -9.612 62.353 46.571 1.00 23.08 246 ALA B N 1
ATOM 5991 C CA . ALA B 1 246 ? -8.600 61.437 47.076 1.00 24.16 246 ALA B CA 1
ATOM 5992 C C . ALA B 1 246 ? -9.017 60.744 48.367 1.00 24.13 246 ALA B C 1
ATOM 5993 O O . ALA B 1 246 ? -8.611 59.617 48.630 1.00 24.38 246 ALA B O 1
ATOM 5995 N N . ASP B 1 247 ? -9.849 61.416 49.153 1.00 24.66 247 ASP B N 1
ATOM 5996 C CA . ASP B 1 247 ? -10.276 60.910 50.453 1.00 24.89 247 ASP B CA 1
ATOM 5997 C C . ASP B 1 247 ? -11.165 59.673 50.572 1.00 23.68 247 ASP B C 1
ATOM 5998 O O . ASP B 1 247 ? -11.213 59.081 51.650 1.00 23.73 247 ASP B O 1
ATOM 6003 N N . TYR B 1 248 ? -11.863 59.262 49.513 1.00 22.29 248 TYR B N 1
ATOM 6004 C CA . TYR B 1 248 ? -12.748 58.104 49.654 1.00 20.45 248 TYR B CA 1
ATOM 6005 C C . TYR B 1 248 ? -12.046 56.757 49.824 1.00 19.22 248 TYR B C 1
ATOM 6006 O O . TYR B 1 248 ? -12.679 55.778 50.211 1.00 19.08 248 TYR B O 1
ATOM 6015 N N . SER B 1 249 ? -10.749 56.702 49.535 1.00 17.99 249 SER B N 1
ATOM 6016 C CA . SER B 1 249 ? -9.990 55.464 49.682 1.00 17.16 249 SER B CA 1
ATOM 6017 C C . SER B 1 249 ? -8.510 55.778 49.870 1.00 16.34 249 SER B C 1
ATOM 6018 O O . SER B 1 249 ? -8.104 56.930 49.771 1.00 16.67 249 SER B O 1
ATOM 6021 N N . SER B 1 250 ? -7.700 54.755 50.123 1.00 15.71 250 SER B N 1
ATOM 6022 C CA . SER B 1 250 ? -6.276 54.964 50.376 1.00 16.61 250 SER B CA 1
ATOM 6023 C C . SER B 1 250 ? -5.451 55.489 49.211 1.00 16.48 250 SER B C 1
ATOM 6024 O O . SER B 1 250 ? -4.530 56.283 49.408 1.00 16.64 250 SER B O 1
ATOM 6027 N N . LYS B 1 251 ? -5.787 55.049 48.004 1.00 15.92 251 LYS B N 1
ATOM 6028 C CA . LYS B 1 251 ? -5.052 55.426 46.802 1.00 15.85 251 LYS B CA 1
ATOM 6029 C C . LYS B 1 251 ? -3.614 54.904 46.879 1.00 15.68 251 LYS B C 1
ATOM 6030 O O . LYS B 1 251 ? -2.719 55.439 46.234 1.00 14.56 251 LYS B O 1
ATOM 6036 N N . PHE B 1 252 ? -3.405 53.858 47.676 1.00 14.81 252 PHE B N 1
ATOM 6037 C CA . PHE B 1 252 ? -2.082 53.247 47.825 1.00 14.91 252 PHE B CA 1
ATOM 6038 C C . PHE B 1 252 ? -1.700 52.390 46.608 1.00 14.00 252 PHE B C 1
ATOM 6039 O O . PHE B 1 252 ? -0.532 52.062 46.425 1.00 13.66 252 PHE B O 1
ATOM 6047 N N . SER B 1 253 ? -2.679 52.031 45.779 1.00 14.19 253 SER B N 1
ATOM 6048 C CA . SER B 1 253 ? -2.428 51.132 44.646 1.00 13.80 253 SER B CA 1
ATOM 6049 C C . SER B 1 253 ? -1.195 51.296 43.766 1.00 13.31 253 SER B C 1
ATOM 6050 O O . SER B 1 253 ? -0.494 50.315 43.516 1.00 14.17 253 SER B O 1
ATOM 6053 N N . PRO B 1 254 ? -0.900 52.512 43.272 1.00 13.65 254 PRO B N 1
ATOM 6054 C CA . PRO B 1 254 ? 0.301 52.587 42.429 1.00 13.14 254 PRO B CA 1
ATOM 6055 C C . PRO B 1 254 ? 1.611 52.337 43.182 1.00 13.14 254 PRO B C 1
ATOM 6056 O O . PRO B 1 254 ? 2.580 51.832 42.608 1.00 12.82 254 PRO B O 1
ATOM 6060 N N . TRP B 1 255 ? 1.642 52.687 44.464 1.00 12.45 255 TRP B N 1
ATOM 6061 C CA . TRP B 1 255 ? 2.848 52.473 45.264 1.00 12.86 255 TRP B CA 1
ATOM 6062 C C . TRP B 1 255 ? 2.975 50.987 45.630 1.00 13.32 255 TRP B C 1
ATOM 6063 O O . TRP B 1 255 ? 4.079 50.439 45.686 1.00 13.03 255 TRP B O 1
ATOM 6074 N N . LEU B 1 256 ? 1.843 50.330 45.856 1.00 13.91 256 LEU B N 1
ATOM 6075 C CA . LEU B 1 256 ? 1.859 48.900 46.157 1.00 14.58 256 LEU B CA 1
ATOM 6076 C C . LEU B 1 256 ? 2.265 48.123 44.905 1.00 15.34 256 LEU B C 1
ATOM 6077 O O . LEU B 1 256 ? 3.017 47.153 44.978 1.00 15.40 256 LEU B O 1
ATOM 6082 N N . ALA B 1 257 ? 1.772 48.560 43.750 1.00 15.63 257 ALA B N 1
ATOM 6083 C CA . ALA B 1 257 ? 2.073 47.869 42.493 1.00 16.25 257 ALA B CA 1
ATOM 6084 C C . ALA B 1 257 ? 3.555 47.865 42.138 1.00 16.44 257 ALA B C 1
ATOM 6085 O O . ALA B 1 257 ? 4.062 46.890 41.575 1.00 15.87 257 ALA B O 1
ATOM 6087 N N . LEU B 1 258 ? 4.245 48.954 42.462 1.00 16.32 258 LEU B N 1
ATOM 6088 C CA . LEU B 1 258 ? 5.667 49.076 42.163 1.00 17.37 258 LEU B CA 1
ATOM 6089 C C . LEU B 1 258 ? 6.549 48.770 43.369 1.00 16.72 258 LEU B C 1
ATOM 6090 O O . LEU B 1 258 ? 7.775 48.884 43.297 1.00 16.75 258 LEU B O 1
ATOM 6095 N N . GLY B 1 259 ? 5.925 48.404 44.482 1.00 16.36 259 GLY B N 1
ATOM 6096 C CA . GLY B 1 259 ? 6.694 48.062 45.664 1.00 16.98 259 GLY B CA 1
ATOM 6097 C C . GLY B 1 259 ? 7.300 49.230 46.422 1.00 16.60 259 GLY B C 1
ATOM 6098 O O . GLY B 1 259 ? 8.215 49.033 47.227 1.00 16.60 259 GLY B O 1
ATOM 6099 N N . CYS B 1 260 ? 6.817 50.442 46.154 1.00 15.97 260 CYS B N 1
ATOM 6100 C CA . CYS B 1 260 ? 7.301 51.624 46.858 1.00 16.28 260 CYS B CA 1
ATOM 6101 C C . CYS B 1 260 ? 6.803 51.522 48.296 1.00 16.91 260 CYS B C 1
ATOM 6102 O O . CYS B 1 260 ? 7.383 52.105 49.218 1.00 17.39 260 CYS B O 1
ATOM 6105 N N . LEU B 1 261 ? 5.707 50.789 48.472 1.00 17.29 261 LEU B N 1
ATOM 6106 C CA . LEU B 1 261 ? 5.131 50.562 49.788 1.00 17.77 261 LEU B CA 1
ATOM 6107 C C . LEU B 1 261 ? 4.962 49.066 49.988 1.00 18.14 261 LEU B C 1
ATOM 6108 O O . LEU B 1 261 ? 4.445 48.368 49.112 1.00 18.41 261 LEU B O 1
ATOM 6113 N N . SER B 1 262 ? 5.418 48.575 51.134 1.00 17.53 262 SER B N 1
ATOM 6114 C CA . SER B 1 262 ? 5.294 47.163 51.469 1.00 17.25 262 SER B CA 1
ATOM 6115 C C . SER B 1 262 ? 3.919 46.910 52.083 1.00 17.22 262 SER B C 1
ATOM 6116 O O . SER B 1 262 ? 3.468 47.674 52.942 1.00 16.49 262 SER B O 1
ATOM 6119 N N . PRO B 1 263 ? 3.226 45.836 51.649 1.00 17.72 263 PRO B N 1
ATOM 6120 C CA . PRO B 1 263 ? 1.903 45.559 52.218 1.00 18.23 263 PRO B CA 1
ATOM 6121 C C . PRO B 1 263 ? 2.007 45.254 53.713 1.00 19.33 263 PRO B C 1
ATOM 6122 O O . PRO B 1 263 ? 1.077 45.526 54.474 1.00 19.41 263 PRO B O 1
ATOM 6126 N N . ARG B 1 264 ? 3.141 44.691 54.128 1.00 20.15 264 ARG B N 1
ATOM 6127 C CA . ARG B 1 264 ? 3.351 44.374 55.543 1.00 21.46 264 ARG B CA 1
ATOM 6128 C C . ARG B 1 264 ? 3.500 45.649 56.362 1.00 21.11 264 ARG B C 1
ATOM 6129 O O . ARG B 1 264 ? 3.092 45.701 57.527 1.00 21.30 264 ARG B O 1
ATOM 6137 N N . PHE B 1 265 ? 4.093 46.676 55.760 1.00 20.73 265 PHE B N 1
ATOM 6138 C CA . PHE B 1 265 ? 4.263 47.949 56.451 1.00 20.73 265 PHE B CA 1
ATOM 6139 C C . PHE B 1 265 ? 2.898 48.609 56.617 1.00 20.15 265 PHE B C 1
ATOM 6140 O O . PHE B 1 265 ? 2.594 49.198 57.657 1.00 19.52 265 PHE B O 1
ATOM 6148 N N . ILE B 1 266 ? 2.075 48.519 55.579 1.00 19.09 266 ILE B N 1
ATOM 6149 C CA . ILE B 1 266 ? 0.744 49.099 55.639 1.00 18.97 266 ILE B CA 1
ATOM 6150 C C . ILE B 1 266 ? -0.025 48.380 56.744 1.00 19.05 266 ILE B C 1
ATOM 6151 O O . ILE B 1 266 ? -0.714 49.009 57.546 1.00 18.78 266 ILE B O 1
ATOM 6156 N N . TYR B 1 267 ? 0.118 47.061 56.796 1.00 20.02 267 TYR B N 1
ATOM 6157 C CA . TYR B 1 267 ? -0.551 46.260 57.815 1.00 21.17 267 TYR B CA 1
ATOM 6158 C C . TYR B 1 267 ? -0.088 46.708 59.203 1.00 21.64 267 TYR B C 1
ATOM 6159 O O . TYR B 1 267 ? -0.895 46.908 60.110 1.00 20.68 267 TYR B O 1
ATOM 6168 N N . GLN B 1 268 ? 1.220 46.877 59.351 1.00 22.66 268 GLN B N 1
ATOM 6169 C CA . GLN B 1 268 ? 1.804 47.308 60.616 1.00 23.99 268 GLN B CA 1
ATOM 6170 C C . GLN B 1 268 ? 1.209 48.648 61.041 1.00 23.35 268 GLN B C 1
ATOM 6171 O O . GLN B 1 268 ? 0.931 48.868 62.220 1.00 23.09 268 GLN B O 1
ATOM 6177 N N . GLU B 1 269 ? 1.012 49.541 60.074 1.00 22.35 269 GLU B N 1
ATOM 6178 C CA . GLU B 1 269 ? 0.458 50.858 60.357 1.00 22.21 269 GLU B CA 1
ATOM 6179 C C . GLU B 1 269 ? -1.020 50.797 60.694 1.00 22.07 269 GLU B C 1
ATOM 6180 O O . GLU B 1 269 ? -1.507 51.590 61.498 1.00 21.30 269 GLU B O 1
ATOM 6186 N N . VAL B 1 270 ? -1.738 49.861 60.082 1.00 21.48 270 VAL B N 1
ATOM 6187 C CA . VAL B 1 270 ? -3.157 49.709 60.378 1.00 21.37 270 VAL B CA 1
ATOM 6188 C C . VAL B 1 270 ? -3.300 49.260 61.839 1.00 22.32 270 VAL B C 1
ATOM 6189 O O . VAL B 1 270 ? -4.168 49.745 62.571 1.00 21.71 270 VAL B O 1
ATOM 6193 N N . LYS B 1 271 ? -2.442 48.337 62.259 1.00 23.45 271 LYS B N 1
ATOM 6194 C CA . LYS B 1 271 ? -2.486 47.855 63.633 1.00 25.66 271 LYS B CA 1
ATOM 6195 C C . LYS B 1 271 ? -2.129 48.980 64.592 1.00 26.21 271 LYS B C 1
ATOM 6196 O O . LYS B 1 271 ? -2.750 49.133 65.641 1.00 25.75 271 LYS B O 1
ATOM 6202 N N . ARG B 1 272 ? -1.137 49.782 64.224 1.00 26.85 272 ARG B N 1
ATOM 6203 C CA . ARG B 1 272 ? -0.747 50.889 65.075 1.00 28.53 272 ARG B CA 1
ATOM 6204 C C . ARG B 1 272 ? -1.896 51.895 65.161 1.00 27.69 272 ARG B C 1
ATOM 6205 O O . ARG B 1 272 ? -2.123 52.502 66.209 1.00 27.59 272 ARG B O 1
ATOM 6213 N N . TYR B 1 273 ? -2.633 52.048 64.064 1.00 26.80 273 TYR B N 1
ATOM 6214 C CA . TYR B 1 273 ? -3.771 52.963 64.016 1.00 26.27 273 TYR B CA 1
ATOM 6215 C C . TYR B 1 273 ? -4.874 52.468 64.947 1.00 27.53 273 TYR B C 1
ATOM 6216 O O . TYR B 1 273 ? -5.473 53.250 65.695 1.00 27.01 273 TYR B O 1
ATOM 6225 N N . GLU B 1 274 ? -5.151 51.169 64.884 1.00 28.71 274 GLU B N 1
ATOM 6226 C CA . GLU B 1 274 ? -6.183 50.566 65.718 1.00 30.74 274 GLU B CA 1
ATOM 6227 C C . GLU B 1 274 ? -5.818 50.726 67.188 1.00 32.07 274 GLU B C 1
ATOM 6228 O O . GLU B 1 274 ? -6.684 50.919 68.043 1.00 32.31 274 GLU B O 1
ATOM 6234 N N . GLN B 1 275 ? -4.523 50.654 67.467 1.00 33.24 275 GLN B N 1
ATOM 6235 C CA . GLN B 1 275 ? -4.012 50.790 68.823 1.00 34.85 275 GLN B CA 1
ATOM 6236 C C . GLN B 1 275 ? -4.086 52.228 69.323 1.00 34.74 275 GLN B C 1
ATOM 6237 O O . GLN B 1 275 ? -4.591 52.492 70.412 1.00 34.19 275 GLN B O 1
ATOM 6243 N N . GLU B 1 276 ? -3.589 53.153 68.510 1.00 34.81 276 GLU B N 1
ATOM 6244 C CA . GLU B 1 276 ? -3.553 54.564 68.868 1.00 34.93 276 GLU B CA 1
ATOM 6245 C C . GLU B 1 276 ? -4.835 55.371 68.723 1.00 34.88 276 GLU B C 1
ATOM 6246 O O . GLU B 1 276 ? -4.986 56.403 69.378 1.00 35.06 276 GLU B O 1
ATOM 6252 N N . ARG B 1 277 ? -5.756 54.927 67.875 1.00 34.68 277 ARG B N 1
ATOM 6253 C CA . ARG B 1 277 ? -6.986 55.685 67.691 1.00 34.41 277 ARG B CA 1
ATOM 6254 C C . ARG B 1 277 ? -8.266 54.867 67.787 1.00 34.14 277 ARG B C 1
ATOM 6255 O O . ARG B 1 277 ? -9.036 55.033 68.735 1.00 34.13 277 ARG B O 1
ATOM 6263 N N . VAL B 1 278 ? -8.506 53.994 66.815 1.00 33.60 278 VAL B N 1
ATOM 6264 C CA . VAL B 1 278 ? -9.711 53.179 66.848 1.00 32.86 278 VAL B CA 1
ATOM 6265 C C . VAL B 1 278 ? -9.623 51.927 65.988 1.00 32.75 278 VAL B C 1
ATOM 6266 O O . VAL B 1 278 ? -8.924 51.892 64.972 1.00 32.09 278 VAL B O 1
ATOM 6270 N N . SER B 1 279 ? -10.335 50.893 66.420 1.00 32.17 279 SER B N 1
ATOM 6271 C CA . SER B 1 279 ? -10.385 49.627 65.710 1.00 32.29 279 SER B CA 1
ATOM 6272 C C . SER B 1 279 ? -11.856 49.339 65.436 1.00 32.40 279 SER B C 1
ATOM 6273 O O . SER B 1 279 ? -12.647 49.192 66.367 1.00 32.39 279 SER B O 1
ATOM 6276 N N . ASN B 1 280 ? -12.226 49.278 64.162 1.00 31.75 280 ASN B N 1
ATOM 6277 C CA . ASN B 1 280 ? -13.611 49.015 63.795 1.00 31.20 280 ASN B CA 1
ATOM 6278 C C . ASN B 1 280 ? -13.709 48.273 62.468 1.00 30.89 280 AS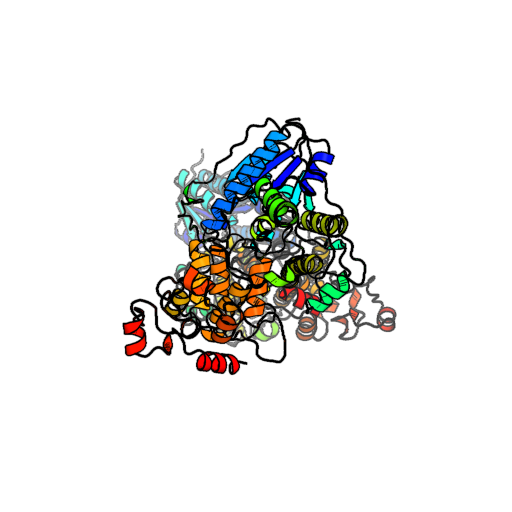N B C 1
ATOM 6279 O O . ASN B 1 280 ? -12.734 47.689 62.001 1.00 30.50 280 ASN B O 1
ATOM 6284 N N . ASP B 1 281 ? -14.887 48.292 61.860 1.00 30.44 281 ASP B N 1
ATOM 6285 C CA . ASP B 1 281 ? -15.073 47.606 60.590 1.00 30.92 281 ASP B CA 1
ATOM 6286 C C . ASP B 1 281 ? -14.172 48.171 59.493 1.00 29.74 281 ASP B C 1
ATOM 6287 O O . ASP B 1 281 ? -13.628 47.417 58.687 1.00 29.54 281 ASP B O 1
ATOM 6292 N N . SER B 1 282 ? -14.005 49.491 59.468 1.00 28.40 282 SER B N 1
ATOM 6293 C CA . SER B 1 282 ? -13.178 50.130 58.444 1.00 27.45 282 SER B CA 1
ATOM 6294 C C . SER B 1 282 ? -11.706 49.736 58.491 1.00 27.14 282 SER B C 1
ATOM 6295 O O . SER B 1 282 ? -11.111 49.438 57.452 1.00 26.27 282 SER B O 1
ATOM 6298 N N . THR B 1 283 ? -11.114 49.746 59.683 1.00 26.65 283 THR B N 1
ATOM 6299 C CA . THR B 1 283 ? -9.708 49.385 59.818 1.00 27.02 283 THR B CA 1
ATOM 6300 C C . THR B 1 283 ? -9.472 47.941 59.404 1.00 27.57 283 THR B C 1
ATOM 6301 O O . THR B 1 283 ? -8.434 47.617 58.829 1.00 27.63 283 THR B O 1
ATOM 6305 N N . HIS B 1 284 ? -10.439 47.072 59.682 1.00 28.70 284 HIS B N 1
ATOM 6306 C CA . HIS B 1 284 ? -10.311 45.671 59.304 1.00 29.51 284 HIS B CA 1
ATOM 6307 C C . HIS B 1 284 ? -10.581 45.499 57.816 1.00 28.83 284 HIS B C 1
ATOM 6308 O O . HIS B 1 284 ? -9.984 44.645 57.163 1.00 27.69 284 HIS B O 1
ATOM 6315 N N . TRP B 1 285 ? -11.477 46.323 57.282 1.00 28.15 285 TRP B N 1
ATOM 6316 C CA . TRP B 1 285 ? -11.833 46.232 55.876 1.00 27.44 285 TRP B CA 1
ATOM 6317 C C . TRP B 1 285 ? -10.659 46.530 54.953 1.00 26.08 285 TRP B C 1
ATOM 6318 O O . TRP B 1 285 ? -10.543 45.934 53.885 1.00 25.16 285 TRP B O 1
ATOM 6329 N N . LEU B 1 286 ? -9.782 47.443 55.359 1.00 24.80 286 LEU B N 1
ATOM 6330 C CA . LEU B 1 286 ? -8.632 47.759 54.523 1.00 24.00 286 LEU B CA 1
ATOM 6331 C C . LEU B 1 286 ? -7.760 46.512 54.400 1.00 23.40 286 LEU B C 1
ATOM 6332 O O . LEU B 1 286 ? -7.205 46.238 53.340 1.00 23.51 286 LEU B O 1
ATOM 6337 N N . ILE B 1 287 ? -7.643 45.758 55.490 1.00 22.58 287 ILE B N 1
ATOM 6338 C CA . ILE B 1 287 ? -6.848 44.538 55.482 1.00 22.16 287 ILE B CA 1
ATOM 6339 C C . ILE B 1 287 ? -7.508 43.528 54.552 1.00 21.59 287 ILE B C 1
ATOM 6340 O O . ILE B 1 287 ? -6.829 42.771 53.863 1.00 20.24 287 ILE B O 1
ATOM 6345 N N . PHE B 1 288 ? -8.837 43.525 54.543 1.00 21.78 288 PHE B N 1
ATOM 6346 C CA . PHE B 1 288 ? -9.598 42.631 53.677 1.00 22.80 288 PHE B CA 1
ATOM 6347 C C . PHE B 1 288 ? -9.230 42.914 52.224 1.00 21.90 288 PHE B C 1
ATOM 6348 O O . PHE B 1 288 ? -9.091 41.999 51.414 1.00 20.40 288 PHE B O 1
ATOM 6356 N N . GLU B 1 289 ? -9.071 44.191 51.897 1.00 21.99 289 GLU B N 1
ATOM 6357 C CA . GLU B 1 289 ? -8.721 44.555 50.532 1.00 22.27 289 GLU B CA 1
ATOM 6358 C C . GLU B 1 289 ? -7.303 44.104 50.200 1.00 21.70 289 GLU B C 1
ATOM 6359 O O . GLU B 1 289 ? -7.030 43.692 49.074 1.00 20.81 289 GLU B O 1
ATOM 6365 N N . LEU B 1 290 ? -6.398 44.175 51.173 1.00 21.07 290 LEU B N 1
ATOM 6366 C CA . LEU B 1 290 ? -5.031 43.736 50.924 1.00 20.16 290 LEU B CA 1
ATOM 6367 C C . LEU B 1 290 ? -5.023 42.228 50.708 1.00 19.64 290 LEU B C 1
ATOM 6368 O O . LEU B 1 290 ? -4.135 41.695 50.048 1.00 18.71 290 LEU B O 1
ATOM 6373 N N . LEU B 1 291 ? -6.018 41.541 51.264 1.00 19.65 291 LEU B N 1
ATOM 6374 C CA . LEU B 1 291 ? -6.100 40.095 51.104 1.00 19.53 291 LEU B CA 1
ATOM 6375 C C . LEU B 1 291 ? -6.571 39.737 49.703 1.00 18.61 291 LEU B C 1
ATOM 6376 O O . LEU B 1 291 ? -6.167 38.715 49.151 1.00 18.11 291 LEU B O 1
ATOM 6381 N N . TRP B 1 292 ? -7.426 40.575 49.123 1.00 18.22 292 TRP B N 1
ATOM 6382 C CA . TRP B 1 292 ? -7.875 40.324 47.759 1.00 18.26 292 TRP B CA 1
ATOM 6383 C C . TRP B 1 292 ? -6.659 40.386 46.852 1.00 17.06 292 TRP B C 1
ATOM 6384 O O . TRP B 1 292 ? -6.542 39.627 45.896 1.00 17.89 292 TRP B O 1
ATOM 6395 N N . ARG B 1 293 ? -5.753 41.309 47.157 1.00 17.82 293 ARG B N 1
ATOM 6396 C CA . ARG B 1 293 ? -4.524 41.475 46.389 1.00 16.68 293 ARG B CA 1
ATOM 6397 C C . ARG B 1 293 ? -3.702 40.194 46.502 1.00 17.45 293 ARG B C 1
ATOM 6398 O O . ARG B 1 293 ? -3.227 39.654 45.502 1.00 15.61 293 ARG B O 1
ATOM 6406 N N . ASP B 1 294 ? -3.529 39.715 47.728 1.00 18.15 294 ASP B N 1
ATOM 6407 C CA . ASP B 1 294 ? -2.793 38.475 47.958 1.00 19.18 294 ASP B CA 1
ATOM 6408 C C . ASP B 1 294 ? -3.471 37.331 47.205 1.00 18.43 294 ASP B C 1
ATOM 6409 O O . ASP B 1 294 ? -2.817 36.539 46.527 1.00 18.69 294 ASP B O 1
ATOM 6414 N N . PHE B 1 295 ? -4.788 37.251 47.339 1.00 18.83 295 PHE B N 1
ATOM 6415 C CA . PHE B 1 295 ? -5.565 36.202 46.694 1.00 19.25 295 PHE B CA 1
ATOM 6416 C C . PHE B 1 295 ? -5.284 36.139 45.203 1.00 19.31 295 PHE B C 1
ATOM 6417 O O . PHE B 1 295 ? -4.981 35.074 44.666 1.00 18.81 295 PHE B O 1
ATOM 6425 N N . PHE B 1 296 ? -5.368 37.282 44.529 1.00 19.35 296 PHE B N 1
ATOM 6426 C CA . PHE B 1 296 ? -5.126 37.295 43.095 1.00 19.25 296 PHE B CA 1
ATOM 6427 C C . PHE B 1 296 ? -3.690 36.936 42.729 1.00 19.17 296 PHE B C 1
ATOM 6428 O O . PHE B 1 296 ? -3.443 36.363 41.670 1.00 17.13 296 PHE B O 1
ATOM 6436 N N . ARG B 1 297 ? -2.734 37.246 43.599 1.00 19.43 297 ARG B N 1
ATOM 6437 C CA . ARG B 1 297 ? -1.360 36.884 43.286 1.00 21.08 297 ARG B CA 1
ATOM 6438 C C . ARG B 1 297 ? -1.205 35.361 43.399 1.00 20.74 297 ARG B C 1
ATOM 6439 O O . ARG B 1 297 ? -0.482 34.745 42.611 1.00 21.14 297 ARG B O 1
ATOM 6447 N N . PHE B 1 298 ? -1.891 34.749 44.360 1.00 20.57 298 PHE B N 1
ATOM 6448 C CA . PHE B 1 298 ? -1.804 33.295 44.514 1.00 21.12 298 PHE B CA 1
ATOM 6449 C C . PHE B 1 298 ? -2.602 32.599 43.411 1.00 21.81 298 PHE B C 1
ATOM 6450 O O . PHE B 1 298 ? -2.236 31.514 42.957 1.00 22.28 298 PHE B O 1
ATOM 6458 N N . VAL B 1 299 ? -3.701 33.214 42.987 1.00 21.43 299 VAL B N 1
ATOM 6459 C CA . VAL B 1 299 ? -4.511 32.641 41.915 1.00 22.12 299 VAL B CA 1
ATOM 6460 C C . VAL B 1 299 ? -3.665 32.618 40.642 1.00 22.22 299 VAL B C 1
ATOM 6461 O O . VAL B 1 299 ? -3.651 31.631 39.905 1.00 23.25 299 VAL B O 1
ATOM 6465 N N . ALA B 1 300 ? -2.955 33.712 40.389 1.00 22.13 300 ALA B N 1
ATOM 6466 C CA . ALA B 1 300 ? -2.099 33.808 39.213 1.00 22.15 300 ALA B CA 1
ATOM 6467 C C . ALA B 1 300 ? -1.019 32.732 39.238 1.00 22.80 300 ALA B C 1
ATOM 6468 O O . ALA B 1 300 ? -0.666 32.162 38.199 1.00 22.25 300 ALA B O 1
ATOM 6470 N N . GLN B 1 301 ? -0.490 32.463 40.427 1.00 23.51 301 GLN B N 1
ATOM 6471 C CA . GLN B 1 301 ? 0.556 31.460 40.575 1.00 25.04 301 GLN B CA 1
ATOM 6472 C C . GLN B 1 301 ? -0.004 30.066 40.308 1.00 25.78 301 GLN B C 1
ATOM 6473 O O . GLN B 1 301 ? 0.622 29.258 39.624 1.00 26.40 301 GLN B O 1
ATOM 6479 N N . LYS B 1 302 ? -1.193 29.797 40.836 1.00 26.33 302 LYS B N 1
ATOM 6480 C CA . LYS B 1 302 ? -1.831 28.496 40.664 1.00 27.04 302 LYS B CA 1
ATOM 6481 C C . LYS B 1 302 ? -2.227 28.174 39.219 1.00 27.84 302 LYS B C 1
ATOM 6482 O O . LYS B 1 302 ? -1.849 27.133 38.680 1.00 28.20 302 LYS B O 1
ATOM 6488 N N . TYR B 1 303 ? -2.976 29.077 38.597 1.00 28.30 303 TYR B N 1
ATOM 6489 C CA . TYR B 1 303 ? -3.471 28.877 37.238 1.00 28.44 303 TYR B CA 1
ATOM 6490 C C . TYR B 1 303 ? -2.508 29.181 36.104 1.00 28.37 303 TYR B C 1
ATOM 6491 O O . TYR B 1 303 ? -2.721 28.746 34.969 1.00 27.76 303 TYR B O 1
ATOM 6500 N N . GLY B 1 304 ? -1.452 29.926 36.398 1.00 28.10 304 GLY B N 1
ATOM 6501 C CA . GLY B 1 304 ? -0.491 30.250 35.365 1.00 27.72 304 GLY B CA 1
ATOM 6502 C C . GLY B 1 304 ? -1.106 30.959 34.170 1.00 28.03 304 GLY B C 1
ATOM 6503 O O . GLY B 1 304 ? -1.945 31.848 34.318 1.00 27.18 304 GLY B O 1
ATOM 6504 N N . ASN B 1 305 ? -0.692 30.543 32.978 1.00 28.45 305 ASN B N 1
ATOM 6505 C CA . ASN B 1 305 ? -1.157 31.141 31.734 1.00 29.38 305 ASN B CA 1
ATOM 6506 C C . ASN B 1 305 ? -2.649 31.053 31.440 1.00 29.22 305 ASN B C 1
ATOM 6507 O O . ASN B 1 305 ? -3.137 31.707 30.518 1.00 29.39 305 ASN B O 1
ATOM 6512 N N . LYS B 1 306 ? -3.378 30.253 32.207 1.00 28.74 306 LYS B N 1
ATOM 6513 C CA . LYS B 1 306 ? -4.813 30.156 31.994 1.00 28.86 306 LYS B CA 1
ATOM 6514 C C . LYS B 1 306 ? -5.412 31.512 32.350 1.00 27.73 306 LYS B C 1
ATOM 6515 O O . LYS B 1 306 ? -6.517 31.856 31.926 1.00 27.39 306 LYS B O 1
ATOM 6521 N N . LEU B 1 307 ? -4.663 32.282 33.132 1.00 25.66 307 LEU B N 1
ATOM 6522 C CA . LEU B 1 307 ? -5.103 33.605 33.557 1.00 24.20 307 LEU B CA 1
ATOM 6523 C C . LEU B 1 307 ? -5.226 34.542 32.364 1.00 22.90 307 LEU B C 1
ATOM 6524 O O . LEU B 1 307 ? -5.995 35.497 32.404 1.00 22.72 307 LEU B O 1
ATOM 6529 N N . PHE B 1 308 ? -4.470 34.262 31.305 1.00 23.11 308 PHE B N 1
ATOM 6530 C CA . PHE B 1 308 ? -4.484 35.104 30.111 1.00 23.54 308 PHE B CA 1
ATOM 6531 C C . PHE B 1 308 ? -5.173 34.501 28.886 1.00 23.60 308 PHE B C 1
ATOM 6532 O O . PHE B 1 308 ? -5.278 35.163 27.846 1.00 22.44 308 PHE B O 1
ATOM 6540 N N . ASN B 1 309 ? -5.622 33.254 28.993 1.00 24.28 309 ASN B N 1
ATOM 6541 C CA . ASN B 1 309 ? -6.299 32.608 27.871 1.00 25.54 309 ASN B CA 1
ATOM 6542 C C . ASN B 1 309 ? -7.675 33.211 27.665 1.00 25.86 309 ASN B C 1
ATOM 6543 O O . ASN B 1 309 ? -8.288 33.711 28.608 1.00 24.58 309 ASN B O 1
ATOM 6548 N N . ARG B 1 310 ? -8.171 33.157 26.434 1.00 27.70 310 ARG B N 1
ATOM 6549 C CA . ARG B 1 310 ? -9.493 33.706 26.163 1.00 29.94 310 ARG B CA 1
ATOM 6550 C C . ARG B 1 310 ? -10.516 32.967 27.011 1.00 29.56 310 ARG B C 1
ATOM 6551 O O . ARG B 1 310 ? -11.524 33.539 27.420 1.00 30.00 310 ARG B O 1
ATOM 6559 N N . GLY B 1 311 ? -10.238 31.697 27.294 1.00 29.90 311 GLY B N 1
ATOM 6560 C CA . GLY B 1 311 ? -11.150 30.897 28.091 1.00 29.87 311 GLY B CA 1
ATOM 6561 C C . GLY B 1 311 ? -11.166 31.258 29.564 1.00 30.28 311 GLY B C 1
ATOM 6562 O O . GLY B 1 311 ? -12.114 30.932 30.276 1.00 29.83 311 GLY B O 1
ATOM 6563 N N . GLY B 1 312 ? -10.117 31.932 30.028 1.00 30.39 312 GLY B N 1
ATOM 6564 C CA . GLY B 1 312 ? -10.055 32.316 31.427 1.00 31.32 312 GLY B CA 1
ATOM 6565 C C . GLY B 1 312 ? -9.638 31.181 32.343 1.00 32.10 312 GLY B C 1
ATOM 6566 O O . GLY B 1 312 ? -9.296 30.091 31.888 1.00 32.32 312 GLY B O 1
ATOM 6567 N N . LEU B 1 313 ? -9.668 31.433 33.645 1.00 32.62 313 LEU B N 1
ATOM 6568 C CA . LEU B 1 313 ? -9.281 30.426 34.621 1.00 33.84 313 LEU B CA 1
ATOM 6569 C C . LEU B 1 313 ? -10.184 29.194 34.540 1.00 35.09 313 LEU B C 1
ATOM 6570 O O . LEU B 1 313 ? -9.723 28.070 34.735 1.00 34.61 313 LEU B O 1
ATOM 6575 N N . LEU B 1 314 ? -11.464 29.413 34.248 1.00 36.77 314 LEU B N 1
ATOM 6576 C CA . LEU B 1 314 ? -12.433 28.322 34.153 1.00 38.33 314 LEU B CA 1
ATOM 6577 C C . LEU B 1 314 ? -12.493 27.714 32.755 1.00 39.41 314 LEU B C 1
ATOM 6578 O O . LEU B 1 314 ? -13.210 26.741 32.526 1.00 39.23 314 LEU B O 1
ATOM 6583 N N . ASN B 1 315 ? -11.740 28.292 31.825 1.00 40.60 315 ASN B N 1
ATOM 6584 C CA . ASN B 1 315 ? -11.710 27.803 30.455 1.00 41.62 315 ASN B CA 1
ATOM 6585 C C . ASN B 1 315 ? -13.122 27.651 29.897 1.00 41.82 315 ASN B C 1
ATOM 6586 O O . ASN B 1 315 ? -13.584 26.539 29.647 1.00 41.91 315 ASN B O 1
ATOM 6591 N N . LYS B 1 316 ? -13.800 28.780 29.707 1.00 41.81 316 LYS B N 1
ATOM 6592 C CA . LYS B 1 316 ? -15.163 28.792 29.181 1.00 42.45 316 LYS B CA 1
ATOM 6593 C C . LYS B 1 316 ? -15.149 28.857 27.655 1.00 42.16 316 LYS B C 1
ATOM 6594 O O . LYS B 1 316 ? -14.149 29.249 27.055 1.00 42.09 316 LYS B O 1
ATOM 6600 N N . ASN B 1 317 ? -16.260 28.473 27.031 1.00 41.92 317 ASN B N 1
ATOM 6601 C CA . ASN B 1 317 ? -16.357 28.491 25.573 1.00 41.58 317 ASN B CA 1
ATOM 6602 C C . ASN B 1 317 ? -17.081 29.730 25.055 1.00 40.18 317 ASN B C 1
ATOM 6603 O O . ASN B 1 317 ? -17.498 29.777 23.896 1.00 40.40 317 ASN B O 1
ATOM 6608 N N . PHE B 1 318 ? -17.236 30.727 25.919 1.00 38.20 318 PHE B N 1
ATOM 6609 C CA . PHE B 1 318 ? -17.910 31.966 25.544 1.00 36.11 318 PHE B CA 1
ATOM 6610 C C . PHE B 1 318 ? -17.355 32.555 24.254 1.00 34.15 318 PHE B C 1
ATOM 6611 O O . PHE B 1 318 ? -16.142 32.591 24.045 1.00 33.76 318 PHE B O 1
ATOM 6619 N N . PRO B 1 319 ? -18.241 33.006 23.356 1.00 32.61 319 PRO B N 1
ATOM 6620 C CA . PRO B 1 319 ? -17.745 33.594 22.114 1.00 30.75 319 PRO B CA 1
ATOM 6621 C C . PRO B 1 319 ? -17.511 35.060 22.451 1.00 28.47 319 PRO B C 1
ATOM 6622 O O . PRO B 1 319 ? -18.110 35.580 23.392 1.00 28.28 319 PRO B O 1
ATOM 6626 N N . TRP B 1 320 ? -16.633 35.721 21.712 1.00 26.18 320 TRP B N 1
ATOM 6627 C CA . TRP B 1 320 ? -16.368 37.127 21.966 1.00 24.19 320 TRP B CA 1
ATOM 6628 C C . TRP B 1 320 ? -16.272 37.854 20.639 1.00 22.90 320 TRP B C 1
ATOM 6629 O O . TRP B 1 320 ? -15.874 37.268 19.639 1.00 22.01 320 TRP B O 1
ATOM 6640 N N . GLN B 1 321 ? -16.632 39.132 20.636 1.00 21.97 321 GLN B N 1
ATOM 6641 C CA . GLN B 1 321 ? -16.572 39.925 19.418 1.00 21.84 321 GLN B CA 1
ATOM 6642 C C . GLN B 1 321 ? -15.318 40.790 19.372 1.00 21.53 321 GLN B C 1
ATOM 6643 O O . GLN B 1 321 ? -14.947 41.421 20.362 1.00 20.70 321 GLN B O 1
ATOM 6649 N N . GLU B 1 322 ? -14.650 40.790 18.227 1.00 21.11 322 GLU B N 1
ATOM 6650 C CA . GLU B 1 322 ? -13.466 41.615 18.046 1.00 22.38 322 GLU B CA 1
ATOM 6651 C C . GLU B 1 322 ? -13.989 42.871 17.358 1.00 21.83 322 GLU B C 1
ATOM 6652 O O . GLU B 1 322 ? -13.620 43.182 16.227 1.00 21.61 322 GLU B O 1
ATOM 6658 N N . ASP B 1 323 ? -14.863 43.578 18.070 1.00 21.10 323 ASP B N 1
ATOM 6659 C CA . ASP B 1 323 ? -15.521 44.787 17.579 1.00 20.17 323 ASP B CA 1
ATOM 6660 C C . ASP B 1 323 ? -14.663 46.036 17.784 1.00 20.16 323 ASP B C 1
ATOM 6661 O O . ASP B 1 323 ? -14.743 46.698 18.817 1.00 18.76 323 ASP B O 1
ATOM 6666 N N . GLN B 1 324 ? -13.852 46.355 16.781 1.00 19.98 324 GLN B N 1
ATOM 6667 C CA . GLN B 1 324 ? -12.956 47.507 16.848 1.00 20.57 324 GLN B CA 1
ATOM 6668 C C . GLN B 1 324 ? -13.656 48.834 17.108 1.00 19.07 324 GLN B C 1
ATOM 6669 O O . GLN B 1 324 ? -13.266 49.585 17.998 1.00 17.45 324 GLN B O 1
ATOM 6675 N N . VAL B 1 325 ? -14.689 49.127 16.330 1.00 17.74 325 VAL B N 1
ATOM 6676 C CA . VAL B 1 325 ? -15.398 50.390 16.489 1.00 17.20 325 VAL B CA 1
ATOM 6677 C C . VAL B 1 325 ? -16.037 50.597 17.860 1.00 16.31 325 VAL B C 1
ATOM 6678 O O . VAL B 1 325 ? -15.874 51.656 18.459 1.00 15.51 325 VAL B O 1
ATOM 6682 N N . ARG B 1 326 ? -16.769 49.612 18.367 1.00 15.54 326 ARG B N 1
ATOM 6683 C CA . ARG B 1 326 ? -17.390 49.806 19.671 1.00 14.94 326 ARG B CA 1
ATOM 6684 C C . ARG B 1 326 ? -16.369 49.716 20.793 1.00 15.40 326 ARG B C 1
ATOM 6685 O O . ARG B 1 326 ? -16.565 50.291 21.865 1.00 14.64 326 ARG B O 1
ATOM 6693 N N . PHE B 1 327 ? -15.279 48.992 20.562 1.00 15.03 327 PHE B N 1
ATOM 6694 C CA . PHE B 1 327 ? -14.252 48.937 21.588 1.00 14.97 327 PHE B CA 1
ATOM 6695 C C . PHE B 1 327 ? -13.709 50.352 21.742 1.00 15.08 327 PHE B C 1
ATOM 6696 O O . PHE B 1 327 ? -13.432 50.803 22.849 1.00 14.52 327 PHE B O 1
ATOM 6704 N N . GLU B 1 328 ? -13.539 51.040 20.615 1.00 16.19 328 GLU B N 1
ATOM 6705 C CA . GLU B 1 328 ? -13.027 52.407 20.616 1.00 17.73 328 GLU B CA 1
ATOM 6706 C C . GLU B 1 328 ? -13.979 53.351 21.342 1.00 16.43 328 GLU B C 1
ATOM 6707 O O . GLU B 1 328 ? -13.537 54.279 22.015 1.00 16.53 328 GLU B O 1
ATOM 6713 N N . LEU B 1 329 ? -15.281 53.126 21.196 1.00 15.72 329 LEU B N 1
ATOM 6714 C CA . LEU B 1 329 ? -16.262 53.960 21.881 1.00 14.98 329 LEU B CA 1
ATOM 6715 C C . LEU B 1 329 ? -16.081 53.746 23.384 1.00 14.63 329 LEU B C 1
ATOM 6716 O O . LEU B 1 329 ? -16.141 54.697 24.178 1.00 14.50 329 LEU B O 1
ATOM 6721 N N . TRP B 1 330 ? -15.827 52.498 23.765 1.00 13.19 330 TRP B N 1
ATOM 6722 C CA . TRP B 1 330 ? -15.619 52.161 25.171 1.00 13.45 330 TRP B CA 1
ATOM 6723 C C . TRP B 1 330 ? -14.339 52.822 25.685 1.00 14.33 330 TRP B C 1
ATOM 6724 O O . TRP B 1 330 ? -14.362 53.546 26.680 1.00 13.64 330 TRP B O 1
ATOM 6735 N N . ARG B 1 331 ? -13.228 52.579 24.993 1.00 15.00 331 ARG B N 1
ATOM 6736 C CA . ARG B 1 331 ? -11.940 53.124 25.399 1.00 16.65 331 ARG B CA 1
ATOM 6737 C C . ARG B 1 331 ? -11.938 54.650 25.520 1.00 17.37 331 ARG B C 1
ATOM 6738 O O . ARG B 1 331 ? -11.384 55.206 26.469 1.00 17.22 331 ARG B O 1
ATOM 6746 N N . SER B 1 332 ? -12.559 55.324 24.557 1.00 17.28 332 SER B N 1
ATOM 6747 C CA . SER B 1 332 ? -12.589 56.782 24.554 1.00 16.86 332 SER B CA 1
ATOM 6748 C C . SER B 1 332 ? -13.690 57.394 25.418 1.00 16.34 332 SER B C 1
ATOM 6749 O O . SER B 1 332 ? -13.800 58.615 25.521 1.00 15.85 332 SER B O 1
ATOM 6752 N N . GLY B 1 333 ? -14.510 56.557 26.040 1.00 15.12 333 GLY B N 1
ATOM 6753 C CA . GLY B 1 333 ? -15.569 57.088 26.873 1.00 14.74 333 GLY B CA 1
ATOM 6754 C C . GLY B 1 333 ? -16.671 57.770 26.080 1.00 14.96 333 GLY B C 1
ATOM 6755 O O . GLY B 1 333 ? -17.124 58.863 26.436 1.00 12.79 333 GLY B O 1
ATOM 6756 N N . GLN B 1 334 ? -17.108 57.129 25.001 1.00 15.04 334 GLN B N 1
ATOM 6757 C CA . GLN B 1 334 ? -18.179 57.688 24.181 1.00 16.66 334 GLN B CA 1
ATOM 6758 C C . GLN B 1 334 ? -19.251 56.634 23.933 1.00 15.82 334 GLN B C 1
ATOM 6759 O O . GLN B 1 334 ? -19.807 56.540 22.837 1.00 15.83 334 GLN B O 1
ATOM 6765 N N . THR B 1 335 ? -19.550 55.861 24.971 1.00 15.30 335 THR B N 1
ATOM 6766 C CA . THR B 1 335 ? -20.534 54.787 24.893 1.00 14.18 335 THR B CA 1
ATOM 6767 C C . THR B 1 335 ? -21.980 55.246 24.992 1.00 14.18 335 THR B C 1
ATOM 6768 O O . THR B 1 335 ? -22.892 54.500 24.641 1.00 14.40 335 THR B O 1
ATOM 6772 N N . GLY B 1 336 ? -22.194 56.457 25.481 1.00 13.31 336 GLY B N 1
ATOM 6773 C CA . GLY B 1 336 ? -23.552 56.940 25.644 1.00 13.47 336 GLY B CA 1
ATOM 6774 C C . GLY B 1 336 ? -24.065 56.644 27.044 1.00 13.17 336 GLY B C 1
ATOM 6775 O O . GLY B 1 336 ? -25.166 57.055 27.416 1.00 13.62 336 GLY B O 1
ATOM 6776 N N . TYR B 1 337 ? -23.280 55.902 27.820 1.00 12.93 337 TYR B N 1
ATOM 6777 C CA . TYR B 1 337 ? -23.651 55.587 29.200 1.00 13.53 337 TYR B CA 1
ATOM 6778 C C . TYR B 1 337 ? -22.769 56.447 30.100 1.00 13.29 337 TYR B C 1
ATOM 6779 O O . TYR B 1 337 ? -21.573 56.192 30.236 1.00 12.67 337 TYR B O 1
ATOM 6788 N N . PRO B 1 338 ? -23.352 57.482 30.721 1.00 13.90 338 PRO B N 1
ATOM 6789 C CA . PRO B 1 338 ? -22.594 58.378 31.601 1.00 14.36 338 PRO B CA 1
ATOM 6790 C C . PRO B 1 338 ? -21.632 57.736 32.608 1.00 14.25 338 PRO B C 1
ATOM 6791 O O . PRO B 1 338 ? -20.462 58.113 32.661 1.00 14.52 338 PRO B O 1
ATOM 6795 N N . LEU B 1 339 ? -22.109 56.783 33.406 1.00 14.87 339 LEU B N 1
ATOM 6796 C CA . LEU B 1 339 ? -21.235 56.149 34.401 1.00 14.84 339 LEU B CA 1
ATOM 6797 C C . LEU B 1 339 ? -19.992 55.562 33.743 1.00 14.81 339 LEU B C 1
ATOM 6798 O O . LEU B 1 339 ? -18.881 55.708 34.255 1.00 15.40 339 LEU B O 1
ATOM 6803 N N . VAL B 1 340 ? -20.178 54.892 32.611 1.00 14.52 340 VAL B N 1
ATOM 6804 C CA . VAL B 1 340 ? -19.051 54.300 31.896 1.00 14.25 340 VAL B CA 1
ATOM 6805 C C . VAL B 1 340 ? -18.154 55.362 31.261 1.00 15.01 340 VAL B C 1
ATOM 6806 O O . VAL B 1 340 ? -16.923 55.302 31.360 1.00 13.64 340 VAL B O 1
ATOM 6810 N N . ASP B 1 341 ? -18.771 56.340 30.607 1.00 14.60 341 ASP B N 1
ATOM 6811 C CA . ASP B 1 341 ? -17.995 57.381 29.943 1.00 14.76 341 ASP B CA 1
ATOM 6812 C C . ASP B 1 341 ? -17.184 58.243 30.908 1.00 13.86 341 ASP B C 1
ATOM 6813 O O . ASP B 1 341 ? -16.033 58.574 30.630 1.00 13.28 341 ASP B O 1
ATOM 6818 N N . ALA B 1 342 ? -17.776 58.593 32.043 1.00 13.82 342 ALA B N 1
ATOM 6819 C CA . ALA B 1 342 ? -17.076 59.407 33.029 1.00 14.82 342 ALA B CA 1
ATOM 6820 C C . ALA B 1 342 ? -15.848 58.641 33.531 1.00 15.03 342 ALA B C 1
ATOM 6821 O O . ALA B 1 342 ? -14.750 59.196 33.641 1.00 15.23 342 ALA B O 1
ATOM 6823 N N . ASN B 1 343 ? -16.038 57.359 33.826 1.00 14.27 343 ASN B N 1
ATOM 6824 C CA . ASN B 1 343 ? -14.946 56.520 34.319 1.00 14.23 343 ASN B CA 1
ATOM 6825 C C . ASN B 1 343 ? -13.835 56.284 33.313 1.00 14.26 343 ASN B C 1
ATOM 6826 O O . ASN B 1 343 ? -12.653 56.325 33.663 1.00 13.95 343 ASN B O 1
ATOM 6831 N N . MET B 1 344 ? -14.196 56.032 32.060 1.00 13.03 344 MET B N 1
ATOM 6832 C CA . MET B 1 344 ? -13.173 55.798 31.052 1.00 13.62 344 MET B CA 1
ATOM 6833 C C . MET B 1 344 ? -12.408 57.084 30.734 1.00 14.00 344 MET B C 1
ATOM 6834 O O . MET B 1 344 ? -11.217 57.043 30.410 1.00 13.91 344 MET B O 1
ATOM 6839 N N . ARG B 1 345 ? -13.076 58.230 30.826 1.00 15.30 345 ARG B N 1
ATOM 6840 C CA . ARG B 1 345 ? -12.379 59.485 30.563 1.00 15.99 345 ARG B CA 1
ATOM 6841 C C . ARG B 1 345 ? -11.459 59.796 31.736 1.00 15.56 345 ARG B C 1
ATOM 6842 O O . ARG B 1 345 ? -10.369 60.316 31.541 1.00 15.87 345 ARG B O 1
ATOM 6850 N N . GLU B 1 346 ? -11.892 59.476 32.954 1.00 16.61 346 GLU B N 1
ATOM 6851 C CA . GLU B 1 346 ? -11.049 59.711 34.126 1.00 15.54 346 GLU B CA 1
ATOM 6852 C C . GLU B 1 346 ? -9.772 58.877 33.966 1.00 15.68 346 GLU B C 1
ATOM 6853 O O . GLU B 1 346 ? -8.661 59.352 34.215 1.00 14.58 346 GLU B O 1
ATOM 6859 N N . LEU B 1 347 ? -9.940 57.625 33.545 1.00 15.20 347 LEU B N 1
ATOM 6860 C CA . LEU B 1 347 ? -8.805 56.728 33.342 1.00 15.19 347 LEU B CA 1
ATOM 6861 C C . LEU B 1 347 ? -7.854 57.288 32.289 1.00 16.10 347 LEU B C 1
ATOM 6862 O O . LEU B 1 347 ? -6.641 57.350 32.491 1.00 16.38 347 LEU B O 1
ATOM 6867 N N . ASN B 1 348 ? -8.419 57.703 31.163 1.00 17.16 348 ASN B N 1
ATOM 6868 C CA . ASN B 1 348 ? -7.631 58.233 30.062 1.00 17.84 348 ASN B CA 1
ATOM 6869 C C . ASN B 1 348 ? -6.919 59.534 30.418 1.00 17.73 348 ASN B C 1
ATOM 6870 O O . ASN B 1 348 ? -5.789 59.759 29.999 1.00 18.44 348 ASN B O 1
ATOM 6875 N N . LEU B 1 349 ? -7.579 60.374 31.208 1.00 16.84 349 LEU B N 1
ATOM 6876 C CA . LEU B 1 349 ? -7.024 61.667 31.586 1.00 17.31 349 LEU B CA 1
ATOM 6877 C C . LEU B 1 349 ? -6.230 61.714 32.888 1.00 16.96 349 LEU B C 1
ATOM 6878 O O . LEU B 1 349 ? -5.617 62.737 33.185 1.00 17.17 349 LEU B O 1
ATOM 6883 N N . THR B 1 350 ? -6.231 60.629 33.662 1.00 15.60 350 THR B N 1
ATOM 6884 C CA . THR B 1 350 ? -5.513 60.627 34.940 1.00 15.43 350 THR B CA 1
ATOM 6885 C C . THR B 1 350 ? -4.745 59.347 35.245 1.00 15.65 350 THR B C 1
ATOM 6886 O O . THR B 1 350 ? -3.827 59.353 36.067 1.00 15.99 350 THR B O 1
ATOM 6890 N N . GLY B 1 351 ? -5.126 58.247 34.603 1.00 15.59 351 GLY B N 1
ATOM 6891 C CA . GLY B 1 351 ? -4.447 56.986 34.848 1.00 14.63 351 GLY B CA 1
ATOM 6892 C C . GLY B 1 351 ? -5.055 56.208 36.003 1.00 14.31 351 GLY B C 1
ATOM 6893 O O . GLY B 1 351 ? -4.614 55.102 36.310 1.00 15.06 351 GLY B O 1
ATOM 6894 N N . PHE B 1 352 ? -6.073 56.771 36.643 1.00 14.68 352 PHE B N 1
ATOM 6895 C CA . PHE B 1 352 ? -6.717 56.098 37.766 1.00 14.96 352 PHE B CA 1
ATOM 6896 C C . PHE B 1 352 ? -8.228 55.996 37.585 1.00 15.36 352 PHE B C 1
ATOM 6897 O O . PHE B 1 352 ? -8.828 56.762 36.831 1.00 15.59 352 PHE B O 1
ATOM 6905 N N . MET B 1 353 ? -8.824 55.021 38.267 1.00 14.34 353 MET B N 1
ATOM 6906 C CA . MET B 1 353 ? -10.263 54.811 38.240 1.00 14.87 353 MET B CA 1
ATOM 6907 C C . MET B 1 353 ? -10.654 54.106 39.537 1.00 14.67 353 MET B C 1
ATOM 6908 O O . MET B 1 353 ? -9.966 53.184 39.984 1.00 14.96 353 MET B O 1
ATOM 6913 N N . SER B 1 354 ? -11.748 54.552 40.145 1.00 15.38 354 SER B N 1
ATOM 6914 C CA . SER B 1 354 ? -12.228 53.959 41.386 1.00 16.37 354 SER B CA 1
ATOM 6915 C C . SER B 1 354 ? -12.560 52.489 41.159 1.00 16.79 354 SER B C 1
ATOM 6916 O O . SER B 1 354 ? -12.832 52.076 40.036 1.00 16.10 354 SER B O 1
ATOM 6919 N N . ASN B 1 355 ? -12.531 51.700 42.229 1.00 17.16 355 ASN B N 1
ATOM 6920 C CA . ASN B 1 355 ? -12.854 50.282 42.126 1.00 17.05 355 ASN B CA 1
ATOM 6921 C C . ASN B 1 355 ? -14.297 50.124 41.648 1.00 16.47 355 ASN B C 1
ATOM 6922 O O . ASN B 1 355 ? -14.599 49.259 40.828 1.00 15.88 355 ASN B O 1
ATOM 6927 N N . ARG B 1 356 ? -15.193 50.961 42.164 1.00 15.83 356 ARG B N 1
ATOM 6928 C CA . ARG B 1 356 ? -16.595 50.879 41.773 1.00 15.16 356 ARG B CA 1
ATOM 6929 C C . ARG B 1 356 ? -16.711 51.128 40.265 1.00 14.75 356 ARG B C 1
ATOM 6930 O O . ARG B 1 356 ? -17.496 50.475 39.577 1.00 15.49 356 ARG B O 1
ATOM 6938 N N . GLY B 1 357 ? -15.912 52.059 39.756 1.00 14.18 357 GLY B N 1
ATOM 6939 C CA . GLY B 1 357 ? -15.937 52.348 38.332 1.00 14.21 357 GLY B CA 1
ATOM 6940 C C . GLY B 1 357 ? -15.360 51.209 37.502 1.00 14.83 357 GLY B C 1
ATOM 6941 O O . GLY B 1 357 ? -15.916 50.849 36.464 1.00 15.05 357 GLY B O 1
ATOM 6942 N N . ARG B 1 358 ? -14.247 50.635 37.950 1.00 13.30 358 ARG B N 1
ATOM 6943 C CA . ARG B 1 358 ? -13.613 49.540 37.218 1.00 13.80 358 ARG B CA 1
ATOM 6944 C C . ARG B 1 358 ? -14.540 48.345 37.059 1.00 14.55 358 ARG B C 1
ATOM 6945 O O . ARG B 1 358 ? -14.573 47.720 36.002 1.00 13.53 358 ARG B O 1
ATOM 6953 N N . GLN B 1 359 ? -15.284 48.026 38.111 1.00 14.94 359 GLN B N 1
ATOM 6954 C CA . GLN B 1 359 ? -16.211 46.905 38.060 1.00 16.65 359 GLN B CA 1
ATOM 6955 C C . GLN B 1 359 ? -17.283 47.150 37.004 1.00 16.55 359 GLN B C 1
ATOM 6956 O O . GLN B 1 359 ? -17.644 46.248 36.244 1.00 15.23 359 GLN B O 1
ATOM 6962 N N . ASN B 1 360 ? -17.784 48.378 36.952 1.00 16.48 360 ASN B N 1
ATOM 6963 C CA . ASN B 1 360 ? -18.818 48.715 35.990 1.00 16.60 360 ASN B CA 1
ATOM 6964 C C . ASN B 1 360 ? -18.337 48.793 34.549 1.00 16.33 360 ASN B C 1
ATOM 6965 O O . ASN B 1 360 ? -18.993 48.258 33.657 1.00 16.64 360 ASN B O 1
ATOM 6970 N N . VAL B 1 361 ? -17.197 49.432 34.299 1.00 15.37 361 VAL B N 1
ATOM 6971 C CA . VAL B 1 361 ? -16.737 49.520 32.916 1.00 14.78 361 VAL B CA 1
ATOM 6972 C C . VAL B 1 361 ? -16.305 48.165 32.367 1.00 15.38 361 VAL B C 1
ATOM 6973 O O . VAL B 1 361 ? -16.473 47.893 31.181 1.00 15.30 361 VAL B O 1
ATOM 6977 N N . ALA B 1 362 ? -15.765 47.303 33.224 1.00 15.53 362 ALA B N 1
ATOM 6978 C CA . ALA B 1 362 ? -15.340 45.985 32.764 1.00 16.47 362 ALA B CA 1
ATOM 6979 C C . ALA B 1 362 ? -16.579 45.166 32.422 1.00 16.25 362 ALA B C 1
ATOM 6980 O O . ALA B 1 362 ? -16.642 44.515 31.376 1.00 15.71 362 ALA B O 1
ATOM 6982 N N . SER B 1 363 ? -17.571 45.215 33.303 1.00 16.48 363 SER B N 1
ATOM 6983 C CA . SER B 1 363 ? -18.810 44.484 33.088 1.00 16.61 363 SER B CA 1
ATOM 6984 C C . SER B 1 363 ? -19.462 44.958 31.793 1.00 16.49 363 SER B C 1
ATOM 6985 O O . SER B 1 363 ? -19.953 44.154 31.005 1.00 15.46 363 SER B O 1
ATOM 6988 N N . PHE B 1 364 ? -19.460 46.267 31.569 1.00 15.39 364 PHE B N 1
ATOM 6989 C CA . PHE B 1 364 ? -20.066 46.802 30.362 1.00 15.92 364 PHE B CA 1
ATOM 6990 C C . PHE B 1 364 ? -19.395 46.232 29.112 1.00 15.19 364 PHE B C 1
ATOM 6991 O O . PHE B 1 364 ? -20.072 45.788 28.183 1.00 14.63 364 PHE B O 1
ATOM 6999 N N . LEU B 1 365 ? -18.066 46.235 29.090 1.00 15.70 365 LEU B N 1
ATOM 7000 C CA . LEU B 1 365 ? -17.336 45.723 27.933 1.00 15.70 365 LEU B CA 1
ATOM 7001 C C . LEU B 1 365 ? -17.605 44.242 27.694 1.00 16.09 365 LEU B C 1
ATOM 7002 O O . LEU B 1 365 ? -17.875 43.821 26.566 1.00 16.46 365 LEU B O 1
ATOM 7007 N N . CYS B 1 366 ? -17.532 43.454 28.760 1.00 16.67 366 CYS B N 1
ATOM 7008 C CA . CYS B 1 366 ? -17.724 42.012 28.654 1.00 18.00 366 CYS B CA 1
ATOM 7009 C C . CYS B 1 366 ? -19.154 41.528 28.472 1.00 18.04 366 CYS B C 1
ATOM 7010 O O . CYS B 1 366 ? -19.433 40.711 27.590 1.00 18.38 366 CYS B O 1
ATOM 7013 N N . LYS B 1 367 ? -20.048 42.029 29.312 1.00 18.36 367 LYS B N 1
ATOM 7014 C CA . LYS B 1 367 ? -21.447 41.623 29.301 1.00 19.98 367 LYS B CA 1
ATOM 7015 C C . LYS B 1 367 ? -22.352 42.354 28.311 1.00 20.06 367 LYS B C 1
ATOM 7016 O O . LYS B 1 367 ? -23.210 41.737 27.680 1.00 20.85 367 LYS B O 1
ATOM 7022 N N . ASN B 1 368 ? -22.181 43.663 28.179 1.00 19.08 368 ASN B N 1
ATOM 7023 C CA . ASN B 1 368 ? -23.030 44.404 27.265 1.00 18.70 368 ASN B CA 1
ATOM 7024 C C . ASN B 1 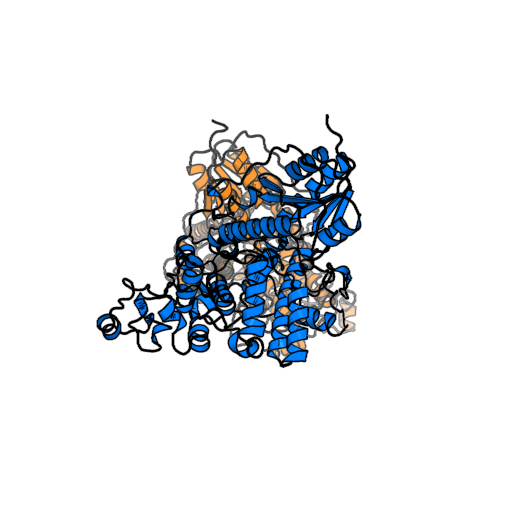368 ? -22.495 44.427 25.841 1.00 18.13 368 ASN B C 1
ATOM 7025 O O . ASN B 1 368 ? -23.206 44.059 24.915 1.00 18.36 368 ASN B O 1
ATOM 7030 N N . LEU B 1 369 ? -21.246 44.842 25.659 1.00 17.18 369 LEU B N 1
ATOM 7031 C CA . LEU B 1 369 ? -20.668 44.869 24.319 1.00 17.30 369 LEU B CA 1
ATOM 7032 C C . LEU B 1 369 ? -20.236 43.473 23.853 1.00 16.87 369 LEU B C 1
ATOM 7033 O O . LEU B 1 369 ? -20.094 43.229 22.656 1.00 16.20 369 LEU B O 1
ATOM 7038 N N . GLY B 1 370 ? -20.028 42.563 24.799 1.00 17.75 370 GLY B N 1
ATOM 7039 C CA . GLY B 1 370 ? -19.618 41.209 24.447 1.00 17.23 370 GLY B CA 1
ATOM 7040 C C . GLY B 1 370 ? -18.302 41.160 23.694 1.00 17.24 370 GLY B C 1
ATOM 7041 O O . GLY B 1 370 ? -18.062 40.263 22.881 1.00 16.93 370 GLY B O 1
ATOM 7042 N N . ILE B 1 371 ? -17.434 42.124 23.974 1.00 16.68 371 ILE B N 1
ATOM 7043 C CA . ILE B 1 371 ? -16.142 42.210 23.305 1.00 16.57 371 ILE B CA 1
ATOM 7044 C C . ILE B 1 371 ? -15.042 41.455 24.046 1.00 16.44 371 ILE B C 1
ATOM 7045 O O . ILE B 1 371 ? -15.010 41.452 25.268 1.00 16.90 371 ILE B O 1
ATOM 7050 N N . ASP B 1 372 ? -14.150 40.827 23.284 1.00 16.62 372 ASP B N 1
ATOM 7051 C CA . ASP B 1 372 ? -13.012 40.068 23.816 1.00 17.65 372 ASP B CA 1
ATOM 7052 C C . ASP B 1 372 ? -12.534 40.746 25.095 1.00 17.72 372 ASP B C 1
ATOM 7053 O O . ASP B 1 372 ? -11.988 41.845 25.040 1.00 17.69 372 ASP B O 1
ATOM 7058 N N . TRP B 1 373 ? -12.750 40.097 26.238 1.00 17.24 373 TRP B N 1
ATOM 7059 C CA . TRP B 1 373 ? -12.362 40.667 27.523 1.00 17.28 373 TRP B CA 1
ATOM 7060 C C . TRP B 1 373 ? -10.891 41.048 27.599 1.00 16.79 373 TRP B C 1
ATOM 7061 O O . TRP B 1 373 ? -10.536 41.994 28.296 1.00 15.93 373 TRP B O 1
ATOM 7072 N N . ARG B 1 374 ? -10.041 40.320 26.879 1.00 16.10 374 ARG B N 1
ATOM 7073 C CA . ARG B 1 374 ? -8.614 40.605 26.896 1.00 16.49 374 ARG B CA 1
ATOM 7074 C C . ARG B 1 374 ? -8.299 41.996 26.361 1.00 16.09 374 ARG B C 1
ATOM 7075 O O . ARG B 1 374 ? -7.308 42.608 26.756 1.00 15.06 374 ARG B O 1
ATOM 7083 N N . TRP B 1 375 ? -9.143 42.503 25.464 1.00 15.51 375 TRP B N 1
ATOM 7084 C CA . TRP B 1 375 ? -8.923 43.837 24.918 1.00 15.32 375 TRP B CA 1
ATOM 7085 C C . TRP B 1 375 ? -9.044 44.867 26.041 1.00 14.11 375 TRP B C 1
ATOM 7086 O O . TRP B 1 375 ? -8.265 45.823 26.116 1.00 14.68 375 TRP B O 1
ATOM 7097 N N . GLY B 1 376 ? -10.020 44.660 26.918 1.00 13.76 376 GLY B N 1
ATOM 7098 C CA . GLY B 1 376 ? -10.212 45.573 28.032 1.00 13.26 376 GLY B CA 1
ATOM 7099 C C . GLY B 1 376 ? -9.091 45.442 29.052 1.00 13.40 376 GLY B C 1
ATOM 7100 O O . GLY B 1 376 ? -8.591 46.440 29.576 1.00 12.94 376 GLY B O 1
ATOM 7101 N N . ALA B 1 377 ? -8.696 44.207 29.343 1.00 14.23 377 ALA B N 1
ATOM 7102 C CA . ALA B 1 377 ? -7.620 43.965 30.305 1.00 14.65 377 ALA B CA 1
ATOM 7103 C C . ALA B 1 377 ? -6.326 44.606 29.804 1.00 14.72 377 ALA B C 1
ATOM 7104 O O . ALA B 1 377 ? -5.569 45.184 30.588 1.00 15.21 377 ALA B O 1
ATOM 7106 N N . GLU B 1 378 ? -6.077 44.512 28.500 1.00 14.51 378 GLU B N 1
ATOM 7107 C CA . GLU B 1 378 ? -4.881 45.103 27.899 1.00 15.08 378 GLU B CA 1
ATOM 7108 C C . GLU B 1 378 ? -4.911 46.634 27.942 1.00 15.03 378 GLU B C 1
ATOM 7109 O O . GLU B 1 378 ? -3.869 47.278 28.114 1.00 13.92 378 GLU B O 1
ATOM 7115 N N . TRP B 1 379 ? -6.091 47.225 27.772 1.00 14.63 379 TRP B N 1
ATOM 7116 C CA . TRP B 1 379 ? -6.188 48.683 27.824 1.00 15.14 379 TRP B CA 1
ATOM 7117 C C . TRP B 1 379 ? -5.902 49.148 29.258 1.00 14.91 379 TRP B C 1
ATOM 7118 O O . TRP B 1 379 ? -5.243 50.168 29.483 1.00 14.43 379 TRP B O 1
ATOM 7129 N N . PHE B 1 380 ? -6.394 48.393 30.232 1.00 15.06 380 PHE B N 1
ATOM 7130 C CA . PHE B 1 380 ? -6.144 48.740 31.630 1.00 14.61 380 PHE B CA 1
ATOM 7131 C C . PHE B 1 380 ? -4.647 48.592 31.884 1.00 14.75 380 PHE B C 1
ATOM 7132 O O . PHE B 1 380 ? -4.029 49.439 32.532 1.00 14.50 380 PHE B O 1
ATOM 7140 N N . GLU B 1 381 ? -4.063 47.523 31.347 1.00 14.83 381 GLU B N 1
ATOM 7141 C CA . GLU B 1 381 ? -2.631 47.273 31.508 1.00 16.57 381 GLU B CA 1
ATOM 7142 C C . GLU B 1 381 ? -1.829 48.447 30.975 1.00 15.95 381 GLU B C 1
ATOM 7143 O O . GLU B 1 381 ? -0.821 48.862 31.556 1.00 15.73 381 GLU B O 1
ATOM 7149 N N . SER B 1 382 ? -2.287 48.984 29.852 1.00 15.57 382 SER B N 1
ATOM 7150 C CA . SER B 1 382 ? -1.611 50.103 29.231 1.00 14.89 382 SER B CA 1
ATOM 7151 C C . SER B 1 382 ? -1.784 51.397 30.019 1.00 15.77 382 SER B C 1
ATOM 7152 O O . SER B 1 382 ? -0.806 52.043 30.408 1.00 15.45 382 SER B O 1
ATOM 7155 N N . CYS B 1 383 ? -3.037 51.742 30.294 1.00 15.45 383 CYS B N 1
ATOM 7156 C CA . CYS B 1 383 ? -3.372 53.003 30.944 1.00 15.92 383 CYS B CA 1
ATOM 7157 C C . CYS B 1 383 ? -3.290 53.166 32.470 1.00 15.10 383 CYS B C 1
ATOM 7158 O O . CYS B 1 383 ? -2.983 54.258 32.942 1.00 14.85 383 CYS B O 1
ATOM 7161 N N . LEU B 1 384 ? -3.548 52.110 33.235 1.00 13.36 384 LEU B N 1
ATOM 7162 C CA . LEU B 1 384 ? -3.537 52.207 34.700 1.00 12.95 384 LEU B CA 1
ATOM 7163 C C . LEU B 1 384 ? -2.212 52.617 35.328 1.00 13.09 384 LEU B C 1
ATOM 7164 O O . LEU B 1 384 ? -1.173 52.017 35.061 1.00 14.12 384 LEU B O 1
ATOM 7169 N N . ILE B 1 385 ? -2.262 53.628 36.186 1.00 13.54 385 ILE B N 1
ATOM 7170 C CA . ILE B 1 385 ? -1.067 54.105 36.862 1.00 13.98 385 ILE B CA 1
ATOM 7171 C C . ILE B 1 385 ? -0.662 53.101 37.951 1.00 14.45 385 ILE B C 1
ATOM 7172 O O . ILE B 1 385 ? 0.488 53.096 38.408 1.00 14.58 385 ILE B O 1
ATOM 7177 N N . ASP B 1 386 ? -1.611 52.248 38.346 1.00 14.46 386 ASP B N 1
ATOM 7178 C CA . ASP B 1 386 ? -1.387 51.233 39.378 1.00 14.72 386 ASP B CA 1
ATOM 7179 C C . ASP B 1 386 ? -1.484 49.795 38.863 1.00 15.04 386 ASP B C 1
ATOM 7180 O O . ASP B 1 386 ? -1.779 48.873 39.625 1.00 15.86 386 ASP B O 1
ATOM 7185 N N . TYR B 1 387 ? -1.219 49.599 37.578 1.00 15.62 387 TYR B N 1
ATOM 7186 C CA . TYR B 1 387 ? -1.300 48.269 36.992 1.00 15.20 387 TYR B CA 1
ATOM 7187 C C . TYR B 1 387 ? -0.536 47.207 37.771 1.00 16.08 387 TYR B C 1
ATOM 7188 O O . TYR B 1 387 ? 0.647 47.377 38.088 1.00 16.06 387 TYR B O 1
ATOM 7197 N N . ASP B 1 388 ? -1.235 46.122 38.095 1.00 15.22 388 ASP B N 1
ATOM 7198 C CA . ASP B 1 388 ? -0.644 44.977 38.776 1.00 15.87 388 ASP B CA 1
ATOM 7199 C C . ASP B 1 388 ? -1.164 43.802 37.959 1.00 15.21 388 ASP B C 1
ATOM 7200 O O . ASP B 1 388 ? -2.361 43.531 37.954 1.00 14.94 388 ASP B O 1
ATOM 7205 N N . VAL B 1 389 ? -0.268 43.111 37.270 1.00 15.04 389 VAL B N 1
ATOM 7206 C CA . VAL B 1 389 ? -0.680 42.008 36.419 1.00 16.19 389 VAL B CA 1
ATOM 7207 C C . VAL B 1 389 ? -1.666 41.033 37.073 1.00 16.41 389 VAL B C 1
ATOM 7208 O O . VAL B 1 389 ? -2.704 40.708 36.488 1.00 16.70 389 VAL B O 1
ATOM 7212 N N . CYS B 1 390 ? -1.370 40.583 38.287 1.00 15.58 390 CYS B N 1
ATOM 7213 C CA . CYS B 1 390 ? -2.253 39.636 38.959 1.00 15.98 390 CYS B CA 1
ATOM 7214 C C . CYS B 1 390 ? -3.616 40.224 39.313 1.00 15.92 390 CYS B C 1
ATOM 7215 O O . CYS B 1 390 ? -4.655 39.624 39.029 1.00 14.27 390 CYS B O 1
ATOM 7218 N N . SER B 1 391 ? -3.623 41.399 39.927 1.00 15.28 391 SER B N 1
ATOM 7219 C CA . SER B 1 391 ? -4.891 42.009 40.294 1.00 15.82 391 SER B CA 1
ATOM 7220 C C . SER B 1 391 ? -5.718 42.434 39.082 1.00 15.38 391 SER B C 1
ATOM 7221 O O . SER B 1 391 ? -6.939 42.278 39.070 1.00 15.81 391 SER B O 1
ATOM 7224 N N . ASN B 1 392 ? -5.066 42.970 38.060 1.00 15.06 392 ASN B N 1
ATOM 7225 C CA . ASN B 1 392 ? -5.808 43.403 36.881 1.00 14.82 392 ASN B CA 1
ATOM 7226 C C . ASN B 1 392 ? -6.433 42.223 36.142 1.00 15.25 392 ASN B C 1
ATOM 7227 O O . ASN B 1 392 ? -7.647 42.151 35.969 1.00 14.85 392 ASN B O 1
ATOM 7232 N N . TRP B 1 393 ? -5.600 41.287 35.712 1.00 16.07 393 TRP B N 1
ATOM 7233 C CA . TRP B 1 393 ? -6.110 40.144 34.975 1.00 16.74 393 TRP B CA 1
ATOM 7234 C C . TRP B 1 393 ? -7.027 39.257 35.813 1.00 16.90 393 TRP B C 1
ATOM 7235 O O . TRP B 1 393 ? -8.001 38.697 35.298 1.00 16.05 393 TRP B O 1
ATOM 7246 N N . GLY B 1 394 ? -6.733 39.143 37.105 1.00 16.89 394 GLY B N 1
ATOM 7247 C CA . GLY B 1 394 ? -7.583 38.342 37.969 1.00 17.15 394 GLY B CA 1
ATOM 7248 C C . GLY B 1 394 ? -8.979 38.940 38.048 1.00 18.04 394 GLY B C 1
ATOM 7249 O O . GLY B 1 394 ? -9.990 38.237 37.895 1.00 17.03 394 GLY B O 1
ATOM 7250 N N . ASN B 1 395 ? -9.042 40.251 38.283 1.00 17.15 395 ASN B N 1
ATOM 7251 C CA . ASN B 1 395 ? -10.325 40.938 38.377 1.00 17.48 395 ASN B CA 1
ATOM 7252 C C . ASN B 1 395 ? -11.076 40.897 37.055 1.00 17.14 395 ASN B C 1
ATOM 7253 O O . ASN B 1 395 ? -12.301 40.760 37.041 1.00 16.80 395 ASN B O 1
ATOM 7258 N N . TRP B 1 396 ? -10.349 41.002 35.945 1.00 17.08 396 TRP B N 1
ATOM 7259 C CA . TRP B 1 396 ? -10.995 40.942 34.639 1.00 17.52 396 TRP B CA 1
ATOM 7260 C C . TRP B 1 396 ? -11.590 39.555 34.413 1.00 18.69 396 TRP B C 1
ATOM 7261 O O . TRP B 1 396 ? -12.681 39.431 33.857 1.00 18.75 396 TRP B O 1
ATOM 7272 N N . ASN B 1 397 ? -10.874 38.518 34.842 1.00 19.36 397 ASN B N 1
ATOM 7273 C CA . ASN B 1 397 ? -11.365 37.146 34.714 1.00 20.96 397 ASN B CA 1
ATOM 7274 C C . ASN B 1 397 ? -12.692 37.004 35.450 1.00 21.71 397 ASN B C 1
ATOM 7275 O O . ASN B 1 397 ? -13.649 36.431 34.924 1.00 21.95 397 ASN B O 1
ATOM 7280 N N . TYR B 1 398 ? -12.753 37.529 36.671 1.00 22.39 398 TYR B N 1
ATOM 7281 C CA . TYR B 1 398 ? -13.976 37.443 37.460 1.00 23.78 398 TYR B CA 1
ATOM 7282 C C . TYR B 1 398 ? -15.136 38.194 36.817 1.00 24.64 398 TYR B C 1
ATOM 7283 O O . TYR B 1 398 ? -16.251 37.674 36.724 1.00 23.93 398 TYR B O 1
ATOM 7292 N N . THR B 1 399 ? -14.869 39.420 36.376 1.00 24.97 399 THR B N 1
ATOM 7293 C CA . THR B 1 399 ? -15.896 40.248 35.756 1.00 26.40 399 THR B CA 1
ATOM 7294 C C . THR B 1 399 ? -16.411 39.653 34.449 1.00 27.22 399 THR B C 1
ATOM 7295 O O . THR B 1 399 ? -17.605 39.742 34.148 1.00 27.54 399 THR B O 1
ATOM 7299 N N . ALA B 1 400 ? -15.510 39.049 33.682 1.00 27.25 400 ALA B N 1
ATOM 7300 C CA . ALA B 1 400 ? -15.862 38.451 32.398 1.00 27.84 400 ALA B CA 1
ATOM 7301 C C . ALA B 1 400 ? -16.695 37.179 32.552 1.00 28.61 400 ALA B C 1
ATOM 7302 O O . ALA B 1 400 ? -17.199 36.634 31.565 1.00 28.48 400 ALA B O 1
ATOM 7304 N N . GLY B 1 401 ? -16.831 36.712 33.789 1.00 28.68 401 GLY B N 1
ATOM 7305 C CA . GLY B 1 401 ? -17.602 35.510 34.053 1.00 29.72 401 GLY B CA 1
ATOM 7306 C C . GLY B 1 401 ? -16.841 34.239 33.721 1.00 30.23 401 GLY B C 1
ATOM 7307 O O . GLY B 1 401 ? -17.444 33.200 33.460 1.00 30.46 401 GLY B O 1
ATOM 7308 N N . ILE B 1 402 ? -15.514 34.314 33.741 1.00 30.56 402 ILE B N 1
ATOM 7309 C CA . ILE B 1 402 ? -14.682 33.162 33.423 1.00 31.06 402 ILE B CA 1
ATOM 7310 C C . ILE B 1 402 ? -13.697 32.813 34.534 1.00 32.48 402 ILE B C 1
ATOM 7311 O O . ILE B 1 402 ? -12.837 31.950 34.360 1.00 32.13 402 ILE B O 1
ATOM 7316 N N . GLY B 1 403 ? -13.822 33.478 35.677 1.00 34.17 403 GLY B N 1
ATOM 7317 C CA . GLY B 1 403 ? -12.916 33.209 36.780 1.00 36.86 403 GLY B CA 1
ATOM 7318 C C . GLY B 1 403 ? -13.604 32.589 37.981 1.00 39.24 403 GLY B C 1
ATOM 7319 O O . GLY B 1 403 ? -13.080 31.661 38.594 1.00 39.09 403 GLY B O 1
ATOM 7320 N N . ASN B 1 404 ? -14.782 33.107 38.314 1.00 41.33 404 ASN B N 1
ATOM 7321 C CA . ASN B 1 404 ? -15.554 32.616 39.448 1.00 44.20 404 ASN B CA 1
ATOM 7322 C C . ASN B 1 404 ? -16.808 31.903 38.950 1.00 45.66 404 ASN B C 1
ATOM 7323 O O . ASN B 1 404 ? -17.566 32.455 38.155 1.00 45.57 404 ASN B O 1
ATOM 7328 N N . ASP B 1 405 ? -17.020 30.676 39.416 1.00 47.99 405 ASP B N 1
ATOM 7329 C CA . ASP B 1 405 ? -18.178 29.885 39.003 1.00 50.16 405 ASP B CA 1
ATOM 7330 C C . ASP B 1 405 ? -19.520 30.587 39.174 1.00 51.35 405 ASP B C 1
ATOM 7331 O O . ASP B 1 405 ? -19.960 31.321 38.288 1.00 51.85 405 ASP B O 1
ATOM 7336 N N . ALA B 1 406 ? -20.172 30.353 40.309 1.00 52.38 406 ALA B N 1
ATOM 7337 C CA . ALA B 1 406 ? -21.475 30.954 40.584 1.00 53.30 406 ALA B CA 1
ATOM 7338 C C . ALA B 1 406 ? -22.505 30.459 39.566 1.00 53.57 406 ALA B C 1
ATOM 7339 O O . ALA B 1 406 ? -22.403 30.752 38.375 1.00 54.05 406 ALA B O 1
ATOM 7341 N N . ARG B 1 407 ? -23.493 29.708 40.042 1.00 53.75 407 ARG B N 1
ATOM 7342 C CA . ARG B 1 407 ? -24.533 29.167 39.172 1.00 53.65 407 ARG B CA 1
ATOM 7343 C C . ARG B 1 407 ? -25.708 30.127 39.003 1.00 52.70 407 ARG B C 1
ATOM 7344 O O . ARG B 1 407 ? -26.864 29.759 39.215 1.00 53.11 407 ARG B O 1
ATOM 7352 N N . ASP B 1 408 ? -25.398 31.358 38.613 1.00 51.10 408 ASP B N 1
ATOM 7353 C CA . ASP B 1 408 ? -26.407 32.389 38.400 1.00 49.33 408 ASP B CA 1
ATOM 7354 C C . ASP B 1 408 ? -25.744 33.545 37.649 1.00 47.21 408 ASP B C 1
ATOM 7355 O O . ASP B 1 408 ? -24.795 34.148 38.150 1.00 47.39 408 ASP B O 1
ATOM 7360 N N . PHE B 1 409 ? -26.237 33.839 36.448 1.00 44.04 409 PHE B N 1
ATOM 7361 C CA . PHE B 1 409 ? -25.684 34.915 35.623 1.00 40.71 409 PHE B CA 1
ATOM 7362 C C . PHE B 1 409 ? -25.435 36.184 36.436 1.00 39.09 409 PHE B C 1
ATOM 7363 O O . PHE B 1 409 ? -26.313 36.640 37.173 1.00 39.09 409 PHE B O 1
ATOM 7371 N N . ARG B 1 410 ? -24.238 36.750 36.298 1.00 36.50 410 ARG B N 1
ATOM 7372 C CA . ARG B 1 410 ? -23.882 37.967 37.022 1.00 34.14 410 ARG B CA 1
ATOM 7373 C C . ARG B 1 410 ? -23.521 39.099 36.064 1.00 31.29 410 ARG B C 1
ATOM 7374 O O . ARG B 1 410 ? -22.893 38.877 35.032 1.00 30.02 410 ARG B O 1
ATOM 7382 N N . TYR B 1 411 ? -23.918 40.312 36.420 1.00 28.49 411 TYR B N 1
ATOM 7383 C CA . TYR B 1 411 ? -23.611 41.482 35.610 1.00 26.61 411 TYR B CA 1
ATOM 7384 C C . TYR B 1 411 ? -23.936 42.735 36.401 1.00 24.66 411 TYR B C 1
ATOM 7385 O O . TYR B 1 411 ? -24.750 42.705 37.327 1.00 23.75 411 TYR B O 1
ATOM 7394 N N . PHE B 1 412 ? -23.282 43.833 36.044 1.00 22.57 412 PHE B N 1
ATOM 7395 C CA . PHE B 1 412 ? -23.532 45.097 36.706 1.00 21.23 412 PHE B CA 1
ATOM 7396 C C . PHE B 1 412 ? -24.557 45.882 35.900 1.00 20.46 412 PHE B C 1
ATOM 7397 O O . PHE B 1 412 ? -24.400 46.076 34.699 1.00 20.29 412 PHE B O 1
ATOM 7405 N N . ASN B 1 413 ? -25.614 46.316 36.570 1.00 18.92 413 ASN B N 1
ATOM 7406 C CA . ASN B 1 413 ? -26.653 47.099 35.923 1.00 18.18 413 ASN B CA 1
ATOM 7407 C C . ASN B 1 413 ? -26.143 48.542 35.926 1.00 17.03 413 ASN B C 1
ATOM 7408 O O . ASN B 1 413 ? -26.370 49.291 36.878 1.00 16.58 413 ASN B O 1
ATOM 7413 N N . ILE B 1 414 ? -25.447 48.927 34.861 1.00 16.44 414 ILE B N 1
ATOM 7414 C CA . ILE B 1 414 ? -24.868 50.263 34.786 1.00 16.23 414 ILE B CA 1
ATOM 7415 C C . ILE B 1 414 ? -25.812 51.409 35.161 1.00 16.88 414 ILE B C 1
ATOM 7416 O O . ILE B 1 414 ? -25.479 52.222 36.021 1.00 15.11 414 ILE B O 1
ATOM 7421 N N . PRO B 1 415 ? -26.995 51.495 34.530 1.00 18.24 415 PRO B N 1
ATOM 7422 C CA . PRO B 1 415 ? -27.871 52.607 34.918 1.00 18.77 415 PRO B CA 1
ATOM 7423 C C . PRO B 1 415 ? -28.276 52.604 36.393 1.00 18.82 415 PRO B C 1
ATOM 7424 O O . PRO B 1 415 ? -28.423 53.663 36.996 1.00 18.18 415 PRO B O 1
ATOM 7428 N N . LYS B 1 416 ? -28.439 51.412 36.964 1.00 19.18 416 LYS B N 1
ATOM 7429 C CA . LYS B 1 416 ? -28.801 51.248 38.374 1.00 20.42 416 LYS B CA 1
ATOM 7430 C C . LYS B 1 416 ? -27.631 51.676 39.259 1.00 19.22 416 LYS B C 1
ATOM 7431 O O . LYS B 1 416 ? -27.801 52.416 40.229 1.00 19.37 416 LYS B O 1
ATOM 7437 N N . GLN B 1 417 ? -26.446 51.186 38.914 1.00 17.74 417 GLN B N 1
ATOM 7438 C CA . GLN B 1 417 ? -25.211 51.487 39.637 1.00 17.79 417 GLN B CA 1
ATOM 7439 C C . GLN B 1 417 ? -24.925 52.989 39.609 1.00 17.99 417 GLN B C 1
ATOM 7440 O O . GLN B 1 417 ? -24.429 53.560 40.585 1.00 17.59 417 GLN B O 1
ATOM 7446 N N . SER B 1 418 ? -25.236 53.614 38.479 1.00 18.37 418 SER B N 1
ATOM 7447 C CA . SER B 1 418 ? -25.030 55.046 38.303 1.00 19.19 418 SER B CA 1
ATOM 7448 C C . SER B 1 418 ? -25.851 55.792 39.353 1.00 20.42 418 SER B C 1
ATOM 7449 O O . SER B 1 418 ? -25.327 56.616 40.103 1.00 19.45 418 SER B O 1
ATOM 7452 N N . GLN B 1 419 ? -27.142 55.489 39.406 1.00 21.92 419 GLN B N 1
ATOM 7453 C CA . GLN B 1 419 ? -28.040 56.124 40.363 1.00 24.27 419 GLN B CA 1
ATOM 7454 C C . GLN B 1 419 ? -27.716 55.773 41.810 1.00 24.23 419 GLN B C 1
ATOM 7455 O O . GLN B 1 419 ? -27.848 56.616 42.697 1.00 24.63 419 GLN B O 1
ATOM 7461 N N . GLN B 1 420 ? -27.286 54.539 42.054 1.00 23.94 420 GLN B N 1
ATOM 7462 C CA . GLN B 1 420 ? -26.972 54.118 43.417 1.00 24.53 420 GLN B CA 1
ATOM 7463 C C . GLN B 1 420 ? -25.696 54.747 43.967 1.00 23.76 420 GLN B C 1
ATOM 7464 O O . GLN B 1 420 ? -25.668 55.207 45.110 1.00 23.34 420 GLN B O 1
ATOM 7470 N N . TYR B 1 421 ? -24.645 54.772 43.157 1.00 22.66 421 TYR B N 1
ATOM 7471 C CA . TYR B 1 421 ? -23.372 55.306 43.616 1.00 22.48 421 TYR B CA 1
ATOM 7472 C C . TYR B 1 421 ? -23.051 56.759 43.276 1.00 22.33 421 TYR B C 1
ATOM 7473 O O . TYR B 1 421 ? -22.014 57.275 43.683 1.00 22.24 421 TYR B O 1
ATOM 7482 N N . ASP B 1 422 ? -23.932 57.414 42.528 1.00 21.88 422 ASP B N 1
ATOM 7483 C CA . ASP B 1 422 ? -23.763 58.831 42.203 1.00 22.43 422 ASP B CA 1
ATOM 7484 C C . ASP B 1 422 ? -25.171 59.415 42.132 1.00 23.40 422 ASP B C 1
ATOM 7485 O O . ASP B 1 422 ? -25.578 59.993 41.122 1.00 22.62 422 ASP B O 1
ATOM 7490 N N . PRO B 1 423 ? -25.933 59.266 43.227 1.00 25.31 423 PRO B N 1
ATOM 7491 C CA . PRO B 1 423 ? -27.312 59.740 43.369 1.00 27.44 423 PRO B CA 1
ATOM 7492 C C . PRO B 1 423 ? -27.559 61.216 43.080 1.00 29.06 423 PRO B C 1
ATOM 7493 O O . PRO B 1 423 ? -28.683 61.607 42.783 1.00 30.77 423 PRO B O 1
ATOM 7497 N N . GLN B 1 424 ? -26.519 62.036 43.163 1.00 30.60 424 GLN B N 1
ATOM 7498 C CA . GLN B 1 424 ? -26.672 63.461 42.896 1.00 31.52 424 GLN B CA 1
ATOM 7499 C C . GLN B 1 424 ? -26.082 63.811 41.532 1.00 30.44 424 GLN B C 1
ATOM 7500 O O . GLN B 1 424 ? -26.211 64.941 41.059 1.00 30.52 424 GLN B O 1
ATOM 7506 N N . GLY B 1 425 ? -25.436 62.832 40.902 1.00 28.54 425 GLY B N 1
ATOM 7507 C CA . GLY B 1 425 ? -24.836 63.061 39.600 1.00 26.36 425 GLY B CA 1
ATOM 7508 C C . GLY B 1 425 ? -23.584 63.912 39.693 1.00 25.22 425 GLY B C 1
ATOM 7509 O O . GLY B 1 425 ? -23.107 64.457 38.694 1.00 24.59 425 GLY B O 1
ATOM 7510 N N . THR B 1 426 ? -23.050 64.022 40.905 1.00 24.33 426 THR B N 1
ATOM 7511 C CA . THR B 1 426 ? -21.849 64.808 41.164 1.00 23.06 426 THR B CA 1
ATOM 7512 C C . THR B 1 426 ? -20.652 64.296 40.374 1.00 22.07 426 THR B C 1
ATOM 7513 O O . THR B 1 426 ? -19.958 65.063 39.706 1.00 21.94 426 THR B O 1
ATOM 7517 N N . TYR B 1 427 ? -20.404 62.996 40.460 1.00 20.20 427 TYR B N 1
ATOM 7518 C CA . TYR B 1 427 ? -19.291 62.405 39.734 1.00 18.88 427 TYR B CA 1
ATOM 7519 C C . TYR B 1 427 ? -19.498 62.604 38.236 1.00 17.93 427 TYR B C 1
ATOM 7520 O O . TYR B 1 427 ? -18.580 63.003 37.518 1.00 17.14 427 TYR B O 1
ATOM 7529 N N . LEU B 1 428 ? -20.708 62.327 37.763 1.00 17.25 428 LEU B N 1
ATOM 7530 C CA . LEU B 1 428 ? -20.997 62.477 36.342 1.00 17.58 428 LEU B CA 1
ATOM 7531 C C . LEU B 1 428 ? -20.724 63.881 35.808 1.00 17.72 428 LEU B C 1
ATOM 7532 O O . LEU B 1 428 ? -20.046 64.032 34.794 1.00 18.48 428 LEU B O 1
ATOM 7537 N N . ARG B 1 429 ? -21.234 64.910 36.478 1.00 18.58 429 ARG B N 1
ATOM 7538 C CA . ARG B 1 429 ? -21.004 66.277 36.004 1.00 19.95 429 ARG B CA 1
ATOM 7539 C C . ARG B 1 429 ? -19.530 66.660 36.121 1.00 20.57 429 ARG B C 1
ATOM 7540 O O . ARG B 1 429 ? -19.030 67.479 35.360 1.00 20.38 429 ARG B O 1
ATOM 7548 N N . HIS B 1 430 ? -18.840 66.051 37.078 1.00 21.13 430 HIS B N 1
ATOM 7549 C CA . HIS B 1 430 ? -17.426 66.318 37.296 1.00 21.88 430 HIS B CA 1
ATOM 7550 C C . HIS B 1 430 ? -16.635 65.970 36.034 1.00 21.32 430 HIS B C 1
ATOM 7551 O O . HIS B 1 430 ? -15.814 66.759 35.560 1.00 21.73 430 HIS B O 1
ATOM 7558 N N . TRP B 1 431 ? -16.900 64.789 35.483 1.00 19.42 431 TRP B N 1
ATOM 7559 C CA . TRP B 1 431 ? -16.198 64.324 34.293 1.00 19.17 431 TRP B CA 1
ATOM 7560 C C . TRP B 1 431 ? -16.896 64.533 32.950 1.00 19.35 431 TRP B C 1
ATOM 7561 O O . TRP B 1 431 ? -16.266 64.425 31.896 1.00 19.33 431 TRP B O 1
ATOM 7572 N N . LEU B 1 432 ? -18.190 64.819 32.986 1.00 18.85 432 LEU B N 1
ATOM 7573 C CA . LEU B 1 432 ? -18.949 65.034 31.758 1.00 19.12 432 LEU B CA 1
ATOM 7574 C C . LEU B 1 432 ? -19.675 66.376 31.844 1.00 19.67 432 LEU B C 1
ATOM 7575 O O . LEU B 1 432 ? -20.895 66.425 31.943 1.00 19.58 432 LEU B O 1
ATOM 7580 N N . PRO B 1 433 ? -18.920 67.485 31.806 1.00 21.07 433 PRO B N 1
ATOM 7581 C CA . PRO B 1 433 ? -19.451 68.853 31.883 1.00 21.80 433 PRO B CA 1
ATOM 7582 C C . PRO B 1 433 ? -20.605 69.128 30.931 1.00 21.47 433 PRO B C 1
ATOM 7583 O O . PRO B 1 433 ? -21.479 69.939 31.227 1.00 21.57 433 PRO B O 1
ATOM 7587 N N . GLU B 1 434 ? -20.597 68.463 29.780 1.00 21.63 434 GLU B N 1
ATOM 7588 C CA . GLU B 1 434 ? -21.653 68.651 28.792 1.00 20.92 434 GLU B CA 1
ATOM 7589 C C . GLU B 1 434 ? -23.020 68.263 29.345 1.00 20.83 434 GLU B C 1
ATOM 7590 O O . GLU B 1 434 ? -24.048 68.673 28.802 1.00 19.70 434 GLU B O 1
ATOM 7596 N N . LEU B 1 435 ? -23.029 67.473 30.419 1.00 20.10 435 LEU B N 1
ATOM 7597 C CA . LEU B 1 435 ? -24.276 67.030 31.042 1.00 21.02 435 LEU B CA 1
ATOM 7598 C C . LEU B 1 435 ? -24.625 67.875 32.269 1.00 22.14 435 LEU B C 1
ATOM 7599 O O . LEU B 1 435 ? -25.555 67.562 33.010 1.00 21.68 435 LEU B O 1
ATOM 7604 N N . LYS B 1 436 ? -23.870 68.951 32.459 1.00 24.23 436 LYS B N 1
ATOM 7605 C CA . LYS B 1 436 ? -24.033 69.872 33.582 1.00 26.36 436 LYS B CA 1
ATOM 7606 C C . LYS B 1 436 ? -25.467 70.307 33.887 1.00 26.03 436 LYS B C 1
ATOM 7607 O O . LYS B 1 436 ? -25.874 70.333 35.048 1.00 25.84 436 LYS B O 1
ATOM 7613 N N . ASN B 1 437 ? -26.226 70.645 32.849 1.00 25.80 437 ASN B N 1
ATOM 7614 C CA . ASN B 1 437 ? -27.600 71.120 33.018 1.00 26.09 437 ASN B CA 1
ATOM 7615 C C . ASN B 1 437 ? -28.658 70.063 33.305 1.00 26.68 437 ASN B C 1
ATOM 7616 O O . ASN B 1 437 ? -29.792 70.399 33.643 1.00 25.89 437 ASN B O 1
ATOM 7621 N N . LEU B 1 438 ? -28.304 68.790 33.166 1.00 26.94 438 LEU B N 1
ATOM 7622 C CA . LEU B 1 438 ? -29.268 67.728 33.417 1.00 28.21 438 LEU B CA 1
ATOM 7623 C C . LEU B 1 438 ? -29.496 67.546 34.912 1.00 29.53 438 LEU B C 1
ATOM 7624 O O . LEU B 1 438 ? -28.553 67.344 35.675 1.00 29.38 438 LEU B O 1
ATOM 7629 N N . PRO B 1 439 ? -30.761 67.623 35.352 1.00 31.11 439 PRO B N 1
ATOM 7630 C CA . PRO B 1 439 ? -31.066 67.460 36.773 1.00 33.16 439 PRO B CA 1
ATOM 7631 C C . PRO B 1 439 ? -30.660 66.081 37.266 1.00 35.21 439 PRO B C 1
ATOM 7632 O O . PRO B 1 439 ? -30.850 65.087 36.558 1.00 35.87 439 PRO B O 1
ATOM 7636 N N . GLY B 1 440 ? -30.079 66.036 38.465 1.00 36.61 440 GLY B N 1
ATOM 7637 C CA . GLY B 1 440 ? -29.662 64.775 39.046 1.00 37.40 440 GLY B CA 1
ATOM 7638 C C . GLY B 1 440 ? -30.885 63.899 39.006 1.00 37.93 440 GLY B C 1
ATOM 7639 O O . GLY B 1 440 ? -31.723 63.942 39.906 1.00 39.21 440 GLY B O 1
ATOM 7640 N N . ASP B 1 441 ? -30.981 63.107 37.948 1.00 38.08 441 ASP B N 1
ATOM 7641 C CA . ASP B 1 441 ? -32.116 62.235 37.716 1.00 37.60 441 ASP B CA 1
ATOM 7642 C C . ASP B 1 441 ? -31.981 61.764 36.277 1.00 36.56 441 ASP B C 1
ATOM 7643 O O . ASP B 1 441 ? -31.550 60.634 36.007 1.00 36.07 441 ASP B O 1
ATOM 7648 N N . LYS B 1 442 ? -32.346 62.660 35.360 1.00 33.60 442 LYS B N 1
ATOM 7649 C CA . LYS B 1 442 ? -32.293 62.387 33.930 1.00 31.23 442 LYS B CA 1
ATOM 7650 C C . LYS B 1 442 ? -30.872 62.296 33.394 1.00 28.35 442 LYS B C 1
ATOM 7651 O O . LYS B 1 442 ? -30.659 61.954 32.232 1.00 27.62 442 LYS B O 1
ATOM 7657 N N . ILE B 1 443 ? -29.902 62.588 34.250 1.00 24.60 443 ILE B N 1
ATOM 7658 C CA . ILE B 1 443 ? -28.506 62.561 33.850 1.00 21.74 443 ILE B CA 1
ATOM 7659 C C . ILE B 1 443 ? -27.951 61.145 33.702 1.00 20.93 443 ILE B C 1
ATOM 7660 O O . ILE B 1 443 ? -27.001 60.923 32.953 1.00 20.85 443 ILE B O 1
ATOM 7665 N N . HIS B 1 444 ? -28.543 60.187 34.408 1.00 19.65 444 HIS B N 1
ATOM 7666 C CA . HIS B 1 444 ? -28.065 58.805 34.353 1.00 19.17 444 HIS B CA 1
ATOM 7667 C C . HIS B 1 444 ? -28.408 58.066 33.058 1.00 18.08 444 HIS B C 1
ATOM 7668 O O . HIS B 1 444 ? -27.667 57.185 32.638 1.00 17.84 444 HIS B O 1
ATOM 7675 N N . GLN B 1 445 ? -29.524 58.424 32.433 1.00 17.59 445 GLN B N 1
ATOM 7676 C CA . GLN B 1 445 ? -29.952 57.784 31.189 1.00 17.66 445 GLN B CA 1
ATOM 7677 C C . GLN B 1 445 ? -30.343 58.832 30.144 1.00 18.12 445 GLN B C 1
ATOM 7678 O O . GLN B 1 445 ? -31.515 58.956 29.776 1.00 16.81 445 GLN B O 1
ATOM 7684 N N . PRO B 1 446 ? -29.358 59.590 29.641 1.00 18.32 446 PRO B N 1
ATOM 7685 C CA . PRO B 1 446 ? -29.607 60.634 28.639 1.00 18.96 446 PRO B CA 1
ATOM 7686 C C . PRO B 1 446 ? -30.337 60.221 27.359 1.00 19.69 446 PRO B C 1
ATOM 7687 O O . PRO B 1 446 ? -30.952 61.065 26.704 1.00 19.37 446 PRO B O 1
ATOM 7691 N N . TRP B 1 447 ? -30.294 58.938 27.004 1.00 20.06 447 TRP B N 1
ATOM 7692 C CA . TRP B 1 447 ? -30.969 58.479 25.791 1.00 20.66 447 TRP B CA 1
ATOM 7693 C C . TRP B 1 447 ? -32.494 58.605 25.873 1.00 20.77 447 TRP B C 1
ATOM 7694 O O . TRP B 1 447 ? -33.188 58.464 24.870 1.00 21.23 447 TRP B O 1
ATOM 7705 N N . LEU B 1 448 ? -33.011 58.883 27.064 1.00 21.30 448 LEU B N 1
ATOM 7706 C CA . LEU B 1 448 ? -34.453 59.035 27.257 1.00 21.89 448 LEU B CA 1
ATOM 7707 C C . LEU B 1 448 ? -34.914 60.489 27.079 1.00 22.49 448 LEU B C 1
ATOM 7708 O O . LEU B 1 448 ? -36.112 60.783 27.128 1.00 22.33 448 LEU B O 1
ATOM 7713 N N . LEU B 1 449 ? -33.960 61.393 26.877 1.00 22.11 449 LEU B N 1
ATOM 7714 C CA . LEU B 1 449 ? -34.269 62.811 26.703 1.00 21.93 449 LEU B CA 1
ATOM 7715 C C . LEU B 1 449 ? -35.013 63.095 25.399 1.00 21.90 449 LEU B C 1
ATOM 7716 O O . LEU B 1 449 ? -34.600 62.658 24.323 1.00 21.44 449 LEU B O 1
ATOM 7721 N N . SER B 1 450 ? -36.113 63.835 25.506 1.00 22.16 450 SER B N 1
ATOM 7722 C CA . SER B 1 450 ? -36.902 64.211 24.338 1.00 21.30 450 SER B CA 1
ATOM 7723 C C . SER B 1 450 ? -36.152 65.333 23.638 1.00 21.10 450 SER B C 1
ATOM 7724 O O . SER B 1 450 ? -35.192 65.874 24.190 1.00 20.57 450 SER B O 1
ATOM 7727 N N . ALA B 1 451 ? -36.583 65.693 22.432 1.00 20.20 451 ALA B N 1
ATOM 7728 C CA . ALA B 1 451 ? -35.921 66.764 21.699 1.00 20.33 451 ALA B CA 1
ATOM 7729 C C . ALA B 1 451 ? -36.068 68.071 22.480 1.00 20.27 451 ALA B C 1
ATOM 7730 O O . ALA B 1 451 ? -35.148 68.882 22.538 1.00 20.15 451 ALA B O 1
ATOM 7732 N N . THR B 1 452 ? -37.229 68.262 23.089 1.00 20.21 452 THR B N 1
ATOM 7733 C CA . THR B 1 452 ? -37.488 69.463 23.870 1.00 21.24 452 THR B CA 1
ATOM 7734 C C . THR B 1 452 ? -36.542 69.523 25.069 1.00 21.09 452 THR B C 1
ATOM 7735 O O . THR B 1 452 ? -35.972 70.575 25.378 1.00 20.81 452 THR B O 1
ATOM 7739 N N . GLU B 1 453 ? -36.366 68.386 25.734 1.00 20.17 453 GLU B N 1
ATOM 7740 C CA . GLU B 1 453 ? -35.474 68.307 26.884 1.00 20.85 453 GLU B CA 1
ATOM 7741 C C . GLU B 1 453 ? -34.016 68.564 26.495 1.00 20.27 453 GLU B C 1
ATOM 7742 O O . GLU B 1 453 ? -33.283 69.253 27.209 1.00 19.95 453 GLU B O 1
ATOM 7748 N N . GLN B 1 454 ? -33.597 68.012 25.362 1.00 19.56 454 GLN B N 1
ATOM 7749 C CA . GLN B 1 454 ? -32.228 68.199 24.900 1.00 20.42 454 GLN B CA 1
ATOM 7750 C C . GLN B 1 454 ? -31.976 69.674 24.592 1.00 21.29 454 GLN B C 1
ATOM 7751 O O . GLN B 1 454 ? -30.920 70.219 24.910 1.00 20.35 454 GLN B O 1
ATOM 7757 N N . LYS B 1 455 ? -32.961 70.310 23.972 1.00 22.20 455 LYS B N 1
ATOM 7758 C CA . LYS B 1 455 ? -32.859 71.716 23.601 1.00 24.31 455 LYS B CA 1
ATOM 7759 C C . LYS B 1 455 ? -32.754 72.623 24.825 1.00 23.38 455 LYS B C 1
ATOM 7760 O O . LYS B 1 455 ? -31.827 73.421 24.934 1.00 23.34 455 LYS B O 1
ATOM 7766 N N . GLN B 1 456 ? -33.705 72.487 25.745 1.00 23.31 456 GLN B N 1
ATOM 7767 C CA . GLN B 1 456 ? -33.737 73.320 26.942 1.00 23.23 456 GLN B CA 1
ATOM 7768 C C . GLN B 1 456 ? -32.537 73.167 27.867 1.00 23.40 456 GLN B C 1
ATOM 7769 O O . GLN B 1 456 ? -32.169 74.119 28.555 1.00 23.35 456 GLN B O 1
ATOM 7775 N N . TRP B 1 457 ? -31.926 71.985 27.895 1.00 23.07 457 TRP B N 1
ATOM 7776 C CA . TRP B 1 457 ? -30.771 71.780 28.762 1.00 22.80 457 TRP B CA 1
ATOM 7777 C C . TRP B 1 457 ? -29.427 71.771 28.034 1.00 22.99 457 TRP B C 1
ATOM 7778 O O . TRP B 1 457 ? -28.400 71.444 28.621 1.00 24.01 457 TRP B O 1
ATOM 7789 N N . GLY B 1 458 ? -29.443 72.140 26.757 1.00 22.70 458 GLY B N 1
ATOM 7790 C CA . GLY B 1 458 ? -28.217 72.218 25.981 1.00 22.83 458 GLY B CA 1
ATOM 7791 C C . GLY B 1 458 ? -27.434 70.937 25.774 1.00 22.74 458 GLY B C 1
ATOM 7792 O O . GLY B 1 458 ? -26.205 70.969 25.682 1.00 22.08 458 GLY B O 1
ATOM 7793 N N . VAL B 1 459 ? -28.140 69.815 25.686 1.00 22.26 459 VAL B N 1
ATOM 7794 C CA . VAL B 1 459 ? -27.505 68.517 25.478 1.00 22.27 459 VAL B CA 1
ATOM 7795 C C . VAL B 1 459 ? -28.127 67.862 24.253 1.00 21.62 459 VAL B C 1
ATOM 7796 O O . VAL B 1 459 ? -29.165 67.214 24.364 1.00 21.72 459 VAL B O 1
ATOM 7800 N N . GLN B 1 460 ? -27.508 68.033 23.091 1.00 20.92 460 GLN B N 1
ATOM 7801 C CA . GLN B 1 460 ? -28.039 67.425 21.874 1.00 21.61 460 GLN B CA 1
ATOM 7802 C C . GLN B 1 460 ? -27.425 66.046 21.677 1.00 20.38 460 GLN B C 1
ATOM 7803 O O . GLN B 1 460 ? -26.232 65.928 21.411 1.00 20.48 460 GLN B O 1
ATOM 7809 N N . LEU B 1 461 ? -28.243 65.007 21.813 1.00 19.92 461 LEU B N 1
ATOM 7810 C CA . LEU B 1 461 ? -27.762 63.641 21.646 1.00 19.94 461 LEU B CA 1
ATOM 7811 C C . LEU B 1 461 ? -27.153 63.465 20.256 1.00 20.42 461 LEU B C 1
ATOM 7812 O O . LEU B 1 461 ? -27.723 63.907 19.252 1.00 18.76 461 LEU B O 1
ATOM 7817 N N . GLY B 1 462 ? -25.987 62.831 20.211 1.00 20.30 462 GLY B N 1
ATOM 7818 C CA . GLY B 1 462 ? -25.304 62.614 18.948 1.00 21.70 462 GLY B CA 1
ATOM 7819 C C . GLY B 1 462 ? -24.373 63.758 18.583 1.00 22.50 462 GLY B C 1
ATOM 7820 O O . GLY B 1 462 ? -23.612 63.659 17.622 1.00 23.29 462 GLY B O 1
ATOM 7821 N N . VAL B 1 463 ? -24.426 64.843 19.353 1.00 22.86 463 VAL B N 1
ATOM 7822 C CA . VAL B 1 463 ? -23.587 66.014 19.097 1.00 23.31 463 VAL B CA 1
ATOM 7823 C C . VAL B 1 463 ? -22.782 66.408 20.337 1.00 23.02 463 VAL B C 1
ATOM 7824 O O . VAL B 1 463 ? -21.549 66.371 20.329 1.00 22.90 463 VAL B O 1
ATOM 7828 N N . ASP B 1 464 ? -23.491 66.778 21.399 1.00 22.62 464 ASP B N 1
ATOM 7829 C CA . ASP B 1 464 ? -22.866 67.181 22.655 1.00 21.81 464 ASP B CA 1
ATOM 7830 C C . ASP B 1 464 ? -22.513 65.971 23.509 1.00 21.14 464 ASP B C 1
ATOM 7831 O O . ASP B 1 464 ? -21.587 66.019 24.314 1.00 20.25 464 ASP B O 1
ATOM 7836 N N . TYR B 1 465 ? -23.275 64.896 23.334 1.00 19.17 465 TYR B N 1
ATOM 7837 C CA . TYR B 1 465 ? -23.060 63.655 24.069 1.00 18.06 465 TYR B CA 1
ATOM 7838 C C . TYR B 1 465 ? -23.591 62.537 23.166 1.00 17.34 465 TYR B C 1
ATOM 7839 O O . TYR B 1 465 ? -24.634 62.683 22.535 1.00 16.04 465 TYR B O 1
ATOM 7848 N N . PRO B 1 466 ? -22.879 61.407 23.094 1.00 17.40 466 PRO B N 1
ATOM 7849 C CA . PRO B 1 466 ? -23.335 60.308 22.235 1.00 16.92 466 PRO B CA 1
ATOM 7850 C C . PRO B 1 466 ? -24.596 59.560 22.650 1.00 16.67 466 PRO B C 1
ATOM 7851 O O . PRO B 1 466 ? -25.011 59.586 23.811 1.00 15.95 466 PRO B O 1
ATOM 7855 N N . ARG B 1 467 ? -25.204 58.901 21.668 1.00 16.99 467 ARG B N 1
ATOM 7856 C CA . ARG B 1 467 ? -26.379 58.075 21.896 1.00 17.04 467 ARG B CA 1
ATOM 7857 C C . ARG B 1 467 ? -25.765 56.736 22.327 1.00 16.56 467 ARG B C 1
ATOM 7858 O O . ARG B 1 467 ? -24.573 56.512 22.115 1.00 16.62 467 ARG B O 1
ATOM 7866 N N . PRO B 1 468 ? -26.559 55.836 22.929 1.00 16.86 468 PRO B N 1
ATOM 7867 C CA . PRO B 1 468 ? -26.067 54.528 23.389 1.00 16.56 468 PRO B CA 1
ATOM 7868 C C . PRO B 1 468 ? -25.438 53.694 22.281 1.00 16.87 468 PRO B C 1
ATOM 7869 O O . PRO B 1 468 ? -25.993 53.600 21.192 1.00 16.24 468 PRO B O 1
ATOM 7873 N N . CYS B 1 469 ? -24.295 53.069 22.563 1.00 15.42 469 CYS B N 1
ATOM 7874 C CA . CYS B 1 469 ? -23.624 52.245 21.561 1.00 15.50 469 CYS B CA 1
ATOM 7875 C C . CYS B 1 469 ? -24.191 50.827 21.541 1.00 15.58 469 CYS B C 1
ATOM 7876 O O . CYS B 1 469 ? -23.824 50.016 20.693 1.00 15.80 469 CYS B O 1
ATOM 7879 N N . VAL B 1 470 ? -25.074 50.539 22.493 1.00 15.63 470 VAL B N 1
ATOM 7880 C CA . VAL B 1 470 ? -25.720 49.237 22.607 1.00 15.94 470 VAL B CA 1
ATOM 7881 C C . VAL B 1 470 ? -26.972 49.469 23.455 1.00 16.29 470 VAL B C 1
ATOM 7882 O O . VAL B 1 470 ? -27.026 50.428 24.226 1.00 16.45 470 VAL B O 1
ATOM 7886 N N . ASN B 1 471 ? -27.993 48.630 23.293 1.00 16.22 471 ASN B N 1
ATOM 7887 C CA . ASN B 1 471 ? -29.198 48.762 24.106 1.00 15.80 471 ASN B CA 1
ATOM 7888 C C . ASN B 1 471 ? -28.898 47.951 25.364 1.00 16.19 471 ASN B C 1
ATOM 7889 O O . ASN B 1 471 ? -28.531 46.783 25.273 1.00 14.86 471 ASN B O 1
ATOM 7894 N N . PHE B 1 472 ? -29.060 48.552 26.536 1.00 16.86 472 PHE B N 1
ATOM 7895 C CA . PHE B 1 472 ? -28.705 47.839 27.755 1.00 17.60 472 PHE B CA 1
ATOM 7896 C C . PHE B 1 472 ? -29.440 46.533 28.034 1.00 18.25 472 PHE B C 1
ATOM 7897 O O . PHE B 1 472 ? -28.806 45.481 28.158 1.00 17.35 472 PHE B O 1
ATOM 7905 N N . HIS B 1 473 ? -30.764 46.584 28.127 1.00 17.93 473 HIS B N 1
ATOM 7906 C CA . HIS B 1 473 ? -31.523 45.372 28.405 1.00 19.27 473 HIS B CA 1
ATOM 7907 C C . HIS B 1 473 ? -31.369 44.279 27.355 1.00 19.31 473 HIS B C 1
ATOM 7908 O O . HIS B 1 473 ? -31.251 43.103 27.703 1.00 19.66 473 HIS B O 1
ATOM 7915 N N . GLN B 1 474 ? -31.355 44.651 26.077 1.00 18.91 474 GLN B N 1
ATOM 7916 C CA . GLN B 1 474 ? -31.209 43.654 25.022 1.00 19.34 474 GLN B CA 1
ATOM 7917 C C . GLN B 1 474 ? -29.850 42.960 25.092 1.00 20.11 474 GLN B C 1
ATOM 7918 O O . GLN B 1 474 ? -29.759 41.734 24.936 1.00 17.98 474 GLN B O 1
ATOM 7924 N N . SER B 1 475 ? -28.795 43.738 25.333 1.00 19.78 475 SER B N 1
ATOM 7925 C CA . SER B 1 475 ? -27.451 43.172 25.399 1.00 20.83 475 SER B CA 1
ATOM 7926 C C . SER B 1 475 ? -27.280 42.291 26.633 1.00 21.47 475 SER B C 1
ATOM 7927 O O . SER B 1 475 ? -26.576 41.284 26.588 1.00 22.33 475 SER B O 1
ATOM 7930 N N . VAL B 1 476 ? -27.926 42.659 27.732 1.00 22.59 476 VAL B N 1
ATOM 7931 C CA . VAL B 1 476 ? -27.828 41.865 28.952 1.00 24.35 476 VAL B CA 1
ATOM 7932 C C . VAL B 1 476 ? -28.465 40.493 28.716 1.00 25.84 476 VAL B C 1
ATOM 7933 O O . VAL B 1 476 ? -27.882 39.457 29.039 1.00 25.54 476 VAL B O 1
ATOM 7937 N N . GLU B 1 477 ? -29.665 40.500 28.142 1.00 26.86 477 GLU B N 1
ATOM 7938 C CA . GLU B 1 477 ? -30.397 39.270 27.858 1.00 28.36 477 GLU B CA 1
ATOM 7939 C C . GLU B 1 477 ? -29.641 38.376 26.875 1.00 28.68 477 GLU B C 1
ATOM 7940 O O . GLU B 1 477 ? -29.603 37.156 27.045 1.00 28.93 477 GLU B O 1
ATOM 7946 N N . ALA B 1 478 ? -29.026 38.976 25.859 1.00 28.97 478 ALA B N 1
ATOM 7947 C CA . ALA B 1 478 ? -28.280 38.203 24.869 1.00 29.89 478 ALA B CA 1
ATOM 7948 C C . ALA B 1 478 ? -27.092 37.491 25.510 1.00 31.21 478 ALA B C 1
ATOM 7949 O O . ALA B 1 478 ? -26.869 36.302 25.276 1.00 30.37 478 ALA B O 1
ATOM 7951 N N . ARG B 1 479 ? -26.332 38.221 26.319 1.00 32.03 479 ARG B N 1
ATOM 7952 C CA . ARG B 1 479 ? -25.173 37.649 26.996 1.00 33.85 479 ARG B CA 1
ATOM 7953 C C . ARG B 1 479 ? -25.642 36.611 28.016 1.00 34.93 479 ARG B C 1
ATOM 7954 O O . ARG B 1 479 ? -24.926 35.660 28.322 1.00 34.66 479 ARG B O 1
ATOM 7962 N N . ARG B 1 480 ? -26.851 36.794 28.536 1.00 36.91 480 ARG B N 1
ATOM 7963 C CA . ARG B 1 480 ? -27.414 35.853 29.498 1.00 39.19 480 ARG B CA 1
ATOM 7964 C C . ARG B 1 480 ? -27.635 34.525 28.785 1.00 40.35 480 ARG B C 1
ATOM 7965 O O . ARG B 1 480 ? -27.332 33.460 29.324 1.00 39.85 480 ARG B O 1
ATOM 7973 N N . LYS B 1 481 ? -28.157 34.604 27.563 1.00 41.74 481 LYS B N 1
ATOM 7974 C CA . LYS B 1 481 ? -28.430 33.423 26.751 1.00 43.52 481 LYS B CA 1
ATOM 7975 C C . LYS B 1 481 ? -27.161 32.629 26.475 1.00 44.56 481 LYS B C 1
ATOM 7976 O O . LYS B 1 481 ? -27.147 31.406 26.618 1.00 44.25 481 LYS B O 1
ATOM 7982 N N . ILE B 1 482 ? -26.098 33.319 26.070 1.00 45.54 482 ILE B N 1
ATOM 7983 C CA . ILE B 1 482 ? -24.846 32.633 25.785 1.00 47.21 482 ILE B CA 1
ATOM 7984 C C . ILE B 1 482 ? -24.282 31.979 27.044 1.00 48.01 482 ILE B C 1
ATOM 7985 O O . ILE B 1 482 ? -23.417 32.526 27.726 1.00 47.94 482 ILE B O 1
ATOM 7990 N N . GLU B 1 483 ? -24.806 30.793 27.337 1.00 49.31 483 GLU B N 1
ATOM 7991 C CA . GLU B 1 483 ? -24.415 30.002 28.496 1.00 50.40 483 GLU B CA 1
ATOM 7992 C C . GLU B 1 483 ? -24.712 28.540 28.163 1.00 50.40 483 GLU B C 1
ATOM 7993 O O . GLU B 1 483 ? -24.932 28.249 26.967 1.00 50.20 483 GLU B O 1
#

Organism: Synechocystis sp. (strain ATCC 27184 / PCC 6803 / Kazusa) (NCBI:txid1111708)

Nearest PDB structures (foldseek):
  1np7-assembly2_B  TM=1.002E+00  e=5.739E-94  Synechocystis sp. PCC 6803
  6kii-assembly1_A  TM=9.814E-01  e=5.724E-64  Limnospira platensis
  2vtb-assembly3_E  TM=9.553E-01  e=5.818E-51  Arabidopsis thaliana
  2ijg-assembly1_X  TM=9.550E-01  e=1.889E-49  Arabidopsis thaliana
  2vtb-assembly3_F  TM=9.641E-01  e=9.685E-49  Arabidopsis thaliana

Secondary structure (DSSP, 8-state):
------EEEEEESS---STT-HHHHHHHHTTSEEEEEEEE-GGGGSB-TTS-BSS-HHHHHHHHHHHHHHHHHHHHTT--EEEEES-HHHHHHHHHHHTTEEEEEEE---SHHHHHHHHHHHHHHHHHT-EEEEE--SSSS-GGGSSS-GGG--SSHHHHHHHHHTTT--PPPPPPPPS--PPPPP------PPPGGGS------TTSS-----SHHHHHHHHIIIIIIS--GGGHHHHTT--SSSTTS---HHHHHTTSS-HHHHHHHHHHHHHHT--SHHHHHHHHHHHHHHHHHHHHHHHGGGGGSTTTTTT-----B--HHHHHHHHTT-SS-HHHHHHHHHHHHHS---HHHHHHHHHIIIIII-B-HHHHHHHHHHH-TT--HHHHHHHHHHHHTSS--TTS-----HHHHHHHHSTTSHHHHHH-GGGTT--SGGGG-GGG--HHHHHHTT--BTTTBPPPSS-HHHHHHHHHT--/---SPPEEEEEESS---STT-HHHHHHHTTSSPEEEEEEE-GGGGSB-TTS-BSS-HHHHHHHHHHHHHHHHHHHHTT--EEEEES-HHHHHHHHHHHTTEEEEEEE---SHHHHHHHHHHHHHHHHTT-EEEEE--SSSS-GGGSSS-GGG--SSHHHHHHHHHTTT--PPPPPPPPS--PPP--------PPPGGGS------TTSS-----SHHHHHHHHIIIIIIS--GGGHHHHTT--SSSTTS---HHHHHTTSS-HHHHHHHHHHHHHHT--SHHHHHHHHHHHHHHHHHHHHHHHGGGGTSTTTTTT-----B--HHHHHHHHTT-SS-HHHHHHHHHHHHHS---HHHHHHHHHIIIIIS-B-HHHHHHHHHHH-TT--HHHHHHHHHHHTTSSS--SS-----HHHHHHHH-TT-HHHHHH-GGGTTS-TTTTS-GGG--HHHHHHTT--BTTTBPPPSS-HHHHHHHHHH--

Foldseek 3Di:
DDDQDEAAEEEADLALALKQDVLNVVRVVVVGFYAYEYEAEVVCQFADPVGFGLAAQLQLQLVVLALVQSQVLQVQQVEGYFYAYYQCLPPVLVVCVQNNYQEYGYEDAFADVRNVSVVSSQVSCVVVNHYYHYAHFLAQQGQVLQPDHLLPQDLDLVCSVCRCVVPCSDGDAMDGRDSHGHHTPDDDDDGHHDDCVSHDDADADPQAQDPRGHHLVVLVVLLCCQCPVVVCLVPQVVQQLAWGHNHSHSPNQLCSQSSSDGVNVSLVSLVVSCVPPNDDPSSVVVVSVSSVVNSLSSLCNNQYPLLLDLLHSQNNNADADADPVCVVCQQCLQQQQLLSSLQNQSQVRNLDGRPNSVLQSLLCVCQQVRHRSNVVLRSNSHRHNNDHPRVSSQSSCVSNCNRRPPVDDDGDQRLVSCCVRVVQCPSSCSRQVLCVLPRDPCSRPVLPADPVRCVVSVNDDVPSGHHRNGDRVVSNVVSVVRD/DDDADEAAEEEAFLALALKLDVLVVVRQVVVGAYAYEYEAEVVCQFADVVRFGSAAQLQLQLVVLANVQSQVQQVQQAEGYFYAYYQCLVPVLVVCVQNVYQEYGYEDAQADVRNVSVVSNQVSCVVVVHYYDYAHFLAQQGCVLQPDHLLPQDLDLVVRVVRCVVPCSDGDDMDGRDSHGHYHRPTDDDGHHDDCVSHDDADADPQAQDPRGHALVVLVVLLCVQCPVVVQLVCQVVQQLAWGHNNSHSPSQLCSQSSSDGPNVSLVVLVVSCVPPNDDPSSVVVVVVSSVVVVLSSLCNNQHCLLVDLLHSQHNPQDADQDPVVVVCQQCLQQQFLLSSLQNPSLVRHQDGRPNSVLQSLLCVQQQVRHRLNSVLSSNSHRHSRDHPRSSSQSSCVSNCNRHPDPDDDGDQRLVSCCVRVVQCVSSCSRQVQLVQPGSPCSRRVLPADPVRCVVSVHDEPPSGHHHPGDRVVSNVVSVVRD

Radius of gyration: 40.74 Å; Cα contacts (8 Å, |Δi|>4): 1698; chains: 2; bounding box: 103×99×94 Å

B-factor: mean 24.04, std 9.18, range [9.5, 65.08]

Solvent-accessible surface area: 43164 Å² total; per-residue (Å²): 239,161,150,44,33,63,0,2,0,0,3,1,34,50,4,1,5,10,16,1,2,22,0,1,41,94,0,54,139,42,66,53,11,5,10,2,0,10,7,3,12,51,99,63,32,41,117,12,174,88,50,37,49,35,16,2,45,29,20,0,31,2,13,50,53,0,3,94,21,1,29,113,20,1,138,182,13,47,14,110,14,7,40,3,20,16,64,3,25,102,20,0,6,105,6,0,140,94,3,61,5,121,10,0,9,18,13,94,14,11,11,77,81,20,37,57,15,10,136,54,1,41,125,75,0,95,135,62,70,18,94,31,78,28,38,39,4,25,8,3,5,18,22,130,43,19,50,35,54,19,135,101,4,15,75,104,24,82,117,0,53,71,45,7,63,131,127,158,29,84,36,91,115,22,56,182,54,21,103,112,4,90,55,23,73,138,46,202,35,163,67,74,78,25,36,110,131,29,22,64,166,40,126,90,26,166,72,15,12,40,72,24,89,3,0,13,84,20,0,57,56,16,3,71,58,0,0,34,135,23,43,85,0,59,66,13,75,128,52,39,37,22,6,61,30,23,47,18,19,13,5,4,39,0,5,15,17,17,5,0,0,0,4,22,40,0,52,59,25,0,65,97,0,19,148,129,112,46,62,47,87,2,0,76,79,9,20,56,47,11,14,83,32,0,0,7,15,2,5,1,52,60,48,31,77,104,1,58,75,94,7,1,10,43,118,87,112,59,73,20,113,128,47,138,101,119,14,72,52,0,43,22,0,85,0,0,5,1,3,0,0,0,0,0,46,1,0,53,64,6,0,11,0,1,71,28,0,50,57,0,0,5,1,0,0,0,11,8,22,7,1,4,0,65,17,0,0,14,26,5,10,5,5,3,8,10,26,27,33,3,26,12,17,0,71,5,0,43,29,3,29,0,8,45,88,55,234,125,64,144,66,20,43,2,17,95,7,0,76,100,56,8,80,132,1,74,0,0,46,65,5,0,75,49,0,118,95,1,93,32,101,62,1,5,40,0,50,93,8,55,84,95,35,32,172,128,57,47,0,97,22,59,108,64,2,35,127,32,33,39,75,26,123,112,10,3,58,49,24,95,150,61,203,215,172,152,52,99,57,8,2,0,0,3,1,28,58,4,1,7,12,18,1,3,20,0,1,37,90,0,47,138,51,52,57,21,3,2,0,0,8,5,3,4,51,98,70,33,52,127,8,165,70,38,36,52,30,19,1,49,29,19,0,26,3,10,45,53,0,3,93,18,2,30,117,21,0,134,184,15,44,9,102,15,15,40,6,34,16,52,4,21,109,28,0,7,116,7,0,124,67,0,44,2,110,10,0,12,9,16,81,10,15,5,78,82,40,49,70,15,1,97,63,1,35,123,66,0,93,119,82,70,22,87,28,84,31,37,44,5,24,8,4,1,21,22,137,45,18,62,37,71,21,110,100,6,8,98,107,22,75,114,0,54,68,44,4,102,144,150,186,28,75,33,89,115,24,48,186,49,21,99,145,19,96,92,17,19,153,45,189,40,162,63,79,77,20,50,104,137,36,24,57,183,58,129,79,22,166,69,15,10,40,77,28,85,1,0,13,85,21,0,58,57,19,3,72,65,2,0,29,138,23,41,80,0,75,59,13,77,127,50,43,39,24,8,64,30,16,72,16,17,14,6,3,38,0,7,17,15,14,5,0,1,0,2,20,44,0,54,83,30,0,56,113,0,18,107,115,112,55,60,51,89,2,0,80,77,8,19,46,46,11,13,84,35,0,1,6,20,1,6,1,52,49,54,29,83,86,1,53,72,152,6,1,6,57,111,80,128,23,70,42,110,123,31,138,110,109,12,77,52,0,50,28,0,81,0,0,2,1,2,0,0,0,0,0,49,1,0,58,66,4,0,11,0,0,70,28,0,51,54,0,0,5,0,0,0,0,8,9,17,7,0,6,0,46,16,0,0,11,27,4,9,4,5,3,8,9,32,18,19,0,26,11,15,0,70,5,0,43,16,1,19,0,12,55,109,66,244,112,41,84,62,30,30,3,15,102,13,0,83,105,55,9,81,128,0,78,1,0,41,60,6,0,74,52,0,121,89,1,55,40,91,78,0,6,54,0,64,122,11,55,82,97,34,24,181,107,62,50,0,97,8,53,105,61,1,32,142,46,20,29,95,11,140,107,5,6,81,40,21,102,140,52,128

CATH classification: 3.40.50.620 (+2 more: 1.25.40.80, 1.10.579.10)